Protein AF-A0A8K0WP17-F1 (afdb_monomer)

pLDDT: mean 71.43, std 25.63, range [20.47, 98.44]

Mean predicted aligned error: 21.68 Å

Secondary structure (DSSP, 8-state):
------------------------------------S-------------S-PPPEEEEEEESHHHHTTTSTTS-TTHHHHHHHHHHTT--EEE--SEE-SSSSS-EEEE-TT--HHHHHHHHGGGGGG--SEEEEE--HHHHHTTS-GGGHHHHHHHHHHHHHHSTT-TTPEEEEEPPPP-SSHHHHHIIIIIIHHHHHHHHHHHHHTT--EEEE--SHHHHHHHHHHTT-SPPPP--------TT----TT--EE-SS-SB-S-S----S-EE-EE--TT--EEEEEEES--SS-EEEE-SS-SS-PEEEEEEEPTT-SS-EEEEEEEE---SS---EEE---B-------GGGEEEE-SSSSSSPEEEEE-TTS-EEEEEE---TT-SS--EEEEEEEE---S--GGGEEEE--SSSSSPEEEEE-TTS-EEEEEEESSSSS-SEEEEEEEEE-------GGGEEEE-SSSSSSPEEEEE-TTS-EEEEE--B------TTS-S-B--EE-EETTT-SS-SB---GGG-SSS-GGGEEEE-SS--BSSTT-PBPPEEEEEEEEE-TTS-EEEEEEEEEE--B-SS--GGGGEEEE-SS--GGG-PEEEEE-TTS-EEEEEE---S---TT--SEEEEEEEEE--SS---GGGEEEE-SSSSSSPEEEEEETTTTTEEEEEEE-HHHHSS--EEEESSS-TT----PPP-SSTT--SEEEE-SSSSSS-EEEEE-TTS-EEEEEE-TTS-EEEEEEEE---S--GGGEEEE-SSSSSSPEEEEE-TTT--EEEEEE--S--BBTBSS-EE--SS-SB---S-GGGEEEE-SSSSSS-EEEEES-TTT--EEEEE--TT-TT--S-TTSPPP-----S-TTS---SS-TTTTT-SS---THHHHHTTHHHHHHHHHHHHHHT-S--SSS--SHHHHHHTEETTEE-TT----TTGGG-TT-HHHHTTT---HHHHHHHHHHHHHHHHHHHHHHHHHHHHTTHHHHHHHH--SS-S--BPPTTHHHHHHHHHHHHHHHHSPP-SSHHHHHHHHHHS-TTHHHHH--SPPP-----BHHHHHHHHHHHHHHHHHHHHHHHHHHHH-PPGGG-TTTTHHHHHHHTTSGGGSSS------HHHHHHHHHHHHHHHHHHHS-------TT-------SS---SSSHHHHHHHHHH---HHHHTTTT-SS-----------------------PPPP---------------------------------------

Sequence (1271 aa):
MMLLNSLISLLAVALPAGAVPLIAEDGLDIFDSYHDFFNTSIGALEKRQGTEGPELRILPLGASIVEGYGSSHGNGFRSYLREQLRFEGFKVNMVGSRRGGNMADNNHEATGGFTVDQVKQASRQSLIYKPNVVVLNAGSNDCARNVDPSSAGARMASLLSDLWAAPGWDRTTIILPTLIMNQDSNMNDCSQRVINSQYRQLVNDLRGQGRRIVLAEMNPRKAIETALREGKLQQPYPTDIKEAQPGCEKVAGDGVYAGAWTQRGSGWDDGVYAHESWREGNRPIIMTATSEYDRDQWRFVRLFSRDKDDLLEWFILPGTERTVGYGVWKNVGNHDRAEFRKINDMSVQDNCIPAGVRFIDINGDGLGDFVCIDPRGNAFASINRFRPGRDAPLWEYMGLWKENFGYAQDRVVLGDVDGDGRADYCILDDGGNIWYWRNGWINDMPDYWQPLGMRFKAQGMGDHRGLRFEDINGDSRDDWLWVSDVGASHVHTNSRSCASGKLGDGLNIAWRASKNKGTGTNSTHIGMASYGSSGLRNRIHFARVYGQPQEFGLLGRQDYVFMEHVRLANGRHQFNMRVWKSIGRGGTKVKADGVKYCNMRKNPGGAEDYVWTWSGGKMILFLSLGKSRISGTKSWWGPVVHPIWTPPFNIDRRDLHLSNWDGDGLCGIIWVDSNNQNKVQVWRNKYEETKRWEWDHYVNPAGQLYCPEQRGLGIHDLPVRFADTTGNGRGDYLCIEKDGRSWGWVHEDDGSWSFVDQFNFTEGKDRANIRFADVNGDKKDDMIWVDNFDGQGWVWYNEGRILAGGSQFTWKKPNEPAYSGYKAGTCTYYVDMDGDGRADQHSILGTLDNTAETSLNLCDGGDAVGNDDQPAQDQNLPVMPGTGPEDQDPICGKAPGTWDQSVWHGSGMSYWTLTRAKHYLDSGWPRAQGVEGVPRIIAQYNVDTKDDAWDWNSGCMRHLPDIQVCWQQGTSPASLVARNLAAFMQNFARTLKDEVSSAYLSLPSLVTAFAPPQGNSTELNSAAWLALTAGFLTSIGAYVPAYGGAVSNFAAGILTTGSGIASASSGEVKDPRFDTLESLATKLTAFNDEVRKANEAYFKCLLATTPPNGNADRSMELANVVAQGLFFQRDIDVPPEGDAFRMLIQAPMTSEMWNAQRIFVRIPEHKLKLHYSGREWCHLATMFQEARSWLNLNDKEFVTNLLQFNLPVCDLGKIPDGPNILWDLHECTIGTSGFWTSVGCGRRVTASSVGATTEKRKETTRNKPRACTFF

Radius of gyration: 43.93 Å; Cα contacts (8 Å, |Δi|>4): 2331; chains: 1; bounding box: 126×96×122 Å

Nearest PDB structures (foldseek):
  7pzh-assembly4_GGG  TM=7.357E-01  e=6.219E-04  Phocaeicola vulgatus
  7pzg-assembly1_AAA  TM=7.303E-01  e=1.376E-03  Phocaeicola vulgatus
  4hf7-assembly1_A-2  TM=7.014E-01  e=9.719E-04  Bacteroides thetaiotaomicron VPI-5482
  4iyj-assembly1_B  TM=6.483E-01  e=2.259E-03  Bacteroides uniformis ATCC 8492
  7mqa-assembly1_LH  TM=2.113E-01  e=2.546E-04  Homo sapiens

Foldseek 3Di:
DDDDDDDDDDDDDDDDDDDDDDDDDDDDDDDDDDDDDDPDDDDDDDDDPDPDDPAFAEAEFEECQSQQPPPPFRQHCPQVVVVVCVVVPHHYAYAAPDATGDHDNRHYQYYYLDALVRSLVSCVRRLVSLGQEYEYDHHLNCQVVVVPLQCSLVSNLVSVVVQCPRPNRVNRAYEYEQDAADPPPSSRCSRVPRNSVSNVVSQVVCVVVVGRYHYDYNPPVVVVVVCVVVVVDDDPDPDPPPPQPPFFFFAAWLFAFLADFQFFQDFDFFAFWAWDWAADPPCQFQDKDWFLDDDLFWDWWQQAALQFTWIWGWDDPPPDPQFIKIFTWDFPDALVHFHTHTADIGGQRPSADPLQWDWAQAQQPSGTWIWGQDQQGWIWTWDFPDDPPDRGTDTHGDGTQGDDPRDGSLQWAWWQQQLQRHIWIWGQDPQRWIWTWDQDDNDSGRPDIFTAATAGGHPPPPDPVQWHWDQQQQLRGTWTWGADQQGFIAIWFWDFKFAFADGNHDPYTDTHQYAHNVPRHRGSGPGRVVLHPGRQSSQWDWICSNQCHQDPPGHRGTWIWGFRWDQDPVRMIMTGIGTTHINITGSNTWGLLQWDWAAAQLDPLGAIWIWGADQQGWIKTFAAPLDSHDHFPDHRTDDIGPTLDDDPGGAGSLQWDWAAAQLPSHTWIWGQDLPPQRAIKIWDACCNVPVGSHTDIGPHLDVPWGANDHATSQSQSDQWDFWQQALSRHTFIWGADQQGWIWTWHQDNVRDTDGWRGQDDRPSAGSSQWDWAAARLSSGTWIWGAAQRFRFIFTFQWPHQDDDPNGRTDTRGDPDTSYQGHTGNSQWDFGNNNSNSHTWTWGQNTGRSRTIIIGHSDSVSPPSPDTSNDDDPPPPGDDTDNCDPAPDQLLANDDPDDAPCSLVVVLCPSVVLVVVVVVCVVVPNDPPPDDFFQVVLLLLDPQLDRNPPSDDDCVPVPCVVCSVVCVVPDDRLSSLLVNLVRVQLGVLLVLVLVLLVVLLVCLVVLCVFFPDDDDQFQWFPQCLLVLLLLLLLVLSLVQPDDDDPVSCCSSCVVNVDVVNLVVQDVDDDDDLTDTGSVSPSVSSVVVSVSVNVSSSSVSCLVRNDPPPPPPNVSSVPVRVVVNVSQSSHNDRDDDDDSVVSSCSSNVSVSVSSPQRDFGDGDDDPPPPPDDDDDDDDDPPVVVVVVVCVVPVDDPVVVVVVVPPDDDDDDDDDDDDDDDDDDDGDHDDDDDDDDDDDDDDDDDDDDDDDDDDDDDDDDDDDDDDDDDDDDD

InterPro domains:
  IPR013517 FG-GAP repeat [PF13517] (724-785)
  IPR013830 SGNH hydrolase-type esterase domain [PF13472] (61-209)
  IPR028994 Integrin alpha, N-terminal [SSF69318] (268-499)
  IPR028994 Integrin alpha, N-terminal [SSF69318] (635-840)
  IPR036514 SGNH hydrolase superfamily [G3DSA:3.40.50.1110] (53-233)
  IPR051532 Diverse Ester Hydrolysis Enzymes [PTHR30383] (46-219)

Structure (mmCIF, N/CA/C/O backbone):
data_AF-A0A8K0WP17-F1
#
_entry.id   AF-A0A8K0WP17-F1
#
loop_
_atom_site.group_PDB
_atom_site.id
_atom_site.type_symbol
_atom_site.label_atom_id
_atom_site.label_alt_id
_atom_site.label_comp_id
_atom_site.label_asym_id
_atom_site.label_entity_id
_atom_site.label_seq_id
_atom_site.pdbx_PDB_ins_code
_atom_site.Cartn_x
_atom_site.Cartn_y
_atom_site.Cartn_z
_atom_site.occupancy
_atom_site.B_iso_or_equiv
_atom_site.auth_seq_id
_atom_site.auth_comp_id
_atom_site.auth_asym_id
_atom_site.auth_atom_id
_atom_site.pdbx_PDB_model_num
ATOM 1 N N . MET A 1 1 ? 38.489 -39.686 -1.369 1.00 22.70 1 MET A N 1
ATOM 2 C CA . MET A 1 1 ? 39.098 -41.004 -1.630 1.00 22.70 1 MET A CA 1
ATOM 3 C C . MET A 1 1 ? 39.336 -41.083 -3.128 1.00 22.70 1 MET A C 1
ATOM 5 O O . MET A 1 1 ? 38.369 -41.066 -3.866 1.00 22.70 1 MET A O 1
ATOM 9 N N . MET A 1 2 ? 40.619 -41.033 -3.500 1.00 23.42 2 MET A N 1
ATOM 10 C CA . MET A 1 2 ? 41.240 -41.273 -4.815 1.00 23.42 2 MET A CA 1
ATOM 11 C C . MET A 1 2 ? 40.713 -40.493 -6.038 1.00 23.42 2 MET A C 1
ATOM 13 O O . MET A 1 2 ? 39.622 -40.749 -6.519 1.00 23.42 2 MET A O 1
ATOM 17 N N . LEU A 1 3 ? 41.404 -39.426 -6.467 1.00 20.47 3 LEU A N 1
ATOM 18 C CA . LEU A 1 3 ? 42.705 -39.377 -7.190 1.00 20.47 3 LEU A CA 1
ATOM 19 C C . LEU A 1 3 ? 42.489 -39.493 -8.715 1.00 20.47 3 LEU A C 1
ATOM 21 O O . LEU A 1 3 ? 42.141 -40.561 -9.196 1.00 20.47 3 LEU A O 1
ATOM 25 N N . LEU A 1 4 ? 42.591 -38.354 -9.426 1.00 21.09 4 LEU A N 1
ATOM 26 C CA . LEU A 1 4 ? 43.725 -37.945 -10.304 1.00 21.09 4 LEU A CA 1
ATOM 27 C C . LEU A 1 4 ? 43.556 -38.484 -11.746 1.00 21.09 4 LEU A C 1
ATOM 29 O O . LEU A 1 4 ? 43.192 -39.636 -11.911 1.00 21.09 4 LEU A O 1
ATOM 33 N N . ASN A 1 5 ? 43.800 -37.772 -12.855 1.00 22.94 5 ASN A N 1
ATOM 34 C CA . ASN A 1 5 ? 44.812 -36.757 -13.205 1.00 22.94 5 ASN A CA 1
ATOM 35 C C . ASN A 1 5 ? 44.427 -36.162 -14.599 1.00 22.94 5 ASN A C 1
ATOM 37 O O . ASN A 1 5 ? 44.081 -36.940 -15.480 1.00 22.94 5 ASN A O 1
ATOM 41 N N . SER A 1 6 ? 44.347 -34.837 -14.805 1.00 23.81 6 SER A N 1
ATOM 42 C CA . SER A 1 6 ? 45.399 -33.925 -15.351 1.00 23.81 6 SER A CA 1
ATOM 43 C C . SER A 1 6 ? 45.382 -33.751 -16.892 1.00 23.81 6 SER A C 1
ATOM 45 O O . SER A 1 6 ? 45.516 -34.726 -17.616 1.00 23.81 6 SER A O 1
ATOM 47 N N . LEU A 1 7 ? 45.041 -32.573 -17.446 1.00 20.88 7 LEU A N 1
ATOM 48 C CA . LEU A 1 7 ? 45.884 -31.376 -17.713 1.00 20.88 7 LEU A CA 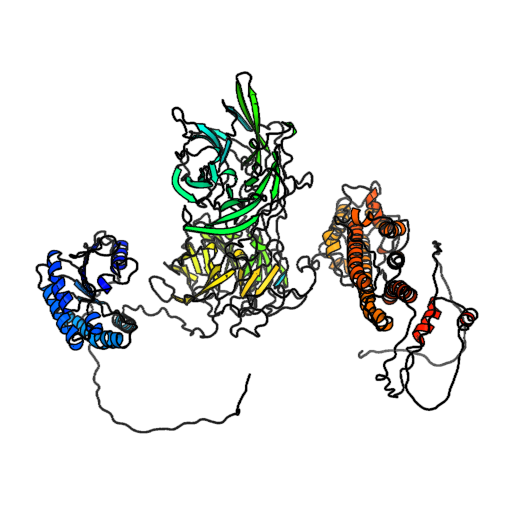1
ATOM 49 C C . LEU A 1 7 ? 47.014 -31.592 -18.745 1.00 20.88 7 LEU A C 1
ATOM 51 O O . LEU A 1 7 ? 48.067 -32.106 -18.384 1.00 20.88 7 LEU A O 1
ATOM 55 N N . ILE A 1 8 ? 46.833 -31.077 -19.976 1.00 22.27 8 ILE A N 1
ATOM 56 C CA . ILE A 1 8 ? 47.897 -30.454 -20.795 1.00 22.27 8 ILE A CA 1
ATOM 57 C C . ILE A 1 8 ? 47.321 -29.211 -21.494 1.00 22.27 8 ILE A C 1
ATOM 59 O O . ILE A 1 8 ? 46.352 -29.287 -22.245 1.00 22.27 8 ILE A O 1
ATOM 63 N N . SER A 1 9 ? 47.966 -28.078 -21.230 1.00 21.31 9 SER A N 1
ATOM 64 C CA . SER A 1 9 ? 47.788 -26.754 -21.832 1.00 21.31 9 SER A CA 1
ATOM 65 C C . SER A 1 9 ? 48.804 -26.532 -22.972 1.00 21.31 9 SER A C 1
ATOM 67 O O . SER A 1 9 ? 49.901 -27.073 -22.871 1.00 21.31 9 SER A O 1
ATOM 69 N N . LEU A 1 10 ? 48.474 -25.707 -23.988 1.00 21.14 10 LEU A N 1
ATOM 70 C CA . LEU A 1 10 ? 49.264 -24.581 -24.573 1.00 21.14 10 LEU A CA 1
ATOM 71 C C . LEU A 1 10 ? 48.982 -24.292 -26.080 1.00 21.14 10 LEU A C 1
ATOM 73 O O . LEU A 1 10 ? 49.318 -25.082 -26.950 1.00 21.14 10 LEU A O 1
ATOM 77 N N . LEU A 1 11 ? 48.435 -23.089 -26.330 1.00 20.72 11 LEU A N 1
ATOM 78 C CA . LEU A 1 11 ? 48.804 -22.032 -27.308 1.00 20.72 11 LEU A CA 1
ATOM 79 C C . LEU A 1 11 ? 49.119 -22.312 -28.809 1.00 20.72 11 LEU A C 1
ATOM 81 O O . LEU A 1 11 ? 50.171 -22.831 -29.153 1.00 20.72 11 LEU A O 1
ATOM 85 N N . ALA A 1 12 ? 48.261 -21.699 -29.651 1.00 21.59 12 ALA A N 1
ATOM 86 C CA . ALA A 1 12 ? 48.493 -20.888 -30.871 1.00 21.59 12 ALA A CA 1
ATOM 87 C C . ALA A 1 12 ? 49.195 -21.467 -32.129 1.00 21.59 12 ALA A C 1
ATOM 89 O O . ALA A 1 12 ? 50.357 -21.850 -32.077 1.00 21.59 12 ALA A O 1
ATOM 90 N N . VAL A 1 13 ? 48.527 -21.350 -33.300 1.00 21.58 13 VAL A N 1
ATOM 91 C CA . VAL A 1 13 ? 48.920 -20.535 -34.491 1.00 21.58 13 VAL A CA 1
ATOM 92 C C . VAL A 1 13 ? 48.076 -20.894 -35.750 1.00 21.58 13 VAL A C 1
ATOM 94 O O . VAL A 1 13 ? 48.017 -22.045 -36.158 1.00 21.58 13 VAL A O 1
ATOM 97 N N . ALA A 1 14 ? 47.488 -19.848 -36.358 1.00 20.81 14 ALA A N 1
ATOM 98 C CA . ALA A 1 14 ? 47.147 -19.593 -37.779 1.00 20.81 14 ALA A CA 1
ATOM 99 C C . ALA A 1 14 ? 46.151 -20.460 -38.608 1.00 20.81 14 ALA A C 1
ATOM 101 O O . ALA A 1 14 ? 46.403 -21.605 -38.964 1.00 20.81 14 ALA A O 1
ATOM 102 N N . LEU A 1 15 ? 45.090 -19.781 -39.080 1.00 21.39 15 LEU A N 1
ATOM 103 C CA . LEU A 1 15 ? 44.422 -19.939 -40.397 1.00 21.39 15 LEU A CA 1
ATOM 104 C C . LEU A 1 15 ? 45.394 -19.521 -41.536 1.00 21.39 15 LEU A C 1
ATOM 106 O O . LEU A 1 15 ? 46.242 -18.671 -41.248 1.00 21.39 15 LEU A O 1
ATOM 110 N N . PRO A 1 16 ? 45.296 -20.001 -42.810 1.00 27.55 16 PRO A N 1
ATOM 111 C CA . PRO A 1 16 ? 44.105 -19.783 -43.655 1.00 27.55 16 PRO A CA 1
ATOM 112 C C . PRO A 1 16 ? 43.788 -20.804 -44.787 1.00 27.55 16 PRO A C 1
ATOM 114 O O . PRO A 1 16 ? 44.599 -21.630 -45.181 1.00 27.55 16 PRO A O 1
ATOM 117 N N . ALA A 1 17 ? 42.569 -20.639 -45.322 1.00 22.16 17 ALA A N 1
ATOM 118 C CA . ALA A 1 17 ? 42.112 -20.767 -46.718 1.00 22.16 17 ALA A CA 1
ATOM 119 C C . ALA A 1 17 ? 42.552 -21.960 -47.602 1.00 22.16 17 ALA A C 1
ATOM 121 O O . ALA A 1 17 ? 43.705 -22.084 -48.003 1.00 22.16 17 ALA A O 1
ATOM 122 N N . GLY A 1 18 ? 41.554 -22.720 -48.073 1.00 22.73 18 GLY A N 1
ATOM 123 C CA . GLY A 1 18 ? 41.633 -23.600 -49.242 1.00 22.73 18 GLY A CA 1
ATOM 124 C C . GLY A 1 18 ? 40.504 -23.292 -50.233 1.00 22.73 18 GLY A C 1
ATOM 125 O O . GLY A 1 18 ? 39.337 -23.230 -49.858 1.00 22.73 18 GLY A O 1
ATOM 126 N N . ALA A 1 19 ? 40.886 -23.070 -51.487 1.00 22.98 19 ALA A N 1
ATOM 127 C CA . ALA A 1 19 ? 40.076 -22.672 -52.634 1.00 22.98 19 ALA A CA 1
ATOM 128 C C . ALA A 1 19 ? 39.767 -23.873 -53.569 1.00 22.98 19 ALA A C 1
ATOM 130 O O . ALA A 1 19 ? 40.693 -24.639 -53.804 1.00 22.98 19 ALA A O 1
ATOM 131 N N . VAL A 1 20 ? 38.506 -23.963 -54.069 1.00 24.42 20 VAL A N 1
ATOM 132 C CA . VAL A 1 20 ? 37.973 -24.185 -55.470 1.00 24.42 20 VAL A CA 1
ATOM 133 C C . VAL A 1 20 ? 38.528 -25.424 -56.260 1.00 24.42 20 VAL A C 1
ATOM 135 O O . VAL A 1 20 ? 39.704 -25.700 -56.066 1.00 24.42 20 VAL A O 1
ATOM 138 N N . PRO A 1 21 ? 37.826 -26.171 -57.185 1.00 31.91 21 PRO A N 1
ATOM 139 C CA . PRO A 1 21 ? 36.791 -25.705 -58.142 1.00 31.91 21 PRO A CA 1
ATOM 140 C C . PRO A 1 21 ? 35.708 -26.686 -58.746 1.00 31.91 21 PRO A C 1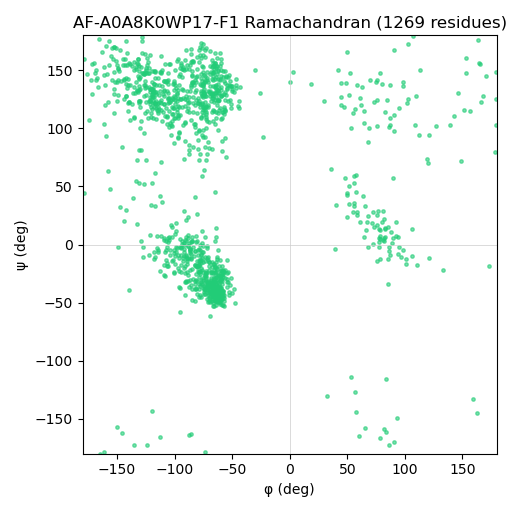
ATOM 142 O O . PRO A 1 21 ? 35.799 -27.902 -58.635 1.00 31.91 21 PRO A O 1
ATOM 145 N N . LEU A 1 22 ? 34.773 -26.083 -59.523 1.00 22.06 22 LEU A N 1
ATOM 146 C CA . LEU A 1 22 ? 34.176 -26.484 -60.842 1.00 22.06 22 LEU A CA 1
ATOM 147 C C . LEU A 1 22 ? 32.883 -27.360 -61.015 1.00 22.06 22 LEU A C 1
ATOM 149 O O . LEU A 1 22 ? 32.942 -28.581 -61.043 1.00 22.06 22 LEU A O 1
ATOM 153 N N . ILE A 1 23 ? 31.751 -26.651 -61.243 1.00 25.38 23 ILE A N 1
ATOM 154 C CA . ILE A 1 23 ? 30.713 -26.630 -62.337 1.00 25.38 23 ILE A CA 1
ATOM 155 C C . ILE A 1 23 ? 30.089 -27.912 -62.965 1.00 25.38 23 ILE A C 1
ATOM 157 O O . ILE A 1 23 ? 30.794 -28.700 -63.589 1.00 25.38 23 ILE A O 1
ATOM 161 N N . ALA A 1 24 ? 28.735 -27.956 -62.964 1.00 22.94 24 ALA A N 1
ATOM 162 C CA . ALA A 1 24 ? 27.768 -28.137 -64.095 1.00 22.94 24 ALA A CA 1
ATOM 163 C C . ALA A 1 24 ? 26.323 -27.956 -63.530 1.00 22.94 24 ALA A C 1
ATOM 165 O O . ALA A 1 24 ? 25.984 -28.649 -62.575 1.00 22.94 24 ALA A O 1
ATOM 166 N N . GLU A 1 25 ? 25.555 -26.880 -63.763 1.00 26.94 25 GLU A N 1
ATOM 167 C CA . GLU A 1 25 ? 24.714 -26.447 -64.916 1.00 26.94 25 GLU A CA 1
ATOM 168 C C . GLU A 1 25 ? 23.592 -27.397 -65.402 1.00 26.94 25 GLU A C 1
ATOM 170 O O . GLU A 1 25 ? 23.874 -28.498 -65.855 1.00 26.94 25 GLU A O 1
ATOM 175 N N . ASP A 1 26 ? 22.339 -26.912 -65.285 1.00 25.81 26 ASP A N 1
ATOM 176 C CA . ASP A 1 26 ? 21.195 -26.947 -66.236 1.00 25.81 26 ASP A CA 1
ATOM 177 C C . ASP A 1 26 ? 20.002 -26.244 -65.523 1.00 25.81 26 ASP A C 1
ATOM 179 O O . ASP A 1 26 ? 19.540 -26.733 -64.493 1.00 25.81 26 ASP A O 1
ATOM 183 N N . GLY A 1 27 ? 19.622 -24.985 -65.816 1.00 22.97 27 GLY A N 1
ATOM 184 C CA . GLY A 1 27 ? 18.798 -24.494 -66.950 1.00 22.97 27 GLY A CA 1
ATOM 185 C C . GLY A 1 27 ? 17.333 -24.311 -66.475 1.00 22.97 27 GLY A C 1
ATOM 186 O O . GLY A 1 27 ? 16.862 -25.139 -65.706 1.00 22.97 27 GLY A O 1
ATOM 187 N N . LEU A 1 28 ? 16.484 -23.323 -66.785 1.00 23.73 28 LEU A N 1
ATOM 188 C CA . LEU A 1 28 ? 16.369 -22.102 -67.606 1.00 23.73 28 LEU A CA 1
ATOM 189 C C . LEU A 1 28 ? 15.193 -21.312 -66.947 1.00 23.73 28 LEU A C 1
ATOM 191 O O . LEU A 1 28 ? 14.277 -21.948 -66.431 1.00 23.73 28 LEU A O 1
ATOM 195 N N . ASP A 1 29 ? 15.193 -19.995 -66.730 1.00 24.95 29 ASP A N 1
ATOM 196 C CA . ASP A 1 29 ? 15.187 -18.846 -67.655 1.00 24.95 29 ASP A CA 1
ATOM 197 C C . ASP A 1 29 ? 13.803 -18.519 -68.278 1.00 24.95 29 ASP A C 1
ATOM 199 O O . ASP A 1 29 ? 13.032 -19.429 -68.574 1.00 24.95 29 ASP A O 1
ATOM 203 N N . ILE A 1 30 ? 13.572 -17.213 -68.528 1.00 21.36 30 ILE A N 1
ATOM 204 C CA . ILE A 1 30 ? 12.635 -16.583 -69.500 1.00 21.36 30 ILE A CA 1
ATOM 205 C C . ILE A 1 30 ? 11.352 -15.855 -68.976 1.00 21.36 30 ILE A C 1
ATOM 207 O O . ILE A 1 30 ? 10.302 -16.449 -68.756 1.00 21.36 30 ILE A O 1
ATOM 211 N N . PHE A 1 31 ? 11.470 -14.510 -68.979 1.00 23.25 31 PHE A N 1
ATOM 212 C CA . PHE A 1 31 ? 10.520 -13.436 -69.378 1.00 23.25 31 PHE A CA 1
ATOM 213 C C . PHE A 1 31 ? 9.476 -12.829 -68.414 1.00 23.25 31 PHE A C 1
ATOM 215 O O . PHE A 1 31 ? 8.424 -13.386 -68.124 1.00 23.25 31 PHE A O 1
ATOM 222 N N . ASP A 1 32 ? 9.763 -11.575 -68.045 1.00 27.67 32 ASP A N 1
ATOM 223 C CA . ASP A 1 32 ? 9.048 -10.346 -68.437 1.00 27.67 32 ASP A CA 1
ATOM 224 C C . ASP A 1 32 ? 7.613 -10.421 -69.003 1.00 27.67 32 ASP A C 1
ATOM 226 O O . ASP A 1 32 ? 7.310 -11.110 -69.976 1.00 27.67 32 ASP A O 1
ATOM 230 N N . SER A 1 33 ? 6.816 -9.464 -68.516 1.00 24.16 33 SER A N 1
ATOM 231 C CA . SER A 1 33 ? 5.570 -8.921 -69.077 1.00 24.16 33 SER A CA 1
ATOM 232 C C . SER A 1 33 ? 4.301 -9.779 -68.962 1.00 24.16 33 SER A C 1
ATOM 234 O O . SER A 1 33 ? 4.043 -10.665 -69.761 1.00 24.16 33 SER A O 1
ATOM 236 N N . TYR A 1 34 ? 3.437 -9.425 -68.008 1.00 24.61 34 TYR A N 1
ATOM 237 C CA . TYR A 1 34 ? 2.063 -9.001 -68.309 1.00 24.61 34 TYR A CA 1
ATOM 238 C C . TYR A 1 34 ? 1.529 -8.201 -67.113 1.00 24.61 34 TYR A C 1
ATOM 240 O O . TYR A 1 34 ? 1.033 -8.737 -66.123 1.00 24.61 34 TYR A O 1
ATOM 248 N N . HIS A 1 35 ? 1.696 -6.882 -67.217 1.00 27.38 35 HIS A N 1
ATOM 249 C CA . HIS A 1 35 ? 0.826 -5.914 -66.566 1.00 27.38 35 HIS A CA 1
ATOM 250 C C . HIS A 1 35 ? -0.632 -6.170 -66.993 1.00 27.38 35 HIS A C 1
ATOM 252 O O . HIS A 1 35 ? -0.889 -6.561 -68.130 1.00 27.38 35 HIS A O 1
ATOM 258 N N . ASP A 1 36 ? -1.556 -5.865 -66.086 1.00 27.44 36 ASP A N 1
ATOM 259 C CA . ASP A 1 36 ? -2.979 -5.623 -66.333 1.00 27.44 36 ASP A CA 1
ATOM 260 C C . ASP A 1 36 ? -3.841 -6.804 -66.789 1.00 27.44 36 ASP A C 1
ATOM 262 O O . ASP A 1 36 ? -4.176 -6.942 -67.960 1.00 27.44 36 ASP A O 1
ATOM 266 N N . PHE A 1 37 ? -4.385 -7.551 -65.825 1.00 25.27 37 PHE A N 1
ATOM 267 C CA . PHE A 1 37 ? -5.775 -7.997 -65.939 1.00 25.27 37 PHE A CA 1
ATOM 268 C C . PHE A 1 37 ? -6.375 -8.221 -64.538 1.00 25.27 37 PHE A C 1
ATOM 270 O O . PHE A 1 37 ? -5.966 -9.116 -63.806 1.00 25.27 37 PHE A O 1
ATOM 277 N N . PHE A 1 38 ? -7.358 -7.384 -64.188 1.00 27.08 38 PHE A N 1
ATOM 278 C CA . PHE A 1 38 ? -8.160 -7.359 -62.948 1.00 27.08 38 PHE A CA 1
ATOM 279 C C . PHE A 1 38 ? -7.643 -6.526 -61.771 1.00 27.08 38 PHE A C 1
ATOM 281 O O . PHE A 1 38 ? -7.577 -6.953 -60.620 1.00 27.08 38 PHE A O 1
ATOM 288 N N . ASN A 1 39 ? -7.461 -5.242 -62.065 1.00 27.95 39 ASN A N 1
ATOM 289 C CA . ASN A 1 39 ? -7.777 -4.181 -61.122 1.00 27.95 39 ASN A CA 1
ATOM 290 C C . ASN A 1 39 ? -9.295 -4.230 -60.814 1.00 27.95 39 ASN A C 1
ATOM 292 O O . ASN A 1 39 ? -10.112 -3.751 -61.599 1.00 27.95 39 ASN A O 1
ATOM 296 N N . THR A 1 40 ? -9.686 -4.835 -59.693 1.00 28.66 40 THR A N 1
ATOM 297 C CA . THR A 1 40 ? -10.986 -4.565 -59.059 1.00 28.66 40 THR A CA 1
ATOM 298 C C . THR A 1 40 ? -10.753 -4.399 -57.569 1.00 28.66 40 THR A C 1
ATOM 300 O O . THR A 1 40 ? -10.412 -5.344 -56.865 1.00 28.66 40 THR A O 1
ATOM 303 N N . SER A 1 41 ? -10.916 -3.160 -57.119 1.00 36.19 41 SER A N 1
ATOM 304 C CA . SER A 1 41 ? -10.894 -2.726 -55.729 1.00 36.19 41 SER A CA 1
ATOM 305 C C . SER A 1 41 ? -11.692 -3.662 -54.815 1.00 36.19 41 SER A C 1
ATOM 307 O O . SER A 1 41 ? -12.917 -3.747 -54.936 1.00 36.19 41 SER A O 1
ATOM 309 N N . ILE A 1 42 ? -11.026 -4.294 -53.850 1.00 37.19 42 ILE A N 1
ATOM 310 C CA . ILE A 1 42 ? -11.676 -4.751 -52.620 1.00 37.19 42 ILE A CA 1
ATOM 311 C C . ILE A 1 42 ? -11.199 -3.789 -51.537 1.00 37.19 42 ILE A C 1
ATOM 313 O O . ILE A 1 42 ? -10.013 -3.730 -51.228 1.00 37.19 42 ILE A O 1
ATOM 317 N N . GLY A 1 43 ? -12.127 -2.947 -51.080 1.00 31.22 43 GLY A N 1
ATOM 318 C CA . GLY A 1 43 ? -11.870 -1.860 -50.144 1.00 31.22 43 GLY A CA 1
ATOM 319 C C . GLY A 1 43 ? -11.326 -2.330 -48.797 1.00 31.22 43 GLY A C 1
ATOM 320 O O . GLY A 1 43 ? -11.408 -3.508 -48.445 1.00 31.22 43 GLY A O 1
ATOM 321 N N . ALA A 1 44 ? -10.786 -1.365 -48.051 1.00 33.25 44 ALA A N 1
ATOM 322 C CA . ALA A 1 44 ? -10.392 -1.514 -46.659 1.00 33.25 44 ALA A CA 1
ATOM 323 C C . ALA A 1 44 ? -11.464 -2.275 -45.860 1.00 33.25 44 ALA A C 1
ATOM 325 O O . ALA A 1 44 ? -12.663 -2.018 -46.003 1.00 33.25 44 ALA A O 1
ATOM 326 N N . LEU A 1 45 ? -11.034 -3.223 -45.025 1.00 36.66 45 LEU A N 1
ATOM 327 C CA . LEU A 1 45 ? -11.922 -3.907 -44.092 1.00 36.66 45 LEU A CA 1
ATOM 328 C C . LEU A 1 45 ? -12.325 -2.925 -42.990 1.00 36.66 45 LEU A C 1
ATOM 330 O O . LEU A 1 45 ? -11.689 -2.836 -41.945 1.00 36.66 45 LEU A O 1
ATOM 334 N N . GLU A 1 46 ? -13.394 -2.181 -43.239 1.00 34.81 46 GLU A N 1
ATOM 335 C CA . GLU A 1 46 ? -14.136 -1.500 -42.190 1.00 34.81 46 GLU A CA 1
ATOM 336 C C . GLU A 1 46 ? -14.992 -2.503 -41.409 1.00 34.81 46 GLU A C 1
ATOM 338 O O . GLU A 1 46 ? -15.505 -3.499 -41.931 1.00 34.81 46 GLU A O 1
ATOM 343 N N . LYS A 1 47 ? -15.178 -2.203 -40.124 1.00 33.81 47 LYS A N 1
ATOM 344 C CA . LYS A 1 47 ? -16.095 -2.906 -39.229 1.00 33.81 47 LYS A CA 1
ATOM 345 C C . LYS A 1 47 ? -17.508 -2.844 -39.828 1.00 33.81 47 LYS A C 1
ATOM 347 O O . LYS A 1 47 ? -18.070 -1.760 -39.970 1.00 33.81 47 LYS A O 1
ATOM 352 N N . ARG A 1 48 ? -18.121 -3.990 -40.156 1.00 33.34 48 ARG A N 1
ATOM 353 C CA . ARG A 1 48 ? -19.542 -4.018 -40.553 1.00 33.34 48 ARG A CA 1
ATOM 354 C C . ARG A 1 48 ? -20.403 -3.579 -39.366 1.00 33.34 48 ARG A C 1
ATOM 356 O O . ARG A 1 48 ? -20.553 -4.318 -38.399 1.00 33.34 48 ARG A O 1
ATOM 363 N N . GLN A 1 49 ? -20.984 -2.385 -39.454 1.00 39.34 49 GLN A N 1
ATOM 364 C CA . GLN A 1 49 ? -22.115 -1.988 -38.620 1.00 39.34 49 GLN A CA 1
ATOM 365 C C . GLN A 1 49 ? -23.339 -2.835 -38.999 1.00 39.34 49 GLN A C 1
ATOM 367 O O . GLN A 1 49 ? -23.720 -2.882 -40.167 1.00 39.34 49 GLN A O 1
ATOM 372 N N . GLY A 1 50 ? -23.961 -3.492 -38.017 1.00 42.34 50 GLY A N 1
ATOM 373 C CA . GLY A 1 50 ? -25.252 -4.161 -38.187 1.00 42.34 50 GLY A CA 1
ATOM 374 C C . GLY A 1 50 ? -25.361 -5.479 -37.426 1.00 42.34 50 GLY A C 1
ATOM 375 O O . GLY A 1 50 ? -24.742 -6.479 -37.775 1.00 42.34 50 GLY A O 1
ATOM 376 N N . THR A 1 51 ? -26.192 -5.478 -36.391 1.00 46.91 51 THR A N 1
ATOM 377 C CA . THR A 1 51 ? -26.700 -6.660 -35.693 1.00 46.91 51 THR A CA 1
ATOM 378 C C . THR A 1 51 ? -27.467 -7.572 -36.657 1.00 46.91 51 THR A C 1
ATOM 380 O O . THR A 1 51 ? -28.557 -7.201 -37.075 1.00 46.91 51 THR A O 1
ATOM 383 N N . GLU A 1 52 ? -26.870 -8.722 -36.998 1.00 54.53 52 GLU A N 1
ATOM 384 C CA . GLU A 1 52 ? -27.452 -10.030 -37.390 1.00 54.53 52 GLU A CA 1
ATOM 385 C C . GLU A 1 52 ? -26.532 -10.759 -38.393 1.00 54.53 52 GLU A C 1
ATOM 387 O O . GLU A 1 52 ? -26.820 -10.891 -39.582 1.00 54.53 52 GLU A O 1
ATOM 392 N N . GLY A 1 53 ? -25.387 -11.259 -37.914 1.00 58.66 53 GLY A N 1
ATOM 393 C CA . GLY A 1 53 ? -24.644 -12.293 -38.644 1.00 58.66 53 GLY A CA 1
ATOM 394 C C . GLY A 1 53 ? -25.455 -13.600 -38.731 1.00 58.66 53 GLY A C 1
ATOM 395 O O . GLY A 1 53 ? -26.333 -13.826 -37.891 1.00 58.66 53 GLY A O 1
ATOM 396 N N . PRO A 1 54 ? -25.195 -14.479 -39.721 1.00 70.19 54 PRO A N 1
ATOM 397 C CA . PRO A 1 54 ? -25.895 -15.758 -39.815 1.00 70.19 54 PRO A CA 1
ATOM 398 C C . PRO A 1 54 ? -25.646 -16.601 -38.559 1.00 70.19 54 PRO A C 1
ATOM 400 O O . PRO A 1 54 ? -24.534 -16.626 -38.033 1.00 70.19 54 PRO A O 1
ATOM 403 N N . GLU A 1 55 ? -26.668 -17.321 -38.093 1.00 85.12 55 GLU A N 1
ATOM 404 C CA . GLU A 1 55 ? -26.496 -18.293 -37.011 1.00 85.12 55 GLU A CA 1
ATOM 405 C C . GLU A 1 55 ? -25.517 -19.385 -37.457 1.00 85.12 55 GLU A C 1
ATOM 407 O O . GLU A 1 55 ? -25.701 -20.031 -38.493 1.00 85.12 55 GLU A O 1
ATOM 412 N N . LEU A 1 56 ? -24.461 -19.585 -36.676 1.00 93.50 56 LEU A N 1
ATOM 413 C CA . LEU A 1 56 ? -23.441 -20.585 -36.932 1.00 93.50 56 LEU A CA 1
ATOM 414 C C . LEU A 1 56 ? -23.898 -21.912 -36.341 1.00 93.50 56 LEU A C 1
ATOM 416 O O . LEU A 1 56 ? -23.879 -22.112 -35.127 1.00 93.50 56 LEU A O 1
ATOM 420 N N . ARG A 1 57 ? -24.290 -22.834 -37.220 1.00 95.06 57 ARG A N 1
ATOM 421 C CA . ARG A 1 57 ? -24.561 -24.223 -36.866 1.00 95.06 57 ARG A CA 1
ATOM 422 C C . ARG A 1 57 ? -23.317 -25.043 -37.166 1.00 95.06 57 ARG A C 1
ATOM 424 O O . ARG A 1 57 ? -23.090 -25.433 -38.315 1.00 95.06 57 ARG A O 1
ATOM 431 N N . ILE A 1 58 ? -22.518 -25.264 -36.132 1.00 97.31 58 ILE A N 1
ATOM 432 C CA . ILE A 1 58 ? -21.181 -25.838 -36.245 1.00 97.31 58 ILE A CA 1
ATOM 433 C C . ILE A 1 58 ? -21.243 -27.316 -35.878 1.00 97.31 58 ILE A C 1
ATOM 435 O O . ILE A 1 58 ? -21.738 -27.663 -34.814 1.00 97.31 58 ILE A O 1
ATOM 439 N N . LEU A 1 59 ? -20.722 -28.192 -36.734 1.00 97.69 59 LEU A N 1
ATOM 440 C CA . LEU A 1 59 ? -20.496 -29.601 -36.413 1.00 97.69 59 LEU A CA 1
ATOM 441 C C . LEU A 1 59 ? -19.005 -29.832 -36.120 1.00 97.69 59 LEU A C 1
ATOM 443 O O . LEU A 1 59 ? -18.205 -29.859 -37.063 1.00 97.69 59 LEU A O 1
ATOM 447 N N . PRO A 1 60 ? -18.611 -30.029 -34.849 1.00 97.88 60 PRO A N 1
ATOM 448 C CA . PRO A 1 60 ? -17.300 -30.570 -34.514 1.00 97.88 60 PRO A CA 1
ATOM 449 C C . PRO A 1 60 ? -17.272 -32.065 -34.864 1.00 97.88 60 PRO A C 1
ATOM 451 O O . PRO A 1 60 ? -17.936 -32.867 -34.207 1.00 97.88 60 PRO A O 1
ATOM 454 N N . LEU A 1 61 ? -16.514 -32.445 -35.894 1.00 97.56 61 LEU A N 1
ATOM 455 C CA . LEU A 1 61 ? -16.411 -33.820 -36.395 1.00 97.56 61 LEU A CA 1
ATOM 456 C C . LEU A 1 61 ? -14.977 -34.336 -36.226 1.00 97.56 61 LEU A C 1
ATOM 458 O O . LEU A 1 61 ? -14.029 -33.668 -36.629 1.00 97.56 61 LEU A O 1
ATOM 462 N N . GLY A 1 62 ? -14.774 -35.529 -35.666 1.00 96.06 62 GLY A N 1
ATOM 463 C CA . GLY A 1 62 ? -13.419 -36.087 -35.604 1.00 96.06 62 GLY A CA 1
ATOM 464 C C . GLY A 1 62 ? -13.204 -37.216 -34.609 1.00 96.06 62 GLY A C 1
ATOM 465 O O . GLY A 1 62 ? -14.068 -38.060 -34.397 1.00 96.06 62 GLY A O 1
ATOM 466 N N . ALA A 1 63 ? -12.012 -37.246 -34.019 1.00 94.75 63 ALA A N 1
ATOM 467 C CA . ALA A 1 63 ? -11.619 -38.247 -33.027 1.00 94.75 63 ALA A CA 1
ATOM 468 C C . ALA A 1 63 ? -11.272 -37.595 -31.673 1.00 94.75 63 ALA A C 1
ATOM 470 O O . ALA A 1 63 ? -11.888 -36.605 -31.284 1.00 94.75 63 ALA A O 1
ATOM 471 N N . SER A 1 64 ? -10.275 -38.122 -30.958 1.00 92.50 64 SER A N 1
ATOM 472 C CA . SER A 1 64 ? -9.938 -37.759 -29.572 1.00 92.50 64 SER A CA 1
ATOM 473 C C . SER A 1 64 ? -9.750 -36.250 -29.332 1.00 92.50 64 SER A C 1
ATOM 475 O O . SER A 1 64 ? -10.229 -35.727 -28.331 1.00 92.50 64 SER A O 1
ATOM 477 N N . ILE A 1 65 ? -9.097 -35.538 -30.260 1.00 91.31 65 ILE A N 1
ATOM 478 C CA . ILE A 1 65 ? -8.819 -34.091 -30.141 1.00 91.31 65 ILE A CA 1
ATOM 479 C C . ILE A 1 65 ? -10.114 -33.269 -30.203 1.00 91.31 65 ILE A C 1
ATOM 481 O O . ILE A 1 65 ? -10.283 -32.312 -29.452 1.00 91.31 65 ILE A O 1
ATOM 485 N N . VAL A 1 66 ? -11.043 -33.660 -31.079 1.00 94.12 66 VAL A N 1
ATOM 486 C CA . VAL A 1 66 ? -12.349 -33.000 -31.218 1.00 94.12 66 VAL A CA 1
ATOM 487 C C . VAL A 1 66 ? -13.271 -33.380 -30.062 1.00 94.12 66 VAL A C 1
ATOM 489 O O . VAL A 1 66 ? -13.995 -32.530 -29.559 1.00 94.12 66 VAL A O 1
ATOM 492 N N . GLU A 1 67 ? -13.213 -34.632 -29.598 1.00 94.06 67 GLU A N 1
ATOM 493 C CA . GLU A 1 67 ? -13.954 -35.095 -28.418 1.00 94.06 67 GLU A CA 1
ATOM 494 C C . GLU A 1 67 ? -13.514 -34.359 -27.142 1.00 94.06 67 GLU A C 1
ATOM 496 O O . GLU A 1 67 ? -14.342 -34.105 -26.275 1.00 94.06 67 GLU A O 1
ATOM 501 N N . GLY A 1 68 ? -12.250 -33.934 -27.056 1.00 91.19 68 GLY A N 1
ATOM 502 C CA . GLY A 1 68 ? -11.684 -33.286 -25.869 1.00 91.19 68 GLY A CA 1
ATOM 503 C C . GLY A 1 68 ? -11.006 -34.262 -24.906 1.00 91.19 68 GLY A C 1
ATOM 504 O O . GLY A 1 68 ? -10.795 -33.933 -23.736 1.00 91.19 68 GLY A O 1
ATOM 505 N N . TYR A 1 69 ? -10.654 -35.454 -25.390 1.00 86.44 69 TYR A N 1
ATOM 506 C CA . TYR A 1 69 ? -9.964 -36.483 -24.619 1.00 86.44 69 TYR A CA 1
ATOM 507 C C . TYR A 1 69 ? -8.610 -35.971 -24.106 1.00 86.44 69 TYR A C 1
ATOM 509 O O . TYR A 1 69 ? -7.798 -35.470 -24.882 1.00 86.44 69 TYR A O 1
ATOM 517 N N . GLY A 1 70 ? -8.373 -36.104 -22.798 1.00 80.94 70 GLY A N 1
ATOM 518 C CA . GLY A 1 70 ? -7.160 -35.624 -22.127 1.00 80.94 70 GLY A CA 1
ATOM 519 C C . GLY A 1 70 ? -7.203 -34.159 -21.670 1.00 80.94 70 GLY A C 1
ATOM 520 O O . GLY A 1 70 ? -6.291 -33.734 -20.970 1.00 80.94 70 GLY A O 1
ATOM 521 N N . SER A 1 71 ? -8.251 -33.394 -22.004 1.00 84.38 71 SER A N 1
ATOM 522 C CA . SER A 1 71 ? -8.467 -32.060 -21.416 1.00 84.38 71 SER A CA 1
ATOM 523 C C . SER A 1 71 ? -9.143 -32.165 -20.044 1.00 84.38 71 SER A C 1
ATOM 525 O O . SER A 1 71 ? -10.043 -32.986 -19.867 1.00 84.38 71 SER A O 1
ATOM 527 N N . SER A 1 72 ? -8.751 -31.317 -19.085 1.00 81.38 72 SER A N 1
ATOM 528 C CA . SER A 1 72 ? -9.253 -31.328 -17.694 1.00 81.38 72 SER A CA 1
ATOM 529 C C . SER A 1 72 ? -10.772 -31.143 -17.580 1.00 81.38 72 SER A C 1
ATOM 531 O O . SER A 1 72 ? -11.395 -31.624 -16.640 1.00 81.38 72 SER A O 1
ATOM 533 N N . HIS A 1 73 ? -11.376 -30.485 -18.567 1.00 83.94 73 HIS A N 1
ATOM 534 C CA . HIS A 1 73 ? -12.809 -30.196 -18.656 1.00 83.94 73 HIS A CA 1
ATOM 535 C C . HIS A 1 73 ? -13.546 -31.050 -19.707 1.00 83.94 73 HIS A C 1
ATOM 537 O O . HIS A 1 73 ? -14.759 -30.918 -19.880 1.00 83.94 73 HIS A O 1
ATOM 543 N N . GLY A 1 74 ? -12.836 -31.911 -20.446 1.00 88.69 74 GLY A N 1
ATOM 544 C CA . GLY A 1 74 ? -13.413 -32.770 -21.488 1.00 88.69 74 GLY A CA 1
ATOM 545 C C . GLY A 1 74 ? -13.974 -32.035 -22.717 1.00 88.69 74 GLY A C 1
ATOM 546 O O . GLY A 1 74 ? -14.688 -32.642 -23.508 1.00 88.69 74 GLY A O 1
ATOM 547 N N . ASN A 1 75 ? -13.686 -30.737 -22.890 1.00 88.44 75 ASN A N 1
ATOM 548 C CA . ASN A 1 75 ? -14.227 -29.927 -24.000 1.00 88.44 75 ASN A CA 1
ATOM 549 C C . ASN A 1 75 ? -13.293 -29.863 -25.222 1.00 88.44 75 ASN A C 1
ATOM 551 O O . ASN A 1 75 ? -13.752 -29.600 -26.334 1.00 88.44 75 ASN A O 1
ATOM 555 N N . GLY A 1 76 ? -11.983 -30.070 -25.037 1.00 87.12 76 GLY A N 1
ATOM 556 C CA . GLY A 1 76 ? -10.989 -29.776 -26.077 1.00 87.12 76 GLY A CA 1
ATOM 557 C C . GLY A 1 76 ? -11.046 -28.310 -26.532 1.00 87.12 76 GLY A C 1
ATOM 558 O O . GLY A 1 76 ? -11.352 -27.425 -25.739 1.00 87.12 76 GLY A O 1
ATOM 559 N N . PHE A 1 77 ? -10.808 -28.052 -27.823 1.00 90.31 77 PHE A N 1
ATOM 560 C CA . PHE A 1 77 ? -10.858 -26.695 -28.400 1.00 90.31 77 PHE A CA 1
ATOM 561 C C . PHE A 1 77 ? -12.284 -26.131 -28.560 1.00 90.31 77 PHE A C 1
ATOM 563 O O . PHE A 1 77 ? -12.452 -24.955 -28.889 1.00 90.31 77 PHE A O 1
ATOM 570 N N . ARG A 1 78 ? -13.324 -26.963 -28.383 1.00 94.62 78 ARG A N 1
ATOM 571 C CA . ARG A 1 78 ? -14.715 -26.606 -28.706 1.00 94.62 78 ARG A CA 1
ATOM 572 C C . ARG A 1 78 ? -15.237 -25.452 -27.848 1.00 94.62 78 ARG A C 1
ATOM 574 O O . ARG A 1 78 ? -15.952 -24.604 -28.381 1.00 94.62 78 ARG A O 1
ATOM 581 N N . SER A 1 79 ? -14.871 -25.402 -26.561 1.00 89.19 79 SER A N 1
ATOM 582 C CA . SER A 1 79 ? -15.295 -24.326 -25.651 1.00 89.19 79 SER A CA 1
ATOM 583 C C . SER A 1 79 ? -14.743 -22.979 -26.098 1.00 89.19 79 SER A C 1
ATOM 585 O O . SER A 1 79 ? -15.524 -22.071 -26.360 1.00 89.19 79 SER A O 1
ATOM 587 N N . TYR A 1 80 ? -13.429 -22.904 -26.319 1.00 85.69 80 TYR A N 1
ATOM 588 C CA . TYR A 1 80 ? -12.750 -21.681 -26.742 1.00 85.69 80 TYR A CA 1
ATOM 589 C C . TYR A 1 80 ? -13.285 -21.156 -28.081 1.00 85.69 80 TYR A C 1
ATOM 591 O O . TYR A 1 80 ? -13.652 -19.989 -28.190 1.00 85.69 80 TYR A O 1
ATOM 599 N N . LEU A 1 81 ? -13.428 -22.032 -29.087 1.00 89.31 81 LEU A N 1
ATOM 600 C CA . LEU A 1 81 ? -14.000 -21.648 -30.383 1.00 89.31 81 LEU A CA 1
ATOM 601 C C . LEU A 1 81 ? -15.412 -21.068 -30.228 1.00 89.31 81 LEU A C 1
ATOM 603 O O . LEU A 1 81 ? -15.749 -20.058 -30.844 1.00 89.31 81 LEU A O 1
ATOM 607 N N . ARG A 1 82 ? -16.256 -21.714 -29.416 1.00 89.19 82 ARG A N 1
ATOM 608 C CA . ARG A 1 82 ? -17.629 -21.262 -29.194 1.00 89.19 82 ARG A CA 1
ATOM 609 C C . ARG A 1 82 ? -17.672 -19.926 -28.460 1.00 89.19 82 ARG A C 1
ATOM 611 O O . ARG A 1 82 ? -18.452 -19.058 -28.840 1.00 89.19 82 ARG A O 1
ATOM 618 N N . GLU A 1 83 ? -16.901 -19.789 -27.391 1.00 78.50 83 GLU A N 1
ATOM 619 C CA . GLU A 1 83 ? -16.862 -18.591 -26.553 1.00 78.50 83 GLU A CA 1
ATOM 620 C C . GLU A 1 83 ? -16.370 -17.387 -27.347 1.00 78.50 83 GLU A C 1
ATOM 622 O O . GLU A 1 83 ? -17.044 -16.361 -27.330 1.00 78.50 83 GLU A O 1
ATOM 627 N N . GLN A 1 84 ? -15.312 -17.550 -28.146 1.00 77.69 84 GLN A N 1
ATOM 628 C CA . GLN A 1 84 ? -14.788 -16.480 -28.992 1.00 77.69 84 GLN A CA 1
ATOM 629 C C . GLN A 1 84 ? -15.806 -16.022 -30.047 1.00 77.69 84 GLN A C 1
ATOM 631 O O . GLN A 1 84 ? -16.062 -14.831 -30.196 1.00 77.69 84 GLN A O 1
ATOM 636 N N . LEU A 1 85 ? -16.473 -16.959 -30.731 1.00 82.94 85 LEU A N 1
ATOM 637 C CA . LEU A 1 85 ? -17.513 -16.614 -31.708 1.00 82.94 85 LEU A CA 1
ATOM 638 C C . LEU A 1 85 ? -18.718 -15.916 -31.056 1.00 82.94 85 LEU A C 1
ATOM 640 O O . LEU A 1 85 ? -19.313 -15.018 -31.652 1.00 82.94 85 LEU A O 1
ATOM 644 N N . ARG A 1 86 ? -19.092 -16.306 -29.831 1.00 80.31 86 ARG A N 1
ATOM 645 C CA . ARG A 1 86 ? -20.167 -15.629 -29.089 1.00 80.31 86 ARG A CA 1
ATOM 646 C C . ARG A 1 86 ? -19.744 -14.259 -28.575 1.00 80.31 86 ARG A C 1
ATOM 648 O O . ARG A 1 86 ? -20.573 -13.354 -28.592 1.00 80.31 86 ARG A O 1
ATOM 655 N N . PHE A 1 87 ? -18.492 -14.109 -28.152 1.00 60.28 87 PHE A N 1
ATOM 656 C CA . PHE A 1 87 ? -17.896 -12.828 -27.783 1.00 60.28 87 PHE A CA 1
ATOM 657 C C . PHE A 1 87 ? -17.929 -11.846 -28.963 1.00 60.28 87 PHE A C 1
ATOM 659 O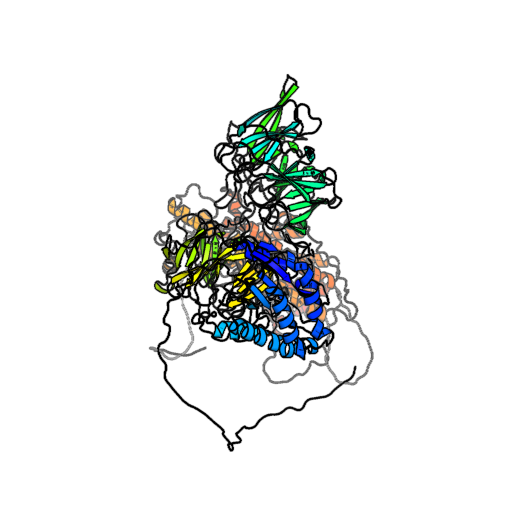 O . PHE A 1 87 ? -18.331 -10.700 -28.796 1.00 60.28 87 PHE A O 1
ATOM 666 N N . GLU A 1 88 ? -17.655 -12.322 -30.182 1.00 68.81 88 GLU A N 1
ATOM 667 C CA . GLU A 1 88 ? -17.787 -11.538 -31.421 1.00 68.81 88 GLU A CA 1
ATOM 668 C C . GLU A 1 88 ? -19.245 -11.260 -31.850 1.00 68.81 88 GLU A C 1
ATOM 670 O O . GLU A 1 88 ? -19.490 -10.575 -32.844 1.00 68.81 88 GLU A O 1
ATOM 675 N N . GLY A 1 89 ? -20.235 -11.760 -31.104 1.00 71.56 89 GLY A N 1
ATOM 676 C CA . GLY A 1 89 ? -21.656 -11.486 -31.327 1.00 71.56 89 GLY A CA 1
ATOM 677 C C . GLY A 1 89 ? -22.384 -12.487 -32.231 1.00 71.56 89 GLY A C 1
ATOM 678 O O . GLY A 1 89 ? -23.558 -12.272 -32.546 1.00 71.56 89 GLY A O 1
ATOM 679 N N . PHE A 1 90 ? -21.754 -13.598 -32.634 1.00 81.19 90 PHE A N 1
ATOM 680 C CA . PHE A 1 90 ? -22.437 -14.642 -33.401 1.00 81.19 90 PHE A CA 1
ATOM 681 C C . PHE A 1 90 ? -23.352 -15.496 -32.514 1.00 81.19 90 PHE A C 1
ATOM 683 O O . PHE A 1 90 ? -23.012 -15.899 -31.398 1.00 81.19 90 PHE A O 1
ATOM 690 N N . LYS A 1 91 ? -24.526 -15.855 -33.047 1.00 87.06 91 LYS A N 1
ATOM 691 C CA . LYS A 1 91 ? -25.343 -16.939 -32.489 1.00 87.06 91 LYS A CA 1
ATOM 692 C C . LYS A 1 91 ? -24.707 -18.262 -32.907 1.00 87.06 91 LYS A C 1
ATOM 694 O O . LYS A 1 91 ? -24.565 -18.508 -34.100 1.00 87.06 91 LYS A O 1
ATOM 699 N N . VAL A 1 92 ? -24.322 -19.091 -31.939 1.00 93.12 92 VAL A N 1
ATOM 700 C CA . VAL A 1 92 ? -23.623 -20.362 -32.183 1.00 93.12 92 VAL A CA 1
ATOM 701 C C . VAL A 1 92 ? -24.425 -21.520 -31.604 1.00 93.12 92 VAL A C 1
ATOM 703 O O . VAL A 1 92 ? -24.827 -21.465 -30.441 1.00 93.12 92 VAL A O 1
ATOM 706 N N . ASN A 1 93 ? -24.612 -22.553 -32.423 1.00 94.56 93 ASN A N 1
ATOM 707 C CA . ASN A 1 93 ? -25.240 -23.823 -32.087 1.00 94.56 93 ASN A CA 1
ATOM 708 C C . ASN A 1 93 ? -24.323 -24.970 -32.544 1.00 94.56 93 ASN A C 1
ATOM 710 O O . ASN A 1 93 ? -24.189 -25.232 -33.744 1.00 94.56 93 ASN A O 1
ATOM 714 N N . MET A 1 94 ? -23.665 -25.626 -31.596 1.00 96.88 94 MET A N 1
ATOM 715 C CA . MET A 1 94 ? -22.878 -26.829 -31.828 1.00 96.88 94 MET A CA 1
ATOM 716 C C . MET A 1 94 ? -23.828 -28.016 -31.992 1.00 96.88 94 MET A C 1
ATOM 718 O O . MET A 1 94 ? -24.705 -28.258 -31.166 1.00 96.88 94 MET A O 1
ATOM 722 N N . VAL A 1 95 ? -23.658 -28.789 -33.060 1.00 96.06 95 VAL A N 1
ATOM 723 C CA . VAL A 1 95 ? -24.524 -29.927 -33.388 1.00 96.06 95 VAL A CA 1
ATOM 724 C C . VAL A 1 95 ? -23.729 -31.220 -33.516 1.00 96.06 95 VAL A C 1
ATOM 726 O O . VAL A 1 95 ? -22.526 -31.202 -33.756 1.00 96.06 95 VAL A O 1
ATOM 729 N N . GLY A 1 96 ? -24.411 -32.348 -33.344 1.00 95.19 96 GLY A N 1
ATOM 730 C CA . GLY A 1 96 ? -23.837 -33.691 -33.380 1.00 95.19 96 GLY A CA 1
ATOM 731 C C . GLY A 1 96 ? -24.666 -34.650 -32.531 1.00 95.19 96 GLY A C 1
ATOM 732 O O . GLY A 1 96 ? -25.459 -34.208 -31.696 1.00 95.19 96 GLY A O 1
ATOM 733 N N . SER A 1 97 ? -24.524 -35.957 -32.758 1.00 94.19 97 SER A N 1
ATOM 734 C CA . SER A 1 97 ? -25.311 -36.960 -32.026 1.00 94.19 97 SER A CA 1
ATOM 735 C C . SER A 1 97 ? -24.781 -37.247 -30.619 1.00 94.19 97 SER A C 1
ATOM 737 O O . SER A 1 97 ? -25.507 -37.784 -29.780 1.00 94.19 97 SER A O 1
ATOM 739 N N . ARG A 1 98 ? -23.534 -36.852 -30.334 1.00 93.62 98 ARG A N 1
ATOM 740 C CA . ARG A 1 98 ? -22.862 -37.062 -29.049 1.00 93.62 98 ARG A CA 1
ATOM 741 C C . ARG A 1 98 ? -22.810 -35.771 -28.242 1.00 93.62 98 ARG A C 1
ATOM 743 O O . ARG A 1 98 ? -22.834 -34.673 -28.793 1.00 93.62 98 ARG A O 1
ATOM 750 N N . ARG A 1 99 ? -22.700 -35.918 -26.922 1.00 92.88 99 ARG A N 1
ATOM 751 C CA . ARG A 1 99 ? -22.469 -34.833 -25.960 1.00 92.88 99 ARG A CA 1
ATOM 752 C C . ARG A 1 99 ? -21.324 -35.216 -25.034 1.00 92.88 99 ARG A C 1
ATOM 754 O O . ARG A 1 99 ? -21.297 -36.344 -24.548 1.00 92.88 99 ARG A O 1
ATOM 761 N N . GLY A 1 100 ? -20.420 -34.281 -24.764 1.00 90.44 100 GLY A N 1
ATOM 762 C CA . GLY A 1 100 ? -19.260 -34.528 -23.907 1.00 90.44 100 GLY A CA 1
ATOM 763 C C . GLY A 1 100 ? -18.547 -33.243 -23.499 1.00 90.44 100 GLY A C 1
ATOM 764 O O . GLY A 1 100 ? -18.448 -32.318 -24.308 1.00 90.44 100 GLY A O 1
ATOM 765 N N . GLY A 1 101 ? -18.058 -33.211 -22.255 1.00 90.62 101 GLY A N 1
ATOM 766 C CA . GLY A 1 101 ? -17.452 -32.039 -21.616 1.00 90.62 101 GLY A CA 1
ATOM 767 C C . GLY A 1 101 ? -18.460 -31.162 -20.854 1.00 90.62 101 GLY A C 1
ATOM 768 O O . GLY A 1 101 ? -19.673 -31.349 -20.979 1.00 90.62 101 GLY A O 1
ATOM 769 N N . ASN A 1 102 ? -17.966 -30.231 -20.034 1.00 90.88 102 ASN A N 1
ATOM 770 C CA . ASN A 1 102 ? -18.783 -29.354 -19.181 1.00 90.88 102 ASN A CA 1
ATOM 771 C C . ASN A 1 102 ? -19.195 -28.010 -19.830 1.00 90.88 102 ASN A C 1
ATOM 773 O O . ASN A 1 102 ? -19.823 -27.190 -19.163 1.00 90.88 102 ASN A O 1
ATOM 777 N N . MET A 1 103 ? -18.867 -27.767 -21.107 1.00 90.69 103 MET A N 1
ATOM 778 C CA . MET A 1 103 ? -19.252 -26.530 -21.799 1.00 90.69 103 MET A CA 1
ATOM 779 C C . MET A 1 103 ? -20.761 -26.434 -22.065 1.00 90.69 103 MET A C 1
ATOM 781 O O . MET A 1 103 ? -21.456 -27.435 -22.251 1.00 90.69 103 MET A O 1
ATOM 785 N N . ALA A 1 104 ? -21.270 -25.206 -22.174 1.00 81.75 104 ALA A N 1
ATOM 786 C CA . ALA A 1 104 ? -22.600 -24.980 -22.727 1.00 81.75 104 ALA A CA 1
ATOM 787 C C . ALA A 1 104 ? -22.637 -25.413 -24.200 1.00 81.75 104 ALA A C 1
ATOM 789 O O . ALA A 1 104 ? -21.728 -25.068 -24.956 1.00 81.75 104 ALA A O 1
ATOM 790 N N . ASP A 1 105 ? -23.714 -26.101 -24.603 1.00 91.31 105 ASP A N 1
ATOM 791 C CA . ASP A 1 105 ? -23.912 -26.570 -25.981 1.00 91.31 105 ASP A CA 1
ATOM 792 C C . ASP A 1 105 ? -22.761 -27.486 -26.447 1.00 91.31 105 ASP A C 1
ATOM 794 O O . ASP A 1 105 ? -22.003 -27.211 -27.372 1.00 91.31 105 ASP A O 1
ATOM 798 N N . ASN A 1 106 ? -22.597 -28.586 -25.715 1.00 95.56 106 ASN A N 1
ATOM 799 C CA . ASN A 1 106 ? -21.482 -29.521 -25.831 1.00 95.56 106 ASN A CA 1
ATOM 800 C C . ASN A 1 106 ? -21.700 -30.637 -26.867 1.00 95.56 106 ASN A C 1
ATOM 802 O O . ASN A 1 106 ? -21.092 -31.705 -26.735 1.00 95.56 106 ASN A O 1
ATOM 806 N N . ASN A 1 107 ? -22.562 -30.429 -27.870 1.00 97.00 107 ASN A N 1
ATOM 807 C CA . ASN A 1 107 ? -22.803 -31.441 -28.899 1.00 97.00 107 ASN A CA 1
ATOM 808 C C . ASN A 1 107 ? -21.598 -31.558 -29.848 1.00 97.00 107 ASN A C 1
ATOM 810 O O . ASN A 1 107 ? -20.938 -30.568 -30.169 1.00 97.00 107 ASN A O 1
ATOM 814 N N . HIS A 1 108 ? -21.302 -32.774 -30.296 1.00 97.00 108 HIS A N 1
ATOM 815 C CA . HIS A 1 108 ? -20.256 -33.058 -31.276 1.00 97.00 108 HIS A CA 1
ATOM 816 C C . HIS A 1 108 ? -20.487 -34.418 -31.944 1.00 97.00 108 HIS A C 1
ATOM 818 O O . HIS A 1 108 ? -21.327 -35.209 -31.518 1.00 97.00 108 HIS A O 1
ATOM 824 N N . GLU A 1 109 ? -19.715 -34.712 -32.984 1.00 96.75 109 GLU A N 1
ATOM 825 C CA . GLU A 1 109 ? -19.637 -36.034 -33.598 1.00 96.75 109 GLU A CA 1
ATOM 826 C C . GLU A 1 109 ? -18.179 -36.483 -33.603 1.00 96.75 109 GLU A C 1
ATOM 828 O O . GLU A 1 109 ? -17.477 -36.441 -34.610 1.00 96.75 109 GLU A O 1
ATOM 833 N N . ALA A 1 110 ? -17.672 -36.839 -32.425 1.00 96.06 110 ALA A N 1
ATOM 834 C CA . ALA A 1 110 ? -16.295 -37.286 -32.299 1.00 96.06 110 ALA A CA 1
ATOM 835 C C . ALA A 1 110 ? -16.170 -38.470 -31.354 1.00 96.06 110 ALA A C 1
ATOM 837 O O . ALA A 1 110 ? -16.804 -38.484 -30.303 1.00 96.06 110 ALA A O 1
ATOM 838 N N . THR A 1 111 ? -15.356 -39.449 -31.749 1.00 94.44 111 THR A N 1
ATOM 839 C CA . THR A 1 111 ? -15.086 -40.647 -30.947 1.00 94.44 111 THR A CA 1
ATOM 840 C C . THR A 1 111 ? -13.590 -40.885 -30.853 1.00 94.44 111 THR A C 1
ATOM 842 O O . THR A 1 111 ? -12.904 -41.051 -31.867 1.00 94.44 111 THR A O 1
ATOM 845 N N . GLY A 1 112 ? -13.079 -40.914 -29.627 1.00 91.69 112 GLY A N 1
ATOM 846 C CA . GLY A 1 112 ? -11.687 -41.188 -29.333 1.00 91.69 112 GLY A CA 1
ATOM 847 C C . GLY A 1 112 ? -11.194 -42.468 -30.001 1.00 91.69 112 GLY A C 1
ATOM 848 O O . GLY A 1 112 ? -11.874 -43.492 -30.034 1.00 91.69 112 GLY A O 1
ATOM 849 N N . GLY A 1 113 ? -9.994 -42.403 -30.575 1.00 89.94 113 GLY A N 1
ATOM 850 C CA . GLY A 1 113 ? -9.366 -43.554 -31.220 1.00 89.94 113 GLY A CA 1
ATOM 851 C C . GLY A 1 113 ? -9.871 -43.898 -32.629 1.00 89.94 113 GLY A C 1
ATOM 852 O O . GLY A 1 113 ? -9.437 -44.914 -33.169 1.00 89.94 113 GLY A O 1
ATOM 853 N N . PHE A 1 114 ? -10.755 -43.111 -33.246 1.00 96.69 114 PHE A N 1
ATOM 854 C CA . PHE A 1 114 ? -11.212 -43.386 -34.614 1.00 96.69 114 PHE A CA 1
ATOM 855 C C . PHE A 1 114 ? -10.181 -42.968 -35.674 1.00 96.69 114 PHE A C 1
ATOM 857 O O . PHE A 1 114 ? -9.565 -41.903 -35.579 1.00 96.69 114 PHE A O 1
ATOM 864 N N . THR A 1 115 ? -10.007 -43.823 -36.682 1.00 96.56 115 THR A N 1
ATOM 865 C CA . THR A 1 115 ? -9.297 -43.538 -37.945 1.00 96.56 115 THR A CA 1
ATOM 866 C C . THR A 1 115 ? -10.177 -42.727 -38.902 1.00 96.56 115 THR A C 1
ATOM 868 O O . THR A 1 115 ? -11.380 -42.597 -38.665 1.00 96.56 115 THR A O 1
ATOM 871 N N . VAL A 1 116 ? -9.621 -42.203 -40.001 1.00 97.25 116 VAL A N 1
ATOM 872 C CA . VAL A 1 116 ? -10.390 -41.415 -40.994 1.00 97.25 116 VAL A CA 1
ATOM 873 C C . VAL A 1 116 ? -11.641 -42.156 -41.499 1.00 97.25 116 VAL A C 1
ATOM 875 O O . VAL A 1 116 ? -12.721 -41.565 -41.538 1.00 97.25 116 VAL A O 1
ATOM 878 N N . ASP A 1 117 ? -11.550 -43.456 -41.800 1.00 97.12 117 ASP A N 1
ATOM 879 C CA . ASP A 1 117 ? -12.703 -44.252 -42.267 1.00 97.12 117 ASP A CA 1
ATOM 880 C C . ASP A 1 117 ? -13.775 -44.436 -41.191 1.00 97.12 117 ASP A C 1
ATOM 882 O O . ASP A 1 117 ? -14.975 -44.425 -41.471 1.00 97.12 117 ASP A O 1
ATOM 886 N N . GLN A 1 118 ? -13.355 -44.575 -39.935 1.00 97.50 118 GLN A N 1
ATOM 887 C CA . GLN A 1 118 ? -14.281 -44.701 -38.815 1.00 97.50 118 GLN A CA 1
ATOM 888 C C . GLN A 1 118 ? -14.979 -43.367 -38.527 1.00 97.50 118 GLN A C 1
ATOM 890 O O . GLN A 1 118 ? -16.177 -43.354 -38.248 1.00 97.50 118 GLN A O 1
ATOM 895 N N . VAL A 1 119 ? -14.277 -42.235 -38.669 1.00 97.50 119 VAL A N 1
ATOM 896 C CA . VAL A 1 119 ? -14.900 -40.900 -38.617 1.00 97.50 119 VAL A CA 1
ATOM 897 C C . VAL A 1 119 ? -15.881 -40.718 -39.779 1.00 97.50 119 VAL A C 1
ATOM 899 O O . VAL A 1 119 ? -16.982 -40.212 -39.567 1.00 97.50 119 VAL A O 1
ATOM 902 N N . LYS A 1 120 ? -15.550 -41.197 -40.986 1.00 96.69 120 LYS A N 1
ATOM 903 C CA . LYS A 1 120 ? -16.472 -41.216 -42.135 1.00 96.69 120 LYS A CA 1
ATOM 904 C C . LYS A 1 120 ? -17.738 -42.027 -41.845 1.00 96.69 120 LYS A C 1
ATOM 906 O O . LYS A 1 120 ? -18.835 -41.623 -42.218 1.00 96.69 120 LYS A O 1
ATOM 911 N N . GLN A 1 121 ? -17.612 -43.176 -41.187 1.00 95.94 121 GLN A N 1
ATOM 912 C CA . GLN A 1 121 ? -18.773 -43.976 -40.803 1.00 95.94 121 GLN A CA 1
ATOM 913 C C . GLN A 1 121 ? -19.622 -43.266 -39.737 1.00 95.94 121 GLN A C 1
ATOM 915 O O . GLN A 1 121 ? -20.849 -43.252 -39.854 1.00 95.94 121 GLN A O 1
ATOM 920 N N . ALA A 1 122 ? -18.982 -42.656 -38.735 1.00 93.56 122 ALA A N 1
ATOM 921 C CA . ALA A 1 122 ? -19.653 -41.928 -37.658 1.00 93.56 122 ALA A CA 1
ATOM 922 C C . ALA A 1 122 ? -20.395 -40.680 -38.160 1.00 93.56 122 ALA A C 1
ATOM 924 O O . ALA A 1 122 ? -21.509 -40.409 -37.715 1.00 93.56 122 ALA A O 1
ATOM 925 N N . SER A 1 123 ? -19.838 -39.966 -39.145 1.00 94.19 123 SER A N 1
ATOM 926 C CA . SER A 1 123 ? -20.439 -38.737 -39.683 1.00 94.19 123 SER A CA 1
ATOM 927 C C . SER A 1 123 ? -21.848 -38.942 -40.254 1.00 94.19 123 SER A C 1
ATOM 929 O O . SER A 1 123 ? -22.649 -38.007 -40.270 1.00 94.19 123 SER A O 1
ATOM 931 N N . ARG A 1 124 ? -22.203 -40.177 -40.645 1.00 91.69 124 ARG A N 1
ATOM 932 C CA . ARG A 1 124 ? -23.548 -40.539 -41.124 1.00 91.69 124 ARG A CA 1
ATOM 933 C C . ARG A 1 124 ? -24.645 -40.286 -40.088 1.00 91.69 124 ARG A C 1
ATOM 935 O O . ARG A 1 124 ? -25.771 -39.975 -40.469 1.00 91.69 124 ARG A O 1
ATOM 942 N N . GLN A 1 125 ? -24.326 -40.382 -38.796 1.00 89.81 125 GLN A N 1
ATOM 943 C CA . GLN A 1 125 ? -25.271 -40.078 -37.714 1.00 89.81 125 GLN A CA 1
ATOM 944 C C . GLN A 1 125 ? -25.575 -38.578 -37.620 1.00 89.81 125 GLN A C 1
ATOM 946 O O . GLN A 1 125 ? -26.639 -38.185 -37.148 1.00 89.81 125 GLN A O 1
ATOM 951 N N . SER A 1 126 ? -24.680 -37.742 -38.146 1.00 90.12 126 SER A N 1
ATOM 952 C CA . SER A 1 126 ? -24.795 -36.291 -38.088 1.00 90.12 126 SER A CA 1
ATOM 953 C C . SER A 1 126 ? -25.505 -35.651 -39.283 1.00 90.12 126 SER A C 1
ATOM 955 O O . SER A 1 126 ? -25.811 -34.459 -39.231 1.00 90.12 126 SER A O 1
ATOM 957 N N . LEU A 1 127 ? -25.840 -36.414 -40.334 1.00 83.50 127 LEU A N 1
ATOM 958 C CA . LEU A 1 127 ? -26.432 -35.882 -41.576 1.00 83.50 127 LEU A CA 1
ATOM 959 C C . LEU A 1 127 ? -27.744 -35.110 -41.351 1.00 83.50 127 LEU A C 1
ATOM 961 O O . LEU A 1 127 ? -28.051 -34.172 -42.091 1.00 83.50 127 LEU A O 1
ATOM 965 N N . ILE A 1 128 ? -28.487 -35.460 -40.296 1.00 87.25 128 ILE A N 1
ATOM 966 C CA . ILE A 1 128 ? -29.756 -34.820 -39.927 1.00 87.25 128 ILE A CA 1
ATOM 967 C C . ILE A 1 128 ? -29.598 -33.373 -39.436 1.00 87.25 128 ILE A C 1
ATOM 969 O O . ILE A 1 128 ? -30.550 -32.599 -39.537 1.00 87.25 128 ILE A O 1
ATOM 973 N N . TYR A 1 129 ? -28.422 -32.981 -38.931 1.00 89.31 129 TYR A N 1
ATOM 974 C CA . TYR A 1 129 ? -28.241 -31.686 -38.266 1.00 89.31 129 TYR A CA 1
ATOM 975 C C . TYR A 1 129 ? -28.057 -30.510 -39.232 1.00 89.31 129 TYR A C 1
ATOM 977 O O . TYR A 1 129 ? -28.303 -29.366 -38.845 1.00 89.31 129 TYR A O 1
ATOM 985 N N . LYS A 1 130 ? -27.687 -30.772 -40.495 1.00 90.75 130 LYS A N 1
ATOM 986 C CA . LYS A 1 130 ? -27.523 -29.754 -41.554 1.00 90.75 130 LYS A CA 1
ATOM 987 C C . LYS A 1 130 ? -26.679 -28.540 -41.100 1.00 90.75 130 LYS A C 1
ATOM 989 O O . LYS A 1 130 ? -27.194 -27.419 -41.090 1.00 90.75 130 LYS A O 1
ATOM 994 N N . PRO A 1 131 ? -25.426 -28.744 -40.648 1.00 94.62 131 PRO A N 1
ATOM 995 C CA . PRO A 1 131 ? -24.535 -27.668 -40.243 1.00 94.62 131 PRO A CA 1
ATOM 996 C C . PRO A 1 131 ? -24.144 -26.805 -41.445 1.00 94.62 131 PRO A C 1
ATOM 998 O O . PRO A 1 131 ? -23.981 -27.299 -42.562 1.00 94.62 131 PRO A O 1
ATOM 1001 N N . ASN A 1 132 ? -23.940 -25.512 -41.208 1.00 93.50 132 ASN A N 1
ATOM 1002 C CA . ASN A 1 132 ? -23.378 -24.606 -42.211 1.00 93.50 132 ASN A CA 1
ATOM 1003 C C . ASN A 1 132 ? -21.850 -24.481 -42.093 1.00 93.50 132 ASN A C 1
ATOM 1005 O O . ASN A 1 132 ? -21.208 -24.057 -43.057 1.00 93.50 132 ASN A O 1
ATOM 1009 N N . VAL A 1 133 ? -21.268 -24.938 -40.976 1.00 95.94 133 VAL A N 1
ATOM 1010 C CA . VAL A 1 133 ? -19.820 -25.063 -40.770 1.00 95.94 133 VAL A CA 1
ATOM 1011 C C . VAL A 1 133 ? -19.487 -26.438 -40.187 1.00 95.94 133 VAL A C 1
ATOM 1013 O O . VAL A 1 133 ? -20.099 -26.870 -39.215 1.00 95.94 133 VAL A O 1
ATOM 1016 N N . VAL A 1 134 ? -18.491 -27.123 -40.744 1.00 97.44 134 VAL A N 1
ATOM 1017 C CA . VAL A 1 134 ? -17.924 -28.358 -40.174 1.00 97.44 134 VAL A CA 1
ATOM 1018 C C . VAL A 1 134 ? -16.476 -28.090 -39.803 1.00 97.44 134 VAL A C 1
ATOM 1020 O O . VAL A 1 134 ? -15.722 -27.614 -40.644 1.00 97.44 134 VAL A O 1
ATOM 1023 N N . VAL A 1 135 ? -16.071 -28.422 -38.579 1.00 96.44 135 VAL A N 1
ATOM 1024 C CA . VAL A 1 135 ? -14.661 -28.383 -38.162 1.00 96.44 135 VAL A CA 1
ATOM 1025 C C . VAL A 1 135 ? -14.185 -29.817 -37.978 1.00 96.44 135 VAL A C 1
ATOM 1027 O O . VAL A 1 135 ? -14.696 -30.519 -37.106 1.00 96.44 135 VAL A O 1
ATOM 1030 N N . LEU A 1 136 ? -13.245 -30.259 -38.820 1.00 95.69 136 LEU A N 1
ATOM 1031 C CA . LEU A 1 136 ? -12.892 -31.672 -38.972 1.00 95.69 136 LEU A CA 1
ATOM 1032 C C . LEU A 1 136 ? -11.426 -31.969 -38.646 1.00 95.69 136 LEU A C 1
ATOM 1034 O O . LEU A 1 136 ? -10.546 -31.610 -39.417 1.00 95.69 136 LEU A O 1
ATOM 1038 N N . ASN A 1 137 ? -11.150 -32.717 -37.575 1.00 94.81 137 ASN A N 1
ATOM 1039 C CA . ASN A 1 137 ? -9.795 -33.211 -37.293 1.00 94.81 137 ASN A CA 1
ATOM 1040 C C . ASN A 1 137 ? -9.775 -34.738 -37.099 1.00 94.81 137 ASN A C 1
ATOM 1042 O O . ASN A 1 137 ? -10.332 -35.269 -36.135 1.00 94.81 137 ASN A O 1
ATOM 1046 N N . ALA A 1 138 ? -9.131 -35.446 -38.032 1.00 94.69 138 ALA A N 1
ATOM 1047 C CA . ALA A 1 138 ? -8.953 -36.898 -38.017 1.00 94.69 138 ALA A CA 1
ATOM 1048 C C . ALA A 1 138 ? -7.681 -37.294 -38.785 1.00 94.69 138 ALA A C 1
ATOM 1050 O O . ALA A 1 138 ? -7.314 -36.624 -39.749 1.00 94.69 138 ALA A O 1
ATOM 1051 N N . GLY A 1 139 ? -7.019 -38.378 -38.371 1.00 93.81 139 GLY A N 1
ATOM 1052 C CA . GLY A 1 139 ? -5.784 -38.883 -38.995 1.00 93.81 139 GLY A CA 1
ATOM 1053 C C . GLY A 1 139 ? -4.674 -39.236 -37.999 1.00 93.81 139 GLY A C 1
ATOM 1054 O O . GLY A 1 139 ? -3.824 -40.071 -38.291 1.00 93.81 139 GLY A O 1
ATOM 1055 N N . SER A 1 140 ? -4.692 -38.677 -36.783 1.00 90.56 140 SER A N 1
ATOM 1056 C CA . SER A 1 140 ? -3.665 -38.990 -35.773 1.00 90.56 140 SER A CA 1
ATOM 1057 C C . SER A 1 140 ? -3.662 -40.470 -35.369 1.00 90.56 140 SER A C 1
ATOM 1059 O O . SER A 1 140 ? -2.602 -41.024 -35.097 1.00 90.56 140 SER A O 1
ATOM 1061 N N . ASN A 1 141 ? -4.826 -41.132 -35.370 1.00 92.56 141 ASN A N 1
ATOM 1062 C CA . ASN A 1 141 ? -4.932 -42.566 -35.069 1.00 92.56 141 ASN A CA 1
ATOM 1063 C C . ASN A 1 141 ? -4.453 -43.452 -36.224 1.00 92.56 141 ASN A C 1
ATOM 1065 O O . ASN A 1 141 ? -3.954 -44.546 -35.977 1.00 92.56 141 ASN A O 1
ATOM 1069 N N . ASP A 1 142 ? -4.574 -42.977 -37.463 1.00 94.31 142 ASP A N 1
ATOM 1070 C CA . ASP A 1 142 ? -4.017 -43.630 -38.646 1.00 94.31 142 ASP A CA 1
ATOM 1071 C C . ASP A 1 142 ? -2.486 -43.663 -38.553 1.00 94.31 142 ASP A C 1
ATOM 1073 O O . ASP A 1 142 ? -1.884 -44.699 -38.814 1.00 94.31 142 ASP A O 1
ATOM 1077 N N . CYS A 1 143 ? -1.863 -42.593 -38.044 1.00 90.62 143 CYS A N 1
ATOM 1078 C CA . CYS A 1 143 ? -0.441 -42.601 -37.691 1.00 90.62 143 CYS A CA 1
ATOM 1079 C C . CYS A 1 143 ? -0.127 -43.476 -36.470 1.00 90.62 143 CYS A C 1
ATOM 1081 O O . CYS A 1 143 ? 0.759 -44.322 -36.545 1.00 90.62 143 CYS A O 1
ATOM 1083 N N . ALA A 1 144 ? -0.860 -43.320 -35.362 1.00 87.50 144 ALA A N 1
ATOM 1084 C CA . ALA A 1 144 ? -0.594 -44.053 -34.118 1.00 87.50 144 ALA A CA 1
ATOM 1085 C C . ALA A 1 144 ? -0.665 -45.581 -34.287 1.00 87.50 144 ALA A C 1
ATOM 1087 O O . ALA A 1 144 ? 0.018 -46.321 -33.587 1.00 87.50 144 ALA A O 1
ATOM 1088 N N . ARG A 1 145 ? -1.517 -46.057 -35.201 1.00 89.94 145 ARG A N 1
ATOM 1089 C CA . ARG A 1 145 ? -1.747 -47.486 -35.462 1.00 89.94 145 ARG A CA 1
ATOM 1090 C C . ARG A 1 145 ? -1.175 -47.952 -36.799 1.00 89.94 145 ARG A C 1
ATOM 1092 O O . ARG A 1 145 ? -1.401 -49.099 -37.172 1.00 89.94 145 ARG A O 1
ATOM 1099 N N . ASN A 1 146 ? -0.481 -47.069 -37.519 1.00 88.94 146 ASN A N 1
ATOM 1100 C CA . ASN A 1 146 ? 0.031 -47.304 -38.868 1.00 88.94 146 ASN A CA 1
ATOM 1101 C C . ASN A 1 146 ? -1.034 -47.866 -39.842 1.00 88.94 146 ASN A C 1
ATOM 1103 O O . ASN A 1 146 ? -0.782 -48.797 -40.606 1.00 88.94 146 ASN A O 1
ATOM 1107 N N . VAL A 1 147 ? -2.253 -47.320 -39.790 1.00 91.12 147 VAL A N 1
ATOM 1108 C CA . VAL A 1 147 ? -3.383 -47.720 -40.645 1.00 91.12 147 VAL A CA 1
ATOM 1109 C C . VAL A 1 147 ? -3.379 -46.856 -41.897 1.00 91.12 147 VAL A C 1
ATOM 1111 O O . VAL A 1 147 ? -3.965 -45.776 -41.919 1.00 91.12 147 VAL A O 1
ATOM 1114 N N . ASP A 1 148 ? -2.663 -47.336 -42.912 1.00 92.69 148 ASP A N 1
ATOM 1115 C CA . ASP A 1 148 ? -2.494 -46.713 -44.231 1.00 92.69 148 ASP A CA 1
ATOM 1116 C C . ASP A 1 148 ? -2.417 -45.164 -44.210 1.00 92.69 148 ASP A C 1
ATOM 1118 O O . ASP A 1 148 ? -3.301 -44.469 -44.737 1.00 92.69 148 ASP A O 1
ATOM 1122 N N . PRO A 1 149 ? -1.370 -44.583 -43.585 1.00 92.06 149 PRO A N 1
ATOM 1123 C CA . PRO A 1 149 ? -1.154 -43.136 -43.607 1.00 92.06 149 PRO A CA 1
ATOM 1124 C C . PRO A 1 149 ? -0.919 -42.589 -45.021 1.00 92.06 149 PRO A C 1
ATOM 1126 O O . PRO A 1 149 ? -1.235 -41.432 -45.298 1.00 92.06 149 PRO A O 1
ATOM 1129 N N . SER A 1 150 ? -0.387 -43.414 -45.930 1.00 92.12 150 SER A N 1
ATOM 1130 C CA . SER A 1 150 ? -0.114 -43.060 -47.328 1.00 92.12 150 SER A CA 1
ATOM 1131 C C . SER A 1 150 ? -1.363 -42.729 -48.141 1.00 92.12 150 SER A C 1
ATOM 1133 O O . SER A 1 150 ? -1.262 -41.947 -49.082 1.00 92.12 150 SER A O 1
ATOM 1135 N N . SER A 1 151 ? -2.526 -43.289 -47.790 1.00 94.50 151 SER A N 1
ATOM 1136 C CA . SER A 1 151 ? -3.801 -43.015 -48.472 1.00 94.50 151 SER A CA 1
ATOM 1137 C C . SER A 1 151 ? -4.749 -42.104 -47.683 1.00 94.50 151 SER A C 1
ATOM 1139 O O . SER A 1 151 ? -5.880 -41.862 -48.117 1.00 94.50 151 SER A O 1
ATOM 1141 N N . ALA A 1 152 ? -4.323 -41.580 -46.527 1.00 95.00 152 ALA A N 1
ATOM 1142 C CA . ALA A 1 152 ? -5.175 -40.801 -45.627 1.00 95.00 152 ALA A CA 1
ATOM 1143 C C . ALA A 1 152 ? -5.863 -39.610 -46.321 1.00 95.00 152 ALA A C 1
ATOM 1145 O O . ALA A 1 152 ? -7.029 -39.328 -46.046 1.00 95.00 152 ALA A O 1
ATOM 1146 N N . GLY A 1 153 ? -5.190 -38.945 -47.264 1.00 94.56 153 GLY A N 1
ATOM 1147 C CA . GLY A 1 153 ? -5.763 -37.871 -48.077 1.00 94.56 153 GLY A CA 1
ATOM 1148 C C . GLY A 1 153 ? -6.898 -38.337 -48.985 1.00 94.56 153 GLY A C 1
ATOM 1149 O O . GLY A 1 153 ? -7.937 -37.687 -49.033 1.00 94.56 153 GLY A O 1
ATOM 1150 N N . ALA A 1 154 ? -6.760 -39.485 -49.654 1.00 95.06 154 ALA A N 1
ATOM 1151 C CA . ALA A 1 154 ? -7.820 -40.044 -50.498 1.00 95.06 154 ALA A CA 1
ATOM 1152 C C . ALA A 1 154 ? -9.048 -40.454 -49.665 1.00 95.06 154 ALA A C 1
ATOM 1154 O O . ALA A 1 154 ? -10.194 -40.204 -50.051 1.00 95.06 154 ALA A O 1
ATOM 1155 N N . ARG A 1 155 ? -8.818 -41.022 -48.477 1.00 97.69 155 ARG A N 1
ATOM 1156 C CA . ARG A 1 155 ? -9.885 -41.375 -47.529 1.00 97.69 155 ARG A CA 1
ATOM 1157 C C . ARG A 1 155 ? -10.581 -40.137 -46.967 1.00 97.69 155 ARG A C 1
ATOM 1159 O O . ARG A 1 155 ? -11.811 -40.095 -46.917 1.00 97.69 155 ARG A O 1
ATOM 1166 N N . MET A 1 156 ? -9.817 -39.090 -46.649 1.00 98.00 156 MET A N 1
ATOM 1167 C CA . MET A 1 156 ? -10.353 -37.786 -46.258 1.00 98.00 156 MET A CA 1
ATOM 1168 C C . MET A 1 156 ? -11.167 -37.157 -47.396 1.00 98.00 156 MET A C 1
ATOM 1170 O O . MET A 1 156 ? -12.284 -36.711 -47.165 1.00 98.00 156 MET A O 1
ATOM 1174 N N . ALA A 1 157 ? -10.684 -37.199 -48.641 1.00 96.81 157 ALA A N 1
ATOM 1175 C CA . ALA A 1 157 ? -11.423 -36.724 -49.814 1.00 96.81 157 ALA A CA 1
ATOM 1176 C C . ALA A 1 157 ? -12.779 -37.430 -49.957 1.00 96.81 157 ALA A C 1
ATOM 1178 O O . ALA A 1 157 ? -13.804 -36.791 -50.192 1.00 96.81 157 ALA A O 1
ATOM 1179 N N . SER A 1 158 ? -12.791 -38.750 -49.754 1.00 97.31 158 SER A N 1
ATOM 1180 C CA . SER A 1 158 ? -14.007 -39.560 -49.778 1.00 97.31 158 SER A CA 1
ATOM 1181 C C . SER A 1 158 ? -14.982 -39.185 -48.655 1.00 97.31 158 SER A C 1
ATOM 1183 O O . SER A 1 158 ? -16.183 -39.103 -48.894 1.00 97.31 158 SER A O 1
ATOM 1185 N N . LEU A 1 159 ? -14.486 -38.916 -47.442 1.00 97.00 159 LEU A N 1
ATOM 1186 C CA . LEU A 1 159 ? -15.297 -38.405 -46.331 1.00 97.00 159 LEU A CA 1
ATOM 1187 C C . LEU A 1 159 ? -15.917 -37.048 -46.681 1.00 97.00 159 LEU A C 1
ATOM 1189 O O . LEU A 1 159 ? -17.126 -36.879 -46.552 1.00 97.00 159 LEU A O 1
ATOM 1193 N N . LEU A 1 160 ? -15.111 -36.092 -47.147 1.00 96.56 160 LEU A N 1
ATOM 1194 C CA . LEU A 1 160 ? -15.571 -34.746 -47.498 1.00 96.56 160 LEU A CA 1
ATOM 1195 C C . LEU A 1 160 ? -16.617 -34.774 -48.625 1.00 96.56 160 LEU A C 1
ATOM 1197 O O . LEU A 1 160 ? -17.612 -34.053 -48.567 1.00 96.56 160 LEU A O 1
ATOM 1201 N N . SER A 1 161 ? -16.421 -35.642 -49.623 1.00 94.75 161 SER A N 1
ATOM 1202 C CA . SER A 1 161 ? -17.378 -35.863 -50.711 1.00 94.75 161 SER A CA 1
ATOM 1203 C C . SER A 1 161 ? -18.733 -36.353 -50.193 1.00 94.75 161 SER A C 1
ATOM 1205 O O . SER A 1 161 ? -19.761 -35.812 -50.598 1.00 94.75 161 SER A O 1
ATOM 1207 N N . ASP A 1 162 ? -18.748 -37.318 -49.266 1.00 94.50 162 ASP A N 1
ATOM 1208 C CA . ASP A 1 162 ? -19.984 -37.798 -48.629 1.00 94.50 162 ASP A CA 1
ATOM 1209 C C . ASP A 1 162 ? -20.693 -36.671 -47.853 1.00 94.50 162 ASP A C 1
ATOM 1211 O O . ASP A 1 162 ? -21.921 -36.580 -47.900 1.00 94.50 162 ASP A O 1
ATOM 1215 N N . LEU A 1 163 ? -19.940 -35.785 -47.180 1.00 95.06 163 LEU A N 1
ATOM 1216 C CA . LEU A 1 163 ? -20.518 -34.643 -46.460 1.00 95.06 163 LEU A CA 1
ATOM 1217 C C . LEU A 1 163 ? -21.205 -33.657 -47.410 1.00 95.06 163 LEU A C 1
ATOM 1219 O O . LEU A 1 163 ? -22.348 -33.292 -47.163 1.00 95.06 163 LEU A O 1
ATOM 1223 N N . TRP A 1 164 ? -20.565 -33.249 -48.510 1.00 94.88 164 TRP A N 1
ATOM 1224 C CA . TRP A 1 164 ? -21.194 -32.328 -49.472 1.00 94.88 164 TRP A CA 1
ATOM 1225 C C . TRP A 1 164 ? -22.301 -32.974 -50.312 1.00 94.88 164 TRP A C 1
ATOM 1227 O O . TRP A 1 164 ? -23.168 -32.262 -50.815 1.00 94.88 164 TRP A O 1
ATOM 1237 N N . ALA A 1 165 ? -22.280 -34.298 -50.489 1.00 94.00 165 ALA A N 1
ATOM 1238 C CA . ALA A 1 165 ? -23.348 -35.035 -51.166 1.00 94.00 165 ALA A CA 1
ATOM 1239 C C . ALA A 1 165 ? -24.601 -35.207 -50.289 1.00 94.00 165 ALA A C 1
ATOM 1241 O O . ALA A 1 165 ? -25.669 -35.555 -50.800 1.00 94.00 165 ALA A O 1
ATOM 1242 N N . ALA A 1 166 ? -24.496 -34.973 -48.977 1.00 92.81 166 ALA A N 1
ATOM 1243 C CA . ALA A 1 166 ? -25.622 -35.094 -48.070 1.00 92.81 166 ALA A CA 1
ATOM 1244 C C . ALA A 1 166 ? -26.704 -34.028 -48.351 1.00 92.81 166 ALA A C 1
ATOM 1246 O O . ALA A 1 166 ? -26.385 -32.863 -48.615 1.00 92.81 166 ALA A O 1
ATOM 1247 N N . PRO A 1 167 ? -28.003 -34.378 -48.253 1.00 91.12 167 PRO A N 1
ATOM 1248 C CA . PRO A 1 167 ? -29.087 -33.438 -48.525 1.00 91.12 167 PRO A CA 1
ATOM 1249 C C . PRO A 1 167 ? -29.012 -32.158 -47.674 1.00 91.12 167 PRO A C 1
ATOM 1251 O O . PRO A 1 167 ? -29.200 -32.188 -46.456 1.00 91.12 167 PRO A O 1
ATOM 1254 N N . GLY A 1 168 ? -28.794 -31.015 -48.332 1.00 86.38 168 GLY A N 1
ATOM 1255 C CA . GLY A 1 168 ? -28.729 -29.688 -47.706 1.00 86.38 168 GLY A CA 1
ATOM 1256 C C . GLY A 1 168 ? -27.349 -29.267 -47.189 1.00 86.38 168 GLY A C 1
ATOM 1257 O O . GLY A 1 168 ? -27.271 -28.275 -46.468 1.00 86.38 168 GLY A O 1
ATOM 1258 N N . TRP A 1 169 ? -26.288 -30.005 -47.528 1.00 92.44 169 TRP A N 1
ATOM 1259 C CA . TRP A 1 169 ? -24.904 -29.706 -47.135 1.00 92.44 169 TRP A CA 1
ATOM 1260 C C . TRP A 1 169 ? -24.042 -29.188 -48.299 1.00 92.44 169 TRP A C 1
ATOM 1262 O O . TRP A 1 169 ? -22.857 -28.912 -48.128 1.00 92.44 169 TRP A O 1
ATOM 1272 N N . ASP A 1 170 ? -24.620 -29.002 -49.487 1.00 88.62 170 ASP A N 1
ATOM 1273 C CA . ASP A 1 170 ? -23.931 -28.562 -50.709 1.00 88.62 170 ASP A CA 1
ATOM 1274 C C . ASP A 1 170 ? -23.213 -27.207 -50.547 1.00 88.62 170 ASP A C 1
ATOM 1276 O O . ASP A 1 170 ? -22.220 -26.935 -51.223 1.00 88.62 170 ASP A O 1
ATOM 1280 N N . ARG A 1 171 ? -23.685 -26.372 -49.611 1.00 87.94 171 ARG A N 1
ATOM 1281 C CA . ARG A 1 171 ? -23.124 -25.048 -49.285 1.00 87.94 171 ARG A CA 1
ATOM 1282 C C . ARG A 1 171 ? -22.342 -24.991 -47.973 1.00 87.94 171 ARG A C 1
ATOM 1284 O O . ARG A 1 171 ? -21.896 -23.898 -47.607 1.00 87.94 171 ARG A O 1
ATOM 1291 N N . THR A 1 172 ? -22.194 -26.113 -47.273 1.00 93.44 172 THR A N 1
ATOM 1292 C CA . THR A 1 172 ? -21.503 -26.187 -45.983 1.00 93.44 172 THR A CA 1
ATOM 1293 C C . THR A 1 172 ? -20.020 -25.879 -46.155 1.00 93.44 172 THR A C 1
ATOM 1295 O O . THR A 1 172 ? -19.348 -26.452 -47.018 1.00 93.44 172 THR A O 1
ATOM 1298 N N . THR A 1 173 ? -19.508 -24.975 -45.320 1.00 96.06 173 THR A N 1
ATOM 1299 C CA . THR A 1 173 ? -18.081 -24.658 -45.270 1.00 96.06 173 THR A CA 1
ATOM 1300 C C . THR A 1 173 ? -17.375 -25.669 -44.380 1.00 96.06 173 THR A C 1
ATOM 1302 O O . THR A 1 173 ? -17.701 -25.791 -43.200 1.00 96.06 173 THR A O 1
ATOM 1305 N N . ILE A 1 174 ? -16.394 -26.384 -44.925 1.00 96.88 174 ILE A N 1
ATOM 1306 C CA . ILE A 1 174 ? -15.583 -27.322 -44.145 1.00 96.88 174 ILE A CA 1
ATOM 1307 C C . ILE A 1 174 ? -14.259 -26.659 -43.774 1.00 96.88 174 ILE A C 1
ATOM 1309 O O . ILE A 1 174 ? -13.541 -26.169 -44.637 1.00 96.88 174 ILE A O 1
ATOM 1313 N N . ILE A 1 175 ? -13.921 -26.657 -42.493 1.00 96.81 175 ILE A N 1
ATOM 1314 C CA . ILE A 1 175 ? -12.617 -26.263 -41.973 1.00 96.81 175 ILE A CA 1
ATOM 1315 C C . ILE A 1 175 ? -11.851 -27.552 -41.688 1.00 96.81 175 ILE A C 1
ATOM 1317 O O . ILE A 1 175 ? -12.194 -28.292 -40.763 1.00 96.81 175 ILE A O 1
ATOM 1321 N N . LEU A 1 176 ? -10.836 -27.827 -42.506 1.00 95.75 176 LEU A N 1
ATOM 1322 C CA . LEU A 1 176 ? -9.957 -28.983 -42.367 1.00 95.75 176 LEU A CA 1
ATOM 1323 C C . LEU A 1 176 ? -8.606 -28.526 -41.803 1.00 95.75 176 LEU A C 1
ATOM 1325 O O . LEU A 1 176 ? -7.785 -27.979 -42.543 1.00 95.75 176 LEU A O 1
ATOM 1329 N N . PRO A 1 177 ? -8.353 -28.711 -40.502 1.00 92.75 177 PRO A N 1
ATOM 1330 C CA . PRO A 1 177 ? -7.027 -28.554 -39.937 1.00 92.75 177 PRO A CA 1
ATOM 1331 C C . PRO A 1 177 ? -6.018 -29.603 -40.409 1.00 92.75 177 PRO A C 1
ATOM 1333 O O . PRO A 1 177 ? -6.359 -30.772 -40.602 1.00 92.75 177 PRO A O 1
ATOM 1336 N N . THR A 1 178 ? -4.745 -29.209 -40.501 1.00 92.94 178 THR A N 1
ATOM 1337 C CA . THR A 1 178 ? -3.644 -30.182 -40.464 1.00 92.94 178 THR A CA 1
ATOM 1338 C C . THR A 1 178 ? -3.568 -30.835 -39.074 1.00 92.94 178 THR A C 1
ATOM 1340 O O . THR A 1 178 ? -4.058 -30.302 -38.077 1.00 92.94 178 THR A O 1
ATOM 1343 N N . LEU A 1 179 ? -3.000 -32.037 -38.988 1.00 91.44 179 LEU A N 1
ATOM 1344 C CA . LEU A 1 179 ? -2.743 -32.715 -37.720 1.00 91.44 179 LEU A CA 1
ATOM 1345 C C . LEU A 1 179 ? -1.713 -31.932 -36.900 1.00 91.44 179 LEU A C 1
ATOM 1347 O O . LEU A 1 179 ? -0.691 -31.485 -37.430 1.00 91.44 179 LEU A O 1
ATOM 1351 N N . ILE A 1 180 ? -1.984 -31.807 -35.603 1.00 86.94 180 ILE A N 1
ATOM 1352 C CA . ILE A 1 180 ? -1.097 -31.154 -34.637 1.00 86.94 180 ILE A CA 1
ATOM 1353 C C . ILE A 1 180 ? 0.229 -31.914 -34.494 1.00 86.94 180 ILE A C 1
ATOM 1355 O O . ILE A 1 180 ? 0.295 -33.121 -34.740 1.00 86.94 180 ILE A O 1
ATOM 1359 N N . MET A 1 181 ? 1.288 -31.200 -34.111 1.00 80.56 181 MET A N 1
ATOM 1360 C CA . MET A 1 181 ? 2.593 -31.810 -33.841 1.00 80.56 181 MET A CA 1
ATOM 1361 C C . MET A 1 181 ? 2.514 -32.742 -32.630 1.00 80.56 181 MET A C 1
ATOM 1363 O O . MET A 1 181 ? 1.804 -32.461 -31.664 1.00 80.56 181 MET A O 1
ATOM 1367 N N . ASN A 1 182 ? 3.239 -33.856 -32.697 1.00 76.44 182 ASN A N 1
ATOM 1368 C CA . ASN A 1 182 ? 3.326 -34.838 -31.619 1.00 76.44 182 ASN A CA 1
ATOM 1369 C C . ASN A 1 182 ? 4.743 -34.828 -31.022 1.00 76.44 182 ASN A C 1
ATOM 1371 O O . ASN A 1 182 ? 5.707 -34.568 -31.738 1.00 76.44 182 ASN A O 1
ATOM 1375 N N . GLN A 1 183 ? 4.868 -35.099 -29.723 1.00 74.56 183 GLN A N 1
ATOM 1376 C CA . GLN A 1 183 ? 6.169 -35.225 -29.056 1.00 74.56 183 GLN A CA 1
ATOM 1377 C C . GLN A 1 183 ? 6.886 -36.536 -29.417 1.00 74.56 183 GLN A C 1
ATOM 1379 O O . GLN A 1 183 ? 8.113 -36.583 -29.404 1.00 74.56 183 GLN A O 1
ATOM 1384 N N . ASP A 1 184 ? 6.143 -37.585 -29.777 1.00 77.19 184 ASP A N 1
ATOM 1385 C CA . ASP A 1 184 ? 6.709 -38.812 -30.332 1.00 77.19 184 ASP A CA 1
ATOM 1386 C C . ASP A 1 184 ? 7.183 -38.554 -31.769 1.00 77.19 184 ASP A C 1
ATOM 1388 O O . ASP A 1 184 ? 6.387 -38.208 -32.647 1.00 77.19 184 ASP A O 1
ATOM 1392 N N . SER A 1 185 ? 8.484 -38.726 -32.011 1.00 75.31 185 SER A N 1
ATOM 1393 C CA . SER A 1 185 ? 9.131 -38.420 -33.290 1.00 75.31 185 SER A CA 1
ATOM 1394 C C . SER A 1 185 ? 8.581 -39.235 -34.462 1.00 75.31 185 SER A C 1
ATOM 1396 O O . SER A 1 185 ? 8.427 -38.690 -35.555 1.00 75.31 185 SER A O 1
ATOM 1398 N N . ASN A 1 186 ? 8.208 -40.498 -34.245 1.00 74.06 186 ASN A N 1
ATOM 1399 C CA . ASN A 1 186 ? 7.667 -41.363 -35.293 1.00 74.06 186 ASN A CA 1
ATOM 1400 C C . ASN A 1 186 ? 6.235 -40.953 -35.653 1.00 74.06 186 ASN A C 1
ATOM 1402 O O . ASN A 1 186 ? 5.873 -40.863 -36.831 1.00 74.06 186 ASN A O 1
ATOM 1406 N N . MET A 1 187 ? 5.416 -40.645 -34.643 1.00 77.88 187 MET A N 1
ATOM 1407 C CA . MET A 1 187 ? 4.072 -40.108 -34.868 1.00 77.88 187 MET A CA 1
ATOM 1408 C C . MET A 1 187 ? 4.120 -38.715 -35.507 1.00 77.88 187 MET A C 1
ATOM 1410 O O . MET A 1 187 ? 3.294 -38.390 -36.368 1.00 77.88 187 MET A O 1
ATOM 1414 N N . ASN A 1 188 ? 5.085 -37.888 -35.107 1.00 81.75 188 ASN A N 1
ATOM 1415 C CA . ASN A 1 188 ? 5.282 -36.553 -35.650 1.00 81.75 188 ASN A CA 1
ATOM 1416 C C . ASN A 1 188 ? 5.711 -36.604 -37.119 1.00 81.75 188 ASN A C 1
ATOM 1418 O O . ASN A 1 188 ? 5.132 -35.901 -37.941 1.00 81.75 188 ASN A O 1
ATOM 1422 N N . ASP A 1 189 ? 6.644 -37.481 -37.491 1.00 83.31 189 ASP A N 1
ATOM 1423 C CA . ASP A 1 189 ? 7.050 -37.629 -38.889 1.00 83.31 189 ASP A CA 1
ATOM 1424 C C . ASP A 1 189 ? 5.899 -38.132 -39.771 1.00 83.31 189 ASP A C 1
ATOM 1426 O O . ASP A 1 189 ? 5.648 -37.556 -40.834 1.00 83.31 189 ASP A O 1
ATOM 1430 N N . CYS A 1 190 ? 5.127 -39.126 -39.315 1.00 89.31 190 CYS A N 1
ATOM 1431 C CA . CYS A 1 190 ? 3.930 -39.576 -40.029 1.00 89.31 190 CYS A CA 1
ATOM 1432 C C . CYS A 1 190 ? 2.908 -38.439 -40.215 1.00 89.31 190 CYS A C 1
ATOM 1434 O O . CYS A 1 190 ? 2.473 -38.147 -41.333 1.00 89.31 190 CYS A O 1
ATOM 1436 N N . SER A 1 191 ? 2.539 -37.754 -39.130 1.00 88.19 191 SER A N 1
ATOM 1437 C CA . SER A 1 191 ? 1.533 -36.688 -39.175 1.00 88.19 191 SER A CA 1
ATOM 1438 C C . SER A 1 191 ? 1.997 -35.492 -40.010 1.00 88.19 191 SER A C 1
ATOM 1440 O O . SER A 1 191 ? 1.274 -35.052 -40.901 1.00 88.19 191 SER A O 1
ATOM 1442 N N . GLN A 1 192 ? 3.216 -34.996 -39.787 1.00 85.81 192 GLN A N 1
ATOM 1443 C CA . GLN A 1 192 ? 3.716 -33.764 -40.395 1.00 85.81 192 GLN A CA 1
ATOM 1444 C C . GLN A 1 192 ? 4.187 -33.939 -41.841 1.00 85.81 192 GLN A C 1
ATOM 1446 O O . GLN A 1 192 ? 3.949 -33.043 -42.661 1.00 85.81 192 GLN A O 1
ATOM 1451 N N . ARG A 1 193 ? 4.838 -35.065 -42.171 1.00 80.44 193 ARG A N 1
ATOM 1452 C CA . ARG A 1 193 ? 5.415 -35.297 -43.507 1.00 80.44 193 ARG A CA 1
ATOM 1453 C C . ARG A 1 193 ? 4.480 -36.074 -44.430 1.00 80.44 193 ARG A C 1
ATOM 1455 O O . ARG A 1 193 ? 4.417 -35.748 -45.614 1.00 80.44 193 ARG A O 1
ATOM 1462 N N . VAL A 1 194 ? 3.741 -37.058 -43.910 1.00 89.19 194 VAL A N 1
ATOM 1463 C CA . VAL A 1 194 ? 2.924 -37.967 -44.736 1.00 89.19 194 VAL A CA 1
ATOM 1464 C C . VAL A 1 194 ? 1.473 -37.503 -44.834 1.00 89.19 194 VAL A C 1
ATOM 1466 O O . VAL A 1 194 ? 0.994 -37.256 -45.936 1.00 89.19 194 VAL A O 1
ATOM 1469 N N . ILE A 1 195 ? 0.753 -37.354 -43.718 1.00 94.56 195 ILE A N 1
ATOM 1470 C CA . ILE A 1 195 ? -0.683 -37.015 -43.772 1.00 94.56 195 ILE A CA 1
ATOM 1471 C C . ILE A 1 195 ? -0.899 -35.519 -44.046 1.00 94.56 195 ILE A C 1
ATOM 1473 O O . ILE A 1 195 ? -1.691 -35.148 -44.912 1.00 94.56 195 ILE A O 1
ATOM 1477 N N . ASN A 1 196 ? -0.163 -34.631 -43.371 1.00 94.12 196 ASN A N 1
ATOM 1478 C CA . ASN A 1 196 ? -0.338 -33.186 -43.545 1.00 94.12 196 ASN A CA 1
ATOM 1479 C C . ASN A 1 196 ? 0.083 -32.679 -44.931 1.00 94.12 196 ASN A C 1
ATOM 1481 O O . ASN A 1 196 ? -0.362 -31.609 -45.342 1.00 94.12 196 ASN A O 1
ATOM 1485 N N . SER A 1 197 ? 0.959 -33.379 -45.657 1.00 87.31 197 SER A N 1
ATOM 1486 C CA . SER A 1 197 ? 1.253 -33.044 -47.059 1.00 87.31 197 SER A CA 1
ATOM 1487 C C . SER A 1 197 ? 0.046 -33.349 -47.948 1.00 87.31 197 SER A C 1
ATOM 1489 O O . SER A 1 197 ? -0.395 -32.474 -48.694 1.00 87.31 197 SER A O 1
ATOM 1491 N N . GLN A 1 198 ? -0.568 -34.520 -47.765 1.00 95.81 198 GLN A N 1
ATOM 1492 C CA . GLN A 1 198 ? -1.787 -34.916 -48.465 1.00 95.81 198 GLN A CA 1
ATOM 1493 C C . GLN A 1 198 ? -2.975 -33.993 -48.155 1.00 95.81 198 GLN A C 1
ATOM 1495 O O . GLN A 1 198 ? -3.693 -33.615 -49.072 1.00 95.81 198 GLN A O 1
ATOM 1500 N N . TYR A 1 199 ? -3.192 -33.583 -46.897 1.00 96.31 199 TYR A N 1
ATOM 1501 C CA . TYR A 1 199 ? -4.314 -32.691 -46.549 1.00 96.31 199 TYR A CA 1
ATOM 1502 C C . TYR A 1 199 ? -4.174 -31.296 -47.161 1.00 96.31 199 TYR A C 1
ATOM 1504 O O . TYR A 1 199 ? -5.161 -30.732 -47.628 1.00 96.31 199 TYR A O 1
ATOM 1512 N N . ARG A 1 200 ? -2.954 -30.749 -47.217 1.00 91.75 200 ARG A N 1
ATOM 1513 C CA . ARG A 1 200 ? -2.695 -29.473 -47.902 1.00 91.75 200 ARG A CA 1
ATOM 1514 C C . ARG A 1 200 ? -3.017 -29.567 -49.388 1.00 91.75 200 ARG A C 1
ATOM 1516 O O . ARG A 1 200 ? -3.731 -28.713 -49.906 1.00 91.75 200 ARG A O 1
ATOM 1523 N N . GLN A 1 201 ? -2.515 -30.612 -50.047 1.00 89.31 201 GLN A N 1
ATOM 1524 C CA . GLN A 1 201 ? -2.790 -30.858 -51.460 1.00 89.31 201 GLN A CA 1
ATOM 1525 C C . GLN A 1 201 ? -4.294 -31.030 -51.702 1.00 89.31 201 GLN A C 1
ATOM 1527 O O . GLN A 1 201 ? -4.860 -30.347 -52.546 1.00 89.31 201 GLN A O 1
ATOM 1532 N N . LEU A 1 202 ? -4.961 -31.836 -50.874 1.00 94.44 202 LEU A N 1
ATOM 1533 C CA . LEU A 1 202 ? -6.398 -32.068 -50.952 1.00 94.44 202 LEU A CA 1
ATOM 1534 C C . LEU A 1 202 ? -7.215 -30.775 -50.848 1.00 94.44 202 LEU A C 1
ATOM 1536 O O . LEU A 1 202 ? -8.140 -30.570 -51.633 1.00 94.44 202 LEU A O 1
ATOM 1540 N N . VAL A 1 203 ? -6.904 -29.895 -49.888 1.00 92.50 203 VAL A N 1
ATOM 1541 C CA . VAL A 1 203 ? -7.622 -28.618 -49.761 1.00 92.50 203 VAL A CA 1
ATOM 1542 C C . VAL A 1 203 ? -7.391 -27.736 -50.986 1.00 92.50 203 VAL A C 1
ATOM 1544 O O . VAL A 1 203 ? -8.346 -27.124 -51.461 1.00 92.50 203 VAL A O 1
ATOM 1547 N N . ASN A 1 204 ? -6.169 -27.688 -51.519 1.00 87.31 204 ASN A N 1
ATOM 1548 C CA . ASN A 1 204 ? -5.871 -26.925 -52.732 1.00 87.31 204 ASN A CA 1
ATOM 1549 C C . ASN A 1 204 ? -6.661 -27.450 -53.938 1.00 87.31 204 ASN A C 1
ATOM 1551 O O . ASN A 1 204 ? -7.322 -26.662 -54.615 1.00 87.31 204 ASN A O 1
ATOM 1555 N N . ASP A 1 205 ? -6.670 -28.765 -54.151 1.00 89.62 205 ASP A N 1
ATOM 1556 C CA . ASP A 1 205 ? -7.390 -29.401 -55.256 1.00 89.62 205 ASP A CA 1
ATOM 1557 C C . ASP A 1 205 ? -8.903 -29.148 -55.152 1.00 89.62 205 ASP A C 1
ATOM 1559 O O . ASP A 1 205 ? -9.549 -28.748 -56.122 1.00 89.62 205 ASP A O 1
ATOM 1563 N N . LEU A 1 206 ? -9.480 -29.312 -53.957 1.00 91.75 206 LEU A N 1
ATOM 1564 C CA . LEU A 1 206 ? -10.910 -29.094 -53.722 1.00 91.75 206 LEU A CA 1
ATOM 1565 C C . LEU A 1 206 ? -11.307 -27.613 -53.827 1.00 91.75 206 LEU A C 1
ATOM 1567 O O . LEU A 1 206 ? -12.381 -27.311 -54.353 1.00 91.75 206 LEU A O 1
ATOM 1571 N N . ARG A 1 207 ? -10.452 -26.681 -53.379 1.00 88.62 207 ARG A N 1
ATOM 1572 C CA . ARG A 1 207 ? -10.649 -25.237 -53.604 1.00 88.62 207 ARG A CA 1
ATOM 1573 C C . ARG A 1 207 ? -10.618 -24.903 -55.092 1.00 88.62 207 ARG A C 1
ATOM 1575 O O . ARG A 1 207 ? -11.492 -24.174 -55.550 1.00 88.62 207 ARG A O 1
ATOM 1582 N N . GLY A 1 208 ? -9.673 -25.472 -55.846 1.00 81.38 208 GLY A N 1
ATOM 1583 C CA . GLY A 1 208 ? -9.589 -25.323 -57.304 1.00 81.38 208 GLY A CA 1
ATOM 1584 C C . GLY A 1 208 ? -10.832 -25.842 -58.037 1.00 81.38 208 GLY A C 1
ATOM 1585 O O . GLY A 1 208 ? -11.214 -25.307 -59.072 1.00 81.38 208 GLY A O 1
ATOM 1586 N N . GLN A 1 209 ? -11.526 -26.823 -57.455 1.00 90.00 209 GLN A N 1
ATOM 1587 C CA . GLN A 1 209 ? -12.817 -27.338 -57.931 1.00 90.00 209 GLN A CA 1
ATOM 1588 C C . GLN A 1 209 ? -14.032 -26.523 -57.438 1.00 90.00 209 GLN A C 1
ATOM 1590 O O . GLN A 1 209 ? -15.176 -26.933 -57.638 1.00 90.00 209 GLN A O 1
ATOM 1595 N N . GLY A 1 210 ? -13.818 -25.391 -56.759 1.00 87.75 210 GLY A N 1
ATOM 1596 C CA . GLY A 1 210 ? -14.879 -24.510 -56.262 1.00 87.75 210 GLY A CA 1
ATOM 1597 C C . GLY A 1 210 ? -15.590 -24.995 -54.992 1.00 87.75 210 GLY A C 1
ATOM 1598 O O . GLY A 1 210 ? -16.649 -24.466 -54.644 1.00 87.75 210 GLY A O 1
ATOM 1599 N N . ARG A 1 211 ? -15.053 -25.993 -54.273 1.00 90.25 211 ARG A N 1
ATOM 1600 C CA . ARG A 1 211 ? -15.632 -26.455 -52.998 1.00 90.25 211 ARG A CA 1
ATOM 1601 C C . ARG A 1 211 ? -15.377 -25.444 -51.876 1.00 90.25 211 ARG A C 1
ATOM 1603 O O . ARG A 1 211 ? -14.313 -24.835 -51.789 1.00 90.25 211 ARG A O 1
ATOM 1610 N N . ARG A 1 212 ? -16.342 -25.309 -50.959 1.00 91.12 212 ARG A N 1
ATOM 1611 C CA . ARG A 1 212 ? -16.240 -24.443 -49.770 1.00 91.12 212 ARG A CA 1
ATOM 1612 C C . ARG A 1 212 ? -15.425 -25.120 -48.673 1.00 91.12 212 ARG A C 1
ATOM 1614 O O . ARG A 1 212 ? -15.981 -25.718 -47.754 1.00 91.12 212 ARG A O 1
ATOM 1621 N N . ILE A 1 213 ? -14.104 -25.035 -48.779 1.00 94.44 213 ILE A N 1
ATOM 1622 C CA . ILE A 1 213 ? -13.182 -25.621 -47.806 1.00 94.44 213 ILE A CA 1
ATOM 1623 C C . ILE A 1 213 ? -12.071 -24.647 -47.411 1.00 94.44 213 ILE A C 1
ATOM 1625 O O . ILE A 1 213 ? -11.517 -23.914 -48.236 1.00 94.44 213 ILE A O 1
ATOM 1629 N N . VAL A 1 214 ? -11.742 -24.643 -46.122 1.00 90.88 214 VAL A N 1
ATOM 1630 C CA . VAL A 1 214 ? -10.689 -23.828 -45.527 1.00 90.88 214 VAL A CA 1
ATOM 1631 C C . VAL A 1 214 ? -9.667 -24.736 -44.860 1.00 90.88 214 VAL A C 1
ATOM 1633 O O . VAL A 1 214 ? -10.026 -25.550 -44.014 1.00 90.88 214 VAL A O 1
ATOM 1636 N N . LEU A 1 215 ? -8.395 -24.599 -45.241 1.00 88.94 215 LEU A N 1
ATOM 1637 C CA . LEU A 1 215 ? -7.298 -25.234 -44.514 1.00 88.94 215 LEU A CA 1
ATOM 1638 C C . LEU A 1 215 ? -7.039 -24.429 -43.238 1.00 88.94 215 LEU A C 1
ATOM 1640 O O . LEU A 1 215 ? -6.817 -23.222 -43.325 1.00 88.94 215 LEU A O 1
ATOM 1644 N N . ALA A 1 216 ? -7.023 -25.090 -42.084 1.00 87.25 216 ALA A N 1
ATOM 1645 C CA . ALA A 1 216 ? -6.498 -24.506 -40.853 1.00 87.25 216 ALA A CA 1
ATOM 1646 C C . ALA A 1 216 ? -5.093 -25.075 -40.595 1.00 87.25 216 ALA A C 1
ATOM 1648 O O . ALA A 1 216 ? -4.928 -26.229 -40.203 1.00 87.25 216 ALA A O 1
ATOM 1649 N N . GLU A 1 217 ? -4.054 -24.300 -40.893 1.00 86.94 217 GLU A N 1
ATOM 1650 C CA . GLU A 1 217 ? -2.680 -24.776 -40.739 1.00 86.94 217 GLU A CA 1
ATOM 1651 C C . GLU A 1 217 ? -2.276 -24.802 -39.258 1.00 86.94 217 GLU A C 1
ATOM 1653 O O . GLU A 1 217 ? -2.119 -23.763 -38.629 1.00 86.94 217 GLU A O 1
ATOM 1658 N N . MET A 1 218 ? -2.091 -26.007 -38.720 1.00 82.12 218 MET A N 1
ATOM 1659 C CA . MET A 1 218 ? -1.653 -26.274 -37.347 1.00 82.12 218 MET A CA 1
ATOM 1660 C C . MET A 1 218 ? -0.133 -26.473 -37.235 1.00 82.12 218 MET A C 1
ATOM 1662 O O . MET A 1 218 ? 0.381 -26.672 -36.135 1.00 82.12 218 MET A O 1
ATOM 1666 N N . ASN A 1 219 ? 0.609 -26.438 -38.352 1.00 77.38 219 ASN A N 1
ATOM 1667 C CA . ASN A 1 219 ? 2.068 -26.372 -38.330 1.00 77.38 219 ASN A CA 1
ATOM 1668 C C . ASN A 1 219 ? 2.522 -24.900 -38.250 1.00 77.38 219 ASN A C 1
ATOM 1670 O O . ASN A 1 219 ? 2.338 -24.166 -39.225 1.00 77.38 219 ASN A O 1
ATOM 1674 N N . PRO A 1 220 ? 3.155 -24.465 -37.147 1.00 58.09 220 PRO A N 1
ATOM 1675 C CA . PRO A 1 220 ? 3.421 -23.050 -36.893 1.00 58.09 220 PRO A CA 1
ATOM 1676 C C . PRO A 1 220 ? 4.302 -22.403 -37.968 1.00 58.09 220 PRO A C 1
ATOM 1678 O O . PRO A 1 220 ? 3.999 -21.307 -38.431 1.00 58.09 220 PRO A O 1
ATOM 1681 N N . ARG A 1 221 ? 5.329 -23.104 -38.468 1.00 63.47 221 ARG A N 1
ATOM 1682 C CA . ARG A 1 221 ? 6.209 -22.583 -39.526 1.00 63.47 221 ARG A CA 1
ATOM 1683 C C . ARG A 1 221 ? 5.457 -22.350 -40.838 1.00 63.47 221 ARG A C 1
ATOM 1685 O O . ARG A 1 221 ? 5.578 -21.294 -41.450 1.00 63.47 221 ARG A O 1
ATOM 1692 N N . LYS A 1 222 ? 4.646 -23.321 -41.265 1.00 64.75 222 LYS A N 1
ATOM 1693 C CA . LYS A 1 222 ? 3.877 -23.204 -42.514 1.00 64.75 222 LYS A CA 1
ATOM 1694 C C . LYS A 1 222 ? 2.705 -22.233 -42.399 1.00 64.75 222 LYS A C 1
ATOM 1696 O O . LYS A 1 222 ? 2.332 -21.629 -43.405 1.00 64.75 222 LYS A O 1
ATOM 1701 N N . ALA A 1 223 ? 2.137 -22.064 -41.205 1.00 55.47 223 ALA A N 1
ATOM 1702 C CA . ALA A 1 223 ? 1.109 -21.061 -40.947 1.00 55.47 223 ALA A CA 1
ATOM 1703 C C . ALA A 1 223 ? 1.675 -19.651 -41.167 1.00 55.47 223 ALA A C 1
ATOM 1705 O O . ALA A 1 223 ? 1.061 -18.857 -41.876 1.00 55.47 223 ALA A O 1
ATOM 1706 N N . ILE A 1 224 ? 2.891 -19.395 -40.672 1.00 47.78 224 ILE A N 1
ATOM 1707 C CA . ILE A 1 224 ? 3.630 -18.141 -40.880 1.00 47.78 224 ILE A CA 1
ATOM 1708 C C . ILE A 1 224 ? 3.954 -17.929 -42.367 1.00 47.78 224 ILE A C 1
ATOM 1710 O O . ILE A 1 224 ? 3.631 -16.882 -42.921 1.00 47.78 224 ILE A O 1
ATOM 1714 N N . GLU A 1 225 ? 4.503 -18.936 -43.057 1.00 58.97 225 GLU A N 1
ATOM 1715 C CA . GLU A 1 225 ? 4.792 -18.863 -44.505 1.00 58.97 225 GLU A CA 1
ATOM 1716 C C . GLU A 1 225 ? 3.528 -18.619 -45.355 1.00 58.97 225 GLU A C 1
ATOM 1718 O O . GLU A 1 225 ? 3.579 -18.014 -46.429 1.00 58.97 225 GLU A O 1
ATOM 1723 N N . THR A 1 226 ? 2.375 -19.118 -44.907 1.00 54.38 226 THR A N 1
ATOM 1724 C CA . THR A 1 226 ? 1.089 -18.923 -45.590 1.00 54.38 226 THR A CA 1
ATOM 1725 C C . THR A 1 226 ? 0.525 -17.535 -45.311 1.00 54.38 226 THR A C 1
ATOM 1727 O O . THR A 1 226 ? 0.126 -16.862 -46.253 1.00 54.38 226 THR A O 1
ATOM 1730 N N . ALA A 1 227 ? 0.573 -17.060 -44.065 1.00 48.56 227 ALA A N 1
ATOM 1731 C CA . ALA A 1 227 ? 0.181 -15.696 -43.716 1.00 48.56 227 ALA A CA 1
ATOM 1732 C C . ALA A 1 227 ? 1.033 -14.648 -44.457 1.00 48.56 227 ALA A C 1
ATOM 1734 O O . ALA A 1 227 ? 0.495 -13.639 -44.916 1.00 48.56 227 ALA A O 1
ATOM 1735 N N . LEU A 1 228 ? 2.334 -14.922 -44.630 1.00 47.12 228 LEU A N 1
ATOM 1736 C CA . LEU A 1 228 ? 3.262 -14.099 -45.409 1.00 47.12 228 LEU A CA 1
ATOM 1737 C C . LEU A 1 228 ? 2.859 -14.040 -46.888 1.00 47.12 228 LEU A C 1
ATOM 1739 O O . LEU A 1 228 ? 2.762 -12.958 -47.458 1.00 47.12 228 LEU A O 1
ATOM 1743 N N . ARG A 1 229 ? 2.571 -15.194 -47.507 1.00 49.22 229 ARG A N 1
ATOM 1744 C CA . ARG A 1 229 ? 2.127 -15.272 -48.914 1.00 49.22 229 ARG A CA 1
ATOM 1745 C C . ARG A 1 229 ? 0.749 -14.668 -49.158 1.00 49.22 229 ARG A C 1
ATOM 1747 O O . ARG A 1 229 ? 0.513 -14.123 -50.227 1.00 49.22 229 ARG A O 1
ATOM 1754 N N . GLU A 1 230 ? -0.160 -14.782 -48.194 1.00 50.91 230 GLU A N 1
ATOM 1755 C CA . GLU A 1 230 ? -1.518 -14.238 -48.291 1.00 50.91 230 GLU A CA 1
ATOM 1756 C C . GLU A 1 230 ? -1.582 -12.732 -47.975 1.00 50.91 230 GLU A C 1
ATOM 1758 O O . GLU A 1 230 ? -2.676 -12.173 -47.947 1.00 50.91 230 GLU A O 1
ATOM 1763 N N . GLY A 1 231 ? -0.444 -12.072 -47.708 1.00 39.94 231 GLY A N 1
ATOM 1764 C CA . GLY A 1 231 ? -0.405 -10.652 -47.334 1.00 39.94 231 GLY A CA 1
ATOM 1765 C C . GLY A 1 231 ? -1.162 -10.347 -46.036 1.00 39.94 231 GLY A C 1
ATOM 1766 O O . GLY A 1 231 ? -1.551 -9.209 -45.793 1.00 39.94 231 GLY A O 1
ATOM 1767 N N . LYS A 1 232 ? -1.411 -11.377 -45.217 1.00 42.50 232 LYS A N 1
ATOM 1768 C CA . LYS A 1 232 ? -2.077 -11.278 -43.910 1.00 42.50 232 LYS A CA 1
ATOM 1769 C C . LYS A 1 232 ? -1.104 -10.940 -42.791 1.00 42.50 232 LYS A C 1
ATOM 1771 O O . LYS A 1 232 ? -1.536 -10.619 -41.689 1.00 42.50 232 LYS A O 1
ATOM 1776 N N . LEU A 1 233 ? 0.194 -11.021 -43.068 1.00 39.53 233 LEU A N 1
ATOM 1777 C CA . LEU A 1 233 ? 1.198 -10.354 -42.261 1.00 39.53 233 LEU A CA 1
ATOM 1778 C C . LEU A 1 233 ? 1.218 -8.893 -42.702 1.00 39.53 233 LEU A C 1
ATOM 1780 O O . LEU A 1 233 ? 1.577 -8.589 -43.840 1.00 39.53 233 LEU A O 1
ATOM 1784 N N . GLN A 1 234 ? 0.809 -7.996 -41.806 1.00 38.03 234 GLN A N 1
ATOM 1785 C CA . GLN A 1 234 ? 1.194 -6.597 -41.941 1.00 38.03 234 GLN A CA 1
ATOM 1786 C C . GLN A 1 234 ? 2.717 -6.540 -42.055 1.00 38.03 234 GLN A C 1
ATOM 1788 O O . GLN A 1 234 ? 3.414 -7.345 -41.427 1.00 38.03 234 GLN A O 1
ATOM 1793 N N . GLN A 1 235 ? 3.232 -5.612 -42.868 1.00 31.64 235 GLN A N 1
ATOM 1794 C CA . GLN A 1 235 ? 4.656 -5.318 -42.791 1.00 31.64 235 GLN A CA 1
ATOM 1795 C C . GLN A 1 235 ? 4.992 -5.047 -41.323 1.00 31.64 235 GLN A C 1
ATOM 1797 O O . GLN A 1 235 ? 4.200 -4.369 -40.657 1.00 31.64 235 GLN A O 1
ATOM 1802 N N . PRO A 1 236 ? 6.113 -5.586 -40.813 1.00 34.38 236 PRO A N 1
ATOM 1803 C CA . PRO A 1 236 ? 6.603 -5.159 -39.521 1.00 34.38 236 PRO A CA 1
ATOM 1804 C C . PRO A 1 236 ? 6.612 -3.633 -39.538 1.00 34.38 236 PRO A C 1
ATOM 1806 O O . PRO A 1 236 ? 7.106 -3.032 -40.499 1.00 34.38 236 PRO A O 1
ATOM 1809 N N . TYR A 1 237 ? 6.061 -3.009 -38.495 1.00 28.22 237 TYR A N 1
ATOM 1810 C CA . TYR A 1 237 ? 6.484 -1.650 -38.173 1.00 28.22 237 TYR A CA 1
ATOM 1811 C C . TYR A 1 237 ? 8.012 -1.639 -38.223 1.00 28.22 237 TYR A C 1
ATOM 1813 O O . TYR A 1 237 ? 8.590 -2.668 -37.864 1.00 28.22 237 TYR A O 1
ATOM 1821 N N . PRO A 1 238 ? 8.657 -0.570 -38.720 1.00 28.72 238 PRO A N 1
ATOM 1822 C CA . PRO A 1 238 ? 10.108 -0.487 -38.752 1.00 28.72 238 PRO A CA 1
ATOM 1823 C C . PRO A 1 238 ? 10.620 -0.668 -37.325 1.00 28.72 238 PRO A C 1
ATOM 1825 O O . PRO A 1 238 ? 10.669 0.261 -36.531 1.00 28.72 238 PRO A O 1
ATOM 1828 N N . THR A 1 239 ? 10.909 -1.912 -36.979 1.00 32.75 239 THR A N 1
ATOM 1829 C CA . THR A 1 239 ? 11.549 -2.289 -35.751 1.00 32.75 239 THR A CA 1
ATOM 1830 C C . THR A 1 239 ? 13.009 -2.098 -36.061 1.00 32.75 239 THR A C 1
ATOM 1832 O O . THR A 1 239 ? 13.586 -2.795 -36.902 1.00 32.75 239 THR A O 1
ATOM 1835 N N . ASP A 1 240 ? 13.614 -1.138 -35.378 1.00 31.75 240 ASP A N 1
ATOM 1836 C CA . ASP A 1 240 ? 15.025 -1.230 -35.064 1.00 31.75 240 ASP A CA 1
ATOM 1837 C C . ASP A 1 240 ? 15.209 -2.515 -34.243 1.00 31.75 240 ASP A C 1
ATOM 1839 O O . ASP A 1 240 ? 15.269 -2.507 -33.017 1.00 31.75 240 ASP A O 1
ATOM 1843 N N . ILE A 1 241 ? 15.263 -3.663 -34.927 1.00 32.50 241 ILE A N 1
ATOM 1844 C CA . ILE A 1 241 ? 15.793 -4.898 -34.366 1.00 32.50 241 ILE A CA 1
ATOM 1845 C C . ILE A 1 241 ? 17.300 -4.674 -34.296 1.00 32.50 241 ILE A C 1
ATOM 1847 O O . ILE A 1 241 ? 18.074 -5.145 -35.128 1.00 32.50 241 ILE A O 1
ATOM 1851 N N . LYS A 1 242 ? 17.729 -3.918 -33.288 1.00 29.83 242 LYS A N 1
ATOM 1852 C CA . LYS A 1 242 ? 18.969 -4.291 -32.632 1.00 29.83 242 LYS A CA 1
ATOM 1853 C C . LYS A 1 242 ? 18.640 -5.603 -31.944 1.00 29.83 242 LYS A C 1
ATOM 1855 O O . LYS A 1 242 ? 17.752 -5.647 -31.100 1.00 29.83 242 LYS A O 1
ATOM 1860 N N . GLU A 1 243 ? 19.276 -6.676 -32.399 1.00 29.89 243 GLU A N 1
ATOM 1861 C CA . GLU A 1 243 ? 19.283 -7.936 -31.667 1.00 29.89 243 GLU A CA 1
ATOM 1862 C C . GLU A 1 243 ? 19.565 -7.607 -30.196 1.00 29.89 243 GLU A C 1
ATOM 1864 O O . GLU A 1 243 ? 20.594 -6.995 -29.888 1.00 29.89 243 GLU A O 1
ATOM 1869 N N . ALA A 1 244 ? 18.627 -7.952 -29.307 1.00 35.78 244 ALA A N 1
ATOM 1870 C CA . ALA A 1 244 ? 18.917 -8.026 -27.887 1.00 35.78 244 ALA A CA 1
ATOM 1871 C C . ALA A 1 244 ? 20.161 -8.907 -27.758 1.00 35.78 244 ALA A C 1
ATOM 1873 O O . ALA A 1 244 ? 20.191 -10.012 -28.306 1.00 35.78 244 ALA A O 1
ATOM 1874 N N . GLN A 1 245 ? 21.212 -8.390 -27.124 1.00 37.53 245 GLN A N 1
ATOM 1875 C CA . GLN A 1 245 ? 22.395 -9.186 -26.815 1.00 37.53 245 GLN A CA 1
ATOM 1876 C C . GLN A 1 245 ? 21.917 -10.387 -25.981 1.00 37.53 245 GLN A C 1
ATOM 1878 O O . GLN A 1 245 ? 21.457 -10.185 -24.857 1.00 37.53 245 GLN A O 1
ATOM 1883 N N . PRO A 1 246 ? 21.974 -11.631 -26.489 1.00 39.44 246 PRO A N 1
ATOM 1884 C CA . PRO A 1 246 ? 21.597 -12.787 -25.695 1.00 39.44 246 PRO A CA 1
ATOM 1885 C C . PRO A 1 246 ? 22.708 -12.987 -24.660 1.00 39.44 246 PRO A C 1
ATOM 1887 O O . PRO A 1 246 ? 23.806 -13.408 -25.026 1.00 39.44 246 PRO A O 1
ATOM 1890 N N . GLY A 1 247 ? 22.463 -12.656 -23.388 1.00 59.16 247 GLY A N 1
ATOM 1891 C CA . GLY A 1 247 ? 23.477 -12.891 -22.353 1.00 59.16 247 GLY A CA 1
ATOM 1892 C C . GLY A 1 247 ? 23.238 -12.354 -20.941 1.00 59.16 247 GLY A C 1
ATOM 1893 O O . GLY A 1 247 ? 23.886 -12.867 -20.039 1.00 59.16 247 GLY A O 1
ATOM 1894 N N . CYS A 1 248 ? 22.333 -11.391 -20.721 1.00 73.75 248 CYS A N 1
ATOM 1895 C CA . CYS A 1 248 ? 22.234 -10.667 -19.439 1.00 73.75 248 CYS A CA 1
ATOM 1896 C C . CYS A 1 248 ? 20.894 -10.856 -18.694 1.00 73.75 248 CYS A C 1
ATOM 1898 O O . CYS A 1 248 ? 20.406 -9.927 -18.051 1.00 73.75 248 CYS A O 1
ATOM 1900 N N . GLU A 1 249 ? 20.247 -12.020 -18.784 1.00 83.12 249 GLU A N 1
ATOM 1901 C CA . GLU A 1 249 ? 19.058 -12.282 -17.956 1.00 83.12 249 GLU A CA 1
ATOM 1902 C C . GLU A 1 249 ? 19.459 -12.389 -16.482 1.00 83.12 249 GLU A C 1
ATOM 1904 O O . GLU A 1 249 ? 20.394 -13.110 -16.140 1.00 83.12 249 GLU A O 1
ATOM 1909 N N . LYS A 1 250 ? 18.746 -11.668 -15.613 1.00 84.94 250 LYS A N 1
ATOM 1910 C CA . LYS A 1 250 ? 18.955 -11.709 -14.163 1.00 84.94 250 LYS A CA 1
ATOM 1911 C C . LYS A 1 250 ? 18.615 -13.101 -13.616 1.00 84.94 250 LYS A C 1
ATOM 1913 O O . LYS A 1 250 ? 17.517 -13.607 -13.852 1.00 84.94 250 LYS A O 1
ATOM 1918 N N . VAL A 1 251 ? 19.515 -13.684 -12.825 1.00 82.94 251 VAL A N 1
ATOM 1919 C CA . VAL A 1 251 ? 19.306 -14.977 -12.159 1.00 82.94 251 VAL A CA 1
ATOM 1920 C C . VAL A 1 251 ? 19.183 -14.773 -10.652 1.00 82.94 251 VAL A C 1
ATOM 1922 O O . VAL A 1 251 ? 19.959 -14.040 -10.050 1.00 82.94 251 VAL A O 1
ATOM 1925 N N . ALA A 1 252 ? 18.233 -15.432 -9.987 1.00 83.56 252 ALA A N 1
ATOM 1926 C CA . ALA A 1 252 ? 18.159 -15.368 -8.526 1.00 83.56 252 ALA A CA 1
ATOM 1927 C C . ALA A 1 252 ? 19.497 -15.792 -7.884 1.00 83.56 252 ALA A C 1
ATOM 1929 O O . ALA A 1 252 ? 20.041 -16.850 -8.203 1.00 83.56 252 ALA A O 1
ATOM 1930 N N . GLY A 1 253 ? 20.028 -14.963 -6.985 1.00 77.12 253 GLY A N 1
ATOM 1931 C CA . GLY A 1 253 ? 21.264 -15.222 -6.244 1.00 77.12 253 GLY A CA 1
ATOM 1932 C C . GLY A 1 253 ? 22.498 -14.501 -6.785 1.00 77.12 253 GLY A C 1
ATOM 1933 O O . GLY A 1 253 ? 23.477 -14.392 -6.055 1.00 77.12 253 GLY A O 1
ATOM 1934 N N . ASP A 1 254 ? 22.472 -13.993 -8.022 1.00 77.69 254 ASP A N 1
ATOM 1935 C CA . ASP A 1 254 ? 23.641 -13.390 -8.694 1.00 77.69 254 ASP A CA 1
ATOM 1936 C C . ASP A 1 254 ? 23.843 -11.887 -8.423 1.00 77.69 254 ASP A C 1
ATOM 1938 O O . ASP A 1 254 ? 24.762 -11.273 -8.967 1.00 77.69 254 ASP A O 1
ATOM 1942 N N . GLY A 1 255 ? 22.976 -11.287 -7.602 1.00 81.62 255 GLY A N 1
ATOM 1943 C CA . GLY A 1 255 ? 23.076 -9.875 -7.253 1.00 81.62 255 GLY A CA 1
ATOM 1944 C C . GLY A 1 255 ? 24.379 -9.574 -6.512 1.00 81.62 255 GLY A C 1
ATOM 1945 O O . GLY A 1 255 ? 24.905 -10.430 -5.805 1.00 81.62 255 GLY A O 1
ATOM 1946 N N . VAL A 1 256 ? 24.901 -8.358 -6.679 1.00 83.06 256 VAL A N 1
ATOM 1947 C CA . VAL A 1 256 ? 26.194 -7.939 -6.126 1.00 83.06 256 VAL A CA 1
ATOM 1948 C C . VAL A 1 256 ? 26.000 -6.821 -5.113 1.00 83.06 256 VAL A C 1
ATOM 1950 O O . VAL A 1 256 ? 25.574 -5.718 -5.448 1.00 83.06 256 VAL A O 1
ATOM 1953 N N . TYR A 1 257 ? 26.369 -7.061 -3.857 1.00 83.69 257 TYR A N 1
ATOM 1954 C CA . TYR A 1 257 ? 26.228 -6.049 -2.812 1.00 83.69 257 TYR A CA 1
ATOM 1955 C C . TYR A 1 257 ? 27.001 -4.752 -3.124 1.00 83.69 257 TYR A C 1
ATOM 1957 O O . TYR A 1 257 ? 28.218 -4.756 -3.338 1.00 83.69 257 TYR A O 1
ATOM 1965 N N . ALA A 1 258 ? 26.308 -3.611 -3.038 1.00 83.12 258 ALA A N 1
ATOM 1966 C CA . ALA A 1 258 ? 26.878 -2.281 -3.269 1.00 83.12 258 ALA A CA 1
ATOM 1967 C C . ALA A 1 258 ? 27.986 -1.879 -2.266 1.00 83.12 258 ALA A C 1
ATOM 1969 O O . ALA A 1 258 ? 28.682 -0.881 -2.474 1.00 83.12 258 ALA A O 1
ATOM 1970 N N . GLY A 1 259 ? 28.177 -2.648 -1.185 1.00 74.81 259 GLY A N 1
ATOM 1971 C CA . GLY A 1 259 ? 29.329 -2.576 -0.277 1.00 74.81 259 GLY A CA 1
ATOM 1972 C C . GLY A 1 259 ? 29.102 -1.830 1.048 1.00 74.81 259 GLY A C 1
ATOM 1973 O O . GLY A 1 259 ? 29.926 -1.945 1.956 1.00 74.81 259 GLY A O 1
ATOM 1974 N N . ALA A 1 260 ? 27.993 -1.098 1.194 1.00 76.81 260 ALA A N 1
ATOM 1975 C CA . ALA A 1 260 ? 27.485 -0.519 2.447 1.00 76.81 260 ALA A CA 1
ATOM 1976 C C . ALA A 1 260 ? 26.013 -0.075 2.264 1.00 76.81 260 ALA A C 1
ATOM 1978 O O . ALA A 1 260 ? 25.477 -0.153 1.158 1.00 76.81 260 ALA A O 1
ATOM 1979 N N . TRP A 1 261 ? 25.385 0.481 3.311 1.00 82.75 261 TRP A N 1
ATOM 1980 C CA . TRP A 1 261 ? 24.064 1.121 3.210 1.00 82.75 261 TRP A CA 1
ATOM 1981 C C . TRP A 1 261 ? 24.072 2.264 2.196 1.00 82.75 261 TRP A C 1
ATOM 1983 O O . TRP A 1 261 ? 24.733 3.294 2.411 1.00 82.75 261 TRP A O 1
ATOM 1993 N N . THR A 1 262 ? 23.321 2.079 1.111 1.00 84.62 262 THR A N 1
ATOM 1994 C CA . THR A 1 262 ? 23.161 3.053 0.031 1.00 84.62 262 THR A CA 1
ATOM 1995 C C . THR A 1 262 ? 22.225 4.177 0.449 1.00 84.62 262 THR A C 1
ATOM 1997 O O . THR A 1 262 ? 22.508 5.333 0.146 1.00 84.62 262 THR A O 1
ATOM 2000 N N . GLN A 1 263 ? 21.202 3.898 1.264 1.00 85.00 263 GLN A N 1
ATOM 2001 C CA . GLN A 1 263 ? 20.379 4.914 1.926 1.00 85.00 263 GLN A CA 1
ATOM 2002 C C . GLN A 1 263 ? 20.519 4.839 3.442 1.00 85.00 263 GLN A C 1
ATOM 2004 O O . GLN A 1 263 ? 20.525 3.770 4.048 1.00 85.00 263 GLN A O 1
ATOM 2009 N N . ARG A 1 264 ? 20.626 6.005 4.074 1.00 80.25 264 ARG A N 1
ATOM 2010 C CA . ARG A 1 264 ? 21.011 6.126 5.476 1.00 80.25 264 ARG A CA 1
ATOM 2011 C C . ARG A 1 264 ? 20.047 7.075 6.177 1.00 80.25 264 ARG A C 1
ATOM 2013 O O . ARG A 1 264 ? 20.365 8.231 6.410 1.00 80.25 264 ARG A O 1
ATOM 2020 N N . GLY A 1 265 ? 18.818 6.631 6.407 1.00 71.81 265 GLY A N 1
ATOM 2021 C CA . GLY A 1 265 ? 17.914 7.315 7.331 1.00 71.81 265 GLY A CA 1
ATOM 2022 C C . GLY A 1 265 ? 17.139 8.538 6.806 1.00 71.81 265 GLY A C 1
ATOM 2023 O O . GLY A 1 265 ? 16.492 9.242 7.586 1.00 71.81 265 GLY A O 1
ATOM 2024 N N . SER A 1 266 ? 17.252 8.836 5.511 1.00 72.88 266 SER A N 1
ATOM 2025 C CA . SER A 1 266 ? 16.719 10.042 4.865 1.00 72.88 266 SER A CA 1
ATOM 2026 C C . SER A 1 266 ? 15.184 10.104 4.865 1.00 72.88 266 SER A C 1
ATOM 2028 O O . SER A 1 266 ? 14.524 9.076 4.782 1.00 72.88 266 SER A O 1
ATOM 2030 N N . GLY A 1 267 ? 14.596 11.304 4.872 1.00 79.69 267 GLY A N 1
ATOM 2031 C CA . GLY A 1 267 ? 13.138 11.493 4.803 1.00 79.69 267 GLY A CA 1
ATOM 2032 C C . GLY A 1 267 ? 12.491 11.931 6.124 1.00 79.69 267 GLY A C 1
ATOM 2033 O O . GLY A 1 267 ? 13.171 12.098 7.137 1.00 79.69 267 GLY A O 1
ATOM 2034 N N . TRP A 1 268 ? 11.167 12.127 6.109 1.00 84.50 268 TRP A N 1
ATOM 2035 C CA . TRP A 1 268 ? 10.382 12.624 7.252 1.00 84.50 268 TRP A CA 1
ATOM 2036 C C . TRP A 1 268 ? 9.226 11.688 7.605 1.00 84.50 268 TRP A C 1
ATOM 2038 O O . TRP A 1 268 ? 8.632 11.048 6.743 1.00 84.50 268 TRP A O 1
ATOM 2048 N N . ASP A 1 269 ? 8.883 11.644 8.886 1.00 87.75 269 ASP A N 1
ATOM 2049 C CA . ASP A 1 269 ? 7.674 11.014 9.411 1.00 87.75 269 ASP A CA 1
ATOM 2050 C C . ASP A 1 269 ? 6.917 12.007 10.305 1.00 87.75 269 ASP A C 1
ATOM 2052 O O . ASP A 1 269 ? 7.345 13.151 10.490 1.00 87.75 269 ASP A O 1
ATOM 2056 N N . ASP A 1 270 ? 5.770 11.583 10.831 1.00 89.31 270 ASP A N 1
ATOM 2057 C CA . ASP A 1 270 ? 4.998 12.342 11.816 1.00 89.31 270 ASP A CA 1
ATOM 2058 C C . ASP A 1 270 ? 5.156 11.789 13.247 1.00 89.31 270 ASP A C 1
ATOM 2060 O O . ASP A 1 270 ? 4.373 12.120 14.140 1.00 89.31 270 ASP A O 1
ATOM 2064 N N . GLY A 1 271 ? 6.187 10.971 13.486 1.00 90.38 271 GLY A N 1
ATOM 2065 C CA . GLY A 1 271 ? 6.475 10.366 14.782 1.00 90.38 271 GLY A CA 1
ATOM 2066 C C . GLY A 1 271 ? 5.410 9.378 15.272 1.00 90.38 271 GLY A C 1
ATOM 2067 O O . GLY A 1 271 ? 4.668 8.773 14.503 1.00 90.38 271 GLY A O 1
ATOM 2068 N N . VAL A 1 272 ? 5.373 9.165 16.589 1.00 91.81 272 VAL A N 1
ATOM 2069 C CA . VAL A 1 272 ? 4.404 8.289 17.272 1.00 91.81 272 VAL A CA 1
ATOM 2070 C C . VAL A 1 272 ? 3.109 9.053 17.548 1.00 91.81 272 VAL A C 1
ATOM 2072 O O . VAL A 1 272 ? 3.161 10.232 17.896 1.00 91.81 272 VAL A O 1
ATOM 2075 N N . TYR A 1 273 ? 1.958 8.378 17.469 1.00 95.56 273 TYR A N 1
ATOM 2076 C CA . TYR A 1 273 ? 0.673 8.994 17.794 1.00 95.56 273 TYR A CA 1
ATOM 2077 C C . TYR A 1 273 ? 0.620 9.488 19.250 1.00 95.56 273 TYR A C 1
ATOM 2079 O O . TYR A 1 273 ? 0.707 8.727 20.222 1.00 95.56 273 TYR A O 1
ATOM 2087 N N . ALA A 1 274 ? 0.463 10.800 19.387 1.00 94.94 274 ALA A N 1
ATOM 2088 C CA . ALA A 1 274 ? 0.208 11.498 20.631 1.00 94.94 274 ALA A CA 1
ATOM 2089 C C . ALA A 1 274 ? -1.270 11.898 20.671 1.00 94.94 274 ALA A C 1
ATOM 2091 O O . ALA A 1 274 ? -1.703 12.847 20.009 1.00 94.94 274 ALA A O 1
ATOM 2092 N N . HIS A 1 275 ? -2.047 11.164 21.464 1.00 95.06 275 HIS A N 1
ATOM 2093 C CA . HIS A 1 275 ? -3.470 11.389 21.622 1.00 95.06 275 HIS A CA 1
ATOM 2094 C C . HIS A 1 275 ? -3.744 12.691 22.379 1.00 95.06 275 HIS A C 1
ATOM 2096 O O . HIS A 1 275 ? -3.200 12.945 23.459 1.00 95.06 275 HIS A O 1
ATOM 2102 N N . GLU A 1 276 ? -4.653 13.482 21.827 1.00 93.75 276 GLU A N 1
ATOM 2103 C CA . GLU A 1 276 ? -5.224 14.666 22.444 1.00 93.75 276 GLU A CA 1
ATOM 2104 C C . GLU A 1 276 ? -6.690 14.753 22.025 1.00 93.75 276 GLU A C 1
ATOM 2106 O O . GLU A 1 276 ? -7.047 14.443 20.887 1.00 93.75 276 GLU A O 1
ATOM 2111 N N . SER A 1 277 ? -7.533 15.182 22.954 1.00 89.62 277 SER A N 1
ATOM 2112 C CA . SER A 1 277 ? -8.964 15.315 22.736 1.00 89.62 277 SER A CA 1
ATOM 2113 C C . SER A 1 277 ? -9.414 16.724 23.077 1.00 89.62 277 SER A C 1
ATOM 2115 O O . SER A 1 277 ? -9.039 17.276 24.112 1.00 89.62 277 SER A O 1
ATOM 2117 N N . TRP A 1 278 ? -10.270 17.284 22.233 1.00 85.75 278 TRP A N 1
ATOM 2118 C CA . TRP A 1 278 ? -10.964 18.530 22.496 1.00 85.75 278 TRP A CA 1
ATOM 2119 C C . TRP A 1 278 ? -12.393 18.253 22.953 1.00 85.75 278 TRP A C 1
ATOM 2121 O O . TRP A 1 278 ? -13.090 17.387 22.420 1.00 85.75 278 TRP A O 1
ATOM 2131 N N . ARG A 1 279 ? -12.840 19.015 23.952 1.00 68.31 279 ARG A N 1
ATOM 2132 C CA . ARG A 1 279 ? -14.208 18.959 24.459 1.00 68.31 279 ARG A CA 1
ATOM 2133 C C . ARG A 1 279 ? -14.862 20.319 24.275 1.00 68.31 279 ARG A C 1
ATOM 2135 O O . ARG A 1 279 ? -14.370 21.324 24.785 1.00 68.31 279 ARG A O 1
ATOM 2142 N N . GLU A 1 280 ? -15.988 20.341 23.579 1.00 57.53 280 GLU A N 1
ATOM 2143 C CA . GLU A 1 280 ? -16.761 21.555 23.334 1.00 57.53 280 GLU A CA 1
ATOM 2144 C C . GLU A 1 280 ? -17.511 22.002 24.605 1.00 57.53 280 GLU A C 1
ATOM 2146 O O . GLU A 1 280 ? -18.677 21.666 24.800 1.00 57.53 280 GLU A O 1
ATOM 2151 N N . GLY A 1 281 ? -16.844 22.746 25.498 1.00 56.25 281 GLY A N 1
ATOM 2152 C CA . GLY A 1 281 ? -17.454 23.492 26.616 1.00 56.25 281 GLY A CA 1
ATOM 2153 C C . GLY A 1 281 ? -18.719 22.877 27.260 1.00 56.25 281 GLY A C 1
ATOM 2154 O O . GLY A 1 281 ? -18.751 21.702 27.623 1.00 56.25 281 GLY A O 1
ATOM 2155 N N . ASN A 1 282 ? -19.777 23.685 27.422 1.00 49.19 282 ASN A N 1
ATOM 2156 C CA . ASN A 1 282 ? -21.054 23.313 28.063 1.00 49.19 282 ASN A CA 1
ATOM 2157 C C . ASN A 1 282 ? -21.992 22.432 27.201 1.00 49.19 282 ASN A C 1
ATOM 2159 O O . ASN A 1 282 ? -23.148 22.246 27.583 1.00 49.19 282 ASN A O 1
ATOM 2163 N N . ARG A 1 283 ? -21.546 21.867 26.067 1.00 56.69 283 ARG A N 1
ATOM 2164 C CA . ARG A 1 283 ? -22.363 20.962 25.226 1.00 56.69 283 ARG A CA 1
ATOM 2165 C C . ARG A 1 283 ? -21.779 19.548 25.144 1.00 56.69 283 ARG A C 1
ATOM 2167 O O . ARG A 1 283 ? -21.463 19.064 24.066 1.00 56.69 283 ARG A O 1
ATOM 2174 N N . PRO A 1 284 ? -21.653 18.829 26.269 1.00 70.19 284 PRO A N 1
ATOM 2175 C CA . PRO A 1 284 ? -21.015 17.524 26.255 1.00 70.19 284 PRO A CA 1
ATOM 2176 C C . PRO A 1 284 ? -21.900 16.404 25.698 1.00 70.19 284 PRO A C 1
ATOM 2178 O O . PRO A 1 284 ? -21.391 15.301 25.576 1.00 70.19 284 PRO A O 1
ATOM 2181 N N . ILE A 1 285 ? -23.194 16.640 25.446 1.00 88.69 285 ILE A N 1
ATOM 2182 C CA . ILE A 1 285 ? -24.152 15.629 24.977 1.00 88.69 285 ILE A CA 1
ATOM 2183 C C . ILE A 1 285 ? -24.616 16.018 23.574 1.00 88.69 285 ILE A C 1
ATOM 2185 O O . ILE A 1 285 ? -25.254 17.056 23.410 1.00 88.69 285 ILE A O 1
ATOM 2189 N N . ILE A 1 286 ? -24.303 15.186 22.582 1.00 89.00 286 ILE A N 1
ATOM 2190 C CA . ILE A 1 286 ? -24.671 15.411 21.171 1.00 89.00 286 ILE A CA 1
ATOM 2191 C C . ILE A 1 286 ? -26.045 14.823 20.860 1.00 89.00 286 ILE A C 1
ATOM 2193 O O . ILE A 1 286 ? -26.785 15.343 20.028 1.00 89.00 286 ILE A O 1
ATOM 2197 N N . MET A 1 287 ? -26.400 13.740 21.545 1.00 91.31 287 MET A N 1
ATOM 2198 C CA . MET A 1 287 ? -27.644 13.024 21.329 1.00 91.31 287 MET A CA 1
ATOM 2199 C C . MET A 1 287 ? -28.120 12.397 22.635 1.00 91.31 287 MET A C 1
ATOM 2201 O O . MET A 1 287 ? -27.319 11.866 23.402 1.00 91.31 287 MET A O 1
ATOM 2205 N N . THR A 1 288 ? -29.431 12.417 22.857 1.00 93.69 288 THR A N 1
ATOM 2206 C CA . THR A 1 288 ? -30.078 11.651 23.923 1.00 93.69 288 THR A CA 1
ATOM 2207 C C . THR A 1 288 ? -31.084 10.692 23.305 1.00 93.69 288 THR A C 1
ATOM 2209 O O . THR A 1 288 ? -31.940 11.105 22.524 1.00 93.69 288 THR A O 1
ATOM 2212 N N . ALA A 1 289 ? -31.002 9.420 23.682 1.00 92.44 289 ALA A N 1
ATOM 2213 C CA . ALA A 1 289 ? -31.957 8.389 23.299 1.00 92.44 289 ALA A CA 1
ATOM 2214 C C . ALA A 1 289 ? -32.570 7.742 24.546 1.00 92.44 289 ALA A C 1
ATOM 2216 O O . ALA A 1 289 ? -31.947 7.694 25.606 1.00 92.44 289 ALA A O 1
ATOM 2217 N N . THR A 1 290 ? -33.802 7.246 24.435 1.00 93.12 290 THR A N 1
ATOM 2218 C CA . THR A 1 290 ? -34.453 6.451 25.487 1.00 93.12 290 THR A CA 1
ATOM 2219 C C . THR A 1 290 ? -34.833 5.083 24.945 1.00 93.12 290 THR A C 1
ATOM 2221 O O . THR A 1 290 ? -35.432 4.993 23.878 1.00 93.12 290 THR A O 1
ATOM 2224 N N . SER A 1 291 ? -34.523 4.037 25.705 1.00 91.56 291 SER A N 1
ATOM 2225 C CA . SER A 1 291 ? -34.768 2.637 25.359 1.00 91.56 291 SER A CA 1
ATOM 2226 C C . SER A 1 291 ? -35.438 1.910 26.527 1.00 91.56 291 SER A C 1
ATOM 2228 O O . SER A 1 291 ? -35.302 2.308 27.686 1.00 91.56 291 SER A O 1
ATOM 2230 N N . GLU A 1 292 ? -36.163 0.834 26.232 1.00 92.06 292 GLU A N 1
ATOM 2231 C CA . GLU A 1 292 ? -36.709 -0.067 27.259 1.00 92.06 292 GLU A CA 1
ATOM 2232 C C . GLU A 1 292 ? -35.619 -0.950 27.887 1.00 92.06 292 GLU A C 1
ATOM 2234 O O . GLU A 1 292 ? -35.837 -1.552 28.935 1.00 92.06 292 GLU A O 1
ATOM 2239 N N . TYR A 1 293 ? -34.440 -1.023 27.259 1.00 91.50 293 TYR A N 1
ATOM 2240 C CA . TYR A 1 293 ? -33.378 -1.954 27.625 1.00 91.50 293 TYR A CA 1
ATOM 2241 C C . TYR A 1 293 ? -32.012 -1.264 27.771 1.00 91.50 293 TYR A C 1
ATOM 2243 O O . TYR A 1 293 ? -31.717 -0.260 27.123 1.00 91.50 293 TYR A O 1
ATOM 2251 N N . ASP A 1 294 ? -31.148 -1.861 28.591 1.00 92.69 294 ASP A N 1
ATOM 2252 C CA . ASP A 1 294 ? -29.710 -1.579 28.675 1.00 92.69 294 ASP A CA 1
ATOM 2253 C C . ASP A 1 294 ? -28.960 -2.902 28.515 1.00 92.69 294 ASP A C 1
ATOM 2255 O O . ASP A 1 294 ? -28.884 -3.704 29.445 1.00 92.69 294 ASP A O 1
ATOM 2259 N N . ARG A 1 295 ? -28.534 -3.184 27.280 1.00 90.88 295 ARG A N 1
ATOM 2260 C CA . ARG A 1 295 ? -28.064 -4.508 26.843 1.00 90.88 295 ARG A CA 1
ATOM 2261 C C . ARG A 1 295 ? -26.960 -4.437 25.785 1.00 90.88 295 ARG A C 1
ATOM 2263 O O . ARG A 1 295 ? -26.894 -5.305 24.920 1.00 90.88 295 ARG A O 1
ATOM 2270 N N . ASP A 1 296 ? -26.126 -3.396 25.848 1.00 89.56 296 ASP A N 1
ATOM 2271 C CA . ASP A 1 296 ? -25.064 -3.131 24.865 1.00 89.56 296 ASP A CA 1
ATOM 2272 C C . ASP A 1 296 ? -25.614 -3.046 23.425 1.00 89.56 296 ASP A C 1
ATOM 2274 O O . ASP A 1 296 ? -25.281 -3.835 22.537 1.00 89.56 296 ASP A O 1
ATOM 2278 N N . GLN A 1 297 ? -26.547 -2.110 23.214 1.00 91.19 297 GLN A N 1
ATOM 2279 C CA . GLN A 1 297 ? -27.290 -2.011 21.956 1.00 91.19 297 GLN A CA 1
ATOM 2280 C C . GLN A 1 297 ? -26.698 -1.118 20.864 1.00 91.19 297 GLN A C 1
ATOM 2282 O O . GLN A 1 297 ? -27.189 -1.154 19.738 1.00 91.19 297 GLN A O 1
ATOM 2287 N N . TRP A 1 298 ? -25.658 -0.344 21.167 1.00 94.19 298 TRP A N 1
ATOM 2288 C CA . TRP A 1 298 ? -25.169 0.722 20.291 1.00 94.19 298 TRP A CA 1
ATOM 2289 C C . TRP A 1 298 ? -23.958 0.282 19.466 1.00 94.19 298 TRP A C 1
ATOM 2291 O O . TRP A 1 298 ? -23.034 -0.335 19.999 1.00 94.19 298 TRP A O 1
ATOM 2301 N N . ARG A 1 299 ? -23.942 0.593 18.168 1.00 94.44 299 ARG A N 1
ATOM 2302 C CA . ARG A 1 299 ? -22.818 0.327 17.250 1.00 94.44 299 ARG A CA 1
ATOM 2303 C C . ARG A 1 299 ? -22.578 1.536 16.346 1.00 94.44 299 ARG A C 1
ATOM 2305 O O . ARG A 1 299 ? -23.513 2.287 16.082 1.00 94.44 299 ARG A O 1
ATOM 2312 N N . PHE A 1 300 ? -21.347 1.692 15.867 1.00 96.25 300 PHE A N 1
ATOM 2313 C CA . PHE A 1 300 ? -20.960 2.719 14.900 1.00 96.25 300 PHE A CA 1
ATOM 2314 C C . PHE A 1 300 ? -20.429 2.057 13.633 1.00 96.25 300 PHE A C 1
ATOM 2316 O O . PHE A 1 300 ? -19.686 1.084 13.737 1.00 96.25 300 PHE A O 1
ATOM 2323 N N . VAL A 1 301 ? -20.871 2.524 12.461 1.00 95.50 301 VAL A N 1
ATOM 2324 C CA . VAL A 1 301 ? -20.600 1.859 11.176 1.00 95.50 301 VAL A CA 1
ATOM 2325 C C . VAL A 1 301 ? -20.532 2.864 10.026 1.00 95.50 301 VAL A C 1
ATOM 2327 O O . VAL A 1 301 ? -21.387 3.739 9.931 1.00 95.50 301 VAL A O 1
ATOM 2330 N N . ARG A 1 302 ? -19.595 2.676 9.091 1.00 94.69 302 ARG A N 1
ATOM 2331 C CA . ARG A 1 302 ? -19.524 3.385 7.799 1.00 94.69 302 ARG A CA 1
ATOM 2332 C C . ARG A 1 302 ? -20.618 2.906 6.830 1.00 94.69 302 ARG A C 1
ATOM 2334 O O . ARG A 1 302 ? -20.331 2.154 5.905 1.00 94.69 302 ARG A O 1
ATOM 2341 N N . LEU A 1 303 ? -21.889 3.264 7.039 1.00 94.75 303 LEU A N 1
ATOM 2342 C CA . LEU A 1 303 ? -22.979 2.742 6.193 1.00 94.75 303 LEU A CA 1
ATOM 2343 C C . LEU A 1 303 ? -23.117 3.487 4.870 1.00 94.75 303 LEU A C 1
ATOM 2345 O O . LEU A 1 303 ? -23.441 2.874 3.852 1.00 94.75 303 LEU A O 1
ATOM 2349 N N . PHE A 1 304 ? -22.933 4.808 4.899 1.00 93.75 304 PHE A N 1
ATOM 2350 C CA . PHE A 1 304 ? -23.230 5.677 3.754 1.00 93.75 304 PHE A CA 1
ATOM 2351 C C . PHE A 1 304 ? -22.004 6.326 3.123 1.00 93.75 304 PHE A C 1
ATOM 2353 O O . PHE A 1 304 ? -22.072 6.768 1.975 1.00 93.75 304 PHE A O 1
ATOM 2360 N N . SER A 1 305 ? -20.917 6.452 3.875 1.00 91.06 305 SER A N 1
ATOM 2361 C CA . SER A 1 305 ? -19.656 6.984 3.383 1.00 91.06 305 SER A CA 1
ATOM 2362 C C . SER A 1 305 ? -18.500 6.457 4.214 1.00 91.06 305 SER A C 1
ATOM 2364 O O . SER A 1 305 ? -18.670 6.014 5.347 1.00 91.06 305 SER A O 1
ATOM 2366 N N . ARG A 1 306 ? -17.300 6.561 3.649 1.00 89.06 306 ARG A N 1
ATOM 2367 C CA . ARG A 1 306 ? -16.068 6.193 4.337 1.00 89.06 306 ARG A CA 1
ATOM 2368 C C . ARG A 1 306 ? -15.632 7.217 5.395 1.00 89.06 306 ARG A C 1
ATOM 2370 O O . ARG A 1 306 ? -14.922 6.877 6.335 1.00 89.06 306 ARG A O 1
ATOM 2377 N N . ASP A 1 307 ? -16.063 8.469 5.250 1.00 89.69 307 ASP A N 1
ATOM 2378 C CA . ASP A 1 307 ? -15.565 9.598 6.048 1.00 89.69 307 ASP A CA 1
ATOM 2379 C C . ASP A 1 307 ? -16.224 9.737 7.426 1.00 89.69 307 ASP A C 1
ATOM 2381 O O . ASP A 1 307 ? -15.719 10.479 8.279 1.00 89.69 307 ASP A O 1
ATOM 2385 N N . LYS A 1 308 ? -17.384 9.100 7.627 1.00 93.06 308 LYS A N 1
ATOM 2386 C CA . LYS A 1 308 ? -18.224 9.252 8.820 1.00 93.06 308 LYS A CA 1
ATOM 2387 C C . LYS A 1 308 ? -18.805 7.919 9.246 1.00 93.06 308 LYS A C 1
ATOM 2389 O O . LYS A 1 308 ? -19.235 7.133 8.411 1.00 93.06 308 LYS A O 1
ATOM 2394 N N . ASP A 1 309 ? -18.887 7.740 10.559 1.00 96.75 309 ASP A N 1
ATOM 2395 C CA . ASP A 1 309 ? -19.583 6.605 11.147 1.00 96.75 309 ASP A CA 1
ATOM 2396 C C . ASP A 1 309 ? -21.004 7.006 11.554 1.00 96.75 309 ASP A C 1
ATOM 2398 O O . ASP A 1 309 ? -21.227 8.041 12.194 1.00 96.75 309 ASP A O 1
ATOM 2402 N N . ASP A 1 310 ? -21.956 6.162 11.175 1.00 96.56 310 ASP A N 1
ATOM 2403 C CA . ASP A 1 310 ? -23.379 6.236 11.476 1.00 96.56 310 ASP A CA 1
ATOM 2404 C C . ASP A 1 310 ? -23.701 5.438 12.744 1.00 96.56 310 ASP A C 1
ATOM 2406 O O . ASP A 1 310 ? -23.035 4.451 13.055 1.00 96.56 310 ASP A O 1
ATOM 2410 N N . LEU A 1 311 ? -24.736 5.844 13.481 1.00 96.50 311 LEU A N 1
ATOM 2411 C CA . LEU A 1 311 ? -25.137 5.177 14.720 1.00 96.50 311 LEU A CA 1
ATOM 2412 C C . LEU A 1 311 ? -26.226 4.136 14.450 1.00 96.50 311 LEU A C 1
ATOM 2414 O O . LEU A 1 311 ? -27.240 4.429 13.809 1.00 96.50 311 LEU A O 1
ATOM 2418 N N . LEU A 1 312 ? -26.050 2.955 15.036 1.00 95.00 312 LEU A N 1
ATOM 2419 C CA . LEU A 1 312 ? -27.010 1.858 15.027 1.00 95.00 312 LEU A CA 1
ATOM 2420 C C . LEU A 1 312 ? -27.460 1.472 16.439 1.00 95.00 312 LEU A C 1
ATOM 2422 O O . LEU A 1 312 ? -26.642 1.381 17.354 1.00 95.00 312 LEU A O 1
ATOM 2426 N N . GLU A 1 313 ? -28.753 1.173 16.587 1.00 93.62 313 GLU A N 1
ATOM 2427 C CA . GLU A 1 313 ? -29.340 0.507 17.760 1.00 93.62 313 GLU A CA 1
ATOM 2428 C C . GLU A 1 313 ? -29.927 -0.845 17.345 1.00 93.62 313 GLU A C 1
ATOM 2430 O O . GLU A 1 313 ? -30.831 -0.878 16.510 1.00 93.62 313 GLU A O 1
ATOM 2435 N N . TRP A 1 314 ? -29.481 -1.959 17.932 1.00 92.25 314 TRP A N 1
ATOM 2436 C CA . TRP A 1 314 ? -30.087 -3.261 17.633 1.00 92.25 314 TRP A CA 1
ATOM 2437 C C . TRP A 1 314 ? -31.346 -3.541 18.473 1.00 92.25 314 TRP A C 1
ATOM 2439 O O . TRP A 1 314 ? -31.407 -3.303 19.686 1.00 92.25 314 TRP A O 1
ATOM 2449 N N . PHE A 1 315 ? -32.360 -4.122 17.834 1.00 89.62 315 PHE A N 1
ATOM 2450 C CA . PHE A 1 315 ? -33.592 -4.580 18.473 1.00 89.62 315 PHE A CA 1
ATOM 2451 C C . PHE A 1 315 ? -34.090 -5.899 17.874 1.00 89.62 315 PHE A C 1
ATOM 2453 O O . PHE A 1 315 ? -33.633 -6.323 16.820 1.00 89.62 315 PHE A O 1
ATOM 2460 N N . ILE A 1 316 ? -35.009 -6.580 18.560 1.00 86.44 316 ILE A N 1
ATOM 2461 C CA . ILE A 1 316 ? -35.649 -7.790 18.023 1.00 86.44 316 ILE A CA 1
ATOM 2462 C C . ILE A 1 316 ? -36.902 -7.358 17.271 1.00 86.44 316 ILE A C 1
ATOM 2464 O O . ILE A 1 316 ? -37.717 -6.617 17.829 1.00 86.44 316 ILE A O 1
ATOM 2468 N N . LEU A 1 317 ? -37.050 -7.795 16.018 1.00 82.75 317 LEU A N 1
ATOM 2469 C CA . LEU A 1 317 ? -38.206 -7.443 15.200 1.00 82.75 317 LEU A CA 1
ATOM 2470 C C . LEU A 1 317 ? -39.503 -7.925 15.874 1.00 82.75 317 LEU A C 1
ATOM 2472 O O . LEU A 1 317 ? -39.570 -9.087 16.299 1.00 82.75 317 LEU A O 1
ATOM 2476 N N . PRO A 1 318 ? -40.546 -7.075 15.955 1.00 81.00 318 PRO A N 1
ATOM 2477 C CA . PRO A 1 318 ? -41.823 -7.454 16.550 1.00 81.00 318 PRO A CA 1
ATOM 2478 C C . PRO A 1 318 ? -42.404 -8.721 15.911 1.00 81.00 318 PRO A C 1
ATOM 2480 O O . PRO A 1 318 ? -42.444 -8.845 14.690 1.00 81.00 318 PRO A O 1
ATOM 2483 N N . GLY A 1 319 ? -42.871 -9.660 16.738 1.00 79.62 319 GLY A N 1
ATOM 2484 C CA . GLY A 1 319 ? -43.464 -10.918 16.267 1.00 79.62 319 GLY A CA 1
ATOM 2485 C C . GLY A 1 319 ? -42.460 -11.979 15.802 1.00 79.62 319 GLY A C 1
ATOM 2486 O O . GLY A 1 319 ? -42.885 -13.027 15.323 1.00 79.62 319 GLY A O 1
ATOM 2487 N N . THR A 1 320 ? -41.153 -11.744 15.960 1.00 76.12 320 THR A N 1
ATOM 2488 C CA . THR A 1 320 ? -40.100 -12.739 15.701 1.00 76.12 320 THR A CA 1
ATOM 2489 C C . THR A 1 320 ? -39.440 -13.180 17.006 1.00 76.12 320 THR A C 1
ATOM 2491 O O . THR A 1 320 ? -39.363 -12.408 17.961 1.00 76.12 320 THR A O 1
ATOM 2494 N N . GLU A 1 321 ? -38.944 -14.418 17.061 1.00 69.69 321 GLU A N 1
ATOM 2495 C CA . GLU A 1 321 ? -38.243 -14.912 18.256 1.00 69.69 321 GLU A CA 1
ATOM 2496 C C . GLU A 1 321 ? -36.745 -14.565 18.261 1.00 69.69 321 GLU A C 1
ATOM 2498 O O . GLU A 1 321 ? -36.126 -14.574 19.326 1.00 69.69 321 GLU A O 1
ATOM 2503 N N . ARG A 1 322 ? -36.135 -14.292 17.093 1.00 73.19 322 ARG A N 1
ATOM 2504 C CA . ARG A 1 322 ? -34.669 -14.145 16.954 1.00 73.19 322 ARG A CA 1
ATOM 2505 C C . ARG A 1 322 ? -34.186 -13.177 15.870 1.00 73.19 322 ARG A C 1
ATOM 2507 O O . ARG A 1 322 ? -32.979 -13.001 15.742 1.00 73.19 322 ARG A O 1
ATOM 2514 N N . THR A 1 323 ? -35.068 -12.559 15.085 1.00 80.44 323 THR A N 1
ATOM 2515 C CA . THR A 1 323 ? -34.620 -11.711 13.971 1.00 80.44 323 THR A CA 1
ATOM 2516 C C . THR A 1 323 ? -34.237 -10.326 14.482 1.00 80.44 323 THR A C 1
ATOM 2518 O O . THR A 1 323 ? -35.039 -9.652 15.131 1.00 80.44 323 THR A O 1
ATOM 2521 N N . VAL A 1 324 ? -33.009 -9.898 14.190 1.00 87.06 324 VAL A N 1
ATOM 2522 C CA . VAL A 1 324 ? -32.483 -8.595 14.608 1.00 87.06 324 VAL A CA 1
ATOM 2523 C C . VAL A 1 324 ? -32.813 -7.527 13.556 1.00 87.06 324 VAL A C 1
ATOM 2525 O O . VAL A 1 324 ? -32.633 -7.720 12.350 1.00 87.06 324 VAL A O 1
ATOM 2528 N N . GLY A 1 325 ? -33.336 -6.398 14.025 1.00 90.00 325 GLY A N 1
ATOM 2529 C CA . GLY A 1 325 ? -33.465 -5.147 13.283 1.00 90.00 325 GLY A CA 1
ATOM 2530 C C . GLY A 1 325 ? -32.530 -4.083 13.856 1.00 90.00 325 GLY A C 1
ATOM 2531 O O . GLY A 1 325 ? -32.063 -4.199 14.991 1.00 90.00 325 GLY A O 1
ATOM 2532 N N . TYR A 1 326 ? -32.268 -3.042 13.072 1.00 92.00 326 TYR A N 1
ATOM 2533 C CA . TYR A 1 326 ? -31.359 -1.957 13.417 1.00 92.00 326 TYR A CA 1
ATOM 2534 C C . TYR A 1 326 ? -32.029 -0.607 13.200 1.00 92.00 326 TYR A C 1
ATOM 2536 O O . TYR A 1 326 ? -32.393 -0.256 12.079 1.00 92.00 326 TYR A O 1
ATOM 2544 N N . GLY A 1 327 ? -32.170 0.164 14.274 1.00 92.56 327 GLY A N 1
ATOM 2545 C CA . GLY A 1 327 ? -32.522 1.572 14.185 1.00 92.56 327 GLY A CA 1
ATOM 2546 C C . GLY A 1 327 ? -31.308 2.343 13.700 1.00 92.56 327 GLY A C 1
ATOM 2547 O O . GLY A 1 327 ? -30.220 2.147 14.239 1.00 92.56 327 GLY A O 1
ATOM 2548 N N . VAL A 1 328 ? -31.480 3.186 12.682 1.00 94.31 328 VAL A N 1
ATOM 2549 C CA . VAL A 1 328 ? -30.358 3.866 12.024 1.00 94.31 328 VAL A CA 1
ATOM 2550 C C . VAL A 1 328 ? -30.450 5.372 12.215 1.00 94.31 328 VAL A C 1
ATOM 2552 O O . VAL A 1 328 ? -31.478 6.001 11.943 1.00 94.31 328 VAL A O 1
ATOM 2555 N N . TRP A 1 329 ? -29.338 5.969 12.631 1.00 94.81 329 TRP A N 1
ATOM 2556 C CA . TRP A 1 329 ? -29.146 7.408 12.623 1.00 94.81 329 TRP A CA 1
ATOM 2557 C C . TRP A 1 329 ? -27.948 7.754 11.757 1.00 94.81 329 TRP A C 1
ATOM 2559 O O . TRP A 1 329 ? -26.799 7.508 12.122 1.00 94.81 329 TRP A O 1
ATOM 2569 N N . LYS A 1 330 ? -28.242 8.371 10.615 1.00 94.56 330 LYS A N 1
ATOM 2570 C CA . LYS A 1 330 ? -27.231 8.835 9.678 1.00 94.56 330 LYS A CA 1
ATOM 2571 C C . LYS A 1 330 ? -26.465 10.010 10.274 1.00 94.56 330 LYS A C 1
ATOM 2573 O O . LYS A 1 330 ? -27.092 10.975 10.726 1.00 94.56 330 LYS A O 1
ATOM 2578 N N . ASN A 1 331 ? -25.142 9.957 10.234 1.00 95.12 331 ASN A N 1
ATOM 2579 C CA . ASN A 1 331 ? -24.298 11.089 10.575 1.00 95.12 331 ASN A CA 1
ATOM 2580 C C . ASN A 1 331 ? -24.379 12.130 9.449 1.00 95.12 331 ASN A C 1
ATOM 2582 O O . ASN A 1 331 ? -23.964 11.897 8.315 1.00 95.12 331 ASN A O 1
ATOM 2586 N N . VAL A 1 332 ? -24.985 13.274 9.759 1.00 93.38 332 VAL A N 1
ATOM 2587 C CA . VAL A 1 332 ? -25.133 14.423 8.847 1.00 93.38 332 VAL A CA 1
ATOM 2588 C C . VAL A 1 332 ? -24.296 15.617 9.310 1.00 93.38 332 VAL A C 1
ATOM 2590 O O . VAL A 1 332 ? -24.419 16.714 8.765 1.00 93.38 332 VAL A O 1
ATOM 2593 N N . GLY A 1 333 ? -23.469 15.405 10.335 1.00 91.88 333 GLY A N 1
ATOM 2594 C CA . GLY A 1 333 ? -22.557 16.394 10.875 1.00 91.88 333 GLY A CA 1
ATOM 2595 C C . GLY A 1 333 ? -21.345 16.652 9.981 1.00 91.88 333 GLY A C 1
ATOM 2596 O O . GLY A 1 333 ? -21.168 16.087 8.902 1.00 91.88 333 GLY A O 1
ATOM 2597 N N . ASN A 1 334 ? -20.473 17.528 10.465 1.00 91.50 334 ASN A N 1
ATOM 2598 C CA . ASN A 1 334 ? -19.190 17.854 9.857 1.00 91.50 334 ASN A CA 1
ATOM 2599 C C . ASN A 1 334 ? -18.093 17.906 10.936 1.00 91.50 334 ASN A C 1
ATOM 2601 O O . ASN A 1 334 ? -18.319 17.552 12.093 1.00 91.50 334 ASN A O 1
ATOM 2605 N N . HIS A 1 335 ? -16.888 18.345 10.569 1.00 90.56 335 HIS A N 1
ATOM 2606 C CA . HIS A 1 335 ? -15.755 18.378 11.498 1.00 90.56 335 HIS A CA 1
ATOM 2607 C C . HIS A 1 335 ? -15.952 19.313 12.696 1.00 90.56 335 HIS A C 1
ATOM 2609 O O . HIS A 1 335 ? -15.292 19.119 13.714 1.00 90.56 335 HIS A O 1
ATOM 2615 N N . ASP A 1 336 ? -16.855 20.286 12.607 1.00 87.81 336 ASP A N 1
ATOM 2616 C CA . ASP A 1 336 ? -17.099 21.283 13.651 1.00 87.81 336 ASP A CA 1
ATOM 2617 C C . ASP A 1 336 ? -18.404 21.035 14.414 1.00 87.81 336 ASP A C 1
ATOM 2619 O O . ASP A 1 336 ? -18.578 21.538 15.520 1.00 87.81 336 ASP A O 1
ATOM 2623 N N . ARG A 1 337 ? -19.319 20.237 13.853 1.00 88.75 337 ARG A N 1
ATOM 2624 C CA . ARG A 1 337 ? -20.633 19.961 14.433 1.00 88.75 337 ARG A CA 1
ATOM 2625 C C . ARG A 1 337 ? -21.011 18.499 14.247 1.00 88.75 337 ARG A C 1
ATOM 2627 O O . ARG A 1 337 ? -21.282 18.067 13.131 1.00 88.75 337 ARG A O 1
ATOM 2634 N N . ALA A 1 338 ? -21.129 17.776 15.352 1.00 89.62 338 ALA A N 1
ATOM 2635 C CA . ALA A 1 338 ? -21.701 16.439 15.365 1.00 89.62 338 ALA A CA 1
ATOM 2636 C C . ALA A 1 338 ? -23.235 16.500 15.266 1.00 89.62 338 ALA A C 1
ATOM 2638 O O . ALA A 1 338 ? -23.882 17.243 16.009 1.00 89.62 338 ALA A O 1
ATOM 2639 N N . GLU A 1 339 ? -23.825 15.724 14.356 1.00 92.12 339 GLU A N 1
ATOM 2640 C CA . GLU A 1 339 ? -25.275 15.668 14.172 1.00 92.12 339 GLU A CA 1
ATOM 2641 C C . GLU A 1 339 ? -25.703 14.313 13.603 1.00 92.12 339 GLU A C 1
ATOM 2643 O O . GLU A 1 339 ? -25.188 13.858 12.585 1.00 92.12 339 GLU A O 1
ATOM 2648 N N . PHE A 1 340 ? -26.693 13.695 14.245 1.00 94.19 340 PHE A N 1
ATOM 2649 C CA . PHE A 1 340 ? -27.259 12.412 13.847 1.00 94.19 340 PHE A CA 1
ATOM 2650 C C . PHE A 1 340 ? -28.741 12.573 13.525 1.00 94.19 340 PHE A C 1
ATOM 2652 O O . PHE A 1 340 ? -29.518 13.075 14.340 1.00 94.19 340 PHE A O 1
ATOM 2659 N N . ARG A 1 341 ? -29.153 12.119 12.341 1.00 93.44 341 ARG A N 1
ATOM 2660 C CA . ARG A 1 341 ? -30.545 12.171 11.889 1.00 93.44 341 ARG A CA 1
ATOM 2661 C C . ARG A 1 341 ? -31.114 10.765 11.805 1.00 93.44 341 ARG A C 1
ATOM 2663 O O . ARG A 1 341 ? -30.605 9.948 11.041 1.00 93.44 341 ARG A O 1
ATOM 2670 N N . LYS A 1 342 ? -32.198 10.502 12.542 1.00 93.06 342 LYS A N 1
ATOM 2671 C CA . LYS A 1 342 ? -32.902 9.219 12.438 1.00 93.06 342 LYS A CA 1
ATOM 2672 C C . LYS A 1 342 ? -33.442 9.039 11.021 1.00 93.06 342 LYS A C 1
ATOM 2674 O O . LYS A 1 342 ? -34.031 9.968 10.468 1.00 93.06 342 LYS A O 1
ATOM 2679 N N . ILE A 1 343 ? -33.243 7.857 10.461 1.00 92.50 343 ILE A N 1
ATOM 2680 C CA . ILE A 1 343 ? -33.818 7.431 9.184 1.00 92.50 343 ILE A CA 1
ATOM 2681 C C . ILE A 1 343 ? -34.603 6.130 9.399 1.00 92.50 343 ILE A C 1
ATOM 2683 O O . ILE A 1 343 ? -34.825 5.722 10.540 1.00 92.50 343 ILE A O 1
ATOM 2687 N N . ASN A 1 344 ? -35.065 5.508 8.315 1.00 90.19 344 ASN A N 1
ATOM 2688 C CA . ASN A 1 344 ? -35.777 4.238 8.398 1.00 90.19 344 ASN A CA 1
ATOM 2689 C C . ASN A 1 344 ? -34.891 3.149 9.015 1.00 90.19 344 ASN A C 1
ATOM 2691 O O . ASN A 1 344 ? -33.696 3.071 8.724 1.00 90.19 344 ASN A O 1
ATOM 2695 N N . ASP A 1 345 ? -35.505 2.302 9.837 1.00 89.81 345 ASP A N 1
ATOM 2696 C CA . ASP A 1 345 ? -34.850 1.123 10.393 1.00 89.81 345 ASP A CA 1
ATOM 2697 C C . ASP A 1 345 ? -34.477 0.143 9.262 1.00 89.81 345 ASP A C 1
ATOM 2699 O O . ASP A 1 345 ? -35.139 0.085 8.220 1.00 89.81 345 ASP A O 1
ATOM 2703 N N . MET A 1 346 ? -33.427 -0.649 9.473 1.00 90.19 346 MET A N 1
ATOM 2704 C CA . MET A 1 346 ? -32.941 -1.649 8.521 1.00 90.19 346 MET A CA 1
ATOM 2705 C C . MET A 1 346 ? -32.887 -3.049 9.143 1.00 90.19 346 MET A C 1
ATOM 2707 O O . MET A 1 346 ? -32.851 -3.211 10.360 1.00 90.19 346 MET A O 1
ATOM 2711 N N . SER A 1 347 ? -32.850 -4.084 8.307 1.00 87.56 347 SER A N 1
ATOM 2712 C CA . SER A 1 347 ? -32.545 -5.455 8.722 1.00 87.56 347 SER A CA 1
ATOM 2713 C C . SER A 1 347 ? -31.698 -6.122 7.647 1.00 87.56 347 SER A C 1
ATOM 2715 O O . SER A 1 347 ? -31.917 -5.891 6.459 1.00 87.56 347 SER A O 1
ATOM 2717 N N . VAL A 1 348 ? -30.749 -6.943 8.085 1.00 87.75 348 VAL A N 1
ATOM 2718 C CA . VAL A 1 348 ? -29.839 -7.711 7.224 1.00 87.75 348 VAL A CA 1
ATOM 2719 C C . VAL A 1 348 ? -30.353 -9.155 7.020 1.00 87.75 348 VAL A C 1
ATOM 2721 O O . VAL A 1 348 ? -29.893 -9.866 6.138 1.00 87.75 348 VAL A O 1
ATOM 2724 N N . GLN A 1 349 ? -31.399 -9.564 7.760 1.00 78.31 349 GLN A N 1
ATOM 2725 C CA . GLN A 1 349 ? -32.091 -10.865 7.652 1.00 78.31 349 GLN A CA 1
ATOM 2726 C C . GLN A 1 349 ? -31.214 -12.124 7.870 1.00 78.31 349 GLN A C 1
ATOM 2728 O O . GLN A 1 349 ? -31.574 -13.215 7.437 1.00 78.31 349 GLN A O 1
ATOM 2733 N N . ASP A 1 350 ? -30.107 -12.013 8.602 1.00 72.50 350 ASP A N 1
ATOM 2734 C CA . ASP A 1 350 ? -29.099 -13.077 8.789 1.00 72.50 350 ASP A CA 1
ATOM 2735 C C . ASP A 1 350 ? -29.270 -13.971 10.039 1.00 72.50 350 ASP A C 1
ATOM 2737 O O . ASP A 1 350 ? -28.443 -14.849 10.286 1.00 72.50 350 ASP A O 1
ATOM 2741 N N . ASN A 1 351 ? -30.332 -13.795 10.838 1.00 75.50 351 ASN A N 1
ATOM 2742 C CA . ASN A 1 351 ? -30.562 -14.510 12.111 1.00 75.50 351 ASN A CA 1
ATOM 2743 C C . ASN A 1 351 ? -29.353 -14.512 13.076 1.00 75.50 351 ASN A C 1
ATOM 2745 O O . ASN A 1 351 ? -29.253 -15.388 13.945 1.00 75.50 351 ASN A O 1
ATOM 2749 N N . CYS A 1 352 ? -28.442 -13.542 12.955 1.00 89.56 352 CYS A N 1
ATOM 2750 C CA . CYS A 1 352 ? -27.271 -13.467 13.808 1.00 89.56 352 CYS A CA 1
ATOM 2751 C C . CYS A 1 352 ? -27.648 -13.071 15.236 1.00 89.56 352 CYS A C 1
ATOM 2753 O O . CYS A 1 352 ? -28.463 -12.175 15.466 1.00 89.56 352 CYS A O 1
ATOM 2755 N N . ILE A 1 353 ? -27.008 -13.695 16.225 1.00 88.38 353 ILE A N 1
ATOM 2756 C CA . ILE A 1 353 ? -27.128 -13.221 17.605 1.00 88.38 353 ILE A CA 1
ATOM 2757 C C . ILE A 1 353 ? -26.316 -11.925 17.781 1.00 88.38 353 ILE A C 1
ATOM 2759 O O . ILE A 1 353 ? -25.194 -11.852 17.278 1.00 88.38 353 ILE A O 1
ATOM 2763 N N . PRO A 1 354 ? -26.795 -10.928 18.550 1.00 88.38 354 PRO A N 1
ATOM 2764 C CA . PRO A 1 354 ? -26.116 -9.632 18.678 1.00 88.38 354 PRO A CA 1
ATOM 2765 C C . PRO A 1 354 ? -24.642 -9.693 19.115 1.00 88.38 354 PRO A C 1
ATOM 2767 O O . PRO A 1 354 ? -23.849 -8.844 18.718 1.00 88.38 354 PRO A O 1
ATOM 2770 N N . ALA A 1 355 ? -24.251 -10.706 19.898 1.00 88.88 355 ALA A N 1
ATOM 2771 C CA . ALA A 1 355 ? -22.864 -10.905 20.332 1.00 88.88 355 ALA A CA 1
ATOM 2772 C C . ALA A 1 355 ? -21.892 -11.216 19.169 1.00 88.88 355 ALA A C 1
ATOM 2774 O O . ALA A 1 355 ? -20.712 -10.858 19.232 1.00 88.88 355 ALA A O 1
ATOM 2775 N N . GLY A 1 356 ? -22.395 -11.843 18.101 1.00 91.62 356 GLY A N 1
ATOM 2776 C CA . GLY A 1 356 ? -21.625 -12.247 16.921 1.00 91.62 356 GLY A CA 1
ATOM 2777 C C . GLY A 1 356 ? -21.547 -11.206 15.816 1.00 91.62 356 GLY A C 1
ATOM 2778 O O . GLY A 1 356 ? -20.778 -11.383 14.878 1.00 91.62 356 GLY A O 1
ATOM 2779 N N . VAL A 1 357 ? -22.325 -10.129 15.921 1.00 92.81 357 VAL A N 1
ATOM 2780 C CA . VAL A 1 357 ? -22.404 -9.093 14.889 1.00 92.81 357 VAL A CA 1
ATOM 2781 C C . VAL A 1 357 ? -21.139 -8.242 14.899 1.00 92.81 357 VAL A C 1
ATOM 2783 O O . VAL A 1 357 ? -20.756 -7.687 15.936 1.00 92.81 357 VAL A O 1
ATOM 2786 N N . ARG A 1 358 ? -20.513 -8.105 13.734 1.00 93.88 358 ARG A N 1
ATOM 2787 C CA . ARG A 1 358 ? -19.457 -7.136 13.438 1.00 93.88 358 ARG A CA 1
ATOM 2788 C C . ARG A 1 358 ? -19.837 -6.373 12.178 1.00 93.88 358 ARG A C 1
ATOM 2790 O O . ARG A 1 358 ? -20.478 -6.930 11.293 1.00 93.88 358 ARG A O 1
ATOM 2797 N N . PHE A 1 359 ? -19.439 -5.110 12.124 1.00 94.50 359 PHE A N 1
ATOM 2798 C CA . PHE A 1 359 ? -19.519 -4.324 10.906 1.00 94.50 359 PHE A CA 1
ATOM 2799 C C . PHE A 1 359 ? -18.117 -3.887 10.519 1.00 94.50 359 PHE A C 1
ATOM 2801 O O . PHE A 1 359 ? -17.472 -3.188 11.297 1.00 94.50 359 PHE A O 1
ATOM 2808 N N . ILE A 1 360 ? -17.642 -4.338 9.367 1.00 95.19 360 ILE A N 1
ATOM 2809 C CA . ILE A 1 360 ? -16.287 -4.077 8.887 1.00 95.19 360 ILE A CA 1
ATOM 2810 C C . ILE A 1 360 ? -16.252 -4.260 7.370 1.00 95.19 360 ILE A C 1
ATOM 2812 O O . ILE A 1 360 ? -17.004 -5.068 6.843 1.00 95.19 360 ILE A O 1
ATOM 2816 N N . ASP A 1 361 ? -15.432 -3.479 6.682 1.00 95.06 361 ASP A N 1
ATOM 2817 C CA . ASP A 1 361 ? -15.277 -3.506 5.223 1.00 95.06 361 ASP A CA 1
ATOM 2818 C C . ASP A 1 361 ? -14.513 -4.770 4.804 1.00 95.06 361 ASP A C 1
ATOM 2820 O O . ASP A 1 361 ? -13.362 -4.940 5.205 1.00 95.06 361 ASP A O 1
ATOM 2824 N N . ILE A 1 362 ? -15.145 -5.696 4.077 1.00 95.62 362 ILE A N 1
ATOM 2825 C CA . ILE A 1 362 ? -14.510 -6.969 3.685 1.00 95.62 362 ILE A CA 1
ATOM 2826 C C . ILE A 1 362 ? -14.140 -7.025 2.200 1.00 95.62 362 ILE A C 1
ATOM 2828 O O . ILE A 1 362 ? -13.348 -7.887 1.810 1.00 95.62 362 ILE A O 1
ATOM 2832 N N . ASN A 1 363 ? -14.691 -6.132 1.374 1.00 92.56 363 ASN A N 1
ATOM 2833 C CA . ASN A 1 363 ? -14.435 -6.077 -0.068 1.00 92.56 363 ASN A CA 1
ATOM 2834 C C . ASN A 1 363 ? -13.569 -4.873 -0.493 1.00 92.56 363 ASN A C 1
ATOM 2836 O O . ASN A 1 363 ? -13.141 -4.800 -1.654 1.00 92.56 363 ASN A O 1
ATOM 2840 N N . GLY A 1 364 ? -13.262 -3.963 0.431 1.00 91.19 364 GLY A N 1
ATOM 2841 C CA . GLY A 1 364 ? -12.428 -2.788 0.211 1.00 91.19 364 GLY A CA 1
ATOM 2842 C C . GLY A 1 364 ? -13.135 -1.669 -0.554 1.00 91.19 364 GLY A C 1
ATOM 2843 O O . GLY A 1 364 ? -12.466 -0.896 -1.245 1.00 91.19 364 GLY A O 1
ATOM 2844 N N . ASP A 1 365 ? -14.468 -1.585 -0.498 1.00 89.94 365 ASP A N 1
ATOM 2845 C CA . ASP A 1 365 ? -15.235 -0.521 -1.166 1.00 89.94 365 ASP A CA 1
ATOM 2846 C C . ASP A 1 365 ? -15.396 0.759 -0.319 1.00 89.94 365 ASP A C 1
ATOM 2848 O O . ASP A 1 365 ? -15.874 1.793 -0.802 1.00 89.94 365 ASP A O 1
ATOM 2852 N N . GLY A 1 366 ? -14.912 0.731 0.924 1.00 90.62 366 GLY A N 1
ATOM 2853 C CA . GLY A 1 366 ? -14.925 1.839 1.867 1.00 90.62 366 GLY A CA 1
ATOM 2854 C C . GLY A 1 366 ? -16.129 1.847 2.808 1.00 90.62 366 GLY A C 1
ATOM 2855 O O . GLY A 1 366 ? -16.140 2.671 3.736 1.00 90.62 366 GLY A O 1
ATOM 2856 N N . LEU A 1 367 ? -17.117 0.974 2.599 1.00 94.06 367 LEU A N 1
ATOM 2857 C CA . LEU A 1 367 ? -18.313 0.845 3.423 1.00 94.06 367 LEU A CA 1
ATOM 2858 C C . LEU A 1 367 ? -18.182 -0.328 4.401 1.00 94.06 367 LEU A C 1
ATOM 2860 O O . LEU A 1 367 ? -17.493 -1.307 4.164 1.00 94.06 367 LEU A O 1
ATOM 2864 N N . GLY A 1 368 ? -18.838 -0.219 5.554 1.00 95.38 368 GLY A N 1
ATOM 2865 C CA . GLY A 1 368 ? -18.894 -1.316 6.514 1.00 95.38 368 GLY A CA 1
ATOM 2866 C C . GLY A 1 368 ? -19.858 -2.401 6.044 1.00 95.38 368 GLY A C 1
ATOM 2867 O O . GLY A 1 368 ? -21.063 -2.141 5.947 1.00 95.38 368 GLY A O 1
ATOM 2868 N N . ASP A 1 369 ? -19.341 -3.607 5.830 1.00 96.81 369 ASP A N 1
ATOM 2869 C CA . ASP A 1 369 ? -20.128 -4.807 5.561 1.00 96.81 369 ASP A CA 1
ATOM 2870 C C . ASP A 1 369 ? -20.566 -5.481 6.854 1.00 96.81 369 ASP A C 1
ATOM 2872 O O . ASP A 1 369 ? -20.049 -5.207 7.936 1.00 96.81 369 ASP A O 1
ATOM 2876 N N . PHE A 1 370 ? -21.547 -6.370 6.757 1.00 96.31 370 PHE A N 1
ATOM 2877 C CA . PHE A 1 370 ? -22.063 -7.096 7.901 1.00 96.31 370 PHE A CA 1
ATOM 2878 C C . PHE A 1 370 ? -21.402 -8.469 7.988 1.00 96.31 370 PHE A C 1
ATOM 2880 O O . PHE A 1 370 ? -21.485 -9.264 7.051 1.00 96.31 370 PHE A O 1
ATOM 2887 N N . VAL A 1 371 ? -20.825 -8.786 9.147 1.00 96.56 371 VAL A N 1
ATOM 2888 C CA . VAL A 1 371 ? -20.257 -10.102 9.443 1.00 96.56 371 VAL A CA 1
ATOM 2889 C C . VAL A 1 371 ? -20.943 -10.699 10.671 1.00 96.56 371 VAL A C 1
ATOM 2891 O O . VAL A 1 371 ? -20.901 -10.135 11.766 1.00 96.56 371 VAL A O 1
ATOM 2894 N N . CYS A 1 372 ? -21.552 -11.873 10.503 1.00 95.19 372 CYS A N 1
ATOM 2895 C CA . CYS A 1 372 ? -22.056 -12.690 11.600 1.00 95.19 372 CYS A CA 1
ATOM 2896 C C . CYS A 1 372 ? -21.059 -13.781 11.964 1.00 95.19 372 CYS A C 1
ATOM 2898 O O . CYS A 1 372 ? -20.862 -14.722 11.198 1.00 95.19 372 CYS A O 1
ATOM 2900 N N . ILE A 1 373 ? -20.494 -13.702 13.164 1.00 95.56 373 ILE A N 1
ATOM 2901 C CA . ILE A 1 373 ? -19.700 -14.781 13.745 1.00 95.56 373 ILE A CA 1
ATOM 2902 C C . ILE A 1 373 ? -20.648 -15.670 14.549 1.00 95.56 373 ILE A C 1
ATOM 2904 O O . ILE A 1 373 ? -21.283 -15.197 15.487 1.00 95.56 373 ILE A O 1
ATOM 2908 N N . ASP A 1 374 ? -20.779 -16.947 14.210 1.00 93.38 374 ASP A N 1
ATOM 2909 C CA . ASP A 1 374 ? -21.615 -17.887 14.961 1.00 93.38 374 ASP A CA 1
ATOM 2910 C C . ASP A 1 374 ? -20.957 -18.287 16.307 1.00 93.38 374 ASP A C 1
ATOM 2912 O O . ASP A 1 374 ? -19.772 -18.026 16.520 1.00 93.38 374 ASP A O 1
ATOM 2916 N N . PRO A 1 375 ? -21.673 -18.943 17.244 1.00 94.44 375 PRO A N 1
ATOM 2917 C CA . PRO A 1 375 ? -21.091 -19.366 18.525 1.00 94.44 375 PRO A CA 1
ATOM 2918 C C . PRO A 1 375 ? -19.874 -20.299 18.414 1.00 94.44 375 PRO A C 1
ATOM 2920 O O . PRO A 1 375 ? -19.090 -20.393 19.357 1.00 94.44 375 PRO A O 1
ATOM 2923 N N . ARG A 1 376 ? -19.714 -21.000 17.285 1.00 92.38 376 ARG A N 1
ATOM 2924 C CA . ARG A 1 376 ? -18.563 -21.865 17.003 1.00 92.38 376 ARG A CA 1
ATOM 2925 C C . ARG A 1 376 ? -17.394 -21.086 16.397 1.00 92.38 376 ARG A C 1
ATOM 2927 O O . ARG A 1 376 ? -16.341 -21.685 16.249 1.00 92.38 376 ARG A O 1
ATOM 2934 N N . GLY A 1 377 ? -17.564 -19.813 16.041 1.00 91.06 377 GLY A N 1
ATOM 2935 C CA . GLY A 1 377 ? -16.543 -18.962 15.433 1.00 91.06 377 GLY A CA 1
ATOM 2936 C C . GLY A 1 377 ? -16.565 -18.906 13.902 1.00 91.06 377 GLY A C 1
ATOM 2937 O O . GLY A 1 377 ? -15.648 -18.329 13.331 1.00 91.06 377 GLY A O 1
ATOM 2938 N N . ASN A 1 378 ? -17.551 -19.493 13.210 1.00 94.12 378 ASN A N 1
ATOM 2939 C CA . ASN A 1 378 ? -17.643 -19.341 11.748 1.00 94.12 378 ASN A CA 1
ATOM 2940 C C . ASN A 1 378 ? -18.175 -17.953 11.404 1.00 94.12 378 ASN A C 1
ATOM 2942 O O . ASN A 1 378 ? -19.152 -17.517 12.009 1.00 94.12 378 ASN A O 1
ATOM 2946 N N . ALA A 1 379 ? -17.585 -17.291 10.416 1.00 95.62 379 ALA A N 1
ATOM 2947 C CA . ALA A 1 379 ? -17.984 -15.962 9.982 1.00 95.62 379 ALA A CA 1
ATOM 2948 C C . ALA A 1 379 ? -18.749 -16.016 8.650 1.00 95.62 379 ALA A C 1
ATOM 2950 O O . ALA A 1 379 ? -18.258 -16.559 7.660 1.00 95.62 379 ALA A O 1
ATOM 2951 N N . PHE A 1 380 ? -19.944 -15.430 8.623 1.00 95.62 380 PHE A N 1
ATOM 2952 C CA . PHE A 1 380 ? -20.811 -15.284 7.451 1.00 95.62 380 PHE A CA 1
ATOM 2953 C C . PHE A 1 380 ? -20.946 -13.808 7.092 1.00 95.62 380 PHE A C 1
ATOM 2955 O O . PHE A 1 380 ? -21.041 -12.986 8.000 1.00 95.62 380 PHE A O 1
ATOM 2962 N N . ALA A 1 381 ? -20.996 -13.472 5.806 1.00 96.19 381 ALA A N 1
ATOM 2963 C CA . ALA A 1 381 ? -20.971 -12.083 5.358 1.00 96.19 381 ALA A CA 1
ATOM 2964 C C . ALA A 1 381 ? -22.211 -11.669 4.559 1.00 96.19 381 ALA A C 1
ATOM 2966 O O . ALA A 1 381 ? -22.803 -12.470 3.829 1.00 96.19 381 ALA A O 1
ATOM 2967 N N . SER A 1 382 ? -22.564 -10.388 4.675 1.00 96.56 382 SER A N 1
ATOM 2968 C CA . SER A 1 382 ? -23.452 -9.684 3.749 1.00 96.56 382 SER A CA 1
ATOM 2969 C C . SER A 1 382 ? -22.842 -8.344 3.349 1.00 96.56 382 SER A C 1
ATOM 2971 O O . SER A 1 382 ? -22.446 -7.574 4.222 1.00 96.56 382 SER A O 1
ATOM 2973 N N . ILE A 1 383 ? -22.812 -8.055 2.048 1.00 96.75 383 ILE A N 1
ATOM 2974 C CA . ILE A 1 383 ? -22.177 -6.851 1.499 1.00 96.75 383 ILE A CA 1
ATOM 2975 C C . ILE A 1 383 ? -23.139 -5.668 1.521 1.00 96.75 383 ILE A C 1
ATOM 2977 O O . ILE A 1 383 ? -24.316 -5.801 1.156 1.00 96.75 383 ILE A O 1
ATOM 2981 N N . ASN A 1 384 ? -22.626 -4.503 1.908 1.00 95.81 384 ASN A N 1
ATOM 2982 C CA . ASN A 1 384 ? -23.331 -3.235 1.833 1.00 95.81 384 ASN A CA 1
ATOM 2983 C C . ASN A 1 384 ? -23.242 -2.643 0.416 1.00 95.81 384 ASN A C 1
ATOM 2985 O O . ASN A 1 384 ? -22.263 -2.028 0.018 1.00 95.81 384 ASN A O 1
ATOM 2989 N N . ARG A 1 385 ? -24.328 -2.741 -0.351 1.00 94.31 385 ARG A N 1
ATOM 2990 C CA . ARG A 1 385 ? -24.434 -2.213 -1.724 1.00 94.31 385 ARG A CA 1
ATOM 2991 C C . ARG A 1 385 ? -24.982 -0.788 -1.789 1.00 94.31 385 ARG A C 1
ATOM 2993 O O . ARG A 1 385 ? -25.673 -0.430 -2.754 1.00 94.31 385 ARG A O 1
ATOM 3000 N N . PHE A 1 386 ? -24.762 0.021 -0.755 1.00 93.25 386 PHE A N 1
ATOM 3001 C CA . PHE A 1 386 ? -25.230 1.401 -0.759 1.00 93.25 386 PHE A CA 1
ATOM 3002 C C . PHE A 1 386 ? -24.666 2.172 -1.962 1.00 93.25 386 PHE A C 1
ATOM 3004 O O . PHE A 1 386 ? -23.511 2.038 -2.353 1.00 93.25 386 PHE A O 1
ATOM 3011 N N . ARG A 1 387 ? -25.512 3.017 -2.559 1.00 86.75 387 ARG A N 1
ATOM 3012 C CA . ARG A 1 387 ? -25.099 3.985 -3.576 1.00 86.75 387 ARG A CA 1
ATOM 3013 C C . ARG A 1 387 ? -25.675 5.358 -3.239 1.00 86.75 387 ARG A C 1
ATOM 3015 O O . ARG A 1 387 ? -26.814 5.421 -2.756 1.00 86.75 387 ARG A O 1
ATOM 3022 N N . PRO A 1 388 ? -24.943 6.452 -3.528 1.00 82.75 388 PRO A N 1
ATOM 3023 C CA . PRO A 1 388 ? -25.446 7.807 -3.334 1.00 82.75 388 PRO A CA 1
ATOM 3024 C C . PRO A 1 388 ? -26.834 8.003 -3.964 1.00 82.75 388 PRO A C 1
ATOM 3026 O O . PRO A 1 388 ? -27.089 7.545 -5.076 1.00 82.75 388 PRO A O 1
ATOM 3029 N N . GLY A 1 389 ? -27.736 8.676 -3.244 1.00 77.75 389 GLY A N 1
ATOM 3030 C CA . GLY A 1 389 ? -29.120 8.922 -3.677 1.00 77.75 389 GLY A CA 1
ATOM 3031 C C . GLY A 1 389 ? -30.169 7.957 -3.110 1.00 77.75 389 GLY A C 1
ATOM 3032 O O . GLY A 1 389 ? -31.357 8.169 -3.335 1.00 77.75 389 GLY A O 1
ATOM 3033 N N . ARG A 1 390 ? -29.765 6.929 -2.352 1.00 79.56 390 ARG A N 1
ATOM 3034 C CA . ARG A 1 390 ? -30.684 6.098 -1.556 1.00 79.56 390 ARG A CA 1
ATOM 3035 C C . ARG A 1 390 ? -30.784 6.587 -0.109 1.00 79.56 390 ARG A C 1
ATOM 3037 O O . ARG A 1 390 ? -29.841 7.171 0.424 1.00 79.56 390 ARG A O 1
ATOM 3044 N N . ASP A 1 391 ? -31.911 6.284 0.532 1.00 77.00 391 ASP A N 1
ATOM 3045 C CA . ASP A 1 391 ? -32.150 6.611 1.944 1.00 77.00 391 ASP A CA 1
ATOM 3046 C C . ASP A 1 391 ? -31.678 5.518 2.918 1.00 77.00 391 ASP A C 1
ATOM 3048 O O . ASP A 1 391 ? -31.519 5.803 4.101 1.00 77.00 391 ASP A O 1
ATOM 3052 N N . ALA A 1 392 ? -31.437 4.288 2.443 1.00 80.44 392 ALA A N 1
ATOM 3053 C CA . ALA A 1 392 ? -30.999 3.155 3.262 1.00 80.44 392 ALA A CA 1
ATOM 3054 C C . ALA A 1 392 ? -30.018 2.228 2.505 1.00 80.44 392 ALA A C 1
ATOM 3056 O O . ALA A 1 392 ? -30.075 2.178 1.267 1.00 80.44 392 ALA A O 1
ATOM 3057 N N . PRO A 1 393 ? -29.144 1.490 3.222 1.00 86.12 393 PRO A N 1
ATOM 3058 C CA . PRO A 1 393 ? -28.268 0.471 2.645 1.00 86.12 393 PRO A CA 1
ATOM 3059 C C . PRO A 1 393 ? -29.052 -0.694 2.029 1.00 86.12 393 PRO A C 1
ATOM 3061 O O . PRO A 1 393 ? -30.170 -1.001 2.448 1.00 86.12 393 PRO A O 1
ATOM 3064 N N . LEU A 1 394 ? -28.446 -1.355 1.044 1.00 89.38 394 LEU A N 1
ATOM 3065 C CA . LEU A 1 394 ? -28.918 -2.630 0.507 1.00 89.38 394 LEU A CA 1
ATOM 3066 C C . LEU A 1 394 ? -27.951 -3.723 0.944 1.00 89.38 394 LEU A C 1
ATOM 3068 O O . LEU A 1 394 ? -26.749 -3.550 0.785 1.00 89.38 394 LEU A O 1
ATOM 3072 N N . TRP A 1 395 ? -28.481 -4.836 1.441 1.00 93.25 395 TRP A N 1
ATOM 3073 C CA . TRP A 1 395 ? -27.681 -5.954 1.930 1.00 93.25 395 TRP A CA 1
ATOM 3074 C C . TRP A 1 395 ? -27.783 -7.142 0.979 1.00 93.25 395 TRP A C 1
ATOM 3076 O O . TRP A 1 395 ? -28.885 -7.571 0.633 1.00 93.25 395 TRP A O 1
ATOM 3086 N N . GLU A 1 396 ? -26.636 -7.666 0.564 1.00 94.94 396 GLU A N 1
ATOM 3087 C CA . GLU A 1 396 ? -26.527 -8.868 -0.262 1.00 94.94 396 GLU A CA 1
ATOM 3088 C C . GLU A 1 396 ? -25.849 -9.979 0.543 1.00 94.94 396 GLU A C 1
ATOM 3090 O O . GLU A 1 396 ? -24.679 -9.856 0.890 1.00 94.94 396 GLU A O 1
ATOM 3095 N N . TYR A 1 397 ? -26.578 -11.050 0.867 1.00 94.44 397 TYR A N 1
ATOM 3096 C CA . TYR A 1 397 ? -26.025 -12.178 1.621 1.00 94.44 397 TYR A CA 1
ATOM 3097 C C . TYR A 1 397 ? -25.086 -13.015 0.750 1.00 94.44 397 TYR A C 1
ATOM 3099 O O . TYR A 1 397 ? -25.512 -13.562 -0.268 1.00 94.44 397 TYR A O 1
ATOM 3107 N N . MET A 1 398 ? -23.837 -13.169 1.192 1.00 94.88 398 MET A N 1
ATOM 3108 C CA . MET A 1 398 ? -22.792 -13.879 0.445 1.00 94.88 398 MET A CA 1
ATOM 3109 C C . MET A 1 398 ? -22.538 -15.303 0.947 1.00 94.88 398 MET A C 1
ATOM 3111 O O . MET A 1 398 ? -21.891 -16.092 0.263 1.00 94.88 398 MET A O 1
ATOM 3115 N N . GLY A 1 399 ? -23.047 -15.664 2.128 1.00 94.38 399 GLY A N 1
ATOM 3116 C CA . GLY A 1 399 ? -22.800 -16.976 2.723 1.00 94.38 399 GLY A CA 1
ATOM 3117 C C . GLY A 1 399 ? -21.606 -16.995 3.672 1.00 94.38 399 GLY A C 1
ATOM 3118 O O . GLY A 1 399 ? -21.334 -16.030 4.386 1.00 94.38 399 GLY A O 1
ATOM 3119 N N . LEU A 1 400 ? -20.940 -18.148 3.736 1.00 94.38 400 LEU A N 1
ATOM 3120 C CA . LEU A 1 400 ? -19.776 -18.381 4.586 1.00 94.38 400 LEU A CA 1
ATOM 3121 C C . LEU A 1 400 ? -18.573 -17.601 4.045 1.00 94.38 400 LEU A C 1
ATOM 3123 O O . LEU A 1 400 ? -18.121 -17.855 2.933 1.00 94.38 400 LEU A O 1
ATOM 3127 N N . TRP A 1 401 ? -18.052 -16.677 4.847 1.00 95.00 401 TRP A N 1
ATOM 3128 C CA . TRP A 1 401 ? -16.855 -15.897 4.532 1.00 95.00 401 TRP A CA 1
ATOM 3129 C C . TRP A 1 401 ? -15.589 -16.577 5.041 1.00 95.00 401 TRP A C 1
ATOM 3131 O O . TRP A 1 401 ? -14.601 -16.688 4.315 1.00 95.00 401 TRP A O 1
ATOM 3141 N N . LYS A 1 402 ? -15.637 -17.100 6.272 1.00 94.00 402 LYS A N 1
ATOM 3142 C CA . LYS A 1 402 ? -14.513 -17.823 6.862 1.00 94.00 402 LYS A CA 1
ATOM 3143 C C . LYS A 1 402 ? -14.967 -18.909 7.834 1.00 94.00 402 LYS A C 1
ATOM 3145 O O . LYS A 1 402 ? -15.721 -18.653 8.770 1.00 94.00 402 LYS A O 1
ATOM 3150 N N . GLU A 1 403 ? -14.455 -20.122 7.642 1.00 92.12 403 GLU A N 1
ATOM 3151 C CA . GLU A 1 403 ? -14.589 -21.220 8.610 1.00 92.12 403 GLU A CA 1
ATOM 3152 C C . GLU A 1 403 ? -13.778 -20.954 9.883 1.00 92.12 403 GLU A C 1
ATOM 3154 O O . GLU A 1 403 ? -12.691 -20.372 9.824 1.00 92.12 403 GLU A O 1
ATOM 3159 N N . ASN A 1 404 ? -14.267 -21.422 11.031 1.00 88.62 404 ASN A N 1
ATOM 3160 C CA . ASN A 1 404 ? -13.521 -21.322 12.283 1.00 88.62 404 ASN A CA 1
ATOM 3161 C C . ASN A 1 404 ? -12.200 -22.123 12.231 1.00 88.62 404 ASN A C 1
ATOM 3163 O O . ASN A 1 404 ? -12.035 -23.051 11.442 1.00 88.62 404 ASN A O 1
ATOM 3167 N N . PHE A 1 405 ? -11.264 -21.794 13.122 1.00 84.38 405 PHE A N 1
ATOM 3168 C CA . PHE A 1 405 ? -10.047 -22.586 13.357 1.00 84.38 405 PHE A CA 1
ATOM 3169 C C . PHE A 1 405 ? -10.059 -23.223 14.755 1.00 84.38 405 PHE A C 1
ATOM 3171 O O . PHE A 1 405 ? -9.067 -23.192 15.475 1.00 84.38 405 PHE A O 1
ATOM 3178 N N . GLY A 1 406 ? -11.208 -23.756 15.181 1.00 83.25 406 GLY A N 1
ATOM 3179 C CA . GLY A 1 406 ? -11.350 -24.392 16.499 1.00 83.25 406 GLY A CA 1
ATOM 3180 C C . GLY A 1 406 ? -11.503 -23.429 17.685 1.00 83.25 406 GLY A C 1
ATOM 3181 O O . GLY A 1 406 ? -11.546 -23.880 18.827 1.00 83.25 406 GLY A O 1
ATOM 3182 N N . TYR A 1 407 ? -11.637 -22.128 17.425 1.00 89.31 407 TYR A N 1
ATOM 3183 C CA . TYR A 1 407 ? -11.889 -21.103 18.439 1.00 89.31 407 TYR A CA 1
ATOM 3184 C C . TYR A 1 407 ? -13.332 -20.608 18.374 1.00 89.31 407 TYR A C 1
ATOM 3186 O O . TYR A 1 407 ? -13.881 -20.426 17.290 1.00 89.31 407 TYR A O 1
ATOM 3194 N N . ALA A 1 408 ? -13.932 -20.382 19.543 1.00 91.88 408 ALA A N 1
ATOM 3195 C CA . ALA A 1 408 ? -15.294 -19.881 19.668 1.00 91.88 408 ALA A CA 1
ATOM 3196 C C . ALA A 1 408 ? -15.392 -18.370 19.384 1.00 91.88 408 ALA A C 1
ATOM 3198 O O . ALA A 1 408 ? -14.392 -17.656 19.301 1.00 91.88 408 ALA A O 1
ATOM 3199 N N . GLN A 1 409 ? -16.629 -17.884 19.263 1.00 93.44 409 GLN A N 1
ATOM 3200 C CA . GLN A 1 409 ? -16.977 -16.500 18.915 1.00 93.44 409 GLN A CA 1
ATOM 3201 C C . GLN A 1 409 ? -16.231 -15.418 19.716 1.00 93.44 409 GLN A C 1
ATOM 3203 O O . GLN A 1 409 ? -15.874 -14.382 19.165 1.00 93.44 409 GLN A O 1
ATOM 3208 N N . ASP A 1 410 ? -16.004 -15.630 21.012 1.00 90.19 410 ASP A N 1
ATOM 3209 C CA . ASP A 1 410 ? -15.376 -14.665 21.926 1.00 90.19 410 ASP A CA 1
ATOM 3210 C C . ASP A 1 410 ? -13.872 -14.472 21.681 1.00 90.19 410 ASP A C 1
ATOM 3212 O O . ASP A 1 410 ? -13.264 -13.547 22.228 1.00 90.19 410 ASP A O 1
ATOM 3216 N N . ARG A 1 411 ? -13.273 -15.347 20.869 1.00 92.19 411 ARG A N 1
ATOM 3217 C CA . ARG A 1 411 ? -11.857 -15.314 20.489 1.00 92.19 411 ARG A CA 1
ATOM 3218 C C . ARG A 1 411 ? -11.624 -14.795 19.078 1.00 92.19 411 ARG A C 1
ATOM 3220 O O . ARG A 1 411 ? -10.475 -14.546 18.725 1.00 92.19 411 ARG A O 1
ATOM 3227 N N . VAL A 1 412 ? -12.684 -14.609 18.295 1.00 93.38 412 VAL A N 1
ATOM 3228 C CA . VAL A 1 412 ? -12.598 -14.068 16.937 1.00 93.38 412 VAL A CA 1
ATOM 3229 C C . VAL A 1 412 ? -12.657 -12.546 16.984 1.00 93.38 412 VAL A C 1
ATOM 3231 O O . VAL A 1 412 ? -13.581 -11.951 17.548 1.00 93.38 412 VAL A O 1
ATOM 3234 N N . VAL A 1 413 ? -11.668 -11.916 16.364 1.00 92.06 413 VAL A N 1
ATOM 3235 C CA . VAL A 1 413 ? -11.579 -10.464 16.196 1.00 92.06 413 VAL A CA 1
ATOM 3236 C C . VAL A 1 413 ? -11.314 -10.177 14.721 1.00 92.06 413 VAL A C 1
ATOM 3238 O O . VAL A 1 413 ? -10.761 -11.027 14.034 1.00 92.06 413 VAL A O 1
ATOM 3241 N N . LEU A 1 414 ? -11.734 -9.017 14.226 1.00 94.44 414 LEU A N 1
ATOM 3242 C CA . LEU A 1 414 ? -11.553 -8.608 12.832 1.00 94.44 414 LEU A CA 1
ATOM 3243 C C . LEU A 1 414 ? -10.879 -7.236 12.811 1.00 94.44 414 LEU A C 1
ATOM 3245 O O . LEU A 1 414 ? -11.136 -6.438 13.715 1.00 94.44 414 LEU A O 1
ATOM 3249 N N . GLY A 1 415 ? -10.050 -6.983 11.806 1.00 94.06 415 GLY A N 1
ATOM 3250 C CA . GLY A 1 415 ? -9.411 -5.688 11.570 1.00 94.06 415 GLY A CA 1
ATOM 3251 C C . GLY A 1 415 ? -8.594 -5.717 10.282 1.00 94.06 415 GLY A C 1
ATOM 3252 O O . GLY A 1 415 ? -8.050 -6.765 9.956 1.00 94.06 415 GLY A O 1
ATOM 3253 N N . ASP A 1 416 ? -8.513 -4.606 9.559 1.00 94.50 416 ASP A N 1
ATOM 3254 C CA . ASP A 1 416 ? -7.592 -4.446 8.422 1.00 94.50 416 ASP A CA 1
ATOM 3255 C C . ASP A 1 416 ? -6.185 -4.155 8.961 1.00 94.50 416 ASP A C 1
ATOM 3257 O O . ASP A 1 416 ? -5.886 -3.029 9.385 1.00 94.50 416 ASP A O 1
ATOM 3261 N N . VAL A 1 417 ? -5.330 -5.182 9.027 1.00 90.69 417 VAL A N 1
ATOM 3262 C CA . VAL A 1 417 ? -4.002 -5.028 9.630 1.00 90.69 417 VAL A CA 1
ATOM 3263 C C . VAL A 1 417 ? -2.876 -4.857 8.625 1.00 90.69 417 VAL A C 1
ATOM 3265 O O . VAL A 1 417 ? -1.847 -4.262 8.966 1.00 90.69 417 VAL A O 1
ATOM 3268 N N . ASP A 1 418 ? -3.035 -5.336 7.398 1.00 89.62 418 ASP A N 1
ATOM 3269 C CA . ASP A 1 418 ? -2.042 -5.136 6.346 1.00 89.62 418 ASP A CA 1
ATOM 3270 C C . ASP A 1 418 ? -2.242 -3.817 5.572 1.00 89.62 418 ASP A C 1
ATOM 3272 O O . ASP A 1 418 ? -1.292 -3.327 4.939 1.00 89.62 418 ASP A O 1
ATOM 3276 N N . GLY A 1 419 ? -3.389 -3.159 5.763 1.00 90.12 419 GLY A N 1
ATOM 3277 C CA . GLY A 1 419 ? -3.756 -1.852 5.233 1.00 90.12 419 GLY A CA 1
ATOM 3278 C C . GLY A 1 419 ? -4.153 -1.873 3.765 1.00 90.12 419 GLY A C 1
ATOM 3279 O O . GLY A 1 419 ? -3.890 -0.883 3.069 1.00 90.12 419 GLY A O 1
ATOM 3280 N N . ASP A 1 420 ? -4.686 -2.990 3.270 1.00 89.44 420 ASP A N 1
ATOM 3281 C CA . ASP A 1 420 ? -5.198 -3.105 1.904 1.00 89.44 420 ASP A CA 1
ATOM 3282 C C . ASP A 1 420 ? -6.667 -2.657 1.756 1.00 89.44 420 ASP A C 1
ATOM 3284 O O . ASP A 1 420 ? -7.156 -2.482 0.635 1.00 89.44 420 ASP A O 1
ATOM 3288 N N . GLY A 1 421 ? -7.329 -2.332 2.870 1.00 90.69 421 GLY A N 1
ATOM 3289 C CA . GLY A 1 421 ? -8.716 -1.880 2.939 1.00 90.69 421 GLY A CA 1
ATOM 3290 C C . GLY A 1 421 ? -9.719 -2.985 3.227 1.00 90.69 421 GLY A C 1
ATOM 3291 O O . GLY A 1 421 ? -10.906 -2.680 3.341 1.00 90.69 421 GLY A O 1
ATOM 3292 N N . ARG A 1 422 ? -9.275 -4.239 3.339 1.00 93.12 422 ARG A N 1
ATOM 3293 C CA . ARG A 1 422 ? -10.130 -5.397 3.589 1.00 93.12 422 ARG A CA 1
ATOM 3294 C C . ARG A 1 422 ? -9.896 -5.916 4.999 1.00 93.12 422 ARG A C 1
ATOM 3296 O O . ARG A 1 422 ? -8.779 -5.990 5.491 1.00 93.12 422 ARG A O 1
ATOM 3303 N N . ALA A 1 423 ? -10.973 -6.318 5.660 1.00 95.25 423 ALA A N 1
ATOM 3304 C CA . ALA A 1 423 ? -10.877 -6.924 6.975 1.00 95.25 423 ALA A CA 1
ATOM 3305 C C . ALA A 1 423 ? -10.108 -8.245 6.929 1.00 95.25 423 ALA A C 1
ATOM 3307 O O . ALA A 1 423 ? -10.471 -9.153 6.171 1.00 95.25 423 ALA A O 1
ATOM 3308 N N . ASP A 1 424 ? -9.167 -8.399 7.853 1.00 95.31 424 ASP A N 1
ATOM 3309 C CA . ASP A 1 424 ? -8.502 -9.663 8.120 1.00 95.31 424 ASP A CA 1
ATOM 3310 C C . ASP A 1 424 ? -9.211 -10.435 9.232 1.00 95.31 424 ASP A C 1
ATOM 3312 O O . ASP A 1 424 ? -9.866 -9.879 10.124 1.00 95.31 424 ASP A O 1
ATOM 3316 N N . TYR A 1 425 ? -9.071 -11.759 9.182 1.00 94.06 425 TYR A N 1
ATOM 3317 C CA . TYR A 1 425 ? -9.602 -12.645 10.206 1.00 94.06 425 TYR A CA 1
ATOM 3318 C C . TYR A 1 425 ? -8.543 -12.882 11.280 1.00 94.06 425 TYR A C 1
ATOM 3320 O O . TYR A 1 425 ? -7.442 -13.351 10.977 1.00 94.06 425 TYR A O 1
ATOM 3328 N N . CYS A 1 426 ? -8.883 -12.621 12.542 1.00 93.25 426 CYS A N 1
ATOM 3329 C CA . CYS A 1 426 ? -7.937 -12.673 13.653 1.00 93.25 426 CYS A CA 1
ATOM 3330 C C . CYS A 1 426 ? -8.438 -13.583 14.780 1.00 93.25 426 CYS A C 1
ATOM 3332 O O . CYS A 1 426 ? -9.632 -13.646 15.085 1.00 93.25 426 CYS A O 1
ATOM 3334 N N . ILE A 1 427 ? -7.509 -14.256 15.458 1.00 92.44 427 ILE A N 1
ATOM 3335 C CA . ILE A 1 427 ? -7.797 -15.100 16.621 1.00 92.44 427 ILE A CA 1
ATOM 3336 C C . ILE A 1 427 ? -6.948 -14.656 17.798 1.00 92.44 427 ILE A C 1
ATOM 3338 O O . ILE A 1 427 ? -5.726 -14.579 17.691 1.00 92.44 427 ILE A O 1
ATOM 3342 N N . LEU A 1 428 ? -7.605 -14.437 18.934 1.00 92.69 428 LEU A N 1
ATOM 3343 C CA . LEU A 1 428 ? -6.967 -14.248 20.225 1.00 92.69 428 LEU A CA 1
ATOM 3344 C C . LEU A 1 428 ? -6.772 -15.597 20.929 1.00 92.69 428 LEU A C 1
ATOM 3346 O O . LEU A 1 428 ? -7.746 -16.241 21.331 1.00 92.69 428 LEU A O 1
ATOM 3350 N N . ASP A 1 429 ? -5.519 -15.992 21.131 1.00 89.88 429 ASP A N 1
ATOM 3351 C CA . ASP A 1 429 ? -5.190 -17.200 21.887 1.00 89.88 429 ASP A CA 1
ATOM 3352 C C . ASP A 1 429 ? -5.316 -17.002 23.413 1.00 89.88 429 ASP A C 1
ATOM 3354 O O . ASP A 1 429 ? -5.561 -15.904 23.919 1.00 89.88 429 ASP A O 1
ATOM 3358 N N . ASP A 1 430 ? -5.166 -18.085 24.179 1.00 86.12 430 ASP A N 1
ATOM 3359 C CA . ASP A 1 430 ? -5.254 -18.046 25.646 1.00 86.12 430 ASP A CA 1
ATOM 3360 C C . ASP A 1 430 ? -4.083 -17.322 26.323 1.00 86.12 430 ASP A C 1
ATOM 3362 O O . ASP A 1 430 ? -4.203 -16.900 27.473 1.00 86.12 430 ASP A O 1
ATOM 3366 N N . GLY A 1 431 ? -2.965 -17.139 25.616 1.00 84.19 431 GLY A N 1
ATOM 3367 C CA . GLY A 1 431 ? -1.845 -16.313 26.064 1.00 84.19 431 GLY A CA 1
ATOM 3368 C C . GLY A 1 431 ? -2.077 -14.817 25.844 1.00 84.19 431 GLY A C 1
ATOM 3369 O O . GLY A 1 431 ? -1.297 -14.004 26.340 1.00 84.19 431 GLY A O 1
ATOM 3370 N N . GLY A 1 432 ? -3.139 -14.443 25.125 1.00 84.94 432 GLY A N 1
ATOM 3371 C CA . GLY A 1 432 ? -3.440 -13.070 24.742 1.00 84.94 432 GLY A CA 1
ATOM 3372 C C . GLY A 1 432 ? -2.690 -12.592 23.494 1.00 84.94 432 GLY A C 1
ATOM 3373 O O . GLY A 1 432 ? -2.653 -11.383 23.252 1.00 84.94 432 GLY A O 1
ATOM 3374 N N . ASN A 1 433 ? -2.065 -13.496 22.728 1.00 92.00 433 ASN A N 1
ATOM 3375 C CA . ASN A 1 433 ? -1.473 -13.163 21.431 1.00 92.00 433 ASN A CA 1
ATOM 3376 C C . ASN A 1 433 ? -2.525 -13.251 20.330 1.00 92.00 433 ASN A C 1
ATOM 3378 O O . ASN A 1 433 ? -3.527 -13.956 20.462 1.00 92.00 433 ASN A O 1
ATOM 3382 N N . ILE A 1 434 ? -2.276 -12.546 19.229 1.00 93.50 434 ILE A N 1
ATOM 3383 C CA . ILE A 1 434 ? -3.211 -12.467 18.111 1.00 93.50 434 ILE A CA 1
ATOM 3384 C C . ILE A 1 434 ? -2.557 -13.013 16.846 1.00 93.50 434 ILE A C 1
ATOM 3386 O O . ILE A 1 434 ? -1.459 -12.596 16.456 1.00 93.50 434 ILE A O 1
ATOM 3390 N N . TRP A 1 435 ? -3.264 -13.952 16.229 1.00 91.50 435 TRP A N 1
ATOM 3391 C CA . TRP A 1 435 ? -2.918 -14.630 14.985 1.00 91.50 435 TRP A CA 1
ATOM 3392 C C . TRP A 1 435 ? -3.829 -14.139 13.870 1.00 91.50 435 TRP A C 1
ATOM 3394 O O . TRP A 1 435 ? -5.019 -13.950 14.111 1.00 91.50 435 TRP A O 1
ATOM 3404 N N . TYR A 1 436 ? -3.281 -13.946 12.673 1.00 92.12 436 TYR A N 1
ATOM 3405 C CA . TYR A 1 436 ? -3.970 -13.262 11.579 1.00 92.12 436 TYR A CA 1
ATOM 3406 C C . TYR A 1 436 ? -3.973 -14.092 10.298 1.00 92.12 436 TYR A C 1
ATOM 3408 O O . TYR A 1 436 ? -3.012 -14.811 10.001 1.00 92.12 436 TYR A O 1
ATOM 3416 N N . TRP A 1 437 ? -5.044 -13.944 9.523 1.00 92.81 437 TRP A N 1
ATOM 3417 C CA . TRP A 1 437 ? -5.189 -14.459 8.169 1.00 92.81 437 TRP A CA 1
ATOM 3418 C C . TRP A 1 437 ? -5.691 -13.339 7.275 1.00 92.81 437 TRP A C 1
ATOM 3420 O O . TRP A 1 437 ? -6.758 -12.785 7.532 1.00 92.81 437 TRP A O 1
ATOM 3430 N N . ARG A 1 438 ? -4.928 -13.059 6.222 1.00 92.56 438 ARG A N 1
ATOM 3431 C CA . ARG A 1 438 ? -5.236 -12.018 5.255 1.00 92.56 438 ARG A CA 1
ATOM 3432 C C . ARG A 1 438 ? -6.348 -12.437 4.307 1.00 92.56 438 ARG A C 1
ATOM 3434 O O . ARG A 1 438 ? -6.269 -13.533 3.734 1.00 92.56 438 ARG A O 1
ATOM 3441 N N . ASN A 1 439 ? -7.327 -11.555 4.130 1.00 93.44 439 ASN A N 1
ATOM 3442 C CA . ASN A 1 439 ? -8.395 -11.672 3.137 1.00 93.44 439 ASN A CA 1
ATOM 3443 C C . ASN A 1 439 ? -7.848 -11.316 1.745 1.00 93.44 439 ASN A C 1
ATOM 3445 O O . ASN A 1 439 ? -7.747 -10.152 1.375 1.00 93.44 439 ASN A O 1
ATOM 3449 N N . GLY A 1 440 ? -7.427 -12.333 0.992 1.00 87.94 440 GLY A N 1
ATOM 3450 C CA . GLY A 1 440 ? -6.740 -12.138 -0.280 1.00 87.94 440 GLY A CA 1
ATOM 3451 C C . GLY A 1 440 ? -7.671 -12.097 -1.490 1.00 87.94 440 GLY A C 1
ATOM 3452 O O . GLY A 1 440 ? -8.745 -12.698 -1.484 1.00 87.94 440 GLY A O 1
ATOM 3453 N N . TRP A 1 441 ? -7.161 -11.488 -2.567 1.00 84.12 441 TRP A N 1
ATOM 3454 C CA . TRP A 1 441 ? -7.806 -11.271 -3.870 1.00 84.12 441 TRP A CA 1
ATOM 3455 C C . TRP A 1 441 ? -8.668 -10.000 -3.960 1.00 84.12 441 TRP A C 1
ATOM 3457 O O . TRP A 1 441 ? -8.603 -9.138 -3.092 1.00 84.12 441 TRP A O 1
ATOM 3467 N N . ILE A 1 442 ? -9.399 -9.836 -5.069 1.00 82.19 442 ILE A N 1
ATOM 3468 C CA . ILE A 1 442 ? -10.003 -8.563 -5.505 1.00 82.19 442 ILE A CA 1
ATOM 3469 C C . ILE A 1 442 ? -11.540 -8.586 -5.556 1.00 82.19 442 ILE A C 1
ATOM 3471 O O . ILE A 1 442 ? -12.167 -7.532 -5.679 1.00 82.19 442 ILE A O 1
ATOM 3475 N N . ASN A 1 443 ? -12.151 -9.766 -5.434 1.00 88.50 443 ASN A N 1
ATOM 3476 C CA . ASN A 1 443 ? -13.604 -9.960 -5.450 1.00 88.50 443 ASN A CA 1
ATOM 3477 C C . ASN A 1 443 ? -14.252 -9.515 -4.123 1.00 88.50 443 ASN A C 1
ATOM 3479 O O . ASN A 1 443 ? -13.550 -9.203 -3.162 1.00 88.50 443 ASN A O 1
ATOM 3483 N N . ASP A 1 444 ? -15.590 -9.502 -4.054 1.00 92.81 444 ASP A N 1
ATOM 3484 C CA . ASP A 1 444 ? -16.318 -9.211 -2.803 1.00 92.81 444 ASP A CA 1
ATOM 3485 C C . ASP A 1 444 ? -16.049 -10.241 -1.696 1.00 92.81 444 ASP A C 1
ATOM 3487 O O . ASP A 1 444 ? -16.158 -9.939 -0.512 1.00 92.81 444 ASP A O 1
ATOM 3491 N N . MET A 1 445 ? -15.707 -11.465 -2.095 1.00 93.25 445 MET A N 1
ATOM 3492 C CA . MET A 1 445 ? -15.316 -12.555 -1.209 1.00 93.25 445 MET A CA 1
ATOM 3493 C C . MET A 1 445 ? -13.873 -12.964 -1.529 1.00 93.25 445 MET A C 1
ATOM 3495 O O . MET A 1 445 ? -13.470 -12.860 -2.690 1.00 93.25 445 MET A O 1
ATOM 3499 N N . PRO A 1 446 ? -13.107 -13.451 -0.540 1.00 91.50 446 PRO A N 1
ATOM 3500 C CA . PRO A 1 446 ? -11.751 -13.927 -0.774 1.00 91.50 446 PRO A CA 1
ATOM 3501 C C . PRO A 1 446 ? -11.736 -15.140 -1.701 1.00 91.50 446 PRO A C 1
ATOM 3503 O O . PRO A 1 446 ? -12.446 -16.117 -1.454 1.00 91.50 446 PRO A O 1
ATOM 3506 N N . ASP A 1 447 ? -10.844 -15.130 -2.692 1.00 88.19 447 ASP A N 1
ATOM 3507 C CA . ASP A 1 447 ? -10.505 -16.347 -3.445 1.00 88.19 447 ASP A CA 1
ATOM 3508 C C . ASP A 1 447 ? -9.543 -17.233 -2.630 1.00 88.19 447 ASP A C 1
ATOM 3510 O O . ASP A 1 447 ? -9.495 -18.452 -2.810 1.00 88.19 447 ASP A O 1
ATOM 3514 N N . TYR A 1 448 ? -8.778 -16.636 -1.707 1.00 87.31 448 TYR A N 1
ATOM 3515 C CA . TYR A 1 448 ? -7.866 -17.347 -0.815 1.00 87.31 448 TYR A CA 1
ATOM 3516 C C . TYR A 1 448 ? -7.617 -16.592 0.498 1.00 87.31 448 TYR A C 1
ATOM 3518 O O . TYR A 1 448 ? -7.766 -15.377 0.594 1.00 87.31 448 TYR A O 1
ATOM 3526 N N . TRP A 1 449 ? -7.162 -17.334 1.510 1.00 89.44 449 TRP A N 1
ATOM 3527 C CA . TRP A 1 449 ? -6.752 -16.810 2.813 1.00 89.44 449 TRP A CA 1
ATOM 3528 C C . TRP A 1 449 ? -5.266 -17.066 3.039 1.00 89.44 449 TRP A C 1
ATOM 3530 O O . TRP A 1 449 ? -4.829 -18.218 2.997 1.00 89.44 449 TRP A O 1
ATOM 3540 N N . GLN A 1 450 ? -4.486 -16.018 3.307 1.00 89.69 450 GLN A N 1
ATOM 3541 C CA . GLN A 1 450 ? -3.047 -16.159 3.556 1.00 89.69 450 GLN A CA 1
ATOM 3542 C C . GLN A 1 450 ? -2.778 -16.096 5.062 1.00 89.69 450 GLN A C 1
ATOM 3544 O O . GLN A 1 450 ? -3.057 -15.068 5.675 1.00 89.69 450 GLN A O 1
ATOM 3549 N N . PRO A 1 451 ? -2.253 -17.157 5.702 1.00 90.00 451 PRO A N 1
ATOM 3550 C CA . PRO A 1 451 ? -1.869 -17.065 7.102 1.00 90.00 451 PRO A CA 1
ATOM 3551 C C . PRO A 1 451 ? -0.741 -16.048 7.240 1.00 90.00 451 PRO A C 1
ATOM 3553 O O . PRO A 1 451 ? 0.283 -16.167 6.567 1.00 90.00 451 PRO A O 1
ATOM 3556 N N . LEU A 1 452 ? -0.923 -15.075 8.131 1.00 89.62 452 LEU A N 1
ATOM 3557 C CA . LEU A 1 452 ? 0.135 -14.135 8.468 1.00 89.62 452 LEU A CA 1
ATOM 3558 C C . LEU A 1 452 ? 0.962 -14.603 9.665 1.00 89.62 452 LEU A C 1
ATOM 3560 O O . LEU A 1 452 ? 2.088 -14.156 9.855 1.00 89.62 452 LEU A O 1
ATOM 3564 N N . GLY A 1 453 ? 0.417 -15.505 10.483 1.00 90.00 453 GLY A N 1
ATOM 3565 C CA . GLY A 1 453 ? 1.014 -15.925 11.750 1.00 90.00 453 GLY A CA 1
ATOM 3566 C C . GLY A 1 453 ? 0.678 -14.967 12.894 1.00 90.00 453 GLY A C 1
ATOM 3567 O O . GLY A 1 453 ? -0.287 -14.202 12.827 1.00 90.00 453 GLY A O 1
ATOM 3568 N N . MET A 1 454 ? 1.459 -15.023 13.973 1.00 91.69 454 MET A N 1
ATOM 3569 C CA . MET A 1 454 ? 1.289 -14.137 15.126 1.00 91.69 454 MET A CA 1
ATOM 3570 C C . MET A 1 454 ? 1.801 -12.739 14.783 1.00 91.69 454 MET A C 1
ATOM 3572 O O . MET A 1 454 ? 2.997 -12.567 14.560 1.00 91.69 454 MET A O 1
ATOM 3576 N N . ARG A 1 455 ? 0.924 -11.728 14.794 1.00 91.56 455 ARG A N 1
ATOM 3577 C CA . ARG A 1 455 ? 1.332 -10.334 14.523 1.00 91.56 455 ARG A CA 1
ATOM 3578 C C . ARG A 1 455 ? 1.176 -9.395 15.693 1.00 91.56 455 ARG A C 1
ATOM 3580 O O . ARG A 1 455 ? 1.684 -8.282 15.628 1.00 91.56 455 ARG A O 1
ATOM 3587 N N . PHE A 1 456 ? 0.577 -9.845 16.787 1.00 91.56 456 PHE A N 1
ATOM 3588 C CA . PHE A 1 456 ? 0.525 -9.058 18.006 1.00 91.56 456 PHE A CA 1
ATOM 3589 C C . PHE A 1 456 ? 0.805 -9.929 19.225 1.00 91.56 456 PHE A C 1
ATOM 3591 O O . PHE A 1 456 ? 0.094 -10.898 19.492 1.00 91.56 456 PHE A O 1
ATOM 3598 N N . LYS A 1 457 ? 1.849 -9.569 19.973 1.00 91.81 457 LYS A N 1
ATOM 3599 C CA . LYS A 1 457 ? 2.202 -10.227 21.232 1.00 91.81 457 LYS A CA 1
ATOM 3600 C C . LYS A 1 457 ? 1.401 -9.622 22.379 1.00 91.81 457 LYS A C 1
ATOM 3602 O O . LYS A 1 457 ? 1.270 -8.399 22.464 1.00 91.81 457 LYS A O 1
ATOM 3607 N N . ALA A 1 458 ? 0.928 -10.476 23.283 1.00 89.38 458 ALA A N 1
ATOM 3608 C CA . ALA A 1 458 ? 0.167 -10.068 24.457 1.00 89.38 458 ALA A CA 1
ATOM 3609 C C . ALA A 1 458 ? 0.858 -8.941 25.248 1.00 89.38 458 ALA A C 1
ATOM 3611 O O . ALA A 1 458 ? 2.046 -9.020 25.560 1.00 89.38 458 ALA A O 1
ATOM 3612 N N . GLN A 1 459 ? 0.086 -7.915 25.621 1.00 89.94 459 GLN A N 1
ATOM 3613 C CA . GLN A 1 459 ? 0.569 -6.748 26.380 1.00 89.94 459 GLN A CA 1
ATOM 3614 C C . GLN A 1 459 ? 0.265 -6.829 27.887 1.00 89.94 459 GLN A C 1
ATOM 3616 O O . GLN A 1 459 ? 0.432 -5.851 28.606 1.00 89.94 459 GLN A O 1
ATOM 3621 N N . GLY A 1 460 ? -0.221 -7.974 28.383 1.00 88.69 460 GLY A N 1
ATOM 3622 C CA . GLY A 1 460 ? -0.485 -8.167 29.816 1.00 88.69 460 GLY A CA 1
ATOM 3623 C C . GLY A 1 460 ? -1.637 -7.325 30.381 1.00 88.69 460 GLY A C 1
ATOM 3624 O O . GLY A 1 460 ? -1.677 -7.068 31.579 1.00 88.69 460 GLY A O 1
ATOM 3625 N N . MET A 1 461 ? -2.590 -6.906 29.543 1.00 89.12 461 MET A N 1
ATOM 3626 C CA . MET A 1 461 ? -3.687 -6.016 29.956 1.00 89.12 461 MET A CA 1
ATOM 3627 C C . MET A 1 461 ? -4.820 -6.715 30.735 1.00 89.12 461 MET A C 1
ATOM 3629 O O . MET A 1 461 ? -5.750 -6.062 31.204 1.00 89.12 461 MET A O 1
ATOM 3633 N N . GLY A 1 462 ? -4.771 -8.041 30.885 1.00 87.75 462 GLY A N 1
ATOM 3634 C CA . GLY A 1 462 ? -5.784 -8.817 31.601 1.00 87.75 462 GLY A CA 1
ATOM 3635 C C . GLY A 1 462 ? -6.990 -9.170 30.728 1.00 87.75 462 GLY A C 1
ATOM 3636 O O . GLY A 1 462 ? -6.868 -9.935 29.780 1.00 87.75 462 GLY A O 1
ATOM 3637 N N . ASP A 1 463 ? -8.172 -8.660 31.075 1.00 90.38 463 ASP A N 1
ATOM 3638 C CA . ASP A 1 463 ? -9.447 -9.078 30.479 1.00 90.38 463 ASP A CA 1
ATOM 3639 C C . ASP A 1 463 ? -9.536 -8.785 28.969 1.00 90.38 463 ASP A C 1
ATOM 3641 O O . ASP A 1 463 ? -9.622 -7.625 28.546 1.00 90.38 463 ASP A O 1
ATOM 3645 N N . HIS A 1 464 ? -9.574 -9.855 28.169 1.00 89.12 464 HIS A N 1
ATOM 3646 C CA . HIS A 1 464 ? -9.623 -9.809 26.709 1.00 89.12 464 HIS A CA 1
ATOM 3647 C C . HIS A 1 464 ? -10.845 -9.100 26.127 1.00 89.12 464 HIS A C 1
ATOM 3649 O O . HIS A 1 464 ? -10.776 -8.577 25.017 1.00 89.12 464 HIS A O 1
ATOM 3655 N N . ARG A 1 465 ? -11.948 -8.991 26.878 1.00 89.69 465 ARG A N 1
ATOM 3656 C CA . ARG A 1 465 ? -13.151 -8.278 26.420 1.00 89.69 465 ARG A CA 1
ATOM 3657 C C . ARG A 1 465 ? -12.899 -6.786 26.176 1.00 89.69 465 ARG A C 1
ATOM 3659 O O . ARG A 1 465 ? -13.751 -6.122 25.589 1.00 89.69 465 ARG A O 1
ATOM 3666 N N . GLY A 1 466 ? -11.759 -6.252 26.627 1.00 92.19 466 GLY A N 1
ATOM 3667 C CA . GLY A 1 466 ? -11.290 -4.896 26.332 1.00 92.19 466 GLY A CA 1
ATOM 3668 C C . GLY A 1 466 ? -10.672 -4.702 24.946 1.00 92.19 466 GLY A C 1
ATOM 3669 O O . GLY A 1 466 ? -10.515 -3.554 24.544 1.00 92.19 466 GLY A O 1
ATOM 3670 N N . LEU A 1 467 ? -10.332 -5.772 24.223 1.00 93.38 467 LEU A N 1
ATOM 3671 C CA . LEU A 1 467 ? -9.651 -5.706 22.927 1.00 93.38 467 LEU A CA 1
ATOM 3672 C C . LEU A 1 467 ? -10.559 -5.159 21.815 1.00 93.38 467 LEU A C 1
ATOM 3674 O O . LEU A 1 467 ? -11.684 -5.636 21.653 1.00 93.38 467 LEU A O 1
ATOM 3678 N N . ARG A 1 468 ? -10.070 -4.191 21.039 1.00 92.19 468 ARG A N 1
ATOM 3679 C CA . ARG A 1 468 ? -10.706 -3.640 19.832 1.00 92.19 468 ARG A CA 1
ATOM 3680 C C . ARG A 1 468 ? -9.651 -3.405 18.746 1.00 92.19 468 ARG A C 1
ATOM 3682 O O . ARG A 1 468 ? -8.480 -3.223 19.078 1.00 92.19 468 ARG A O 1
ATOM 3689 N N . PHE A 1 469 ? -10.094 -3.392 17.494 1.00 94.44 469 PHE A N 1
ATOM 3690 C CA . PHE A 1 469 ? -9.320 -2.927 16.347 1.00 94.44 469 PHE A CA 1
ATOM 3691 C C . PHE A 1 469 ? -10.053 -1.746 15.735 1.00 94.44 469 PHE A C 1
ATOM 3693 O O . PHE A 1 469 ? -11.237 -1.871 15.439 1.00 94.44 469 PHE A O 1
ATOM 3700 N N . GLU A 1 470 ? -9.383 -0.602 15.665 1.00 94.75 470 GLU A N 1
ATOM 3701 C CA . GLU A 1 470 ? -9.972 0.657 15.210 1.00 94.75 470 GLU A CA 1
ATOM 3702 C C . GLU A 1 470 ? -8.883 1.548 14.610 1.00 94.75 470 GLU A C 1
ATOM 3704 O O . GLU A 1 470 ? -7.848 1.741 15.240 1.00 94.75 470 GLU A O 1
ATOM 3709 N N . ASP A 1 471 ? -9.120 2.152 13.450 1.00 95.19 471 ASP A N 1
ATOM 3710 C CA . ASP A 1 471 ? -8.279 3.221 12.887 1.00 95.19 471 ASP A CA 1
ATOM 3711 C C . ASP A 1 471 ? -8.425 4.535 13.699 1.00 95.19 471 ASP A C 1
ATOM 3713 O O . ASP A 1 471 ? -9.230 5.421 13.373 1.00 95.19 471 ASP A O 1
ATOM 3717 N N . ILE A 1 472 ? -7.679 4.667 14.809 1.00 95.88 472 ILE A N 1
ATOM 3718 C CA . ILE A 1 472 ? -7.789 5.820 15.724 1.00 95.88 472 ILE A CA 1
ATOM 3719 C C . ILE A 1 472 ? -7.159 7.075 15.119 1.00 95.88 472 ILE A C 1
ATOM 3721 O O . ILE A 1 472 ? -7.580 8.202 15.419 1.00 95.88 472 ILE A O 1
ATOM 3725 N N . ASN A 1 473 ? -6.111 6.893 14.311 1.00 94.75 473 ASN A N 1
ATOM 3726 C CA . ASN A 1 473 ? -5.256 7.964 13.807 1.00 94.75 473 ASN A CA 1
ATOM 3727 C C . ASN A 1 473 ? -5.672 8.452 12.397 1.00 94.75 473 ASN A C 1
ATOM 3729 O O . ASN A 1 473 ? -5.268 9.548 11.992 1.00 94.75 473 ASN A O 1
ATOM 3733 N N . GLY A 1 474 ? -6.557 7.723 11.711 1.00 93.62 474 GLY A N 1
ATOM 3734 C CA . GLY A 1 474 ? -7.114 8.053 10.401 1.00 93.62 474 GLY A CA 1
ATOM 3735 C C . GLY A 1 474 ? -6.249 7.607 9.217 1.00 93.62 474 GLY A C 1
ATOM 3736 O O . GLY A 1 474 ? -6.455 8.110 8.109 1.00 93.62 474 GLY A O 1
ATOM 3737 N N . ASP A 1 475 ? -5.262 6.731 9.412 1.00 92.31 475 ASP A N 1
ATOM 3738 C CA . ASP A 1 475 ? -4.361 6.258 8.354 1.00 92.31 475 ASP A CA 1
ATOM 3739 C C . ASP A 1 475 ? -4.903 5.081 7.532 1.00 92.31 475 ASP A C 1
ATOM 3741 O O . ASP A 1 475 ? -4.264 4.661 6.566 1.00 92.31 475 ASP A O 1
ATOM 3745 N N . SER A 1 476 ? -6.144 4.671 7.819 1.00 90.88 476 SER A N 1
ATOM 3746 C CA . SER A 1 476 ? -6.842 3.543 7.194 1.00 90.88 476 SER A CA 1
ATOM 3747 C C . SER A 1 476 ? -6.252 2.171 7.505 1.00 90.88 476 SER A C 1
ATOM 3749 O O . SER A 1 476 ? -6.528 1.238 6.761 1.00 90.88 476 SER A O 1
ATOM 3751 N N . ARG A 1 477 ? -5.460 2.040 8.570 1.00 93.19 477 ARG A N 1
ATOM 3752 C CA . ARG A 1 477 ? -5.057 0.753 9.140 1.00 93.19 477 ARG A CA 1
ATOM 3753 C C . ARG A 1 477 ? -5.682 0.630 10.515 1.00 93.19 477 ARG A C 1
ATOM 3755 O O . ARG A 1 477 ? -5.664 1.583 11.289 1.00 93.19 477 ARG A O 1
ATOM 3762 N N . ASP A 1 478 ? -6.218 -0.538 10.841 1.00 95.19 478 ASP A N 1
ATOM 3763 C CA . ASP A 1 478 ? -6.804 -0.713 12.161 1.00 95.19 478 ASP A CA 1
ATOM 3764 C C . ASP A 1 478 ? -5.706 -0.863 13.219 1.00 95.19 478 ASP A C 1
ATOM 3766 O O . ASP A 1 478 ? -4.804 -1.709 13.132 1.00 95.19 478 ASP A O 1
ATOM 3770 N N . ASP A 1 479 ? -5.805 -0.030 14.252 1.00 96.75 479 ASP A N 1
ATOM 3771 C CA . ASP A 1 479 ? -4.892 -0.007 15.380 1.00 96.75 479 ASP A CA 1
ATOM 3772 C C . ASP A 1 479 ? -5.330 -1.011 16.440 1.00 96.75 479 ASP A C 1
ATOM 3774 O O . ASP A 1 479 ? -6.510 -1.323 16.591 1.00 96.75 479 ASP A O 1
ATOM 3778 N N . TRP A 1 480 ? -4.386 -1.488 17.247 1.00 96.06 480 TRP A N 1
ATOM 3779 C CA . TRP A 1 480 ? -4.715 -2.326 18.393 1.00 96.06 480 TRP A CA 1
ATOM 3780 C C . TRP A 1 480 ? -5.095 -1.448 19.582 1.00 96.06 480 TRP A C 1
ATOM 3782 O O . TRP A 1 480 ? -4.322 -0.575 19.994 1.00 96.06 480 TRP A O 1
ATOM 3792 N N . LEU A 1 481 ? -6.261 -1.702 20.177 1.00 95.75 481 LEU A N 1
ATOM 3793 C CA . LEU A 1 481 ? -6.742 -0.995 21.357 1.00 95.75 481 LEU A CA 1
ATOM 3794 C C . LEU A 1 481 ? -7.106 -1.973 22.473 1.00 95.75 481 LEU A C 1
ATOM 3796 O O . LEU A 1 481 ? -7.762 -2.989 22.251 1.00 95.75 481 LEU A O 1
ATOM 3800 N N . TRP A 1 482 ? -6.779 -1.609 23.711 1.00 96.31 482 TRP A N 1
ATOM 3801 C CA . TRP A 1 482 ? -7.370 -2.231 24.893 1.00 96.31 482 TRP A CA 1
ATOM 3802 C C . TRP A 1 482 ? -8.071 -1.195 25.761 1.00 96.31 482 TRP A C 1
ATOM 3804 O O . TRP A 1 482 ? -7.466 -0.197 26.156 1.00 96.31 482 TRP A O 1
ATOM 3814 N N . VAL A 1 483 ? -9.338 -1.456 26.083 1.00 97.00 483 VAL A N 1
ATOM 3815 C CA . VAL A 1 483 ? -10.199 -0.610 26.916 1.00 97.00 483 VAL A CA 1
ATOM 3816 C C . VAL A 1 483 ? -10.368 -1.240 28.300 1.00 97.00 483 VAL A C 1
ATOM 3818 O O . VAL A 1 483 ? -10.786 -2.392 28.441 1.00 97.00 483 VAL A O 1
ATOM 3821 N N . SER A 1 484 ? -10.080 -0.485 29.352 1.00 95.81 484 SER A N 1
ATOM 3822 C CA . SER A 1 484 ? -10.250 -0.903 30.742 1.00 95.81 484 SER A CA 1
ATOM 3823 C C . SER A 1 484 ? -11.722 -0.943 31.148 1.00 95.81 484 SER A C 1
ATOM 3825 O O . SER A 1 484 ? -12.595 -0.439 30.444 1.00 95.81 484 SER A O 1
ATOM 3827 N N . ASP A 1 485 ? -12.017 -1.526 32.308 1.00 95.44 485 ASP A N 1
ATOM 3828 C CA . ASP A 1 485 ? -13.393 -1.619 32.806 1.00 95.44 485 ASP A CA 1
ATOM 3829 C C . ASP A 1 485 ? -14.033 -0.245 33.106 1.00 95.44 485 ASP A C 1
ATOM 3831 O O . ASP A 1 485 ? -15.250 -0.084 33.029 1.00 95.44 485 ASP A O 1
ATOM 3835 N N . VAL A 1 486 ? -13.208 0.779 33.359 1.00 95.44 486 VAL A N 1
ATOM 3836 C CA . VAL A 1 486 ? -13.636 2.182 33.525 1.00 95.44 486 VAL A CA 1
ATOM 3837 C C . VAL A 1 486 ? -13.529 3.003 32.233 1.00 95.44 486 VAL A C 1
ATOM 3839 O O . VAL A 1 486 ? -13.753 4.212 32.252 1.00 95.44 486 VAL A O 1
ATOM 3842 N N . GLY A 1 487 ? -13.175 2.380 31.106 1.00 95.50 487 GLY A N 1
ATOM 3843 C CA . GLY A 1 487 ? -13.093 3.030 29.796 1.00 95.50 487 GLY A CA 1
ATOM 3844 C C . GLY A 1 487 ? -11.746 3.669 29.445 1.00 95.50 487 GLY A C 1
ATOM 3845 O O . GLY A 1 487 ? -11.618 4.253 28.376 1.00 95.50 487 GLY A O 1
ATOM 3846 N N . ALA A 1 488 ? -10.728 3.584 30.305 1.00 95.25 488 ALA A N 1
ATOM 3847 C CA . ALA A 1 488 ? -9.394 4.076 29.946 1.00 95.25 488 ALA A CA 1
ATOM 3848 C C . ALA A 1 488 ? -8.797 3.204 28.835 1.00 95.25 488 ALA A C 1
ATOM 3850 O O . ALA A 1 488 ? -9.006 1.994 28.866 1.00 95.25 488 ALA A O 1
ATOM 3851 N N . SER A 1 489 ? -8.065 3.768 27.873 1.00 96.12 489 SER A N 1
ATOM 3852 C CA . SER A 1 489 ? -7.606 2.994 26.713 1.00 96.12 489 SER A CA 1
ATOM 3853 C C . SER A 1 489 ? -6.122 3.131 26.393 1.00 96.12 489 SER A C 1
ATOM 3855 O O . SER A 1 489 ? -5.523 4.206 26.474 1.00 96.12 489 SER A O 1
ATOM 3857 N N . HIS A 1 490 ? -5.539 2.012 25.976 1.00 96.06 490 HIS A N 1
ATOM 3858 C CA . HIS A 1 490 ? -4.162 1.889 25.510 1.00 96.06 490 HIS A CA 1
ATOM 3859 C C . HIS A 1 490 ? -4.173 1.551 24.027 1.00 96.06 490 HIS A C 1
ATOM 3861 O O . HIS A 1 490 ? -4.903 0.645 23.631 1.00 96.06 490 HIS A O 1
ATOM 3867 N N . VAL A 1 491 ? -3.374 2.263 23.230 1.00 96.50 491 VAL A N 1
ATOM 3868 C CA . VAL A 1 491 ? -3.351 2.096 21.770 1.00 96.50 491 VAL A CA 1
ATOM 3869 C C . VAL A 1 491 ? -1.944 1.802 21.278 1.00 96.50 491 VAL A C 1
ATOM 3871 O O . VAL A 1 491 ? -0.994 2.488 21.664 1.00 96.50 491 VAL A O 1
ATOM 3874 N N . HIS A 1 492 ? -1.828 0.828 20.382 1.00 96.50 492 HIS A N 1
ATOM 3875 C CA . HIS A 1 492 ? -0.663 0.636 19.528 1.00 96.50 492 HIS A CA 1
ATOM 3876 C C . HIS A 1 492 ? -1.079 0.901 18.088 1.00 96.50 492 HIS A C 1
ATOM 3878 O O . HIS A 1 492 ? -1.915 0.177 17.557 1.00 96.50 492 HIS A O 1
ATOM 3884 N N . THR A 1 493 ? -0.491 1.932 17.484 1.00 96.56 493 THR A N 1
ATOM 3885 C CA . THR A 1 493 ? -0.783 2.270 16.089 1.00 96.56 493 THR A CA 1
ATOM 3886 C C . THR A 1 493 ? -0.132 1.280 15.137 1.00 96.56 493 THR A C 1
ATOM 3888 O O . THR A 1 493 ? 0.998 0.838 15.385 1.00 96.56 493 THR A O 1
ATOM 3891 N N . ASN A 1 494 ? -0.859 0.921 14.086 1.00 94.94 494 ASN A N 1
ATOM 3892 C CA . ASN A 1 494 ? -0.426 0.017 13.035 1.00 94.94 494 ASN A CA 1
ATOM 3893 C C . ASN A 1 494 ? 0.362 0.789 11.969 1.00 94.94 494 ASN A C 1
ATOM 3895 O O . ASN A 1 494 ? 0.043 1.912 11.600 1.00 94.94 494 ASN A O 1
ATOM 3899 N N . SER A 1 495 ? 1.442 0.210 11.462 1.00 93.06 495 SER A N 1
ATOM 3900 C CA . SER A 1 495 ? 2.142 0.729 10.290 1.00 93.06 495 SER A CA 1
ATOM 3901 C C . SER A 1 495 ? 2.745 -0.432 9.515 1.00 93.06 495 SER A C 1
ATOM 3903 O O . SER A 1 495 ? 3.134 -1.444 10.104 1.00 93.06 495 SER A O 1
ATOM 3905 N N . ARG A 1 496 ? 2.859 -0.287 8.192 1.00 90.88 496 ARG A N 1
ATOM 3906 C CA . ARG A 1 496 ? 3.487 -1.316 7.351 1.00 90.88 496 ARG A CA 1
ATOM 3907 C C . ARG A 1 496 ? 4.927 -1.574 7.817 1.00 90.88 496 ARG A C 1
ATOM 3909 O O . ARG A 1 496 ? 5.596 -0.656 8.288 1.00 90.88 496 ARG A O 1
ATOM 3916 N N . SER A 1 497 ? 5.413 -2.801 7.654 1.00 91.56 497 SER A N 1
ATOM 3917 C CA . SER A 1 497 ? 6.790 -3.180 7.988 1.00 91.56 497 SER A CA 1
ATOM 3918 C C . SER A 1 497 ? 7.608 -3.538 6.745 1.00 91.56 497 SER A C 1
ATOM 3920 O O . SER A 1 497 ? 7.076 -4.087 5.785 1.00 91.56 497 SER A O 1
ATOM 3922 N N . CYS A 1 498 ? 8.915 -3.268 6.788 1.00 92.00 498 CYS A N 1
ATOM 3923 C CA . CYS A 1 498 ? 9.907 -3.783 5.838 1.00 92.00 498 CYS A CA 1
ATOM 3924 C C . CYS A 1 498 ? 10.461 -5.150 6.239 1.00 92.00 498 CYS A C 1
ATOM 3926 O O . CYS A 1 498 ? 11.265 -5.725 5.504 1.00 92.00 498 CYS A O 1
ATOM 3928 N N . ALA A 1 499 ? 10.086 -5.667 7.412 1.00 89.88 499 ALA A N 1
ATOM 3929 C CA . ALA A 1 499 ? 10.570 -6.960 7.859 1.00 89.88 499 ALA A CA 1
ATOM 3930 C C . ALA A 1 499 ? 10.097 -8.056 6.899 1.00 89.88 499 ALA A C 1
ATOM 3932 O O . ALA A 1 499 ? 8.893 -8.255 6.718 1.00 89.88 499 ALA A O 1
ATOM 3933 N N . SER A 1 500 ? 11.075 -8.748 6.317 1.00 89.75 500 SER A N 1
ATOM 3934 C CA . SER A 1 500 ? 10.866 -9.918 5.474 1.00 89.75 500 SER A CA 1
ATOM 3935 C C . SER A 1 500 ? 10.163 -11.030 6.247 1.00 89.75 500 SER A C 1
ATOM 3937 O O . SER A 1 500 ? 10.261 -11.109 7.476 1.00 89.75 500 SER A O 1
ATOM 3939 N N . GLY A 1 501 ? 9.454 -11.878 5.522 1.00 87.50 501 GLY A N 1
ATOM 3940 C CA . GLY A 1 501 ? 8.724 -13.009 6.061 1.00 87.50 501 GLY A CA 1
ATOM 3941 C C . GLY A 1 501 ? 8.413 -14.021 4.973 1.00 87.50 501 GLY A C 1
ATOM 3942 O O . GLY A 1 501 ? 8.762 -13.839 3.815 1.00 87.50 501 GLY A O 1
ATOM 3943 N N . LYS A 1 502 ? 7.719 -15.091 5.342 1.00 87.31 502 LYS A N 1
ATOM 3944 C CA . LYS A 1 502 ? 7.159 -16.064 4.393 1.00 87.31 502 LYS A CA 1
ATOM 3945 C C . LYS A 1 502 ? 5.685 -16.267 4.704 1.00 87.31 502 LYS A C 1
ATOM 3947 O O . LYS A 1 502 ? 5.188 -15.752 5.704 1.00 87.31 502 LYS A O 1
ATOM 3952 N N . LEU A 1 503 ? 4.983 -17.045 3.887 1.00 84.50 503 LEU A N 1
ATOM 3953 C CA . LEU A 1 503 ? 3.613 -17.449 4.197 1.00 84.50 503 LEU A CA 1
ATOM 3954 C C . LEU A 1 503 ? 3.554 -18.100 5.595 1.00 84.50 503 LEU A C 1
ATOM 3956 O O . LEU A 1 503 ? 4.265 -19.068 5.863 1.00 84.50 503 LEU A O 1
ATOM 3960 N N . GLY A 1 504 ? 2.720 -17.563 6.487 1.00 85.69 504 GLY A N 1
ATOM 3961 C CA . GLY A 1 504 ? 2.627 -17.971 7.894 1.00 85.69 504 GLY A CA 1
ATOM 3962 C C . GLY A 1 504 ? 3.605 -17.268 8.843 1.00 85.69 504 GLY A C 1
ATOM 3963 O O . GLY A 1 504 ? 3.443 -17.390 10.056 1.00 85.69 504 GLY A O 1
ATOM 3964 N N . ASP A 1 505 ? 4.569 -16.507 8.319 1.00 83.88 505 ASP A N 1
ATOM 3965 C CA . ASP A 1 505 ? 5.547 -15.729 9.085 1.00 83.88 505 ASP A CA 1
ATOM 3966 C C . ASP A 1 505 ? 5.767 -14.300 8.536 1.00 83.88 505 ASP A C 1
ATOM 3968 O O . ASP A 1 505 ? 6.877 -13.786 8.441 1.00 83.88 505 ASP A O 1
ATOM 3972 N N . GLY A 1 506 ? 4.683 -13.656 8.124 1.00 81.38 506 GLY A N 1
ATOM 3973 C CA . GLY A 1 506 ? 4.628 -12.305 7.562 1.00 81.38 506 GLY A CA 1
ATOM 3974 C C . GLY A 1 506 ? 3.278 -12.134 6.870 1.00 81.38 506 GLY A C 1
ATOM 3975 O O . GLY A 1 506 ? 2.537 -13.098 6.797 1.00 81.38 506 GLY A O 1
ATOM 3976 N N . LEU A 1 507 ? 2.875 -10.996 6.313 1.00 87.75 507 LEU A N 1
ATOM 3977 C CA . LEU A 1 507 ? 3.430 -9.650 6.380 1.00 87.75 507 LEU A CA 1
ATOM 3978 C C . LEU A 1 507 ? 3.560 -9.166 7.824 1.00 87.75 507 LEU A C 1
ATOM 3980 O O . LEU A 1 507 ? 2.681 -9.398 8.647 1.00 87.75 507 LEU A O 1
ATOM 3984 N N . ASN A 1 508 ? 4.664 -8.493 8.136 1.00 90.25 508 ASN A N 1
ATOM 3985 C CA . ASN A 1 508 ? 4.928 -7.961 9.470 1.00 90.25 508 ASN A CA 1
ATOM 3986 C C . ASN A 1 508 ? 4.285 -6.583 9.690 1.00 90.25 508 ASN A C 1
ATOM 3988 O O . ASN A 1 508 ? 4.065 -5.827 8.746 1.00 90.25 508 ASN A O 1
ATOM 3992 N N . ILE A 1 509 ? 4.074 -6.226 10.961 1.00 92.38 509 ILE A N 1
ATOM 3993 C CA . ILE A 1 509 ? 3.480 -4.947 11.374 1.00 92.38 509 ILE A CA 1
ATOM 3994 C C . ILE A 1 509 ? 4.447 -4.191 12.288 1.00 92.38 509 ILE A C 1
ATOM 3996 O O . ILE A 1 509 ? 5.007 -4.759 13.228 1.00 92.38 509 ILE A O 1
ATOM 4000 N N . ALA A 1 510 ? 4.632 -2.899 12.030 1.00 92.81 510 ALA A N 1
ATOM 4001 C CA . ALA A 1 510 ? 5.448 -1.999 12.837 1.00 92.81 510 ALA A CA 1
ATOM 4002 C C . ALA A 1 510 ? 4.593 -1.295 13.909 1.00 92.81 510 ALA A C 1
ATOM 4004 O O . ALA A 1 510 ? 4.291 -0.107 13.801 1.00 92.81 510 ALA A O 1
ATOM 4005 N N . TRP A 1 511 ? 4.203 -2.035 14.952 1.00 93.94 511 TRP A N 1
ATOM 4006 C CA . TRP A 1 511 ? 3.391 -1.507 16.055 1.00 93.94 511 TRP A CA 1
ATOM 4007 C C . TRP A 1 511 ? 4.098 -0.393 16.832 1.00 93.94 511 TRP A C 1
ATOM 4009 O O . TRP A 1 511 ? 5.225 -0.565 17.303 1.00 93.94 511 TRP A O 1
ATOM 4019 N N . ARG A 1 512 ? 3.409 0.734 17.046 1.00 93.50 512 ARG A N 1
ATOM 4020 C CA . ARG A 1 512 ? 3.935 1.882 17.805 1.00 93.50 512 ARG A CA 1
ATOM 4021 C C . ARG A 1 512 ? 3.021 2.251 18.969 1.00 93.50 512 ARG A C 1
ATOM 4023 O O . ARG A 1 512 ? 1.891 2.695 18.771 1.00 93.50 512 ARG A O 1
ATOM 4030 N N . ALA A 1 513 ? 3.520 2.092 20.196 1.00 94.56 513 ALA A N 1
ATOM 4031 C CA . ALA A 1 513 ? 2.789 2.442 21.414 1.00 94.56 513 ALA A CA 1
ATOM 4032 C C . ALA A 1 513 ? 2.481 3.943 21.463 1.00 94.56 513 ALA A C 1
ATOM 4034 O O . ALA A 1 513 ? 3.389 4.770 21.421 1.00 94.56 513 ALA A O 1
ATOM 4035 N N . SER A 1 514 ? 1.204 4.287 21.585 1.00 95.50 514 SER A N 1
ATOM 4036 C CA . SER A 1 514 ? 0.735 5.671 21.616 1.00 95.50 514 SER A CA 1
ATOM 4037 C C . SER A 1 514 ? 0.819 6.268 23.016 1.00 95.50 514 SER A C 1
ATOM 4039 O O . SER A 1 514 ? 0.806 5.553 24.022 1.00 95.50 514 SER A O 1
ATOM 4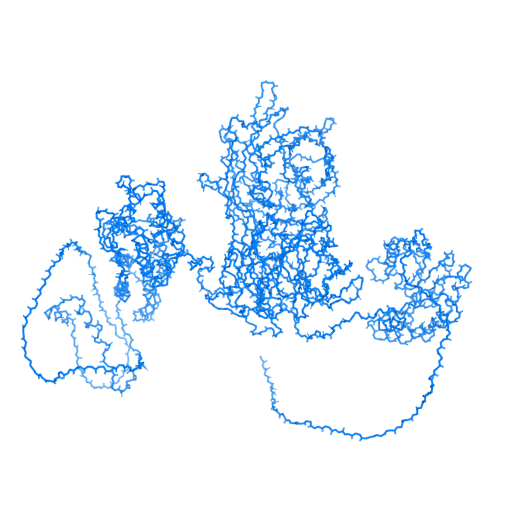041 N N . LYS A 1 515 ? 0.854 7.600 23.097 1.00 92.75 515 LYS A N 1
ATOM 4042 C CA . LYS A 1 515 ? 0.889 8.324 24.377 1.00 92.75 515 LYS A CA 1
ATOM 4043 C C . LYS A 1 515 ? -0.235 9.334 24.476 1.00 92.75 515 LYS A C 1
ATOM 4045 O O . LYS A 1 515 ? -0.660 9.897 23.475 1.00 92.75 515 LYS A O 1
ATOM 4050 N N . ASN A 1 516 ? -0.678 9.628 25.689 1.00 93.75 516 ASN A N 1
ATOM 4051 C CA . ASN A 1 516 ? -1.491 10.810 25.937 1.00 93.75 516 ASN A CA 1
ATOM 4052 C C . ASN A 1 516 ? -0.597 12.049 25.992 1.00 93.75 516 ASN A C 1
ATOM 4054 O O . ASN A 1 516 ? 0.333 12.117 26.794 1.00 93.75 516 ASN A O 1
ATOM 4058 N N . LYS A 1 517 ? -0.889 13.042 25.153 1.00 91.62 517 LYS A N 1
ATOM 4059 C CA . LYS A 1 517 ? -0.063 14.245 25.005 1.00 91.62 517 LYS A CA 1
ATOM 4060 C C . LYS A 1 517 ? 0.008 15.091 26.280 1.00 91.62 517 LYS A C 1
ATOM 4062 O O . LYS A 1 517 ? 1.057 15.654 26.570 1.00 91.62 517 LYS A O 1
ATOM 4067 N N . GLY A 1 518 ? -1.085 15.179 27.041 1.00 84.75 518 GLY A N 1
ATOM 4068 C CA . GLY A 1 518 ? -1.160 16.009 28.247 1.00 84.75 518 GLY A CA 1
ATOM 4069 C C . GLY A 1 518 ? -0.461 15.402 29.466 1.00 84.75 518 GLY A C 1
ATOM 4070 O O . GLY A 1 518 ? 0.079 16.136 30.287 1.00 84.75 518 GLY A O 1
ATOM 4071 N N . THR A 1 519 ? -0.458 14.071 29.587 1.00 86.31 519 THR A N 1
ATOM 4072 C CA . THR A 1 519 ? 0.120 13.359 30.747 1.00 86.31 519 THR A CA 1
ATOM 4073 C C . THR A 1 519 ? 1.444 12.656 30.447 1.00 86.31 519 THR A C 1
ATOM 4075 O O . THR A 1 519 ? 2.160 12.291 31.373 1.00 86.31 519 THR A O 1
ATOM 4078 N N . GLY A 1 520 ? 1.763 12.414 29.172 1.00 86.00 520 GLY A N 1
ATOM 4079 C CA . GLY A 1 520 ? 2.922 11.631 28.733 1.00 86.00 520 GLY A CA 1
ATOM 4080 C C . GLY A 1 520 ? 2.809 10.119 28.977 1.00 86.00 520 GLY A C 1
ATOM 4081 O O . GLY A 1 520 ? 3.739 9.384 28.647 1.00 86.00 520 GLY A O 1
ATOM 4082 N N . THR A 1 521 ? 1.697 9.643 29.545 1.00 89.25 521 THR A N 1
ATOM 4083 C CA . THR A 1 521 ? 1.488 8.226 29.882 1.00 89.25 521 THR A CA 1
ATOM 4084 C C . THR A 1 521 ? 1.062 7.398 28.664 1.00 89.25 521 THR A C 1
ATOM 4086 O O . THR A 1 521 ? 0.551 7.935 27.681 1.00 89.25 521 THR A O 1
ATOM 4089 N N . ASN A 1 522 ? 1.218 6.071 28.742 1.00 86.81 522 ASN A N 1
ATOM 4090 C CA . ASN A 1 522 ? 0.801 5.128 27.689 1.00 86.81 522 ASN A CA 1
ATOM 4091 C C . ASN A 1 522 ? -0.724 4.892 27.638 1.00 86.81 522 ASN A C 1
ATOM 4093 O O . ASN A 1 522 ? -1.201 4.101 26.826 1.00 86.81 522 ASN A O 1
ATOM 4097 N N . SER A 1 523 ? -1.492 5.524 28.530 1.00 92.19 523 SER A N 1
ATOM 4098 C CA . SER A 1 523 ? -2.954 5.508 28.485 1.00 92.19 523 SER A CA 1
ATOM 4099 C C . SER A 1 523 ? -3.414 6.696 27.654 1.00 92.19 523 SER A C 1
ATOM 4101 O O . SER A 1 523 ? -3.330 7.831 28.114 1.00 92.19 523 SER A O 1
ATOM 4103 N N . THR A 1 524 ? -3.850 6.448 26.419 1.00 94.31 524 THR A N 1
ATOM 4104 C CA . THR A 1 524 ? -4.288 7.489 25.474 1.00 94.31 524 THR A CA 1
ATOM 4105 C C . THR A 1 524 ? -5.508 8.247 25.989 1.00 94.31 524 THR A C 1
ATOM 4107 O O . THR A 1 524 ? -5.499 9.478 26.001 1.00 94.31 524 THR A O 1
ATOM 4110 N N . HIS A 1 525 ? -6.509 7.530 26.503 1.00 93.38 525 HIS A N 1
ATOM 4111 C CA . HIS A 1 525 ? -7.723 8.099 27.077 1.00 93.38 525 HIS A CA 1
ATOM 4112 C C . HIS A 1 525 ? -7.826 7.700 28.548 1.00 93.38 525 HIS A C 1
ATOM 4114 O O . HIS A 1 525 ? -7.699 6.529 28.893 1.00 93.38 525 HIS A O 1
ATOM 4120 N N . ILE A 1 526 ? -8.115 8.664 29.423 1.00 90.06 526 ILE A N 1
ATOM 4121 C CA . ILE A 1 526 ? -8.159 8.455 30.882 1.00 90.06 526 ILE A CA 1
ATOM 4122 C C . ILE A 1 526 ? -9.416 7.711 31.375 1.00 90.06 526 ILE A C 1
ATOM 4124 O O . ILE A 1 526 ? -9.509 7.372 32.553 1.00 90.06 526 ILE A O 1
ATOM 4128 N N . GLY A 1 527 ? -10.377 7.447 30.486 1.00 91.88 527 GLY A N 1
ATOM 4129 C CA . GLY A 1 527 ? -11.632 6.770 30.805 1.00 91.88 527 GLY A CA 1
ATOM 4130 C C . GLY A 1 527 ? -12.674 7.658 31.483 1.00 91.88 527 GLY A C 1
ATOM 4131 O O . GLY A 1 527 ? -12.573 8.884 31.496 1.00 91.88 527 GLY A O 1
ATOM 4132 N N . MET A 1 528 ? -13.703 7.014 32.036 1.00 94.12 528 MET A N 1
ATOM 4133 C CA . MET A 1 528 ? -14.905 7.636 32.604 1.00 94.12 528 MET A CA 1
ATOM 4134 C C . MET A 1 528 ? -15.090 7.297 34.087 1.00 94.12 528 MET A C 1
ATOM 4136 O O . MET A 1 528 ? -16.215 7.208 34.570 1.00 94.12 528 MET A O 1
ATOM 4140 N N . ALA A 1 529 ? -13.991 7.148 34.833 1.00 92.44 529 ALA A N 1
ATOM 4141 C CA . ALA A 1 529 ? -14.017 6.774 36.252 1.00 92.44 529 ALA A CA 1
ATOM 4142 C C . ALA A 1 529 ? -14.857 7.720 37.143 1.00 92.44 529 ALA A C 1
ATOM 4144 O O . ALA A 1 529 ? -15.323 7.324 38.207 1.00 92.44 529 ALA A O 1
ATOM 4145 N N . SER A 1 530 ? -15.103 8.962 36.707 1.00 91.00 530 SER A N 1
ATOM 4146 C CA . SER A 1 530 ? -16.006 9.901 37.388 1.00 91.00 530 SER A CA 1
ATOM 4147 C C . SER A 1 530 ? -17.494 9.531 37.293 1.00 91.00 530 SER A C 1
ATOM 4149 O O . SER A 1 530 ? -18.292 10.072 38.053 1.00 91.00 530 SER A O 1
ATOM 4151 N N . TYR A 1 531 ? -17.872 8.622 36.391 1.00 90.81 531 TYR A N 1
ATOM 4152 C CA . TYR A 1 531 ? -19.247 8.150 36.185 1.00 90.81 531 TYR A CA 1
ATOM 4153 C C . TYR A 1 531 ? -19.494 6.752 36.773 1.00 90.81 531 TYR A C 1
ATOM 4155 O O . TYR A 1 531 ? -20.625 6.270 36.760 1.00 90.81 531 TYR A O 1
ATOM 4163 N N . GLY A 1 532 ? -18.458 6.090 37.293 1.00 90.12 532 GLY A N 1
ATOM 4164 C CA . GLY A 1 532 ? -18.559 4.758 37.880 1.00 90.12 532 GLY A CA 1
ATOM 4165 C C . GLY A 1 532 ? -17.196 4.097 38.065 1.00 90.12 532 GLY A C 1
ATOM 4166 O O . GLY A 1 532 ? -16.235 4.414 37.370 1.00 90.12 532 GLY A O 1
ATOM 4167 N N . SER A 1 533 ? -17.116 3.158 39.007 1.00 88.81 533 SER A N 1
ATOM 4168 C CA . SER A 1 533 ? -15.880 2.438 39.337 1.00 88.81 533 SER A CA 1
ATOM 4169 C C . SER A 1 533 ? -15.679 1.129 38.560 1.00 88.81 533 SER A C 1
ATOM 4171 O O . SER A 1 533 ? -14.601 0.551 38.649 1.00 88.81 533 SER A O 1
ATOM 4173 N N . SER A 1 534 ? -16.692 0.645 37.828 1.00 92.81 534 SER A N 1
ATOM 4174 C CA . SER A 1 534 ? -16.650 -0.595 37.030 1.00 92.81 534 SER A CA 1
ATOM 4175 C C . SER A 1 534 ? -17.784 -0.651 35.995 1.00 92.81 534 SER A C 1
ATOM 4177 O O . SER A 1 534 ? -18.741 0.124 36.080 1.00 92.81 534 SER A O 1
ATOM 4179 N N . GLY A 1 535 ? -17.692 -1.563 35.022 1.00 91.06 535 GLY A N 1
ATOM 4180 C CA . GLY A 1 535 ? -18.754 -1.868 34.055 1.00 91.06 535 GLY A CA 1
ATOM 4181 C C . GLY A 1 535 ? -19.022 -0.787 33.001 1.00 91.06 535 GLY A C 1
ATOM 4182 O O . GLY A 1 535 ? -20.087 -0.780 32.382 1.00 91.06 535 GLY A O 1
ATOM 4183 N N . LEU A 1 536 ? -18.084 0.140 32.786 1.00 94.44 536 LEU A N 1
ATOM 4184 C CA . LEU A 1 536 ? -18.227 1.235 31.820 1.00 94.44 536 LEU A CA 1
ATOM 4185 C C . LEU A 1 536 ? -17.687 0.885 30.432 1.00 94.44 536 LEU A C 1
ATOM 4187 O O . LEU A 1 536 ? -18.076 1.529 29.462 1.00 94.44 536 LEU A O 1
ATOM 4191 N N . ARG A 1 537 ? -16.834 -0.139 30.316 1.00 94.75 537 ARG A N 1
ATOM 4192 C CA . ARG A 1 537 ? -16.187 -0.552 29.058 1.00 94.75 537 ARG A CA 1
ATOM 4193 C C . ARG A 1 537 ? -17.144 -0.657 27.872 1.00 94.75 537 ARG A C 1
ATOM 4195 O O . ARG A 1 537 ? -16.871 -0.086 26.826 1.00 94.75 537 ARG A O 1
ATOM 4202 N N . ASN A 1 538 ? -18.263 -1.366 28.030 1.00 93.25 538 ASN A N 1
ATOM 4203 C CA . ASN A 1 538 ? -19.215 -1.609 26.934 1.00 93.25 538 ASN A CA 1
ATOM 4204 C C . ASN A 1 538 ? -20.018 -0.358 26.541 1.00 93.25 538 ASN A C 1
ATOM 4206 O O . ASN A 1 538 ? -20.826 -0.409 25.625 1.00 93.25 538 ASN A O 1
ATOM 4210 N N . ARG A 1 539 ? -19.825 0.761 27.246 1.00 94.50 539 ARG A N 1
ATOM 4211 C CA . ARG A 1 539 ? -20.414 2.062 26.913 1.00 94.50 539 ARG A CA 1
ATOM 4212 C C . ARG A 1 539 ? -19.437 2.955 26.149 1.00 94.50 539 ARG A C 1
ATOM 4214 O O . ARG A 1 539 ? -19.802 4.084 25.821 1.00 94.50 539 ARG A O 1
ATOM 4221 N N . ILE A 1 540 ? -18.202 2.494 25.940 1.00 96.69 540 ILE A N 1
ATOM 4222 C CA . ILE A 1 540 ? -17.162 3.211 25.208 1.00 96.69 540 ILE A CA 1
ATOM 4223 C C . ILE A 1 540 ? -17.113 2.698 23.776 1.00 96.69 540 ILE A C 1
ATOM 4225 O O . ILE A 1 540 ? -17.003 1.494 23.543 1.00 96.69 540 ILE A O 1
ATOM 4229 N N . HIS A 1 541 ? -17.153 3.631 22.835 1.00 96.62 541 HIS A N 1
ATOM 4230 C CA . HIS A 1 541 ? -17.007 3.371 21.411 1.00 96.62 541 HIS A CA 1
ATOM 4231 C C . HIS A 1 541 ? -16.003 4.353 20.812 1.00 96.62 541 HIS A C 1
ATOM 4233 O O . HIS A 1 541 ? -15.761 5.426 21.372 1.00 96.62 541 HIS A O 1
ATOM 4239 N N . PHE A 1 542 ? -15.462 3.990 19.659 1.00 96.88 542 PHE A N 1
ATOM 4240 C CA . PHE A 1 542 ? -14.651 4.869 18.837 1.00 96.88 542 PHE A CA 1
ATOM 4241 C C . PHE A 1 542 ? -15.347 5.024 17.490 1.00 96.88 542 PHE A C 1
ATOM 4243 O O . PHE A 1 542 ? -15.896 4.060 16.960 1.00 96.88 542 PHE A O 1
ATOM 4250 N N . ALA A 1 543 ? -15.473 6.264 17.023 1.00 96.44 543 ALA A N 1
ATOM 4251 C CA . ALA A 1 543 ? -16.236 6.564 15.816 1.00 96.44 543 ALA A CA 1
ATOM 4252 C C . ALA A 1 543 ? -15.863 7.926 15.236 1.00 96.44 543 ALA A C 1
ATOM 4254 O O . ALA A 1 543 ? -15.634 8.886 15.971 1.00 96.44 543 ALA A O 1
ATOM 4255 N N . ARG A 1 544 ? -15.883 8.057 13.912 1.00 96.50 544 ARG A N 1
ATOM 4256 C CA . ARG A 1 544 ? -15.723 9.305 13.154 1.00 96.50 544 ARG A CA 1
ATOM 4257 C C . ARG A 1 544 ? -16.994 10.152 13.247 1.00 96.50 544 ARG A C 1
ATOM 4259 O O . ARG A 1 544 ? -17.668 10.401 12.247 1.00 96.50 544 ARG A O 1
ATOM 4266 N N . VAL A 1 545 ? -17.328 10.596 14.459 1.00 95.31 545 VAL A N 1
ATOM 4267 C CA . VAL A 1 545 ? -18.489 11.456 14.724 1.00 95.31 545 VAL A CA 1
ATOM 4268 C C . VAL A 1 545 ? -18.242 12.843 14.134 1.00 95.31 545 VAL A C 1
ATOM 4270 O O . VAL A 1 545 ? -18.941 13.263 13.214 1.00 95.31 545 VAL A O 1
ATOM 4273 N N . TYR A 1 546 ? -17.202 13.523 14.618 1.00 93.88 546 TYR A N 1
ATOM 4274 C CA . TYR A 1 546 ? -16.627 14.702 13.976 1.00 93.88 546 TYR A CA 1
ATOM 4275 C C . TYR A 1 546 ? -15.675 14.271 12.868 1.00 93.88 546 TYR A C 1
ATOM 4277 O O . TYR A 1 546 ? -15.629 14.913 11.814 1.00 93.88 546 TYR A O 1
ATOM 4285 N N . GLY A 1 547 ? -14.916 13.190 13.092 1.00 92.81 547 GLY A N 1
ATOM 4286 C CA . GLY A 1 547 ? -14.058 12.567 12.085 1.00 92.81 547 GLY A CA 1
ATOM 4287 C C . GLY A 1 547 ? -13.133 13.572 11.410 1.00 92.81 547 GLY A C 1
ATOM 4288 O O . GLY A 1 547 ? -13.179 13.701 10.190 1.00 92.81 547 GLY A O 1
ATOM 4289 N N . GLN A 1 548 ? -12.404 14.387 12.180 1.00 93.00 548 GLN A N 1
ATOM 4290 C CA . GLN A 1 548 ? -11.503 15.402 11.625 1.00 93.00 548 GLN A CA 1
ATOM 4291 C C . GLN A 1 548 ? -10.192 14.738 11.182 1.00 93.00 548 GLN A C 1
ATOM 4293 O O . GLN A 1 548 ? -9.515 14.168 12.043 1.00 93.00 548 GLN A O 1
ATOM 4298 N N . PRO A 1 549 ? -9.788 14.835 9.901 1.00 93.62 549 PRO A N 1
ATOM 4299 C CA . PRO A 1 549 ? -8.499 14.323 9.452 1.00 93.62 549 PRO A CA 1
ATOM 4300 C C . PRO A 1 549 ? -7.340 15.042 10.140 1.00 93.62 549 PRO A C 1
ATOM 4302 O O . PRO A 1 549 ? -7.443 16.216 10.521 1.00 93.62 549 PRO A O 1
ATOM 4305 N N . GLN A 1 550 ? -6.220 14.347 10.324 1.00 92.50 550 GLN A N 1
ATOM 4306 C CA . GLN A 1 550 ? -4.990 14.992 10.788 1.00 92.50 550 GLN A CA 1
ATOM 4307 C C . GLN A 1 550 ? -4.434 15.949 9.747 1.00 92.50 550 GLN A C 1
ATOM 4309 O O . GLN A 1 550 ? -4.095 17.089 10.076 1.00 92.50 550 GLN A O 1
ATOM 4314 N N . GLU A 1 551 ? -4.354 15.453 8.522 1.00 90.75 551 GLU A N 1
ATOM 4315 C CA . GLU A 1 551 ? -3.700 16.056 7.376 1.00 90.75 551 GLU A CA 1
ATOM 4316 C C . GLU A 1 551 ? -4.375 15.560 6.095 1.00 90.75 551 GLU A C 1
ATOM 4318 O O . GLU A 1 551 ? -5.214 14.659 6.117 1.00 90.75 551 GLU A O 1
ATOM 4323 N N . PHE A 1 552 ? -4.016 16.177 4.973 1.00 90.19 552 PHE A N 1
ATOM 4324 C CA . PHE A 1 552 ? -4.488 15.777 3.654 1.00 90.19 552 PHE A CA 1
ATOM 4325 C C . PHE A 1 552 ? -4.131 14.311 3.335 1.00 90.19 552 PHE A C 1
ATOM 4327 O O . PHE A 1 552 ? -3.060 13.830 3.709 1.00 90.19 552 PHE A O 1
ATOM 4334 N N . GLY A 1 553 ? -5.028 13.618 2.625 1.00 87.00 553 GLY A N 1
ATOM 4335 C CA . GLY A 1 553 ? -4.858 12.216 2.221 1.00 87.00 553 GLY A CA 1
ATOM 4336 C C . GLY A 1 553 ? -5.207 11.182 3.298 1.00 87.00 553 GLY A C 1
ATOM 4337 O O . GLY A 1 553 ? -5.038 9.991 3.056 1.00 87.00 553 GLY A O 1
ATOM 4338 N N . LEU A 1 554 ? -5.689 11.617 4.467 1.00 91.69 554 LEU A N 1
ATOM 4339 C CA . LEU A 1 554 ? -6.107 10.750 5.571 1.00 91.69 554 LEU A CA 1
ATOM 4340 C C . LEU A 1 554 ? -7.621 10.730 5.757 1.00 91.69 554 LEU A C 1
ATOM 4342 O O . LEU A 1 554 ? -8.305 11.709 5.451 1.00 91.69 554 LEU A O 1
ATOM 4346 N N . LEU A 1 555 ? -8.117 9.642 6.346 1.00 92.38 555 LEU A N 1
ATOM 4347 C CA . LEU A 1 555 ? -9.465 9.601 6.893 1.00 92.38 555 LEU A CA 1
ATOM 4348 C C . LEU A 1 555 ? -9.569 10.487 8.137 1.00 92.38 555 LEU A C 1
ATOM 4350 O O . LEU A 1 555 ? -8.585 10.932 8.736 1.00 92.38 555 LEU A O 1
ATOM 4354 N N . GLY A 1 556 ? -10.809 10.747 8.545 1.00 93.75 556 GLY A N 1
ATOM 4355 C CA . GLY A 1 556 ? -11.074 11.321 9.853 1.00 93.75 556 GLY A CA 1
ATOM 4356 C C . GLY A 1 556 ? -10.554 10.414 10.965 1.00 93.75 556 GLY A C 1
ATOM 4357 O O . GLY A 1 556 ? -10.813 9.214 10.933 1.00 93.75 556 GLY A O 1
ATOM 4358 N N . ARG A 1 557 ? -9.885 10.985 11.972 1.00 95.12 557 ARG A N 1
ATOM 4359 C CA . ARG A 1 557 ? -9.596 10.263 13.221 1.00 95.12 557 ARG A CA 1
ATOM 4360 C C . ARG A 1 557 ? -10.897 9.832 13.884 1.00 95.12 557 ARG A C 1
ATOM 4362 O O . ARG A 1 557 ? -11.870 10.591 13.858 1.00 95.12 557 ARG A O 1
ATOM 4369 N N . GLN A 1 558 ? -10.899 8.673 14.527 1.00 96.50 558 GLN A N 1
ATOM 4370 C CA . GLN A 1 558 ? -12.019 8.297 15.377 1.00 96.50 558 GLN A CA 1
ATOM 4371 C C . GLN A 1 558 ? -11.998 9.079 16.703 1.00 96.50 558 GLN A C 1
ATOM 4373 O O . GLN A 1 558 ? -10.953 9.333 17.308 1.00 96.50 558 GLN A O 1
ATOM 4378 N N . ASP A 1 559 ? -13.186 9.488 17.136 1.00 95.56 559 ASP A N 1
ATOM 4379 C CA . ASP A 1 559 ? -13.457 10.219 18.368 1.00 95.56 559 ASP A CA 1
ATOM 4380 C C . ASP A 1 559 ? -13.813 9.245 19.498 1.00 95.56 559 ASP A C 1
ATOM 4382 O O . ASP A 1 559 ? -14.395 8.188 19.257 1.00 95.56 559 ASP A O 1
ATOM 4386 N N . TYR A 1 560 ? -13.522 9.618 20.746 1.00 95.44 560 TYR A N 1
ATOM 4387 C CA . TYR A 1 560 ? -13.905 8.813 21.907 1.00 95.44 560 TYR A CA 1
ATOM 4388 C C . TYR A 1 560 ? -15.359 9.103 22.280 1.00 95.44 560 TYR A C 1
ATOM 4390 O O . TYR A 1 560 ? -15.707 10.235 22.638 1.00 95.44 560 TYR A O 1
ATOM 4398 N N . VAL A 1 561 ? -16.205 8.078 22.242 1.00 95.69 561 VAL A N 1
ATOM 4399 C CA . VAL A 1 561 ? -17.644 8.173 22.496 1.00 95.69 561 VAL A CA 1
ATOM 4400 C C . VAL A 1 561 ? -18.003 7.425 23.776 1.00 95.69 561 VAL A C 1
ATOM 4402 O O . VAL A 1 561 ? -17.679 6.253 23.938 1.00 95.69 561 VAL A O 1
ATOM 4405 N N . PHE A 1 562 ? -18.722 8.087 24.680 1.00 95.25 562 PHE A N 1
ATOM 4406 C CA . PHE A 1 562 ? -19.295 7.490 25.883 1.00 95.25 562 PHE A CA 1
ATOM 4407 C C . PHE A 1 562 ? -20.821 7.570 25.846 1.00 95.25 562 PHE A C 1
ATOM 4409 O O . PHE A 1 562 ? -21.396 8.660 25.808 1.00 95.25 562 PHE A O 1
ATOM 4416 N N . MET A 1 563 ? -21.473 6.414 25.924 1.00 95.62 563 MET A N 1
ATOM 4417 C CA . MET A 1 563 ? -22.919 6.291 26.088 1.00 95.62 563 MET A CA 1
ATOM 4418 C C . MET A 1 563 ? -23.276 6.309 27.579 1.00 95.62 563 MET A C 1
ATOM 4420 O O . MET A 1 563 ? -23.463 5.263 28.203 1.00 95.62 563 MET A O 1
ATOM 4424 N N . GLU A 1 564 ? -23.350 7.507 28.166 1.00 94.56 564 GLU A N 1
ATOM 4425 C CA . GLU A 1 564 ? -23.721 7.690 29.575 1.00 94.56 564 GLU A CA 1
ATOM 4426 C C . GLU A 1 564 ? -25.145 7.181 29.809 1.00 94.56 564 GLU A C 1
ATOM 4428 O O . GLU A 1 564 ? -26.088 7.638 29.164 1.00 94.56 564 GLU A O 1
ATOM 4433 N N . HIS A 1 565 ? -25.311 6.266 30.761 1.00 94.00 565 HIS A N 1
ATOM 4434 C CA . HIS A 1 565 ? -26.605 5.686 31.102 1.00 94.00 565 HIS A CA 1
ATOM 4435 C C . HIS A 1 565 ? -27.216 6.336 32.340 1.00 94.00 565 HIS A C 1
ATOM 4437 O O . HIS A 1 565 ? -26.549 6.542 33.352 1.00 94.00 565 HIS A O 1
ATOM 4443 N N . VAL A 1 566 ? -28.518 6.603 32.262 1.00 93.62 566 VAL A N 1
ATOM 4444 C CA . VAL A 1 566 ? -29.349 7.034 33.385 1.00 93.62 566 VAL A CA 1
ATOM 4445 C C . VAL A 1 566 ? -30.612 6.178 33.410 1.00 93.62 566 VAL A C 1
ATOM 4447 O O . VAL A 1 566 ? -31.372 6.137 32.442 1.00 93.62 566 VAL A O 1
ATOM 4450 N N . ARG A 1 567 ? -30.876 5.498 34.531 1.00 94.75 567 ARG A N 1
ATOM 4451 C CA . ARG A 1 567 ? -32.156 4.808 34.739 1.00 94.75 567 ARG A CA 1
ATOM 4452 C C . ARG A 1 567 ? -33.216 5.821 35.168 1.00 94.75 567 ARG A C 1
ATOM 4454 O O . ARG A 1 567 ? -33.053 6.494 36.182 1.00 94.75 567 ARG A O 1
ATOM 4461 N N . LEU A 1 568 ? -34.294 5.925 34.400 1.00 96.25 568 LEU A N 1
ATOM 4462 C CA . LEU A 1 568 ? -35.382 6.860 34.662 1.00 96.25 568 LEU A CA 1
ATOM 4463 C C . LEU A 1 568 ? -36.383 6.286 35.671 1.00 96.25 568 LEU A C 1
ATOM 4465 O O . LEU A 1 568 ? -36.534 5.072 35.814 1.00 96.25 568 LEU A O 1
ATOM 4469 N N . ALA A 1 569 ? -37.123 7.174 36.339 1.00 95.44 569 ALA A N 1
ATOM 4470 C CA . ALA A 1 569 ? -38.125 6.796 37.339 1.00 95.44 569 ALA A CA 1
ATOM 4471 C C . ALA A 1 569 ? -39.263 5.924 36.771 1.00 95.44 569 ALA A C 1
ATOM 4473 O O . ALA A 1 569 ? -39.857 5.137 37.500 1.00 95.44 569 ALA A O 1
ATOM 4474 N N . ASN A 1 570 ? -39.547 6.031 35.469 1.00 93.94 570 ASN A N 1
ATOM 4475 C CA . ASN A 1 570 ? -40.542 5.211 34.768 1.00 93.94 570 ASN A CA 1
ATOM 4476 C C . ASN A 1 570 ? -40.017 3.820 34.359 1.00 93.94 570 ASN A C 1
ATOM 4478 O O . ASN A 1 570 ? -40.693 3.112 33.621 1.00 93.94 570 ASN A O 1
ATOM 4482 N N . GLY A 1 571 ? -38.811 3.442 34.791 1.00 93.81 571 GLY A N 1
ATOM 4483 C CA . GLY A 1 571 ? -38.186 2.161 34.468 1.00 93.81 571 GLY A CA 1
ATOM 4484 C C . GLY A 1 571 ? -37.423 2.133 33.142 1.00 93.81 571 GLY A C 1
ATOM 4485 O O . GLY A 1 571 ? -36.634 1.211 32.955 1.00 93.81 571 GLY A O 1
ATOM 4486 N N . ARG A 1 572 ? -37.583 3.139 32.269 1.00 96.06 572 ARG A N 1
ATOM 4487 C CA . ARG A 1 572 ? -36.860 3.242 30.990 1.00 96.06 572 ARG A CA 1
ATOM 4488 C C . ARG A 1 572 ? -35.397 3.642 31.200 1.00 96.06 572 ARG A C 1
ATOM 4490 O O . ARG A 1 572 ? -35.015 4.195 32.234 1.00 96.06 572 ARG A O 1
ATOM 4497 N N . HIS A 1 573 ? -34.576 3.403 30.187 1.00 95.94 573 HIS A N 1
ATOM 4498 C CA . HIS A 1 573 ? -33.144 3.683 30.187 1.00 95.94 573 HIS A CA 1
ATOM 4499 C C . HIS A 1 573 ? -32.848 4.853 29.245 1.00 95.94 573 HIS A C 1
ATOM 4501 O O . HIS A 1 573 ? -33.155 4.792 28.057 1.00 95.94 573 HIS A O 1
ATOM 4507 N N . GLN A 1 574 ? -32.268 5.932 29.768 1.00 96.25 574 GLN A N 1
ATOM 4508 C CA . GLN A 1 574 ? -31.792 7.062 28.976 1.00 96.25 574 GLN A CA 1
ATOM 4509 C C . GLN A 1 574 ? -30.296 6.909 28.697 1.00 96.25 574 GLN A C 1
ATOM 4511 O O . GLN A 1 574 ? -29.529 6.573 29.597 1.00 96.25 574 GLN A O 1
ATOM 4516 N N . PHE A 1 575 ? -29.895 7.196 27.461 1.00 95.69 575 PHE A N 1
ATOM 4517 C CA . PHE A 1 575 ? -28.512 7.198 27.004 1.00 95.69 575 PHE A CA 1
ATOM 4518 C C . PHE A 1 575 ? -28.154 8.583 26.480 1.00 95.69 575 PHE A C 1
ATOM 4520 O O . PHE A 1 575 ? -28.759 9.055 25.517 1.00 95.69 575 PHE A O 1
ATOM 4527 N N . ASN A 1 576 ? -27.183 9.234 27.114 1.00 95.06 576 ASN A N 1
ATOM 4528 C CA . ASN A 1 576 ? -26.632 10.506 26.668 1.00 95.06 576 ASN A CA 1
ATOM 4529 C C . ASN A 1 576 ? -25.290 10.245 25.979 1.00 95.06 576 ASN A C 1
ATOM 4531 O O . ASN A 1 576 ? -24.315 9.862 26.624 1.00 95.06 576 ASN A O 1
ATOM 4535 N N . MET A 1 577 ? -25.232 10.472 24.670 1.00 95.00 577 MET A N 1
ATOM 4536 C CA . MET A 1 577 ? -24.006 10.334 23.895 1.00 95.00 577 MET A CA 1
ATOM 4537 C C . MET A 1 577 ? -23.092 11.527 24.151 1.00 95.00 577 MET A C 1
ATOM 4539 O O . MET A 1 577 ? -23.405 12.654 23.755 1.00 95.00 577 MET A O 1
ATOM 4543 N N . ARG A 1 578 ? -21.946 11.266 24.778 1.00 93.25 578 ARG A N 1
ATOM 4544 C CA . ARG A 1 578 ? -20.883 12.244 25.006 1.00 93.25 578 ARG A CA 1
ATOM 4545 C C . ARG A 1 578 ? -19.684 11.921 24.138 1.00 93.25 578 ARG A C 1
ATOM 4547 O O . ARG A 1 578 ? -19.245 10.777 24.126 1.00 93.25 578 ARG A O 1
ATOM 4554 N N . VAL A 1 579 ? -19.138 12.919 23.451 1.00 92.75 579 VAL A N 1
ATOM 4555 C CA . VAL A 1 579 ? -18.023 12.716 22.516 1.00 92.75 579 VAL A CA 1
ATOM 4556 C C . VAL A 1 579 ? -16.874 13.652 22.852 1.00 92.75 579 VAL A C 1
ATOM 4558 O O . VAL A 1 579 ? -17.073 14.832 23.147 1.00 92.75 579 VAL A O 1
ATOM 4561 N N . TRP A 1 580 ? -15.667 13.104 22.812 1.00 92.56 580 TRP A N 1
ATOM 4562 C CA . TRP A 1 580 ? -14.411 13.831 22.893 1.00 92.56 580 TRP A CA 1
ATOM 4563 C C . TRP A 1 580 ? -13.774 13.785 21.514 1.00 92.56 580 TRP A C 1
ATOM 4565 O O . TRP A 1 580 ? -13.370 12.723 21.042 1.00 92.56 580 TRP A O 1
ATOM 4575 N N . LYS A 1 581 ? -13.736 14.949 20.866 1.00 92.94 581 LYS A N 1
ATOM 4576 C CA . LYS A 1 581 ? -13.244 15.091 19.502 1.00 92.94 581 LYS A CA 1
ATOM 4577 C C . LYS A 1 581 ? -11.739 14.853 19.470 1.00 92.94 581 LYS A C 1
ATOM 4579 O O . LYS A 1 581 ? -10.998 15.566 20.149 1.00 92.94 581 LYS A O 1
ATOM 4584 N N . SER A 1 582 ? -11.283 13.911 18.658 1.00 93.06 582 SER A N 1
ATOM 4585 C CA . SER A 1 582 ? -9.867 13.578 18.525 1.00 93.06 582 SER A CA 1
ATOM 4586 C C . SER A 1 582 ? -9.129 14.652 17.724 1.00 93.06 582 SER A C 1
ATOM 4588 O O . SER A 1 582 ? -9.423 14.912 16.553 1.00 93.06 582 SER A O 1
ATOM 4590 N N . ILE A 1 583 ? -8.144 15.282 18.366 1.00 93.56 583 ILE A N 1
ATOM 4591 C CA . ILE A 1 583 ? -7.230 16.269 17.766 1.00 93.56 583 ILE A CA 1
ATOM 4592 C C . ILE A 1 583 ? -5.757 15.836 17.872 1.00 93.56 583 ILE A C 1
ATOM 4594 O O . ILE A 1 583 ? -4.857 16.614 17.548 1.00 93.56 583 ILE A O 1
ATOM 4598 N N . GLY A 1 584 ? -5.516 14.596 18.312 1.00 92.62 584 GLY A N 1
ATOM 4599 C CA . GLY A 1 584 ? -4.191 13.982 18.399 1.00 92.62 584 GLY A CA 1
ATOM 4600 C C . GLY A 1 584 ? -3.482 13.900 17.048 1.00 92.62 584 GLY A C 1
ATOM 4601 O O . GLY A 1 584 ? -4.113 13.991 15.990 1.00 92.62 584 GLY A O 1
ATOM 4602 N N . ARG A 1 585 ? -2.156 13.750 17.079 1.00 94.81 585 ARG A N 1
ATOM 4603 C CA . ARG A 1 585 ? -1.309 13.725 15.876 1.00 94.81 585 ARG A CA 1
ATOM 4604 C C . ARG A 1 585 ? -0.221 12.661 15.956 1.00 94.81 585 ARG A C 1
ATOM 4606 O O . ARG A 1 585 ? 0.224 12.343 17.054 1.00 94.81 585 ARG A O 1
ATOM 4613 N N . GLY A 1 586 ? 0.246 12.210 14.798 1.00 94.31 586 GLY A N 1
ATOM 4614 C CA . GLY A 1 586 ? 1.366 11.286 14.639 1.00 94.31 586 GLY A CA 1
ATOM 4615 C C . GLY A 1 586 ? 0.912 9.866 14.327 1.00 94.31 586 GLY A C 1
ATOM 4616 O O . GLY A 1 586 ? -0.271 9.553 14.389 1.00 94.31 586 GLY A O 1
ATOM 4617 N N . GLY A 1 587 ? 1.853 8.984 14.017 1.00 92.00 587 GLY A N 1
ATOM 4618 C CA . GLY A 1 587 ? 1.554 7.579 13.768 1.00 92.00 587 GLY A CA 1
ATOM 4619 C C . GLY A 1 587 ? 0.955 7.282 12.392 1.00 92.00 587 GLY A C 1
ATOM 4620 O O . GLY A 1 587 ? 0.704 6.119 12.130 1.00 92.00 587 GLY A O 1
ATOM 4621 N N . THR A 1 588 ? 0.780 8.275 11.512 1.00 92.56 588 THR A N 1
ATOM 4622 C CA . THR A 1 588 ? 0.075 8.102 10.225 1.00 92.56 588 THR A CA 1
ATOM 4623 C C . THR A 1 588 ? 0.997 8.118 9.008 1.00 92.56 588 THR A C 1
ATOM 4625 O O . THR A 1 588 ? 0.566 7.851 7.881 1.00 92.56 588 THR A O 1
ATOM 4628 N N . LYS A 1 589 ? 2.250 8.555 9.181 1.00 89.62 589 LYS A N 1
ATOM 4629 C CA . LYS A 1 589 ? 3.246 8.664 8.113 1.00 89.62 589 LYS A CA 1
ATOM 4630 C C . LYS A 1 589 ? 4.524 7.984 8.567 1.00 89.62 589 LYS A C 1
ATOM 4632 O O . LYS A 1 589 ? 5.006 8.215 9.671 1.00 89.62 589 LYS A O 1
ATOM 4637 N N . VAL A 1 590 ? 5.091 7.167 7.690 1.00 90.00 590 VAL A N 1
ATOM 4638 C CA . VAL A 1 590 ? 6.413 6.568 7.880 1.00 90.00 590 VAL A CA 1
ATOM 4639 C C . VAL A 1 590 ? 7.357 7.064 6.792 1.00 90.00 590 VAL A C 1
ATOM 4641 O O . VAL A 1 590 ? 6.930 7.358 5.669 1.00 90.00 590 VAL A O 1
ATOM 4644 N N . LYS A 1 591 ? 8.644 7.172 7.133 1.00 88.44 591 LYS A N 1
ATOM 4645 C CA . LYS A 1 591 ? 9.672 7.738 6.249 1.00 88.44 591 LYS A CA 1
ATOM 4646 C C . LYS A 1 591 ? 9.776 6.995 4.918 1.00 88.44 591 LYS A C 1
ATOM 4648 O O . LYS A 1 591 ? 9.906 7.639 3.876 1.00 88.44 591 LYS A O 1
ATOM 4653 N N . ALA A 1 592 ? 9.664 5.666 4.963 1.00 91.25 592 ALA A N 1
ATOM 4654 C CA . ALA A 1 592 ? 9.799 4.785 3.804 1.00 91.25 592 ALA A CA 1
ATOM 4655 C C . ALA A 1 592 ? 8.711 4.968 2.730 1.00 91.25 592 ALA A C 1
ATOM 4657 O O . ALA A 1 592 ? 8.915 4.588 1.584 1.00 91.25 592 ALA A O 1
ATOM 4658 N N . ASP A 1 593 ? 7.566 5.575 3.049 1.00 93.00 593 ASP A N 1
ATOM 4659 C CA . ASP A 1 593 ? 6.466 5.715 2.083 1.00 93.00 593 ASP A CA 1
ATOM 4660 C C . ASP A 1 593 ? 6.628 6.919 1.137 1.00 93.00 593 ASP A C 1
ATOM 4662 O O . ASP A 1 593 ? 5.839 7.097 0.210 1.00 93.00 593 ASP A O 1
ATOM 4666 N N . GLY A 1 594 ? 7.590 7.807 1.405 1.00 92.62 594 GLY A N 1
ATOM 4667 C CA . GLY A 1 594 ? 7.874 8.974 0.560 1.00 92.62 594 GLY A CA 1
ATOM 4668 C C . GLY A 1 594 ? 8.877 8.700 -0.561 1.00 92.62 594 GLY A C 1
ATOM 4669 O O . GLY A 1 594 ? 9.203 9.621 -1.305 1.00 92.62 594 GLY A O 1
ATOM 4670 N N . VAL A 1 595 ? 9.394 7.475 -0.651 1.00 93.94 595 VAL A N 1
ATOM 4671 C CA . VAL A 1 595 ? 10.551 7.122 -1.474 1.00 93.94 595 VAL A CA 1
ATOM 4672 C C . VAL A 1 595 ? 10.177 6.949 -2.949 1.00 93.94 595 VAL A C 1
ATOM 4674 O O . VAL A 1 595 ? 9.275 6.173 -3.275 1.00 93.94 595 VAL A O 1
ATOM 4677 N N . LYS A 1 596 ? 10.886 7.664 -3.832 1.00 96.06 596 LYS A N 1
ATOM 4678 C CA . LYS A 1 596 ? 10.838 7.537 -5.296 1.00 96.06 596 LYS A CA 1
ATOM 4679 C C . LYS A 1 596 ? 12.248 7.700 -5.874 1.00 96.06 596 LYS A C 1
ATOM 4681 O O . LYS A 1 596 ? 13.070 8.394 -5.277 1.00 96.06 596 LYS A O 1
ATOM 4686 N N . TYR A 1 597 ? 12.495 7.127 -7.045 1.00 96.00 597 TYR A N 1
ATOM 4687 C CA . TYR A 1 597 ? 13.764 7.242 -7.764 1.00 96.00 597 TYR A CA 1
ATOM 4688 C C . TYR A 1 597 ? 13.491 7.650 -9.205 1.00 96.00 597 TYR A C 1
ATOM 4690 O O . TYR A 1 597 ? 12.425 7.328 -9.731 1.00 96.00 597 TYR A O 1
ATOM 4698 N N . CYS A 1 598 ? 14.374 8.473 -9.764 1.00 95.62 598 CYS A N 1
ATOM 4699 C CA . CYS A 1 598 ? 14.364 8.828 -11.180 1.00 95.62 598 CYS A CA 1
ATOM 4700 C C . CYS A 1 598 ? 15.614 9.629 -11.539 1.00 95.62 598 CYS A C 1
ATOM 4702 O O . CYS A 1 598 ? 16.164 10.338 -10.694 1.00 95.62 598 CYS A O 1
ATOM 4704 N N . ASN A 1 599 ? 16.031 9.616 -12.802 1.00 94.44 599 ASN A N 1
ATOM 4705 C CA . ASN A 1 599 ? 17.105 10.486 -13.273 1.00 94.44 599 ASN A CA 1
ATOM 4706 C C . ASN A 1 599 ? 16.628 11.952 -13.397 1.00 94.44 599 ASN A C 1
ATOM 4708 O O . ASN A 1 599 ? 16.074 12.375 -14.414 1.00 94.44 599 ASN A O 1
ATOM 4712 N N . MET A 1 600 ? 16.821 12.752 -12.342 1.00 94.81 600 MET A N 1
ATOM 4713 C CA . MET A 1 600 ? 16.296 14.124 -12.249 1.00 94.81 600 MET A CA 1
ATOM 4714 C C . MET A 1 600 ? 17.258 15.176 -12.811 1.00 94.81 600 MET A C 1
ATOM 4716 O O . MET A 1 600 ? 16.857 16.327 -13.004 1.00 94.81 600 MET A O 1
ATOM 4720 N N . ARG A 1 601 ? 18.526 14.811 -13.042 1.00 89.50 601 ARG A N 1
ATOM 4721 C CA . ARG A 1 601 ? 19.585 15.731 -13.501 1.00 89.50 601 ARG A CA 1
ATOM 4722 C C . ARG A 1 601 ? 20.421 15.205 -14.670 1.00 89.50 601 ARG A C 1
ATOM 4724 O O . ARG A 1 601 ? 21.517 15.708 -14.906 1.00 89.50 601 ARG A O 1
ATOM 4731 N N . LYS A 1 602 ? 19.922 14.189 -15.375 1.00 90.44 602 LYS A N 1
ATOM 4732 C CA . LYS A 1 602 ? 20.581 13.550 -16.519 1.00 90.44 602 LYS A CA 1
ATOM 4733 C C . LYS A 1 602 ? 21.979 13.047 -16.154 1.00 90.44 602 LYS A C 1
ATOM 4735 O O . LYS A 1 602 ? 22.979 13.387 -16.787 1.00 90.44 602 LYS A O 1
ATOM 4740 N N . ASN A 1 603 ? 22.044 12.257 -15.085 1.00 88.19 603 ASN A N 1
ATOM 4741 C CA . ASN A 1 603 ? 23.267 11.603 -14.645 1.00 88.19 603 ASN A CA 1
ATOM 4742 C C . ASN A 1 603 ? 23.906 10.809 -15.794 1.00 88.19 603 ASN A C 1
ATOM 4744 O O . ASN A 1 603 ? 23.187 10.119 -16.522 1.00 88.19 603 ASN A O 1
ATOM 4748 N N . PRO A 1 604 ? 25.241 10.873 -15.952 1.00 79.31 604 PRO A N 1
ATOM 4749 C CA . PRO A 1 604 ? 25.956 9.991 -16.865 1.00 79.31 604 PRO A CA 1
ATOM 4750 C C . PRO A 1 604 ? 25.634 8.523 -16.561 1.00 79.31 604 PRO A C 1
ATOM 4752 O O . PRO A 1 604 ? 25.577 8.146 -15.394 1.00 79.31 604 PRO A O 1
ATOM 4755 N N . GLY A 1 605 ? 25.419 7.718 -17.601 1.00 76.69 605 GLY A N 1
ATOM 4756 C CA . GLY A 1 605 ? 25.045 6.304 -17.472 1.00 76.69 605 GLY A CA 1
ATOM 4757 C C . GLY A 1 605 ? 23.544 6.067 -17.300 1.00 76.69 605 GLY A C 1
ATOM 4758 O O . GLY A 1 605 ? 23.019 5.142 -17.894 1.00 76.69 605 GLY A O 1
ATOM 4759 N N . GLY A 1 606 ? 22.831 6.972 -16.627 1.00 87.12 606 GLY A N 1
ATOM 4760 C CA . GLY A 1 606 ? 21.403 6.797 -16.332 1.00 87.12 606 GLY A CA 1
ATOM 4761 C C . GLY A 1 606 ? 21.082 6.822 -14.842 1.00 87.12 606 GLY A C 1
ATOM 4762 O O . GLY A 1 606 ? 19.920 7.017 -14.505 1.00 87.12 606 GLY A O 1
ATOM 4763 N N . ALA A 1 607 ? 22.113 6.759 -13.985 1.00 90.94 607 ALA A N 1
ATOM 4764 C CA . ALA A 1 607 ? 21.983 6.578 -12.541 1.00 90.94 607 ALA A CA 1
ATOM 4765 C C . ALA A 1 607 ? 20.876 7.444 -11.927 1.00 90.94 607 ALA A C 1
ATOM 4767 O O . ALA A 1 607 ? 20.885 8.678 -12.040 1.00 90.94 607 ALA A O 1
ATOM 4768 N N . GLU A 1 608 ? 19.934 6.809 -11.248 1.00 94.88 608 GLU A N 1
ATOM 4769 C CA . GLU A 1 608 ? 18.763 7.494 -10.722 1.00 94.88 608 GLU A CA 1
ATOM 4770 C C . GLU A 1 608 ? 19.088 8.296 -9.454 1.00 94.88 608 GLU A C 1
ATOM 4772 O O . GLU A 1 608 ? 19.902 7.912 -8.609 1.00 94.88 608 GLU A O 1
ATOM 4777 N N . ASP A 1 609 ? 18.448 9.456 -9.313 1.00 94.88 609 ASP A N 1
ATOM 4778 C CA . ASP A 1 609 ? 18.481 10.255 -8.095 1.00 94.88 609 ASP A CA 1
ATOM 4779 C C . ASP A 1 609 ? 17.349 9.829 -7.150 1.00 94.88 609 ASP A C 1
ATOM 4781 O O . ASP A 1 609 ? 16.286 9.373 -7.576 1.00 94.88 609 ASP A O 1
ATOM 4785 N N . TYR A 1 610 ? 17.538 10.049 -5.851 1.00 94.69 610 TYR A N 1
ATOM 4786 C CA . TYR A 1 610 ? 16.529 9.734 -4.847 1.00 94.69 610 TYR A CA 1
ATOM 4787 C C . TYR A 1 610 ? 15.656 10.954 -4.535 1.00 94.69 610 TYR A C 1
ATOM 4789 O O . TYR A 1 610 ? 16.120 11.974 -4.022 1.00 94.69 610 TYR A O 1
ATOM 4797 N N . VAL A 1 611 ? 14.358 10.840 -4.806 1.00 96.38 611 VAL A N 1
ATOM 4798 C CA . VAL A 1 611 ? 13.347 11.863 -4.535 1.00 96.38 611 VAL A CA 1
ATOM 4799 C C . VAL A 1 611 ? 12.517 11.460 -3.321 1.00 96.38 611 VAL A C 1
ATOM 4801 O O . VAL A 1 611 ? 11.850 10.426 -3.319 1.00 96.38 611 VAL A O 1
ATOM 4804 N N . TRP A 1 612 ? 12.486 12.315 -2.296 1.00 94.88 612 TRP A N 1
ATOM 4805 C CA . TRP A 1 612 ? 11.584 12.124 -1.158 1.00 94.88 612 TRP A CA 1
ATOM 4806 C C . TRP A 1 612 ? 10.357 13.034 -1.270 1.00 94.88 612 TRP A C 1
ATOM 4808 O O . TRP A 1 612 ? 10.488 14.257 -1.389 1.00 94.88 612 TRP A O 1
ATOM 4818 N N . THR A 1 613 ? 9.166 12.434 -1.204 1.00 95.44 613 THR A N 1
ATOM 4819 C CA . THR A 1 613 ? 7.870 13.081 -1.461 1.00 95.44 613 THR A CA 1
ATOM 4820 C C . THR A 1 613 ? 6.988 13.120 -0.205 1.00 95.44 613 THR A C 1
ATOM 4822 O O . THR A 1 613 ? 6.613 12.080 0.345 1.00 95.44 613 THR A O 1
ATOM 4825 N N . TRP A 1 614 ? 6.596 14.325 0.227 1.00 93.00 614 TRP A N 1
ATOM 4826 C CA . TRP A 1 614 ? 5.632 14.532 1.322 1.00 93.00 614 TRP A CA 1
ATOM 4827 C C . TRP A 1 614 ? 4.253 13.990 0.933 1.00 93.00 614 TRP A C 1
ATOM 4829 O O . TRP A 1 614 ? 3.915 13.962 -0.243 1.00 93.00 614 TRP A O 1
ATOM 4839 N N . SER A 1 615 ? 3.400 13.651 1.907 1.00 91.69 615 SER A N 1
ATOM 4840 C CA . SER A 1 615 ? 2.010 13.215 1.656 1.00 91.69 615 SER A CA 1
ATOM 4841 C C . SER A 1 615 ? 1.206 14.177 0.773 1.00 91.69 615 SER A C 1
ATOM 4843 O O . SER A 1 615 ? 0.402 13.717 -0.028 1.00 91.69 615 SER A O 1
ATOM 4845 N N . GLY A 1 616 ? 1.447 15.488 0.906 1.00 93.62 616 GLY A N 1
ATOM 4846 C CA . GLY A 1 616 ? 0.849 16.544 0.080 1.00 93.62 616 GLY A CA 1
ATOM 4847 C C . GLY A 1 616 ? 1.610 16.880 -1.210 1.00 93.62 616 GLY A C 1
ATOM 4848 O O . GLY A 1 616 ? 1.281 17.877 -1.845 1.00 93.62 616 GLY A O 1
ATOM 4849 N N . GLY A 1 617 ? 2.634 16.106 -1.579 1.00 95.31 617 GLY A N 1
ATOM 4850 C CA . GLY A 1 617 ? 3.260 16.135 -2.903 1.00 95.31 617 GLY A CA 1
ATOM 4851 C C . GLY A 1 617 ? 4.528 16.975 -3.039 1.00 95.31 617 GLY A C 1
ATOM 4852 O O . GLY A 1 617 ? 5.225 16.846 -4.038 1.00 95.31 617 GLY A O 1
ATOM 4853 N N . LYS A 1 618 ? 4.890 17.803 -2.049 1.00 95.62 618 LYS A N 1
ATOM 4854 C CA . LYS A 1 618 ? 6.194 18.501 -2.041 1.00 95.62 618 LYS A CA 1
ATOM 4855 C C . LYS A 1 618 ? 7.331 17.489 -2.238 1.00 95.62 618 LYS A C 1
ATOM 4857 O O . LYS A 1 618 ? 7.219 16.368 -1.749 1.00 95.62 618 LYS A O 1
ATOM 4862 N N . MET A 1 619 ? 8.410 17.881 -2.915 1.00 97.06 619 MET A N 1
ATOM 4863 C CA . MET A 1 619 ? 9.547 17.003 -3.212 1.00 97.06 619 MET A CA 1
ATOM 4864 C C . MET A 1 619 ? 10.888 17.644 -2.857 1.00 97.06 619 MET A C 1
ATOM 4866 O O . MET A 1 619 ? 11.108 18.846 -3.051 1.00 97.06 619 MET A O 1
ATOM 4870 N N . ILE A 1 620 ? 11.802 16.812 -2.369 1.00 91.38 620 ILE A N 1
ATOM 4871 C CA . ILE A 1 620 ? 13.226 17.126 -2.238 1.00 91.38 620 ILE A CA 1
ATOM 4872 C C . ILE A 1 620 ? 14.056 16.065 -2.945 1.00 91.38 620 ILE A C 1
ATOM 4874 O O . ILE A 1 620 ? 13.561 14.970 -3.208 1.00 91.38 620 ILE A O 1
ATOM 4878 N N . LEU A 1 621 ? 15.320 16.384 -3.194 1.00 90.00 621 LEU A N 1
ATOM 4879 C CA . LEU A 1 621 ? 16.210 15.531 -3.965 1.00 90.00 621 LEU A CA 1
ATOM 4880 C C . LEU A 1 621 ? 17.493 15.218 -3.208 1.00 90.00 621 LEU A C 1
ATOM 4882 O O . LEU A 1 621 ? 18.142 16.117 -2.679 1.00 90.00 621 LEU A O 1
ATOM 4886 N N . PHE A 1 622 ? 17.882 13.954 -3.238 1.00 87.62 622 PHE A N 1
ATOM 4887 C CA . PHE A 1 622 ? 19.190 13.453 -2.861 1.00 87.62 622 PHE A CA 1
ATOM 4888 C C . PHE A 1 622 ? 19.916 13.076 -4.147 1.00 87.62 622 PHE A C 1
ATOM 4890 O O . PHE A 1 622 ? 19.537 12.144 -4.852 1.00 87.62 622 PHE A O 1
ATOM 4897 N N . LEU A 1 623 ? 20.943 13.854 -4.466 1.00 84.62 623 LEU A N 1
ATOM 4898 C CA . LEU A 1 623 ? 21.674 13.723 -5.716 1.00 84.62 623 LEU A CA 1
ATOM 4899 C C . LEU A 1 623 ? 22.451 12.405 -5.747 1.00 84.62 623 LEU A C 1
ATOM 4901 O O . LEU A 1 623 ? 23.217 12.142 -4.821 1.00 84.62 623 LEU A O 1
ATOM 4905 N N . SER A 1 624 ? 22.328 11.614 -6.811 1.00 88.44 624 SER A N 1
ATOM 4906 C CA . SER A 1 624 ? 23.225 10.474 -7.022 1.00 88.44 624 SER A CA 1
ATOM 4907 C C . SER A 1 624 ? 24.673 10.963 -7.123 1.00 88.44 624 SER A C 1
ATOM 4909 O O . SER A 1 624 ? 24.939 12.089 -7.544 1.00 88.44 624 SER A O 1
ATOM 4911 N N . LEU A 1 625 ? 25.651 10.160 -6.716 1.00 82.31 625 LEU A N 1
ATOM 4912 C CA . LEU A 1 625 ? 27.067 10.452 -6.977 1.00 82.31 625 LEU A CA 1
ATOM 4913 C C . LEU A 1 625 ? 27.634 9.609 -8.127 1.00 82.31 625 LEU A C 1
ATOM 4915 O O . LEU A 1 625 ? 28.841 9.679 -8.351 1.00 82.31 625 LEU A O 1
ATOM 4919 N N . GLY A 1 626 ? 26.791 8.840 -8.835 1.00 79.06 626 GLY A N 1
ATOM 4920 C CA . GLY A 1 626 ? 27.206 7.975 -9.947 1.00 79.06 626 GLY A CA 1
ATOM 4921 C C . GLY A 1 626 ? 28.258 6.955 -9.517 1.00 79.06 626 GLY A C 1
ATOM 4922 O O . GLY A 1 626 ? 29.316 6.841 -10.134 1.00 79.06 626 GLY A O 1
ATOM 4923 N N . LYS A 1 627 ? 28.038 6.314 -8.366 1.00 81.19 627 LYS A N 1
ATOM 4924 C CA . LYS A 1 627 ? 28.973 5.341 -7.794 1.00 81.19 627 LYS A CA 1
ATOM 4925 C C . LYS A 1 627 ? 28.538 3.946 -8.201 1.00 81.19 627 LYS A C 1
ATOM 4927 O O . LYS A 1 627 ? 27.355 3.675 -8.201 1.00 81.19 627 LYS A O 1
ATOM 4932 N N . SER A 1 628 ? 29.501 3.063 -8.436 1.00 81.81 628 SER A N 1
ATOM 4933 C CA . SER A 1 628 ? 29.236 1.635 -8.637 1.00 81.81 628 SER A CA 1
ATOM 4934 C C . SER A 1 628 ? 29.404 0.810 -7.364 1.00 81.81 628 SER A C 1
ATOM 4936 O O . SER A 1 628 ? 28.822 -0.253 -7.244 1.00 81.81 628 SER A O 1
ATOM 4938 N N . ARG A 1 629 ? 30.176 1.285 -6.372 1.00 82.00 629 ARG A N 1
ATOM 4939 C CA . ARG A 1 629 ? 30.273 0.688 -5.025 1.00 82.00 629 ARG A CA 1
ATOM 4940 C C . ARG A 1 629 ? 30.604 1.736 -3.960 1.00 82.00 629 ARG A C 1
ATOM 4942 O O . ARG A 1 629 ? 31.197 2.783 -4.244 1.00 82.00 629 ARG A O 1
ATOM 4949 N N . ILE A 1 630 ? 30.281 1.433 -2.704 1.00 74.44 630 ILE A N 1
ATOM 4950 C CA . ILE A 1 630 ? 30.624 2.224 -1.514 1.00 74.44 630 ILE A CA 1
ATOM 4951 C C . ILE A 1 630 ? 31.217 1.345 -0.406 1.00 74.44 630 ILE A C 1
ATOM 4953 O O . ILE A 1 630 ? 31.042 0.136 -0.390 1.00 74.44 630 ILE A O 1
ATOM 4957 N N . SER A 1 631 ? 31.949 1.952 0.531 1.00 73.94 631 SER A N 1
ATOM 4958 C CA . SER A 1 631 ? 32.476 1.263 1.714 1.00 73.94 631 SER A CA 1
ATOM 4959 C C . SER A 1 631 ? 32.580 2.207 2.914 1.00 73.94 631 SER A C 1
ATOM 4961 O O . SER A 1 631 ? 32.762 3.423 2.758 1.00 73.94 631 SER A O 1
ATOM 4963 N N . GLY A 1 632 ? 32.460 1.649 4.123 1.00 66.94 632 GLY A N 1
ATOM 4964 C CA . GLY A 1 632 ? 32.579 2.387 5.382 1.00 66.94 632 GLY A CA 1
ATOM 4965 C C . GLY A 1 632 ? 31.599 3.563 5.484 1.00 66.94 632 GLY A C 1
ATOM 4966 O O . GLY A 1 632 ? 30.395 3.421 5.286 1.00 66.94 632 GLY A O 1
ATOM 4967 N N . THR A 1 633 ? 32.103 4.763 5.780 1.00 62.91 633 THR A N 1
ATOM 4968 C CA . THR A 1 633 ? 31.276 5.964 5.999 1.00 62.91 633 THR A CA 1
ATOM 4969 C C . THR A 1 633 ? 30.870 6.700 4.717 1.00 62.91 633 THR A C 1
ATOM 4971 O O . THR A 1 633 ? 30.109 7.663 4.803 1.00 62.91 633 THR A O 1
ATOM 4974 N N . LYS A 1 634 ? 31.295 6.258 3.525 1.00 68.19 634 LYS A N 1
ATOM 4975 C CA . LYS A 1 634 ? 30.988 6.942 2.254 1.00 68.19 634 LYS A CA 1
ATOM 4976 C C . LYS A 1 634 ? 29.493 6.860 1.906 1.00 68.19 634 LYS A C 1
ATOM 4978 O O . LYS A 1 634 ? 28.932 5.774 1.863 1.00 68.19 634 LYS A O 1
ATOM 4983 N N . SER A 1 635 ? 28.870 8.001 1.605 1.00 78.12 635 SER A N 1
ATOM 4984 C CA . SER A 1 635 ? 27.467 8.083 1.156 1.00 78.12 635 SER A CA 1
ATOM 4985 C C . SER A 1 635 ? 27.321 7.775 -0.339 1.00 78.12 635 SER A C 1
ATOM 4987 O O . SER A 1 635 ? 28.196 8.167 -1.115 1.00 78.12 635 SER A O 1
ATOM 4989 N N . TRP A 1 636 ? 26.230 7.119 -0.755 1.00 82.69 636 TRP A N 1
ATOM 4990 C CA . TRP A 1 636 ? 25.835 7.019 -2.174 1.00 82.69 636 TRP A CA 1
ATOM 4991 C C . TRP A 1 636 ? 25.345 8.367 -2.710 1.00 82.69 636 TRP A C 1
ATOM 4993 O O . TRP A 1 636 ? 25.657 8.754 -3.832 1.00 82.69 636 TRP A O 1
ATOM 5003 N N . TRP A 1 637 ? 24.648 9.106 -1.848 1.00 84.75 637 TRP A N 1
ATOM 5004 C CA . TRP A 1 637 ? 24.018 10.380 -2.158 1.00 84.75 637 TRP A CA 1
ATOM 5005 C C . TRP A 1 637 ? 24.920 11.567 -1.820 1.00 84.75 637 TRP A C 1
ATOM 5007 O O . TRP A 1 637 ? 25.649 11.550 -0.820 1.00 84.75 637 TRP A O 1
ATOM 5017 N N . GLY A 1 638 ? 24.849 12.598 -2.654 1.00 69.69 638 GLY A N 1
ATOM 5018 C CA . GLY A 1 638 ? 25.436 13.915 -2.451 1.00 69.69 638 GLY A CA 1
ATOM 5019 C C . GLY A 1 638 ? 24.526 14.848 -1.643 1.00 69.69 638 GLY A C 1
ATOM 5020 O O . GLY A 1 638 ? 23.597 14.385 -0.977 1.00 69.69 638 GLY A O 1
ATOM 5021 N N . PRO A 1 639 ? 24.785 16.169 -1.693 1.00 67.38 639 PRO A N 1
ATOM 5022 C CA . PRO A 1 639 ? 24.012 17.161 -0.955 1.00 67.38 639 PRO A CA 1
ATOM 5023 C C . PRO A 1 639 ? 22.514 17.088 -1.255 1.00 67.38 639 PRO A C 1
ATOM 5025 O O . PRO A 1 639 ? 22.101 16.852 -2.394 1.00 67.38 639 PRO A O 1
ATOM 5028 N N . VAL A 1 640 ? 21.710 17.335 -0.223 1.00 73.31 640 VAL A N 1
ATOM 5029 C CA . VAL A 1 640 ? 20.253 17.363 -0.335 1.00 73.31 640 VAL A CA 1
ATOM 5030 C C . VAL A 1 640 ? 19.804 18.711 -0.883 1.00 73.31 640 VAL A C 1
ATOM 5032 O O . VAL A 1 640 ? 20.230 19.762 -0.405 1.00 73.31 640 VAL A O 1
ATOM 5035 N N . VAL A 1 641 ? 18.911 18.696 -1.867 1.00 80.38 641 VAL A N 1
ATOM 5036 C CA . VAL A 1 641 ? 18.336 19.909 -2.445 1.00 80.38 641 VAL A CA 1
ATOM 5037 C C . VAL A 1 641 ? 16.928 20.124 -1.904 1.00 80.38 641 VAL A C 1
ATOM 5039 O O . VAL A 1 641 ? 16.023 19.313 -2.123 1.00 80.38 641 VAL A O 1
ATOM 5042 N N . HIS A 1 642 ? 16.741 21.244 -1.204 1.00 79.25 642 HIS A N 1
ATOM 5043 C CA . HIS A 1 642 ? 15.501 21.569 -0.508 1.00 79.25 642 HIS A CA 1
ATOM 5044 C C . HIS A 1 642 ? 14.838 22.863 -0.998 1.00 79.25 642 HIS A C 1
ATOM 5046 O O . HIS A 1 642 ? 15.439 23.927 -0.858 1.00 79.25 642 HIS A O 1
ATOM 5052 N N . PRO A 1 643 ? 13.540 22.825 -1.360 1.00 86.81 643 PRO A N 1
ATOM 5053 C CA . PRO A 1 643 ? 12.846 21.798 -2.149 1.00 86.81 643 PRO A CA 1
ATOM 5054 C C . PRO A 1 643 ? 13.107 21.942 -3.658 1.00 86.81 643 PRO A C 1
ATOM 5056 O O . PRO A 1 643 ? 13.397 23.040 -4.122 1.00 86.81 643 PRO A O 1
ATOM 5059 N N . ILE A 1 644 ? 12.939 20.858 -4.425 1.00 94.44 644 ILE A N 1
ATOM 5060 C CA . ILE A 1 644 ? 13.020 20.907 -5.901 1.00 94.44 644 ILE A CA 1
ATOM 5061 C C . ILE A 1 644 ? 11.670 21.218 -6.557 1.00 94.44 644 ILE A C 1
ATOM 5063 O O . ILE A 1 644 ? 11.611 21.789 -7.643 1.00 94.44 644 ILE A O 1
ATOM 5067 N N . TRP A 1 645 ? 10.570 20.874 -5.884 1.00 97.56 645 TRP A N 1
ATOM 5068 C CA . TRP A 1 645 ? 9.221 21.150 -6.359 1.00 97.56 645 TRP A CA 1
ATOM 5069 C C . TRP A 1 645 ? 8.244 21.241 -5.188 1.00 97.56 645 TRP A C 1
ATOM 5071 O O . TRP A 1 645 ? 8.347 20.517 -4.194 1.00 97.56 645 TRP A O 1
ATOM 5081 N N . THR A 1 646 ? 7.297 22.169 -5.287 1.00 96.62 646 THR A N 1
ATOM 5082 C CA . THR A 1 646 ? 6.152 22.279 -4.380 1.00 96.62 646 THR A CA 1
ATOM 5083 C C . THR A 1 646 ? 4.907 22.386 -5.250 1.00 96.62 646 THR A C 1
ATOM 5085 O O . THR A 1 646 ? 4.862 23.283 -6.095 1.00 96.62 646 THR A O 1
ATOM 5088 N N . PRO A 1 647 ? 3.921 21.492 -5.083 1.00 96.00 647 PRO A N 1
ATOM 5089 C CA . PRO A 1 647 ? 2.746 21.511 -5.932 1.00 96.00 647 PRO A CA 1
ATOM 5090 C C . PRO A 1 647 ? 1.906 22.773 -5.678 1.00 96.00 647 PRO A C 1
ATOM 5092 O O . PRO A 1 647 ? 1.912 23.310 -4.566 1.00 96.00 647 PRO A O 1
ATOM 5095 N N . PRO A 1 648 ? 1.147 23.247 -6.683 1.00 93.50 648 PRO A N 1
ATOM 5096 C CA . PRO A 1 648 ? 0.283 24.424 -6.544 1.00 93.50 648 PRO A CA 1
ATOM 5097 C C . PRO A 1 648 ? -0.880 24.223 -5.552 1.00 93.50 648 PRO A C 1
ATOM 5099 O O . PRO A 1 648 ? -1.487 25.192 -5.100 1.00 93.50 648 PRO A O 1
ATOM 5102 N N . PHE A 1 649 ? -1.193 22.975 -5.210 1.00 94.44 649 PHE A N 1
ATOM 5103 C CA . PHE A 1 649 ? -2.161 22.545 -4.200 1.00 94.44 649 PHE A CA 1
ATOM 5104 C C . PHE A 1 649 ? -1.735 21.170 -3.666 1.00 94.44 649 PHE A C 1
ATOM 5106 O O . PHE A 1 649 ? -0.835 20.551 -4.221 1.00 94.44 649 PHE A O 1
ATOM 5113 N N . ASN A 1 650 ? -2.350 20.670 -2.592 1.00 95.69 650 ASN A N 1
ATOM 5114 C CA . ASN A 1 650 ? -1.991 19.345 -2.076 1.00 95.69 650 ASN A CA 1
ATOM 5115 C C . ASN A 1 650 ? -2.351 18.250 -3.088 1.00 95.69 650 ASN A C 1
ATOM 5117 O O . ASN A 1 650 ? -3.512 18.125 -3.476 1.00 95.69 650 ASN A O 1
ATOM 5121 N N . ILE A 1 651 ? -1.358 17.447 -3.459 1.00 96.38 651 ILE A N 1
ATOM 5122 C CA . ILE A 1 651 ? -1.509 16.272 -4.320 1.00 96.38 651 ILE A CA 1
ATOM 5123 C C . ILE A 1 651 ? -1.049 15.054 -3.523 1.00 96.38 651 ILE A C 1
ATOM 5125 O O . ILE A 1 651 ? -0.013 15.104 -2.863 1.00 96.38 651 ILE A O 1
ATOM 5129 N N . ASP A 1 652 ? -1.819 13.966 -3.550 1.00 95.12 652 ASP A N 1
ATOM 5130 C CA . ASP A 1 652 ? -1.454 12.749 -2.823 1.00 95.12 652 ASP A CA 1
ATOM 5131 C C . ASP A 1 652 ? -0.198 12.145 -3.458 1.00 95.12 652 ASP A C 1
ATOM 5133 O O . ASP A 1 652 ? -0.154 11.916 -4.664 1.00 95.12 652 ASP A O 1
ATOM 5137 N N . ARG A 1 653 ? 0.835 11.870 -2.657 1.00 94.50 653 ARG A N 1
ATOM 5138 C CA . ARG A 1 653 ? 2.107 11.295 -3.142 1.00 94.50 653 ARG A CA 1
ATOM 5139 C C . ARG A 1 653 ? 1.962 10.002 -3.946 1.00 94.50 653 ARG A C 1
ATOM 5141 O O . ARG A 1 653 ? 2.860 9.676 -4.726 1.00 94.50 653 ARG A O 1
ATOM 5148 N N . ARG A 1 654 ? 0.876 9.255 -3.729 1.00 94.69 654 ARG A N 1
ATOM 5149 C CA . ARG A 1 654 ? 0.558 8.030 -4.475 1.00 94.69 654 ARG A CA 1
ATOM 5150 C C . ARG A 1 654 ? 0.193 8.315 -5.931 1.00 94.69 654 ARG A C 1
ATOM 5152 O O . ARG A 1 654 ? 0.488 7.492 -6.780 1.00 94.69 654 ARG A O 1
ATOM 5159 N N . ASP A 1 655 ? -0.365 9.491 -6.206 1.00 96.44 655 ASP A N 1
ATOM 5160 C CA . ASP A 1 655 ? -0.790 9.926 -7.542 1.00 96.44 655 ASP A CA 1
ATOM 5161 C C . ASP A 1 655 ? 0.331 10.624 -8.333 1.00 96.44 655 ASP A C 1
ATOM 5163 O O . ASP A 1 655 ? 0.117 11.082 -9.455 1.00 96.44 655 ASP A O 1
ATOM 5167 N N . LEU A 1 656 ? 1.517 10.775 -7.735 1.00 97.50 656 LEU A N 1
ATOM 5168 C CA . LEU A 1 656 ? 2.667 11.428 -8.353 1.00 97.50 656 LEU A CA 1
ATOM 5169 C C . LEU A 1 656 ? 3.636 10.382 -8.897 1.00 97.50 656 LEU A C 1
ATOM 5171 O O . LEU A 1 656 ? 4.179 9.572 -8.145 1.00 97.50 656 LEU A O 1
ATOM 5175 N N . HIS A 1 657 ? 3.896 10.443 -10.192 1.00 97.75 657 HIS A N 1
ATOM 5176 C CA . HIS A 1 657 ? 4.837 9.590 -10.901 1.00 97.75 657 HIS A CA 1
ATOM 5177 C C . HIS A 1 657 ? 6.028 10.422 -11.369 1.00 97.75 657 HIS A C 1
ATOM 5179 O O . HIS A 1 657 ? 5.893 11.614 -11.651 1.00 97.75 657 HIS A O 1
ATOM 5185 N N . LEU A 1 658 ? 7.192 9.785 -11.433 1.00 97.81 658 LEU A N 1
ATOM 5186 C CA . LEU A 1 658 ? 8.381 10.341 -12.060 1.00 97.81 658 LEU A CA 1
ATOM 5187 C C . LEU A 1 658 ? 8.645 9.501 -13.300 1.00 97.81 658 LEU A C 1
ATOM 5189 O O . LEU A 1 658 ? 8.689 8.279 -13.204 1.00 97.81 658 LEU A O 1
ATOM 5193 N N . SER A 1 659 ? 8.719 10.142 -14.458 1.00 96.19 659 SER A N 1
ATOM 5194 C CA . SER A 1 659 ? 8.996 9.460 -15.720 1.00 96.19 659 SER A CA 1
ATOM 5195 C C . SER A 1 659 ? 9.474 10.469 -16.755 1.00 96.19 659 SER A C 1
ATOM 5197 O O . SER A 1 659 ? 9.138 11.658 -16.678 1.00 96.19 659 SER A O 1
ATOM 5199 N N . ASN A 1 660 ? 10.273 10.006 -17.712 1.00 95.06 660 ASN A N 1
ATOM 5200 C CA . ASN A 1 660 ? 10.716 10.815 -18.835 1.00 95.06 660 ASN A CA 1
ATOM 5201 C C . ASN A 1 660 ? 9.547 11.022 -19.807 1.00 95.06 660 ASN A C 1
ATOM 5203 O O . ASN A 1 660 ? 9.181 10.135 -20.578 1.00 95.06 660 ASN A O 1
ATOM 5207 N N . TRP A 1 661 ? 8.914 12.192 -19.719 1.00 94.75 661 TRP A N 1
ATOM 5208 C CA . TRP A 1 661 ? 7.717 12.497 -20.497 1.00 94.75 661 TRP A CA 1
ATOM 5209 C C . TRP A 1 661 ? 8.051 12.831 -21.951 1.00 94.75 661 TRP A C 1
ATOM 5211 O O . TRP A 1 661 ? 7.373 12.373 -22.859 1.00 94.75 661 TRP A O 1
ATOM 5221 N N . ASP A 1 662 ? 9.063 13.656 -22.200 1.00 91.56 662 ASP A N 1
ATOM 5222 C CA . ASP A 1 662 ? 9.351 14.222 -23.521 1.00 91.56 662 ASP A CA 1
ATOM 5223 C C . ASP A 1 662 ? 10.569 13.598 -24.219 1.00 91.56 662 ASP A C 1
ATOM 5225 O O . ASP A 1 662 ? 10.921 14.027 -25.323 1.00 91.56 662 ASP A O 1
ATOM 5229 N N . GLY A 1 663 ? 11.163 12.559 -23.628 1.00 90.94 663 GLY A N 1
ATOM 5230 C CA . GLY A 1 663 ? 12.273 11.804 -24.203 1.00 90.94 663 GLY A CA 1
ATOM 5231 C C . GLY A 1 663 ? 13.627 12.505 -24.065 1.00 90.94 663 GLY A C 1
ATOM 5232 O O . GLY A 1 663 ? 14.592 12.095 -24.706 1.00 90.94 663 GLY A O 1
ATOM 5233 N N . ASP A 1 664 ? 13.741 13.555 -23.247 1.00 91.19 664 ASP A N 1
ATOM 5234 C CA . ASP A 1 664 ? 14.978 14.338 -23.122 1.00 91.19 664 ASP A CA 1
ATOM 5235 C C . ASP A 1 664 ? 16.022 13.708 -22.172 1.00 91.19 664 ASP A C 1
ATOM 5237 O O . ASP A 1 664 ? 17.176 14.160 -22.105 1.00 91.19 664 ASP A O 1
ATOM 5241 N N . GLY A 1 665 ? 15.642 12.621 -21.495 1.00 90.12 665 GLY A N 1
ATOM 5242 C CA . GLY A 1 665 ? 16.455 11.865 -20.542 1.00 90.12 665 GLY A CA 1
ATOM 5243 C C . GLY A 1 665 ? 16.325 12.366 -19.103 1.00 90.12 665 GLY A C 1
ATOM 5244 O O . GLY A 1 665 ? 17.065 11.897 -18.238 1.00 90.12 665 GLY A O 1
ATOM 5245 N N . LEU A 1 666 ? 15.434 13.327 -18.844 1.00 94.75 666 LEU A N 1
ATOM 5246 C CA . LEU A 1 666 ? 15.075 13.801 -17.517 1.00 94.75 666 LEU A CA 1
ATOM 5247 C C . LEU A 1 666 ? 13.683 13.327 -17.140 1.00 94.75 666 LEU A C 1
ATOM 5249 O O . LEU A 1 666 ? 12.727 13.410 -17.908 1.00 94.75 666 LEU A O 1
ATOM 5253 N N . CYS A 1 667 ? 13.530 12.940 -15.884 1.00 97.12 667 CYS A N 1
ATOM 5254 C CA . CYS A 1 667 ? 12.202 12.705 -15.358 1.00 97.12 667 CYS A CA 1
ATOM 5255 C C . CYS A 1 667 ? 11.460 14.021 -15.106 1.00 97.12 667 CYS A C 1
ATOM 5257 O O . CYS A 1 667 ? 11.949 14.919 -14.409 1.00 97.12 667 CYS A O 1
ATOM 5259 N N . GLY A 1 668 ? 10.247 14.103 -15.649 1.00 97.25 668 GLY A N 1
ATOM 5260 C CA . GLY A 1 668 ? 9.229 15.063 -15.246 1.00 97.25 668 GLY A CA 1
ATOM 5261 C C . GLY A 1 668 ? 8.416 14.544 -14.061 1.00 97.25 668 GLY A C 1
ATOM 5262 O O . GLY A 1 668 ? 8.479 13.367 -13.702 1.00 97.25 668 GLY A O 1
ATOM 5263 N N . ILE A 1 669 ? 7.621 15.429 -13.463 1.00 98.44 669 ILE A N 1
ATOM 5264 C CA . ILE A 1 669 ? 6.632 15.058 -12.446 1.00 98.44 669 ILE A CA 1
ATOM 5265 C C . ILE A 1 669 ? 5.280 14.935 -13.136 1.00 98.44 669 ILE A C 1
ATOM 5267 O O . ILE A 1 669 ? 4.802 15.894 -13.742 1.00 98.44 669 ILE A O 1
ATOM 5271 N N . ILE A 1 670 ? 4.646 13.775 -13.024 1.00 98.31 670 ILE A N 1
ATOM 5272 C CA . ILE A 1 670 ? 3.342 13.497 -13.619 1.00 98.31 670 ILE A CA 1
ATOM 5273 C C . ILE A 1 670 ? 2.343 13.280 -12.488 1.00 98.31 670 ILE A C 1
ATOM 5275 O O . ILE A 1 670 ? 2.522 12.394 -11.656 1.00 98.31 670 ILE A O 1
ATOM 5279 N N . TRP A 1 671 ? 1.287 14.083 -12.448 1.00 98.12 671 TRP A N 1
ATOM 5280 C CA . TRP A 1 671 ? 0.152 13.848 -11.564 1.00 98.12 671 TRP A CA 1
ATOM 5281 C C . TRP A 1 671 ? -0.941 13.102 -12.319 1.00 98.12 671 TRP A C 1
ATOM 5283 O O . TRP A 1 671 ? -1.408 13.573 -13.355 1.00 98.12 671 TRP A O 1
ATOM 5293 N N . VAL A 1 672 ? -1.361 11.967 -11.770 1.00 97.31 672 VAL A N 1
ATOM 5294 C CA . VAL A 1 672 ? -2.519 11.194 -12.213 1.00 97.31 672 VAL A CA 1
ATOM 5295 C C . VAL A 1 672 ? -3.715 11.557 -11.330 1.00 97.31 672 VAL A C 1
ATOM 5297 O O . VAL A 1 672 ? -3.767 11.211 -10.153 1.00 97.31 672 VAL A O 1
ATOM 5300 N N . ASP A 1 673 ? -4.695 12.272 -11.875 1.00 95.38 673 ASP A N 1
ATOM 5301 C CA . ASP A 1 673 ? -5.876 12.695 -11.123 1.00 95.38 673 ASP A CA 1
ATOM 5302 C C . ASP A 1 673 ? -6.837 11.517 -10.900 1.00 95.38 673 ASP A C 1
ATOM 5304 O O . ASP A 1 673 ? -7.718 11.225 -11.718 1.00 95.38 673 ASP A O 1
ATOM 5308 N N . SER A 1 674 ? -6.667 10.850 -9.757 1.00 92.69 674 SER A N 1
ATOM 5309 C CA . SER A 1 674 ? -7.455 9.688 -9.332 1.00 92.69 674 SER A CA 1
ATOM 5310 C C . SER A 1 674 ? -8.963 9.957 -9.226 1.00 92.69 674 SER A C 1
ATOM 5312 O O . SER A 1 674 ? -9.758 9.019 -9.286 1.00 92.69 674 SER A O 1
ATOM 5314 N N . ASN A 1 675 ? -9.391 11.223 -9.146 1.00 91.00 675 ASN A N 1
ATOM 5315 C CA . ASN A 1 675 ? -10.807 11.605 -9.106 1.00 91.00 675 ASN A CA 1
ATOM 5316 C C . ASN A 1 675 ? -11.383 11.957 -10.487 1.00 91.00 675 ASN A C 1
ATOM 5318 O O . ASN A 1 675 ? -12.577 12.242 -10.605 1.00 91.00 675 ASN A O 1
ATOM 5322 N N . ASN A 1 676 ? -10.560 11.938 -11.536 1.00 94.38 676 ASN A N 1
ATOM 5323 C CA . ASN A 1 676 ? -10.931 12.360 -12.883 1.00 94.38 676 ASN A CA 1
ATOM 5324 C C . ASN A 1 676 ? -10.475 11.342 -13.933 1.00 94.38 676 ASN A C 1
ATOM 5326 O O . ASN A 1 676 ? -9.758 11.677 -14.875 1.00 94.38 676 ASN A O 1
ATOM 5330 N N . GLN A 1 677 ? -10.878 10.080 -13.746 1.00 95.19 677 GLN A N 1
ATOM 5331 C CA . GLN A 1 677 ? -10.528 8.959 -14.634 1.00 95.19 677 GLN A CA 1
ATOM 5332 C C . GLN A 1 677 ? -9.017 8.859 -14.895 1.00 95.19 677 GLN A C 1
ATOM 5334 O O . GLN A 1 677 ? -8.595 8.534 -16.005 1.00 95.19 677 GLN A O 1
ATOM 5339 N N . ASN A 1 678 ? -8.206 9.186 -13.882 1.00 97.00 678 ASN A N 1
ATOM 5340 C CA . ASN A 1 678 ? -6.748 9.113 -13.930 1.00 97.00 678 ASN A CA 1
ATOM 5341 C C . ASN A 1 678 ? -6.122 9.909 -15.090 1.00 97.00 678 ASN A C 1
ATOM 5343 O O . ASN A 1 678 ? -5.127 9.491 -15.689 1.00 97.00 678 ASN A O 1
ATOM 5347 N N . LYS A 1 679 ? -6.711 11.062 -15.425 1.00 96.12 679 LYS A N 1
ATOM 5348 C CA . LYS A 1 679 ? -6.129 12.006 -16.387 1.00 96.12 679 LYS A CA 1
ATOM 5349 C C . LYS A 1 679 ? -4.845 12.625 -15.854 1.00 96.12 679 LYS A C 1
ATOM 5351 O O . LYS A 1 679 ? -4.668 12.766 -14.648 1.00 96.12 679 LYS A O 1
ATOM 5356 N N . VAL A 1 680 ? -3.969 13.030 -16.768 1.00 97.00 680 VAL A N 1
ATOM 5357 C CA . VAL A 1 680 ? -2.605 13.439 -16.425 1.00 97.00 680 VAL A CA 1
ATOM 5358 C C . VAL A 1 680 ? -2.399 14.948 -16.495 1.00 97.00 680 VAL A C 1
ATOM 5360 O O . VAL A 1 680 ? -2.877 15.618 -17.412 1.00 97.00 680 VAL A O 1
ATOM 5363 N N . GLN A 1 681 ? -1.616 15.467 -15.554 1.00 97.25 681 GLN A N 1
ATOM 5364 C CA . GLN A 1 681 ? -0.934 16.756 -15.668 1.00 97.25 681 GLN A CA 1
ATOM 5365 C C . GLN A 1 681 ? 0.565 16.546 -15.513 1.00 97.25 681 GLN A C 1
ATOM 5367 O O . GLN A 1 681 ? 0.989 15.665 -14.769 1.00 97.25 681 GLN A O 1
ATOM 5372 N N . VAL A 1 682 ? 1.367 17.361 -16.190 1.00 97.75 682 VAL A N 1
ATOM 5373 C CA . VAL A 1 682 ? 2.816 17.152 -16.265 1.00 97.75 682 VAL A CA 1
ATOM 5374 C C . VAL A 1 682 ? 3.553 18.437 -15.935 1.00 97.75 682 VAL A C 1
ATOM 5376 O O . VAL A 1 682 ? 3.233 19.497 -16.467 1.00 97.75 682 VAL A O 1
ATOM 5379 N N . TRP A 1 683 ? 4.563 18.333 -15.082 1.00 98.06 683 TRP A N 1
ATOM 5380 C CA . TRP A 1 683 ? 5.588 19.344 -14.876 1.00 98.06 683 TRP A CA 1
ATOM 5381 C C . TRP A 1 683 ? 6.873 18.834 -15.517 1.00 98.06 683 TRP A C 1
ATOM 5383 O O . TRP A 1 683 ? 7.539 17.944 -14.984 1.00 98.06 683 TRP A O 1
ATOM 5393 N N . ARG A 1 684 ? 7.203 19.390 -16.681 1.00 96.69 684 ARG A N 1
ATOM 5394 C CA . ARG A 1 684 ? 8.426 19.072 -17.415 1.00 96.69 684 ARG A CA 1
ATOM 5395 C C . ARG A 1 684 ? 9.618 19.718 -16.724 1.00 96.69 684 ARG A C 1
ATOM 5397 O O . ARG A 1 684 ? 9.586 20.909 -16.412 1.00 96.69 684 ARG A O 1
ATOM 5404 N N . ASN A 1 685 ? 10.652 18.923 -16.496 1.00 97.25 685 ASN A N 1
ATOM 5405 C CA . ASN A 1 685 ? 11.861 19.331 -15.803 1.00 97.25 685 ASN A CA 1
ATOM 5406 C C . ASN A 1 685 ? 12.773 20.156 -16.727 1.00 97.25 685 ASN A C 1
ATOM 5408 O O . ASN A 1 685 ? 13.217 19.663 -17.756 1.00 97.25 685 ASN A O 1
ATOM 5412 N N . LYS A 1 686 ? 13.086 21.403 -16.354 1.00 96.25 686 LYS A N 1
ATOM 5413 C CA . LYS A 1 686 ? 13.956 22.302 -17.144 1.00 96.25 686 LYS A CA 1
ATOM 5414 C C . LYS A 1 686 ? 15.374 22.399 -16.598 1.00 96.25 686 LYS A C 1
ATOM 5416 O O . LYS A 1 686 ? 16.105 23.345 -16.919 1.00 96.25 686 LYS A O 1
ATOM 5421 N N . TYR A 1 687 ? 15.764 21.476 -15.722 1.00 93.69 687 TYR A N 1
ATOM 5422 C CA . TYR A 1 687 ? 17.035 21.569 -15.018 1.00 93.69 687 TYR A CA 1
ATOM 5423 C C . TYR A 1 687 ? 18.219 21.605 -15.983 1.00 93.69 687 TYR A C 1
ATOM 5425 O O . TYR A 1 687 ? 19.094 22.452 -15.826 1.00 93.69 687 TYR A O 1
ATOM 5433 N N . GLU A 1 688 ? 18.239 20.774 -17.028 1.00 93.31 688 GLU A N 1
ATOM 5434 C CA . GLU A 1 688 ? 19.364 20.784 -17.970 1.00 93.31 688 GLU A CA 1
ATOM 5435 C C . GLU A 1 688 ? 19.471 22.083 -18.780 1.00 93.31 688 GLU A C 1
ATOM 5437 O O . GLU A 1 688 ? 20.584 22.527 -19.068 1.00 93.31 688 GLU A O 1
ATOM 5442 N N . GLU A 1 689 ? 18.340 22.730 -19.068 1.00 94.06 689 GLU A N 1
ATOM 5443 C CA . GLU A 1 689 ? 18.256 23.983 -19.828 1.00 94.06 689 GLU A CA 1
ATOM 5444 C C . GLU A 1 689 ? 18.703 25.198 -19.006 1.00 94.06 689 GLU A C 1
ATOM 5446 O O . GLU A 1 689 ? 19.391 26.089 -19.502 1.00 94.06 689 GLU A O 1
ATOM 5451 N N . THR A 1 690 ? 18.283 25.245 -17.740 1.00 93.69 690 THR A N 1
ATOM 5452 C CA . THR A 1 690 ? 18.370 26.440 -16.880 1.00 93.69 690 THR A CA 1
ATOM 5453 C C . THR A 1 690 ? 19.415 26.314 -15.774 1.00 93.69 690 THR A C 1
ATOM 5455 O O . THR A 1 690 ? 19.812 27.315 -15.173 1.00 93.69 690 THR A O 1
ATOM 5458 N N . LYS A 1 691 ? 19.841 25.082 -15.473 1.00 89.88 691 LYS A N 1
ATOM 5459 C CA . LYS A 1 691 ? 20.619 24.693 -14.285 1.00 89.88 691 LYS A CA 1
ATOM 5460 C C . LYS A 1 691 ? 19.954 25.115 -12.967 1.00 89.88 691 LYS A C 1
ATOM 5462 O O . LYS A 1 691 ? 20.626 25.342 -11.959 1.00 89.88 691 LYS A O 1
ATOM 5467 N N . ARG A 1 692 ? 18.621 25.225 -12.974 1.00 89.94 692 ARG A N 1
ATOM 5468 C CA . ARG A 1 692 ? 17.753 25.564 -11.839 1.00 89.94 692 ARG A CA 1
ATOM 5469 C C . ARG A 1 692 ? 16.550 24.624 -11.808 1.00 89.94 692 ARG A C 1
ATOM 5471 O O . ARG A 1 692 ? 16.168 24.062 -12.826 1.00 89.94 692 ARG A O 1
ATOM 5478 N N . TRP A 1 693 ? 15.940 24.464 -10.636 1.00 92.56 693 TRP A N 1
ATOM 5479 C CA . TRP A 1 693 ? 14.710 23.681 -10.476 1.00 92.56 693 TRP A CA 1
ATOM 5480 C C . TRP A 1 693 ? 13.496 24.488 -10.944 1.00 92.56 693 TRP A C 1
ATOM 5482 O O . TRP A 1 693 ? 12.772 25.080 -10.144 1.00 92.56 693 TRP A O 1
ATOM 5492 N N . GLU A 1 694 ? 13.328 24.546 -12.262 1.00 94.31 694 GLU A N 1
ATOM 5493 C CA . GLU A 1 694 ? 12.231 25.218 -12.959 1.00 94.31 694 GLU A CA 1
ATOM 5494 C C . GLU A 1 694 ? 11.407 24.196 -13.755 1.00 94.31 694 GLU A C 1
ATOM 5496 O O . GLU A 1 694 ? 11.932 23.180 -14.215 1.00 94.31 694 GLU A O 1
ATOM 5501 N N . TRP A 1 695 ? 10.108 24.470 -13.904 1.00 96.12 695 TRP A N 1
ATOM 5502 C CA . TRP A 1 695 ? 9.135 23.511 -14.424 1.00 96.12 695 TRP A CA 1
ATOM 5503 C C . TRP A 1 695 ? 8.191 24.168 -15.430 1.00 96.12 695 TRP A C 1
ATOM 5505 O O . TRP A 1 695 ? 7.587 25.194 -15.113 1.00 96.12 695 TRP A O 1
ATOM 5515 N N . ASP A 1 696 ? 8.007 23.554 -16.600 1.00 96.62 696 ASP A N 1
ATOM 5516 C CA . ASP A 1 696 ? 6.897 23.901 -17.496 1.00 96.62 696 ASP A CA 1
ATOM 5517 C C . ASP A 1 696 ? 5.683 23.034 -17.134 1.00 96.62 696 ASP A C 1
ATOM 5519 O O . ASP A 1 696 ? 5.782 21.809 -17.092 1.00 96.62 696 ASP A O 1
ATOM 5523 N N . HIS A 1 697 ? 4.539 23.656 -16.834 1.00 97.06 697 HIS A N 1
ATOM 5524 C CA . HIS A 1 697 ? 3.323 22.948 -16.415 1.00 97.06 697 HIS A CA 1
ATOM 5525 C C . HIS A 1 697 ? 2.334 22.788 -17.571 1.00 97.06 697 HIS A C 1
ATOM 5527 O O . HIS A 1 697 ? 1.877 23.768 -18.161 1.00 97.06 697 HIS A O 1
ATOM 5533 N N . TYR A 1 698 ? 1.944 21.546 -17.834 1.00 95.81 698 TYR A N 1
ATOM 5534 C CA . TYR A 1 698 ? 0.929 21.166 -18.802 1.00 95.81 698 TYR A CA 1
ATOM 5535 C C . TYR A 1 698 ? -0.280 20.552 -18.083 1.00 95.81 698 TYR A C 1
ATOM 5537 O O . TYR A 1 698 ? -0.193 19.481 -17.487 1.00 95.81 698 TYR A O 1
ATOM 5545 N N . VAL A 1 699 ? -1.430 21.229 -18.158 1.00 89.88 699 VAL A N 1
ATOM 5546 C CA . VAL A 1 699 ? -2.672 20.849 -17.448 1.00 89.88 699 VAL A CA 1
ATOM 5547 C C . VAL A 1 699 ? -3.429 19.703 -18.133 1.00 89.88 699 VAL A C 1
ATOM 5549 O O . VAL A 1 699 ? -4.225 19.023 -17.497 1.00 89.88 699 VAL A O 1
ATOM 5552 N N . ASN A 1 700 ? -3.224 19.497 -19.432 1.00 88.94 700 ASN A N 1
ATOM 5553 C CA . ASN A 1 700 ? -3.835 18.397 -20.179 1.00 88.94 700 ASN A CA 1
ATOM 5554 C C . ASN A 1 700 ? -3.012 18.093 -21.445 1.00 88.94 700 ASN A C 1
ATOM 5556 O O . ASN A 1 700 ? -3.488 18.334 -22.557 1.00 88.94 700 ASN A O 1
ATOM 5560 N N . PRO A 1 701 ? -1.750 17.655 -21.298 1.00 92.56 701 PRO A N 1
ATOM 5561 C CA . PRO A 1 701 ? -0.864 17.445 -22.441 1.00 92.56 701 PRO A CA 1
ATOM 5562 C C . PRO A 1 701 ? -1.317 16.288 -23.344 1.00 92.56 701 PRO A C 1
ATOM 5564 O O . PRO A 1 701 ? -0.918 16.242 -24.501 1.00 92.56 701 PRO A O 1
ATOM 5567 N N . ALA A 1 702 ? -2.166 15.384 -22.843 1.00 92.38 702 ALA A N 1
ATOM 5568 C CA . ALA A 1 702 ? -2.652 14.219 -23.575 1.00 92.38 702 ALA A CA 1
ATOM 5569 C C . ALA A 1 702 ? -4.109 13.897 -23.185 1.00 92.38 702 ALA A C 1
ATOM 5571 O O . ALA A 1 702 ? -4.384 13.067 -22.320 1.00 92.38 702 ALA A O 1
ATOM 5572 N N . GLY A 1 703 ? -5.067 14.582 -23.820 1.00 91.88 703 GLY A N 1
ATOM 5573 C CA . GLY A 1 703 ? -6.491 14.515 -23.455 1.00 91.88 703 GLY A CA 1
ATOM 5574 C C . GLY A 1 703 ? -7.177 13.166 -23.685 1.00 91.88 703 GLY A C 1
ATOM 5575 O O . GLY A 1 703 ? -8.261 12.946 -23.135 1.00 91.88 703 GLY A O 1
ATOM 5576 N N . GLN A 1 704 ? -6.557 12.298 -24.484 1.00 94.75 704 GLN A N 1
ATOM 5577 C CA . GLN A 1 704 ? -7.000 10.940 -24.791 1.00 94.75 704 GLN A CA 1
ATOM 5578 C C . GLN A 1 704 ? -6.650 9.906 -23.714 1.00 94.75 704 GLN A C 1
ATOM 5580 O O . GLN A 1 704 ? -7.257 8.842 -23.730 1.00 94.75 704 GLN A O 1
ATOM 5585 N N . LEU A 1 705 ? -5.702 10.187 -22.811 1.00 96.94 705 LEU A N 1
ATOM 5586 C CA . LEU A 1 705 ? -5.304 9.239 -21.767 1.00 96.94 705 LEU A CA 1
ATOM 5587 C C . LEU A 1 705 ? -6.374 9.175 -20.679 1.00 96.94 705 LEU A C 1
ATOM 5589 O O . LEU A 1 705 ? -6.820 10.211 -20.174 1.00 96.94 705 LEU A O 1
ATOM 5593 N N . TYR A 1 706 ? -6.784 7.963 -20.321 1.00 96.69 706 TYR A N 1
ATOM 5594 C CA . TYR A 1 706 ? -7.701 7.726 -19.214 1.00 96.69 706 TYR A CA 1
ATOM 5595 C C . TYR A 1 706 ? -7.554 6.303 -18.676 1.00 96.69 706 TYR A C 1
ATOM 5597 O O . TYR A 1 706 ? -7.211 5.378 -19.402 1.00 96.69 706 TYR A O 1
ATOM 5605 N N . CYS A 1 707 ? -7.898 6.114 -17.410 1.00 97.56 707 CYS A N 1
ATOM 5606 C CA . CYS A 1 707 ? -8.034 4.801 -16.800 1.00 97.56 707 CYS A CA 1
ATOM 5607 C C . CYS A 1 707 ? -9.271 4.844 -15.889 1.00 97.56 707 CYS A C 1
ATOM 5609 O O . CYS A 1 707 ? -9.354 5.716 -15.022 1.00 97.56 707 CYS A O 1
ATOM 5611 N N . PRO A 1 708 ? -10.277 3.977 -16.087 1.00 95.88 708 PRO A N 1
ATOM 5612 C CA . PRO A 1 708 ? -11.497 3.975 -15.282 1.00 95.88 708 PRO A CA 1
ATOM 5613 C C . PRO A 1 708 ? -11.300 3.341 -13.896 1.00 95.88 708 PRO A C 1
ATOM 5615 O O . PRO A 1 708 ? -12.160 3.492 -13.029 1.00 95.88 708 PRO A O 1
ATOM 5618 N N . GLU A 1 709 ? -10.188 2.639 -13.691 1.00 94.31 709 GLU A N 1
ATOM 5619 C CA . GLU A 1 709 ? -9.855 1.962 -12.443 1.00 94.31 709 GLU A CA 1
ATOM 5620 C C . GLU A 1 709 ? -9.610 2.950 -11.294 1.00 94.31 709 GLU A C 1
ATOM 5622 O O . GLU A 1 709 ? -9.046 4.028 -11.473 1.00 94.31 709 GLU A O 1
ATOM 5627 N N . GLN A 1 710 ? -9.996 2.571 -10.079 1.00 90.50 710 GLN A N 1
ATOM 5628 C CA . GLN A 1 710 ? -9.738 3.366 -8.875 1.00 90.50 710 GLN A CA 1
ATOM 5629 C C . GLN A 1 710 ? -8.542 2.798 -8.117 1.00 90.50 710 GLN A C 1
ATOM 5631 O O . GLN A 1 710 ? -8.415 1.578 -8.009 1.00 90.50 710 GLN A O 1
ATOM 5636 N N . ARG A 1 711 ? -7.687 3.666 -7.563 1.00 90.88 711 ARG A N 1
ATOM 5637 C CA . ARG A 1 711 ? -6.604 3.234 -6.666 1.00 90.88 711 ARG A CA 1
ATOM 5638 C C . ARG A 1 711 ? -7.159 2.650 -5.371 1.00 90.88 711 ARG A C 1
ATOM 5640 O O . ARG A 1 711 ? -8.187 3.121 -4.880 1.00 90.88 711 ARG A O 1
ATOM 5647 N N . GLY A 1 712 ? -6.446 1.689 -4.798 1.00 88.81 712 GLY A N 1
ATOM 5648 C CA . GLY A 1 712 ? -6.750 1.198 -3.456 1.00 88.81 712 GLY A CA 1
ATOM 5649 C C . GLY A 1 712 ? -6.067 1.996 -2.351 1.00 88.81 712 GLY A C 1
ATOM 5650 O O . GLY A 1 712 ? -5.614 3.132 -2.538 1.00 88.81 712 GLY A O 1
ATOM 5651 N N . LEU A 1 713 ? -6.031 1.410 -1.151 1.00 87.56 713 LEU A N 1
ATOM 5652 C CA . LEU A 1 713 ? -5.496 2.076 0.042 1.00 87.56 713 LEU A CA 1
ATOM 5653 C C . LEU A 1 713 ? -3.987 1.934 0.163 1.00 87.56 713 LEU A C 1
ATOM 5655 O O . LEU A 1 713 ? -3.309 2.899 0.529 1.00 87.56 713 LEU A O 1
ATOM 5659 N N . GLY A 1 714 ? -3.470 0.757 -0.190 1.00 88.00 714 GLY A N 1
ATOM 5660 C CA . GLY A 1 714 ? -2.046 0.467 -0.181 1.00 88.00 714 GLY A CA 1
ATOM 5661 C C . GLY A 1 714 ? -1.253 1.468 -1.022 1.00 88.00 714 GLY A C 1
ATOM 5662 O O . GLY A 1 714 ? -1.701 1.938 -2.066 1.00 88.00 714 GLY A O 1
ATOM 5663 N N . ILE A 1 715 ? -0.033 1.787 -0.583 1.00 88.75 715 ILE A N 1
ATOM 5664 C CA . ILE A 1 715 ? 0.834 2.773 -1.254 1.00 88.75 715 ILE A CA 1
ATOM 5665 C C . ILE A 1 715 ? 1.208 2.392 -2.696 1.00 88.75 715 ILE A C 1
ATOM 5667 O O . ILE A 1 715 ? 1.618 3.260 -3.462 1.00 88.75 715 ILE A O 1
ATOM 5671 N N . HIS A 1 716 ? 1.058 1.114 -3.054 1.00 92.06 716 HIS A N 1
ATOM 5672 C CA . HIS A 1 716 ? 1.416 0.559 -4.358 1.00 92.06 716 HIS A CA 1
ATOM 5673 C C . HIS A 1 716 ? 0.220 0.042 -5.169 1.00 92.06 716 HIS A C 1
ATOM 5675 O O . HIS A 1 716 ? 0.420 -0.369 -6.313 1.00 92.06 716 HIS A O 1
ATOM 5681 N N . ASP A 1 717 ? -0.999 0.080 -4.617 1.00 93.25 717 ASP A N 1
ATOM 5682 C CA . ASP A 1 717 ? -2.234 -0.287 -5.324 1.00 93.25 717 ASP A CA 1
ATOM 5683 C C . ASP A 1 717 ? -2.674 0.869 -6.237 1.00 93.25 717 ASP A C 1
ATOM 5685 O O . ASP A 1 717 ? -3.602 1.630 -5.944 1.00 93.25 717 ASP A O 1
ATOM 5689 N N . LEU A 1 718 ? -1.918 1.036 -7.323 1.00 95.00 718 LEU A N 1
ATOM 5690 C CA . LEU A 1 718 ? -2.067 2.113 -8.292 1.00 95.00 718 LEU A CA 1
ATOM 5691 C C . LEU A 1 718 ? -2.599 1.552 -9.617 1.00 95.00 718 LEU A C 1
ATOM 5693 O O . LEU A 1 718 ? -2.012 0.608 -10.147 1.00 95.00 718 LEU A O 1
ATOM 5697 N N . PRO A 1 719 ? -3.666 2.144 -10.178 1.00 96.19 719 PRO A N 1
ATOM 5698 C CA . PRO A 1 719 ? -4.236 1.712 -11.446 1.00 96.19 719 PRO A CA 1
ATOM 5699 C C . PRO A 1 719 ? -3.439 2.216 -12.648 1.00 96.19 719 PRO A C 1
ATOM 5701 O O . PRO A 1 719 ? -3.609 1.693 -13.737 1.00 96.19 719 PRO A O 1
ATOM 5704 N N . VAL A 1 720 ? -2.598 3.238 -12.476 1.00 97.88 720 VAL A N 1
ATOM 5705 C CA . VAL A 1 720 ? -1.769 3.788 -13.549 1.00 97.88 720 VAL A CA 1
ATOM 5706 C C . VAL A 1 720 ? -0.305 3.639 -13.192 1.00 97.88 720 VAL A C 1
ATOM 5708 O O . VAL A 1 720 ? 0.102 3.949 -12.070 1.00 97.88 720 VAL A O 1
ATOM 5711 N N . ARG A 1 721 ? 0.495 3.188 -14.156 1.00 97.06 721 ARG A N 1
ATOM 5712 C CA . ARG A 1 721 ? 1.958 3.222 -14.096 1.00 97.06 721 ARG A CA 1
ATOM 5713 C C . ARG A 1 721 ? 2.513 3.760 -15.408 1.00 97.06 721 ARG A C 1
ATOM 5715 O O . ARG A 1 721 ? 1.871 3.633 -16.447 1.00 97.06 721 ARG A O 1
ATOM 5722 N N . PHE A 1 722 ? 3.694 4.362 -15.314 1.00 97.75 722 PHE A N 1
ATOM 5723 C CA . PHE A 1 722 ? 4.483 4.759 -16.471 1.00 97.75 722 PHE A CA 1
ATOM 5724 C C . PHE A 1 722 ? 5.669 3.817 -16.609 1.00 97.75 722 PHE A C 1
ATOM 5726 O O . PHE A 1 722 ? 6.325 3.555 -15.601 1.00 97.75 722 PHE A O 1
ATOM 5733 N N . ALA A 1 723 ? 5.894 3.314 -17.817 1.00 96.25 723 ALA A N 1
ATOM 5734 C CA . ALA A 1 723 ? 6.975 2.391 -18.151 1.00 96.25 723 ALA A CA 1
ATOM 5735 C C . ALA A 1 723 ? 7.362 2.586 -19.621 1.00 96.25 723 ALA A C 1
ATOM 5737 O O . ALA A 1 723 ? 6.470 2.779 -20.439 1.00 96.25 723 ALA A O 1
ATOM 5738 N N . ASP A 1 724 ? 8.641 2.547 -19.969 1.00 95.88 724 ASP A N 1
ATOM 5739 C CA . ASP A 1 724 ? 9.084 2.578 -21.366 1.00 95.88 724 ASP A CA 1
ATOM 5740 C C . ASP A 1 724 ? 9.036 1.166 -21.960 1.00 95.88 724 ASP A C 1
ATOM 5742 O O . ASP A 1 724 ? 10.017 0.428 -21.978 1.00 95.88 724 ASP A O 1
ATOM 5746 N N . THR A 1 725 ? 7.867 0.749 -22.440 1.00 94.88 725 THR A N 1
ATOM 5747 C CA . THR A 1 725 ? 7.683 -0.606 -22.979 1.00 94.88 725 THR A CA 1
ATOM 5748 C C . THR A 1 725 ? 8.247 -0.764 -24.391 1.00 94.88 725 THR A C 1
ATOM 5750 O O . THR A 1 725 ? 8.356 -1.888 -24.892 1.00 94.88 725 THR A O 1
ATOM 5753 N N . THR A 1 726 ? 8.589 0.340 -25.059 1.00 92.62 726 THR A N 1
ATOM 5754 C CA . THR A 1 726 ? 9.086 0.336 -26.442 1.00 92.62 726 THR A CA 1
ATOM 5755 C C . THR A 1 726 ? 10.601 0.460 -26.548 1.00 92.62 726 THR A C 1
ATOM 5757 O O . THR A 1 726 ? 11.172 0.004 -27.543 1.00 92.62 726 THR A O 1
ATOM 5760 N N . GLY A 1 727 ? 11.245 1.016 -25.523 1.00 91.94 727 GLY A N 1
ATOM 5761 C CA . GLY A 1 727 ? 12.670 1.319 -25.468 1.00 91.94 727 GLY A CA 1
ATOM 5762 C C . GLY A 1 727 ? 13.058 2.630 -26.151 1.00 91.94 727 GLY A C 1
ATOM 5763 O O . GLY A 1 727 ? 14.214 2.793 -26.561 1.00 91.94 727 GLY A O 1
ATOM 5764 N N . ASN A 1 728 ? 12.109 3.556 -26.323 1.00 90.56 728 ASN A N 1
ATOM 5765 C CA . ASN A 1 728 ? 12.348 4.845 -26.978 1.00 90.56 728 ASN A CA 1
ATOM 5766 C C . ASN A 1 728 ? 12.732 5.980 -26.010 1.00 90.56 728 ASN A C 1
ATOM 5768 O O . ASN A 1 728 ? 12.966 7.120 -26.421 1.00 90.56 728 ASN A O 1
ATOM 5772 N N . GLY A 1 729 ? 12.833 5.664 -24.724 1.00 90.75 729 GLY A N 1
ATOM 5773 C CA . GLY A 1 729 ? 13.151 6.565 -23.633 1.00 90.75 729 GLY A CA 1
ATOM 5774 C C . GLY A 1 729 ? 11.957 7.354 -23.104 1.00 90.75 729 GLY A C 1
ATOM 5775 O O . GLY A 1 729 ? 12.180 8.248 -22.287 1.00 90.75 729 GLY A O 1
ATOM 5776 N N . ARG A 1 730 ? 10.721 7.096 -23.553 1.00 95.19 730 ARG A N 1
ATOM 5777 C CA . ARG A 1 730 ? 9.506 7.796 -23.101 1.00 95.19 730 ARG A CA 1
ATOM 5778 C C . ARG A 1 730 ? 8.647 6.871 -22.246 1.00 95.19 730 ARG A C 1
ATOM 5780 O O . ARG A 1 730 ? 8.481 5.701 -22.551 1.00 95.19 730 ARG A O 1
ATOM 5787 N N . GLY A 1 731 ? 8.048 7.412 -21.188 1.00 96.31 731 GLY A N 1
ATOM 5788 C CA . GLY A 1 731 ? 7.094 6.651 -20.380 1.00 96.31 731 GLY A CA 1
ATOM 5789 C C . GLY A 1 731 ? 5.756 6.443 -21.095 1.00 96.31 731 GLY A C 1
ATOM 5790 O O . GLY A 1 731 ? 5.035 7.414 -21.343 1.00 96.31 731 GLY A O 1
ATOM 5791 N N . ASP A 1 732 ? 5.388 5.187 -21.336 1.00 97.88 732 ASP A N 1
ATOM 5792 C CA . ASP A 1 732 ? 4.062 4.774 -21.802 1.00 97.88 732 ASP A CA 1
ATOM 5793 C C . ASP A 1 732 ? 3.041 4.820 -20.661 1.00 97.88 732 ASP A C 1
ATOM 5795 O O . ASP A 1 732 ? 3.388 4.679 -19.493 1.00 97.88 732 ASP A O 1
ATOM 5799 N N . TYR A 1 733 ? 1.759 4.998 -20.979 1.00 98.31 733 TYR A N 1
ATOM 5800 C CA . TYR A 1 733 ? 0.677 5.039 -19.994 1.00 98.31 733 TYR A CA 1
ATOM 5801 C C . TYR A 1 733 ? 0.010 3.668 -19.911 1.00 98.31 733 TYR A C 1
ATOM 5803 O O . TYR A 1 733 ? -0.694 3.265 -20.841 1.00 98.31 733 TYR A O 1
ATOM 5811 N N . LEU A 1 734 ? 0.181 2.973 -18.787 1.00 97.94 734 LEU A N 1
ATOM 5812 C CA . LEU A 1 734 ? -0.423 1.666 -18.542 1.00 97.94 734 LEU A CA 1
ATOM 5813 C C . LEU A 1 734 ? -1.554 1.805 -17.518 1.00 97.94 734 LEU A C 1
ATOM 5815 O O . LEU A 1 734 ? -1.308 2.166 -16.369 1.00 97.94 734 LEU A O 1
ATOM 5819 N N . CYS A 1 735 ? -2.781 1.486 -17.928 1.00 97.75 735 CYS A N 1
ATOM 5820 C CA . CYS A 1 735 ? -3.928 1.247 -17.058 1.00 97.75 735 CYS A CA 1
ATOM 5821 C C . CYS A 1 735 ? -3.954 -0.236 -16.666 1.00 97.75 735 CYS A C 1
ATOM 5823 O O . CYS A 1 735 ? -4.074 -1.112 -17.523 1.00 97.75 735 CYS A O 1
ATOM 5825 N N . ILE A 1 736 ? -3.815 -0.515 -15.373 1.00 96.50 736 ILE A N 1
ATOM 5826 C CA . ILE A 1 736 ? -3.681 -1.852 -14.800 1.00 96.50 736 ILE A CA 1
ATOM 5827 C C . ILE A 1 736 ? -4.939 -2.175 -13.992 1.00 96.50 736 ILE A C 1
ATOM 5829 O O . ILE A 1 736 ? -5.254 -1.546 -12.972 1.00 96.50 736 ILE A O 1
ATOM 5833 N N . GLU A 1 737 ? -5.659 -3.185 -14.458 1.00 94.31 737 GLU A N 1
ATOM 5834 C CA . GLU A 1 737 ? -6.823 -3.747 -13.786 1.00 94.31 737 GLU A CA 1
ATOM 5835 C C . GLU A 1 737 ? -6.396 -4.456 -12.493 1.00 94.31 737 GLU A C 1
ATOM 5837 O O . GLU A 1 737 ? -5.233 -4.817 -12.301 1.00 94.31 737 GLU A O 1
ATOM 5842 N N . LYS A 1 738 ? -7.333 -4.647 -11.559 1.00 90.31 738 LYS A N 1
ATOM 5843 C CA . LYS A 1 738 ? -7.036 -5.247 -10.245 1.00 90.31 738 LYS A CA 1
ATOM 5844 C C . LYS A 1 738 ? -6.378 -6.638 -10.334 1.00 90.31 738 LYS A C 1
ATOM 5846 O O . LYS A 1 738 ? -5.606 -6.995 -9.450 1.00 90.31 738 LYS A O 1
ATOM 5851 N N . ASP A 1 739 ? -6.661 -7.398 -11.392 1.00 88.75 739 ASP A N 1
ATOM 5852 C CA . ASP A 1 739 ? -6.134 -8.749 -11.642 1.00 88.75 739 ASP A CA 1
ATOM 5853 C C . ASP A 1 739 ? -4.788 -8.774 -12.400 1.00 88.75 739 ASP A C 1
ATOM 5855 O O . ASP A 1 739 ? -4.316 -9.846 -12.807 1.00 88.75 739 ASP A O 1
ATOM 5859 N N . GLY A 1 740 ? -4.198 -7.597 -12.634 1.00 91.19 740 GLY A N 1
ATOM 5860 C CA . GLY A 1 740 ? -2.903 -7.424 -13.281 1.00 91.19 740 GLY A CA 1
ATOM 5861 C C . GLY A 1 740 ? -2.935 -7.376 -14.810 1.00 91.19 740 GLY A C 1
ATOM 5862 O O . GLY A 1 740 ? -1.881 -7.166 -15.414 1.00 91.19 740 GLY A O 1
ATOM 5863 N N . ARG A 1 741 ? -4.097 -7.537 -15.463 1.00 92.25 741 ARG A N 1
ATOM 5864 C CA . ARG A 1 741 ? -4.228 -7.235 -16.898 1.00 92.25 741 ARG A CA 1
ATOM 5865 C C . ARG A 1 741 ? -3.943 -5.748 -17.116 1.00 92.25 741 ARG A C 1
ATOM 5867 O O . ARG A 1 741 ? -4.433 -4.914 -16.357 1.00 92.25 741 ARG A O 1
ATOM 5874 N N . SER A 1 742 ? -3.198 -5.402 -18.166 1.00 95.00 742 SER A N 1
ATOM 5875 C CA . SER A 1 742 ? -2.991 -3.993 -18.513 1.00 95.00 742 SER A CA 1
ATOM 5876 C C . SER A 1 742 ? -3.237 -3.670 -19.982 1.00 95.00 742 SER A C 1
ATOM 5878 O O . SER A 1 742 ? -3.058 -4.495 -20.885 1.00 95.00 742 SER A O 1
ATOM 5880 N N . TRP A 1 743 ? -3.678 -2.437 -20.196 1.00 95.31 743 TRP A N 1
ATOM 5881 C CA . TRP A 1 743 ? -3.983 -1.800 -21.475 1.00 95.31 743 TRP A CA 1
ATOM 5882 C C . TRP A 1 743 ? -3.654 -0.306 -21.360 1.00 95.31 743 TRP A C 1
ATOM 5884 O O . TRP A 1 743 ? -3.427 0.189 -20.260 1.00 95.31 743 TRP A O 1
ATOM 5894 N N . GLY A 1 744 ? -3.599 0.446 -22.457 1.00 96.94 744 GLY A N 1
ATOM 5895 C CA . GLY A 1 744 ? -3.319 1.879 -22.361 1.00 96.94 744 GLY A CA 1
ATOM 5896 C C . GLY A 1 744 ? -2.805 2.496 -23.650 1.00 96.94 744 GLY A C 1
ATOM 5897 O O . GLY A 1 744 ? -3.395 2.287 -24.708 1.00 96.94 744 GLY A O 1
ATOM 5898 N N . TRP A 1 745 ? -1.739 3.293 -23.563 1.00 97.94 745 TRP A N 1
ATOM 5899 C CA . TRP A 1 745 ? -1.175 4.001 -24.711 1.00 97.94 745 TRP A CA 1
ATOM 5900 C C . TRP A 1 745 ? 0.346 4.013 -24.683 1.00 97.94 745 TRP A C 1
ATOM 5902 O O . TRP A 1 745 ? 0.944 4.303 -23.651 1.00 97.94 745 TRP A O 1
ATOM 5912 N N . VAL A 1 746 ? 0.935 3.784 -25.851 1.00 96.62 746 VAL A N 1
ATOM 5913 C CA . VAL A 1 746 ? 2.360 3.995 -26.113 1.00 96.62 746 VAL A CA 1
ATOM 5914 C C . VAL A 1 746 ? 2.609 5.463 -26.445 1.00 96.62 746 VAL A C 1
ATOM 5916 O O . VAL A 1 746 ? 1.824 6.049 -27.199 1.00 96.62 746 VAL A O 1
ATOM 5919 N N . HIS A 1 747 ? 3.678 6.043 -25.900 1.00 96.38 747 HIS A N 1
ATOM 5920 C CA . HIS A 1 747 ? 4.140 7.391 -26.211 1.00 96.38 747 HIS A CA 1
ATOM 5921 C C . HIS A 1 747 ? 5.177 7.341 -27.337 1.00 96.38 747 HIS A C 1
ATOM 5923 O O . HIS A 1 747 ? 6.336 6.991 -27.134 1.00 96.38 747 HIS A O 1
ATOM 5929 N N . GLU A 1 748 ? 4.753 7.702 -28.541 1.00 93.62 748 GLU A N 1
ATOM 5930 C CA . GLU A 1 748 ? 5.558 7.568 -29.753 1.00 93.62 748 GLU A CA 1
ATOM 5931 C C . GLU A 1 748 ? 6.654 8.649 -29.847 1.00 93.62 748 GLU A C 1
ATOM 5933 O O . GLU A 1 748 ? 6.593 9.703 -29.204 1.00 93.62 748 GLU A O 1
ATOM 5938 N N . ASP A 1 749 ? 7.650 8.417 -30.705 1.00 91.94 749 ASP A N 1
ATOM 5939 C CA . ASP A 1 749 ? 8.812 9.305 -30.884 1.00 91.94 749 ASP A CA 1
ATOM 5940 C C . ASP A 1 749 ? 8.447 10.723 -31.334 1.00 91.94 749 ASP A C 1
ATOM 5942 O O . ASP A 1 749 ? 9.148 11.688 -31.014 1.00 91.94 749 ASP A O 1
ATOM 5946 N N . ASP A 1 750 ? 7.342 10.855 -32.069 1.00 90.12 750 ASP A N 1
ATOM 5947 C CA . ASP A 1 750 ? 6.801 12.130 -32.537 1.00 90.12 750 ASP A CA 1
ATOM 5948 C C . ASP A 1 750 ? 5.966 12.868 -31.468 1.00 90.12 750 ASP A C 1
ATOM 5950 O O . ASP A 1 750 ? 5.439 13.952 -31.732 1.00 90.12 750 ASP A O 1
ATOM 5954 N N . GLY A 1 751 ? 5.862 12.302 -30.259 1.00 88.06 751 GLY A N 1
ATOM 5955 C CA . GLY A 1 751 ? 5.072 12.813 -29.139 1.00 88.06 751 GLY A CA 1
ATOM 5956 C C . GLY A 1 751 ? 3.578 12.479 -29.219 1.00 88.06 751 GLY A C 1
ATOM 5957 O O . GLY A 1 751 ? 2.796 12.953 -28.388 1.00 88.06 751 GLY A O 1
ATOM 5958 N N . SER A 1 752 ? 3.149 11.705 -30.221 1.00 92.75 752 SER A N 1
ATOM 5959 C CA . SER A 1 752 ? 1.780 11.199 -30.308 1.00 92.75 752 SER A CA 1
ATOM 5960 C C . SER A 1 752 ? 1.563 9.990 -29.389 1.00 92.75 752 SER A C 1
ATOM 5962 O O . SER A 1 752 ? 2.501 9.431 -28.826 1.00 92.75 752 SER A O 1
ATOM 5964 N N . TRP A 1 753 ? 0.299 9.607 -29.191 1.00 96.00 753 TRP A N 1
ATOM 5965 C CA . TRP A 1 753 ? -0.067 8.478 -28.336 1.00 96.00 753 TRP A CA 1
ATOM 5966 C C . TRP A 1 753 ? -0.861 7.441 -29.120 1.00 96.00 753 TRP A C 1
ATOM 5968 O O . TRP A 1 753 ? -1.939 7.745 -29.642 1.00 96.00 753 TRP A O 1
ATOM 5978 N N . SER A 1 754 ? -0.375 6.206 -29.129 1.00 93.75 754 SER A N 1
ATOM 5979 C CA . SER A 1 754 ? -1.020 5.080 -29.803 1.00 93.75 754 SER A CA 1
ATOM 5980 C C . SER A 1 754 ? -1.723 4.181 -28.803 1.00 93.75 754 SER A C 1
ATOM 5982 O O . SER A 1 754 ? -1.097 3.664 -27.884 1.00 93.75 754 SER A O 1
ATOM 5984 N N . PHE A 1 755 ? -3.019 3.942 -28.999 1.00 93.75 755 PHE A N 1
ATOM 5985 C CA . PHE A 1 755 ? -3.775 3.042 -28.131 1.00 93.75 755 PHE A CA 1
ATOM 5986 C C . PHE A 1 755 ? -3.310 1.586 -28.268 1.00 93.75 755 PHE A C 1
ATOM 5988 O O . PHE A 1 755 ? -3.147 1.061 -29.374 1.00 93.75 755 PHE A O 1
ATOM 5995 N N . VAL A 1 756 ? -3.176 0.927 -27.124 1.00 90.94 756 VAL A N 1
ATOM 5996 C CA . VAL A 1 756 ? -2.851 -0.485 -26.968 1.00 90.94 756 VAL A CA 1
ATOM 5997 C C . VAL A 1 756 ? -3.962 -1.130 -26.151 1.00 90.94 756 VAL A C 1
ATOM 5999 O O . VAL A 1 756 ? -4.083 -0.909 -24.949 1.00 90.94 756 VAL A O 1
ATOM 6002 N N . ASP A 1 757 ? -4.770 -1.956 -26.815 1.00 88.25 757 ASP A N 1
ATOM 6003 C CA . ASP A 1 757 ? -5.897 -2.662 -26.186 1.00 88.25 757 ASP A CA 1
ATOM 6004 C C . ASP A 1 757 ? -5.442 -3.667 -25.119 1.00 88.25 757 ASP A C 1
ATOM 6006 O O . ASP A 1 757 ? -6.190 -4.021 -24.207 1.00 88.25 757 ASP A O 1
ATOM 6010 N N . GLN A 1 758 ? -4.201 -4.141 -25.238 1.00 88.19 758 GLN A N 1
ATOM 6011 C CA . GLN A 1 758 ? -3.615 -5.052 -24.275 1.00 88.19 758 GLN A CA 1
ATOM 6012 C C . GLN A 1 758 ? -2.085 -5.063 -24.363 1.00 88.19 758 GLN A C 1
ATOM 6014 O O . GLN A 1 758 ? -1.526 -5.419 -25.407 1.00 88.19 758 GLN A O 1
ATOM 6019 N N . PHE A 1 759 ? -1.429 -4.703 -23.257 1.00 90.44 759 PHE A N 1
ATOM 6020 C CA . PHE A 1 759 ? 0.009 -4.898 -23.065 1.00 90.44 759 PHE A CA 1
ATOM 6021 C C . PHE A 1 759 ? 0.287 -6.309 -22.548 1.00 90.44 759 PHE A C 1
ATOM 6023 O O . PHE A 1 759 ? 1.120 -6.992 -23.122 1.00 90.44 759 PHE A O 1
ATOM 6030 N N . ASN A 1 760 ? -0.428 -6.789 -21.523 1.00 87.81 760 ASN A N 1
ATOM 6031 C CA . ASN A 1 760 ? -0.272 -8.145 -20.974 1.00 87.81 760 ASN A CA 1
ATOM 6032 C C . ASN A 1 760 ? -1.620 -8.758 -20.548 1.00 87.81 760 ASN A C 1
ATOM 6034 O O . ASN A 1 760 ? -2.617 -8.062 -20.357 1.00 87.81 760 ASN A O 1
ATOM 6038 N N . PHE A 1 761 ? -1.678 -10.089 -20.436 1.00 85.19 761 PHE A N 1
ATOM 6039 C CA . PHE A 1 761 ? -2.833 -10.816 -19.883 1.00 85.19 761 PHE A CA 1
ATOM 6040 C C . PHE A 1 761 ? -2.845 -10.747 -18.358 1.00 85.19 761 PHE A C 1
ATOM 6042 O O . PHE A 1 761 ? -1.819 -10.463 -17.741 1.00 85.19 761 PHE A O 1
ATOM 6049 N N . THR A 1 762 ? -3.994 -11.062 -17.752 1.00 84.56 762 THR A N 1
ATOM 6050 C CA . THR A 1 762 ? -4.000 -11.374 -16.322 1.00 84.56 762 THR A CA 1
ATOM 6051 C C . THR A 1 762 ? -3.094 -12.580 -16.069 1.00 84.56 762 THR A C 1
ATOM 6053 O O . THR A 1 762 ? -3.223 -13.627 -16.706 1.00 84.56 762 THR A O 1
ATOM 6056 N N . GLU A 1 763 ? -2.163 -12.420 -15.133 1.00 81.38 763 GLU A N 1
ATOM 6057 C CA . GLU A 1 763 ? -1.312 -13.502 -14.625 1.00 81.38 763 GLU A CA 1
ATOM 6058 C C . GLU A 1 763 ? -1.859 -14.058 -13.297 1.00 81.38 763 GLU A C 1
ATOM 6060 O O . GLU A 1 763 ? -1.171 -14.799 -12.593 1.00 81.38 763 GLU A O 1
ATOM 6065 N N . GLY A 1 764 ? -3.095 -13.688 -12.925 1.00 81.38 764 GLY A N 1
ATOM 6066 C CA . GLY A 1 764 ? -3.665 -14.019 -11.620 1.00 81.38 764 GLY A CA 1
ATOM 6067 C C . GLY A 1 764 ? -2.913 -13.336 -10.474 1.00 81.38 764 GLY A C 1
ATOM 6068 O O . GLY A 1 764 ? -2.726 -13.932 -9.412 1.00 81.38 764 GLY A O 1
ATOM 6069 N N . LYS A 1 765 ? -2.400 -12.123 -10.713 1.00 85.12 765 LYS A N 1
ATOM 6070 C CA . LYS A 1 765 ? -1.535 -11.383 -9.789 1.00 85.12 765 LYS A CA 1
ATOM 6071 C C . LYS A 1 765 ? -2.155 -10.033 -9.450 1.00 85.12 765 LYS A C 1
ATOM 6073 O O . LYS A 1 765 ? -2.596 -9.318 -10.338 1.00 85.12 765 LYS A O 1
ATOM 6078 N N . ASP A 1 766 ? -2.136 -9.678 -8.171 1.00 88.25 766 ASP A N 1
ATOM 6079 C CA . ASP A 1 766 ? -2.599 -8.373 -7.695 1.00 88.25 766 ASP A CA 1
ATOM 6080 C C . ASP A 1 766 ? -1.719 -7.248 -8.262 1.00 88.25 766 ASP A C 1
ATOM 6082 O O . ASP A 1 766 ? -0.486 -7.298 -8.161 1.00 88.25 766 ASP A O 1
ATOM 6086 N N . ARG A 1 767 ? -2.339 -6.213 -8.835 1.00 92.81 767 ARG A N 1
ATOM 6087 C CA . ARG A 1 767 ? -1.618 -5.053 -9.377 1.00 92.81 767 ARG A CA 1
ATOM 6088 C C . ARG A 1 767 ? -0.785 -4.304 -8.335 1.00 92.81 767 ARG A C 1
ATOM 6090 O O . ARG A 1 767 ? 0.212 -3.679 -8.705 1.00 92.81 767 ARG A O 1
ATOM 6097 N N . ALA A 1 768 ? -1.127 -4.382 -7.043 1.00 92.25 768 ALA A N 1
ATOM 6098 C CA . ALA A 1 768 ? -0.342 -3.769 -5.967 1.00 92.25 768 ALA A CA 1
ATOM 6099 C C . ALA A 1 768 ? 1.114 -4.279 -5.937 1.00 92.25 768 ALA A C 1
ATOM 6101 O O . ALA A 1 768 ? 2.038 -3.576 -5.502 1.00 92.25 768 ALA A O 1
ATOM 6102 N N . ASN A 1 769 ? 1.335 -5.470 -6.492 1.00 93.75 769 ASN A N 1
ATOM 6103 C CA . ASN A 1 769 ? 2.609 -6.170 -6.536 1.00 93.75 769 ASN A CA 1
ATOM 6104 C C . ASN A 1 769 ? 3.355 -6.012 -7.868 1.00 93.75 769 ASN A C 1
ATOM 6106 O O . ASN A 1 769 ? 4.451 -6.546 -7.998 1.00 93.75 769 ASN A O 1
ATOM 6110 N N . ILE A 1 770 ? 2.792 -5.313 -8.857 1.00 95.12 770 ILE A N 1
ATOM 6111 C CA . ILE A 1 770 ? 3.397 -5.183 -10.189 1.00 95.12 770 ILE A CA 1
ATOM 6112 C C . ILE A 1 770 ? 4.267 -3.921 -10.261 1.00 95.12 770 ILE A C 1
ATOM 6114 O O . ILE A 1 770 ? 3.854 -2.836 -9.837 1.00 95.12 770 ILE A O 1
ATOM 6118 N N . ARG A 1 771 ? 5.485 -4.057 -10.783 1.00 95.25 771 ARG A N 1
ATOM 6119 C CA . ARG A 1 771 ? 6.443 -2.986 -11.095 1.00 95.25 771 ARG A CA 1
ATOM 6120 C C . ARG A 1 771 ? 6.919 -3.137 -12.538 1.00 95.25 771 ARG A C 1
ATOM 6122 O O . ARG A 1 771 ? 6.721 -4.188 -13.138 1.00 95.25 771 ARG A O 1
ATOM 6129 N N . PHE A 1 772 ? 7.525 -2.080 -13.060 1.00 96.44 772 PHE A N 1
ATOM 6130 C CA . PHE A 1 772 ? 8.126 -2.057 -14.386 1.00 96.44 772 PHE A CA 1
ATOM 6131 C C . PHE A 1 772 ? 9.515 -1.439 -14.280 1.00 96.44 772 PHE A C 1
ATOM 6133 O O . PHE A 1 772 ? 9.647 -0.428 -13.587 1.00 96.44 772 PHE A O 1
ATOM 6140 N N . ALA A 1 773 ? 10.509 -2.092 -14.877 1.00 96.12 773 ALA A N 1
ATOM 6141 C CA . ALA A 1 773 ? 11.883 -1.610 -15.004 1.00 96.12 773 ALA A CA 1
ATOM 6142 C C . ALA A 1 773 ? 12.647 -2.506 -15.993 1.00 96.12 773 ALA A C 1
ATOM 6144 O O . ALA A 1 773 ? 12.351 -3.697 -16.071 1.00 96.12 773 ALA A O 1
ATOM 6145 N N . ASP A 1 774 ? 13.633 -1.968 -16.702 1.00 94.31 774 ASP A N 1
ATOM 6146 C CA . ASP A 1 774 ? 14.529 -2.738 -17.574 1.00 94.31 774 ASP A CA 1
ATOM 6147 C C . ASP A 1 774 ? 15.478 -3.639 -16.756 1.00 94.31 774 ASP A C 1
ATOM 6149 O O . ASP A 1 774 ? 16.424 -3.168 -16.122 1.00 94.31 774 ASP A O 1
ATOM 6153 N N . VAL A 1 775 ? 15.227 -4.952 -16.723 1.00 93.50 775 VAL A N 1
ATOM 6154 C CA . VAL A 1 775 ? 16.012 -5.910 -15.923 1.00 93.50 775 VAL A CA 1
ATOM 6155 C C . VAL A 1 775 ? 17.196 -6.468 -16.713 1.00 93.50 775 VAL A C 1
ATOM 6157 O O . VAL A 1 775 ? 18.233 -6.811 -16.130 1.00 93.50 775 VAL A O 1
ATOM 6160 N N . ASN A 1 776 ? 17.058 -6.620 -18.029 1.00 88.69 776 ASN A N 1
ATOM 6161 C CA . ASN A 1 776 ? 18.061 -7.270 -18.875 1.00 88.69 776 ASN A CA 1
ATOM 6162 C C . ASN A 1 776 ? 18.984 -6.274 -19.613 1.00 88.69 776 ASN A C 1
ATOM 6164 O O . ASN A 1 776 ? 19.991 -6.706 -20.178 1.00 88.69 776 ASN A O 1
ATOM 6168 N N . GLY A 1 777 ? 18.713 -4.970 -19.530 1.00 88.12 777 GLY A N 1
ATOM 6169 C CA . GLY A 1 777 ? 19.472 -3.888 -20.159 1.00 88.12 777 GLY A CA 1
ATOM 6170 C C . GLY A 1 777 ? 19.151 -3.684 -21.641 1.00 88.12 777 GLY A C 1
ATOM 6171 O O . GLY A 1 777 ? 19.980 -3.134 -22.378 1.00 88.12 777 GLY A O 1
ATOM 6172 N N . ASP A 1 778 ? 18.008 -4.180 -22.124 1.00 87.62 778 ASP A N 1
ATOM 6173 C CA . ASP A 1 778 ? 17.606 -4.072 -23.532 1.00 87.62 778 ASP A CA 1
ATOM 6174 C C . ASP A 1 778 ? 16.876 -2.759 -23.877 1.00 87.62 778 ASP A C 1
ATOM 6176 O O . ASP A 1 778 ? 16.553 -2.514 -25.048 1.00 87.62 778 ASP A O 1
ATOM 6180 N N . LYS A 1 779 ? 16.747 -1.880 -22.875 1.00 89.88 779 LYS A N 1
ATOM 6181 C CA . LYS A 1 779 ? 16.072 -0.578 -22.831 1.00 89.88 779 LYS A CA 1
ATOM 6182 C C . LYS A 1 779 ? 14.562 -0.630 -22.712 1.00 89.88 779 LYS A C 1
ATOM 6184 O O . LYS A 1 779 ? 13.960 0.437 -22.652 1.00 89.88 779 LYS A O 1
ATOM 6189 N N . LYS A 1 780 ? 13.943 -1.805 -22.703 1.00 93.00 780 LYS A N 1
ATOM 6190 C CA . LYS A 1 780 ? 12.499 -1.931 -22.538 1.00 93.00 780 LYS A CA 1
ATOM 6191 C C . LYS A 1 780 ? 12.208 -2.318 -21.105 1.00 93.00 780 LYS A C 1
ATOM 6193 O O . LYS A 1 780 ? 12.777 -3.259 -20.567 1.00 93.00 780 LYS A O 1
ATOM 6198 N N . ASP A 1 781 ? 11.249 -1.634 -20.506 1.00 96.25 781 ASP A N 1
ATOM 6199 C CA . ASP A 1 781 ? 10.820 -1.989 -19.168 1.00 96.25 781 ASP A CA 1
ATOM 6200 C C . ASP A 1 781 ? 10.129 -3.361 -19.166 1.00 96.25 781 ASP A C 1
ATOM 6202 O O . ASP A 1 781 ? 9.152 -3.606 -19.890 1.00 96.25 781 ASP A O 1
ATOM 6206 N N . ASP A 1 782 ? 10.628 -4.238 -18.297 1.00 96.00 782 ASP A N 1
ATOM 6207 C CA . ASP A 1 782 ? 10.104 -5.568 -18.027 1.00 96.00 782 ASP A CA 1
ATOM 6208 C C . ASP A 1 782 ? 9.031 -5.518 -16.938 1.00 96.00 782 ASP A C 1
ATOM 6210 O O . ASP A 1 782 ? 9.074 -4.687 -16.030 1.00 96.00 782 ASP A O 1
ATOM 6214 N N . MET A 1 783 ? 8.072 -6.446 -16.973 1.00 95.81 783 MET A N 1
ATOM 6215 C CA . MET A 1 783 ? 7.046 -6.531 -15.936 1.00 95.81 783 MET A CA 1
ATOM 6216 C C . MET A 1 783 ? 7.544 -7.404 -14.785 1.00 95.81 783 MET A C 1
ATOM 6218 O O . MET A 1 783 ? 7.825 -8.590 -14.958 1.00 95.81 783 MET A O 1
ATOM 6222 N N . ILE A 1 784 ? 7.574 -6.839 -13.581 1.00 96.00 784 ILE A N 1
ATOM 6223 C CA . ILE A 1 784 ? 8.059 -7.504 -12.373 1.00 96.00 784 ILE A CA 1
ATOM 6224 C C . ILE A 1 784 ? 6.895 -7.695 -11.404 1.00 96.00 784 ILE A C 1
ATOM 6226 O O . ILE A 1 784 ? 6.311 -6.723 -10.925 1.00 96.00 784 ILE A O 1
ATOM 6230 N N . TRP A 1 785 ? 6.565 -8.940 -11.068 1.00 95.69 785 TRP A N 1
ATOM 6231 C CA . TRP A 1 785 ? 5.700 -9.241 -9.928 1.00 95.69 785 TRP A CA 1
ATOM 6232 C C . TRP A 1 785 ? 6.550 -9.480 -8.681 1.00 95.69 785 TRP A C 1
ATOM 6234 O O . TRP A 1 785 ? 7.439 -10.330 -8.683 1.00 95.69 785 TRP A O 1
ATOM 6244 N N . VAL A 1 786 ? 6.253 -8.745 -7.613 1.00 95.25 786 VAL A N 1
ATOM 6245 C CA . VAL A 1 786 ? 7.000 -8.772 -6.353 1.00 95.25 786 VAL A CA 1
ATOM 6246 C C . VAL A 1 786 ? 6.198 -9.521 -5.297 1.00 95.25 786 VAL A C 1
ATOM 6248 O O . VAL A 1 786 ? 5.050 -9.165 -5.024 1.00 95.25 786 VAL A O 1
ATOM 6251 N N . ASP A 1 787 ? 6.780 -10.538 -4.671 1.00 92.69 787 ASP A N 1
ATOM 6252 C CA . ASP A 1 787 ? 6.147 -11.209 -3.540 1.00 92.69 787 ASP A CA 1
ATOM 6253 C C . ASP A 1 787 ? 6.002 -10.249 -2.349 1.00 92.69 787 ASP A C 1
ATOM 6255 O O . ASP A 1 787 ? 6.909 -9.489 -2.003 1.00 92.69 787 ASP A O 1
ATOM 6259 N N . ASN A 1 788 ? 4.836 -10.266 -1.706 1.00 90.62 788 ASN A N 1
ATOM 6260 C CA . ASN A 1 788 ? 4.549 -9.334 -0.620 1.00 90.62 788 ASN A CA 1
ATOM 6261 C C . ASN A 1 788 ? 5.395 -9.600 0.631 1.00 90.62 788 ASN A C 1
ATOM 6263 O O . ASN A 1 788 ? 5.763 -8.648 1.320 1.00 90.62 788 ASN A O 1
ATOM 6267 N N . PHE A 1 789 ? 5.709 -10.860 0.931 1.00 88.69 789 PHE A N 1
ATOM 6268 C CA . PHE A 1 789 ? 6.299 -11.285 2.196 1.00 88.69 789 PHE A CA 1
ATOM 6269 C C . PHE A 1 789 ? 7.812 -11.076 2.231 1.00 88.69 789 PHE A C 1
ATOM 6271 O O . PHE A 1 789 ? 8.314 -10.489 3.192 1.00 88.69 789 PHE A O 1
ATOM 6278 N N . ASP A 1 790 ? 8.521 -11.509 1.189 1.00 89.38 790 ASP A N 1
ATOM 6279 C CA . ASP A 1 790 ? 9.990 -11.468 1.128 1.00 89.38 790 ASP A CA 1
ATOM 6280 C C . ASP A 1 790 ? 10.554 -10.601 -0.002 1.00 89.38 790 ASP A C 1
ATOM 6282 O O . ASP A 1 790 ? 11.764 -10.370 -0.040 1.00 89.38 790 ASP A O 1
ATOM 6286 N N . GLY A 1 791 ? 9.707 -10.080 -0.892 1.00 91.69 791 GLY A N 1
ATOM 6287 C CA . GLY A 1 791 ? 10.147 -9.241 -2.003 1.00 91.69 791 GLY A CA 1
ATOM 6288 C C . GLY A 1 791 ? 10.799 -10.011 -3.148 1.00 91.69 791 GLY A C 1
ATOM 6289 O O . GLY A 1 791 ? 11.501 -9.398 -3.954 1.00 91.69 791 GLY A O 1
ATOM 6290 N N . GLN A 1 792 ? 10.609 -11.334 -3.224 1.00 91.94 792 GLN A N 1
ATOM 6291 C CA . GLN A 1 792 ? 11.054 -12.139 -4.359 1.00 91.94 792 GLN A CA 1
ATOM 6292 C C . GLN A 1 792 ? 10.440 -11.613 -5.666 1.00 91.94 792 GLN A C 1
ATOM 6294 O O . GLN A 1 792 ? 9.229 -11.414 -5.758 1.00 91.94 792 GLN A O 1
ATOM 6299 N N . GLY A 1 793 ? 11.273 -11.384 -6.684 1.00 93.94 793 GLY A N 1
ATOM 6300 C CA . GLY A 1 793 ? 10.864 -10.763 -7.948 1.00 93.94 793 GLY A CA 1
ATOM 6301 C C . GLY A 1 793 ? 10.776 -11.766 -9.095 1.00 93.94 793 GLY A C 1
ATOM 6302 O O . GLY A 1 793 ? 11.776 -12.392 -9.447 1.00 93.94 793 GLY A O 1
ATOM 6303 N N . TRP A 1 794 ? 9.599 -11.881 -9.709 1.00 94.12 794 TRP A N 1
ATOM 6304 C CA . TRP A 1 794 ? 9.345 -12.675 -10.915 1.00 94.12 794 TRP A CA 1
ATOM 6305 C C . TRP A 1 794 ? 9.228 -11.748 -12.123 1.00 94.12 794 TRP A C 1
ATOM 6307 O O . TRP A 1 794 ? 8.377 -10.861 -12.121 1.00 94.12 794 TRP A O 1
ATOM 6317 N N . VAL A 1 795 ? 10.065 -11.954 -13.140 1.00 93.50 795 VAL A N 1
ATOM 6318 C CA . VAL A 1 795 ? 10.223 -11.016 -14.262 1.00 93.50 795 VAL A CA 1
ATOM 6319 C C . VAL A 1 795 ? 9.710 -11.636 -15.552 1.00 93.50 795 VAL A C 1
ATOM 6321 O O . VAL A 1 795 ? 10.171 -12.696 -15.966 1.00 93.50 795 VAL A O 1
ATOM 6324 N N . TRP A 1 796 ? 8.758 -10.967 -16.188 1.00 92.94 796 TRP A N 1
ATOM 6325 C CA . TRP A 1 796 ? 8.333 -11.236 -17.553 1.00 92.94 796 TRP A CA 1
ATOM 6326 C C . TRP A 1 796 ? 9.097 -10.289 -18.463 1.00 92.94 796 TRP A C 1
ATOM 6328 O O . TRP A 1 796 ? 8.853 -9.082 -18.418 1.00 92.94 796 TRP A O 1
ATOM 6338 N N . TYR A 1 797 ? 9.996 -10.842 -19.275 1.00 91.69 797 TYR A N 1
ATOM 6339 C CA . TYR A 1 797 ? 10.849 -10.028 -20.135 1.00 91.69 797 TYR A CA 1
ATOM 6340 C C . TYR A 1 797 ? 10.080 -9.516 -21.349 1.00 91.69 797 TYR A C 1
ATOM 6342 O O . TYR A 1 797 ? 9.369 -10.285 -22.006 1.00 91.69 797 TYR A O 1
ATOM 6350 N N . ASN A 1 798 ? 10.202 -8.226 -21.633 1.00 92.44 798 ASN A N 1
ATOM 6351 C CA . ASN A 1 798 ? 9.508 -7.555 -22.717 1.00 92.44 798 ASN A CA 1
ATOM 6352 C C . ASN A 1 798 ? 10.239 -7.758 -24.052 1.00 92.44 798 ASN A C 1
ATOM 6354 O O . ASN A 1 798 ? 11.166 -7.042 -24.411 1.00 92.44 798 ASN A O 1
ATOM 6358 N N . GLU A 1 799 ? 9.752 -8.677 -24.883 1.00 87.88 799 GLU A N 1
ATOM 6359 C CA . GLU A 1 799 ? 10.325 -8.925 -26.216 1.00 87.88 799 GLU A CA 1
ATOM 6360 C C . GLU A 1 799 ? 9.931 -7.832 -27.238 1.00 87.88 799 GLU A C 1
ATOM 6362 O O . GLU A 1 799 ? 10.323 -7.858 -28.408 1.00 87.88 799 GLU A O 1
ATOM 6367 N N . GLY A 1 800 ? 9.174 -6.821 -26.804 1.00 85.06 800 GLY A N 1
ATOM 6368 C CA . GLY A 1 800 ? 8.670 -5.716 -27.606 1.00 85.06 800 GLY A CA 1
ATOM 6369 C C . GLY A 1 800 ? 7.301 -5.991 -28.228 1.00 85.06 800 GLY A C 1
ATOM 6370 O O . GLY A 1 800 ? 6.607 -6.968 -27.922 1.00 85.06 800 GLY A O 1
ATOM 6371 N N . ARG A 1 801 ? 6.905 -5.093 -29.138 1.00 83.19 801 ARG A N 1
ATOM 6372 C CA . ARG A 1 801 ? 5.571 -5.028 -29.756 1.00 83.19 801 ARG A CA 1
ATOM 6373 C C . ARG A 1 801 ? 5.350 -6.099 -30.835 1.00 83.19 801 ARG A C 1
ATOM 6375 O O . ARG A 1 801 ? 5.114 -5.813 -32.009 1.00 83.19 801 ARG A O 1
ATOM 6382 N N . ILE A 1 802 ? 5.480 -7.356 -30.431 1.00 76.81 802 ILE A N 1
ATOM 6383 C CA . ILE A 1 802 ? 5.256 -8.544 -31.249 1.00 76.81 802 ILE A CA 1
ATOM 6384 C C . ILE A 1 802 ? 3.865 -9.080 -30.905 1.00 76.81 802 ILE A C 1
ATOM 6386 O O . ILE A 1 802 ? 3.608 -9.484 -29.771 1.00 76.81 802 ILE A O 1
ATOM 6390 N N . LEU A 1 803 ? 2.964 -9.090 -31.892 1.00 66.56 803 LEU A N 1
ATOM 6391 C CA . LEU A 1 803 ? 1.585 -9.550 -31.715 1.00 66.56 803 LEU A CA 1
ATOM 6392 C C . LEU A 1 803 ? 1.550 -11.046 -31.369 1.00 66.56 803 LEU A C 1
ATOM 6394 O O . LEU A 1 803 ? 1.860 -11.892 -32.212 1.00 66.56 803 LEU A O 1
ATOM 6398 N N . ALA A 1 804 ? 1.112 -11.379 -30.154 1.00 54.03 804 ALA A N 1
ATOM 6399 C CA . ALA A 1 804 ? 1.007 -12.756 -29.679 1.00 54.03 804 ALA A CA 1
ATOM 6400 C C . ALA A 1 804 ? -0.244 -12.957 -28.811 1.00 54.03 804 ALA A C 1
ATOM 6402 O O . ALA A 1 804 ? -0.496 -12.224 -27.858 1.00 54.03 804 ALA A O 1
ATOM 6403 N N . GLY A 1 805 ? -1.054 -13.969 -29.141 1.00 52.06 805 GLY A N 1
ATOM 6404 C CA . GLY A 1 805 ? -2.174 -14.420 -28.301 1.00 52.06 805 GLY A CA 1
ATOM 6405 C C . GLY A 1 805 ? -3.322 -13.423 -28.078 1.00 52.06 805 GLY A C 1
ATOM 6406 O O . GLY A 1 805 ? -4.210 -13.734 -27.295 1.00 52.06 805 GLY A O 1
ATOM 6407 N N . GLY A 1 806 ? -3.328 -12.259 -28.741 1.00 62.75 806 GLY A N 1
ATOM 6408 C CA . GLY A 1 806 ? -4.268 -11.151 -28.491 1.00 62.75 806 GLY A CA 1
ATOM 6409 C C . GLY A 1 806 ? -3.641 -9.948 -27.770 1.00 62.75 806 GLY A C 1
ATOM 6410 O O . GLY A 1 806 ? -4.251 -8.886 -27.734 1.00 62.75 806 GLY A O 1
ATOM 6411 N N . SER A 1 807 ? -2.411 -10.087 -27.267 1.00 78.19 807 SER A N 1
ATOM 6412 C CA . SER A 1 807 ? -1.585 -8.984 -26.774 1.00 78.19 807 SER A CA 1
ATOM 6413 C C . SER A 1 807 ? -0.821 -8.314 -27.920 1.00 78.19 807 SER A C 1
ATOM 6415 O O . SER A 1 807 ? -0.404 -8.990 -28.867 1.00 78.19 807 SER A O 1
ATOM 6417 N N . GLN A 1 808 ? -0.611 -6.994 -27.830 1.00 83.50 808 GLN A N 1
ATOM 6418 C CA . GLN A 1 808 ? 0.267 -6.271 -28.761 1.00 83.50 808 GLN A CA 1
ATOM 6419 C C . GLN A 1 808 ? 1.754 -6.393 -28.412 1.00 83.50 808 GLN A C 1
ATOM 6421 O O . GLN A 1 808 ? 2.587 -6.091 -29.263 1.00 83.50 808 GLN A O 1
ATOM 6426 N N . PHE A 1 809 ? 2.071 -6.861 -27.204 1.00 86.50 809 PHE A N 1
ATOM 6427 C CA . PHE A 1 809 ? 3.429 -7.107 -26.725 1.00 86.50 809 PHE A CA 1
ATOM 6428 C C . PHE A 1 809 ? 3.631 -8.588 -26.418 1.00 86.50 809 PHE A C 1
ATOM 6430 O O . PHE A 1 809 ? 2.725 -9.264 -25.912 1.00 86.50 809 PHE A O 1
ATOM 6437 N N . THR A 1 810 ? 4.827 -9.091 -26.714 1.00 85.06 810 THR A N 1
ATOM 6438 C CA . THR A 1 810 ? 5.231 -10.442 -26.328 1.00 85.06 810 THR A CA 1
ATOM 6439 C C . THR A 1 810 ? 6.052 -10.373 -25.054 1.00 85.06 810 THR A C 1
ATOM 6441 O O . THR A 1 810 ? 7.012 -9.618 -24.968 1.00 85.06 810 THR A O 1
ATOM 6444 N N . TRP A 1 811 ? 5.681 -11.207 -24.088 1.00 87.31 811 TRP A N 1
ATOM 6445 C CA . TRP A 1 811 ? 6.364 -11.314 -22.809 1.00 87.31 811 TRP A CA 1
ATOM 6446 C C . TRP A 1 811 ? 6.943 -12.713 -22.663 1.00 87.31 811 TRP A C 1
ATOM 6448 O O . TRP A 1 811 ? 6.203 -13.706 -22.702 1.00 87.31 811 TRP A O 1
ATOM 6458 N N . LYS A 1 812 ? 8.258 -12.814 -22.489 1.00 87.44 812 LYS A N 1
ATOM 6459 C CA . LYS A 1 812 ? 8.912 -14.079 -22.177 1.00 87.44 812 LYS A CA 1
ATOM 6460 C C . LYS A 1 812 ? 8.683 -14.391 -20.702 1.00 87.44 812 LYS A C 1
ATOM 6462 O O . LYS A 1 812 ? 9.208 -13.732 -19.807 1.00 87.44 812 LYS A O 1
ATOM 6467 N N . LYS A 1 813 ? 7.858 -15.410 -20.462 1.00 80.06 813 LYS A N 1
ATOM 6468 C CA . LYS A 1 813 ? 7.454 -15.826 -19.119 1.00 80.06 813 LYS A CA 1
ATOM 6469 C C . LYS A 1 813 ? 8.633 -16.445 -18.347 1.00 80.06 813 LYS A C 1
ATOM 6471 O O . LYS A 1 813 ? 9.328 -17.294 -18.915 1.00 80.06 813 LYS A O 1
ATOM 6476 N N . PRO A 1 814 ? 8.820 -16.094 -17.062 1.00 76.31 814 PRO A N 1
ATOM 6477 C CA . PRO A 1 814 ? 9.847 -16.707 -16.231 1.00 76.31 814 PRO A CA 1
ATOM 6478 C C . PRO A 1 814 ? 9.484 -18.152 -15.864 1.00 76.31 814 PRO A C 1
ATOM 6480 O O . PRO A 1 814 ? 8.311 -18.484 -15.677 1.00 76.31 814 PRO A O 1
ATOM 6483 N N . ASN A 1 815 ? 10.504 -19.001 -15.708 1.00 77.38 815 ASN A N 1
ATOM 6484 C CA . ASN A 1 815 ? 10.366 -20.341 -15.113 1.00 77.38 815 ASN A CA 1
ATOM 6485 C C . ASN A 1 815 ? 10.742 -20.363 -13.622 1.00 77.38 815 ASN A C 1
ATOM 6487 O O . ASN A 1 815 ? 10.333 -21.269 -12.905 1.00 77.38 815 ASN A O 1
ATOM 6491 N N . GLU A 1 816 ? 11.508 -19.370 -13.178 1.00 85.88 816 GLU A N 1
ATOM 6492 C CA . GLU A 1 816 ? 12.077 -19.214 -11.838 1.00 85.88 816 GLU A CA 1
ATOM 6493 C C . GLU A 1 816 ? 12.077 -17.711 -11.493 1.00 85.88 816 GLU A C 1
ATOM 6495 O O . GLU A 1 816 ? 12.005 -16.882 -12.410 1.00 85.88 816 GLU A O 1
ATOM 6500 N N . PRO A 1 817 ? 12.156 -17.324 -10.209 1.00 89.62 817 PRO A N 1
ATOM 6501 C CA . PRO A 1 817 ? 12.336 -15.924 -9.836 1.00 89.62 817 PRO A CA 1
ATOM 6502 C C . PRO A 1 817 ? 13.675 -15.375 -10.357 1.00 89.62 817 PRO A C 1
ATOM 6504 O O . PRO A 1 817 ? 14.678 -16.087 -10.394 1.00 89.62 817 PRO A O 1
ATOM 6507 N N . ALA A 1 818 ? 13.699 -14.090 -10.715 1.00 89.94 818 ALA A N 1
ATOM 6508 C CA . ALA A 1 818 ? 14.921 -13.389 -11.118 1.00 89.94 818 ALA A CA 1
ATOM 6509 C C . ALA A 1 818 ? 15.634 -12.747 -9.912 1.00 89.94 818 ALA A C 1
ATOM 6511 O O . ALA A 1 818 ? 16.858 -12.670 -9.871 1.00 89.94 818 ALA A O 1
ATOM 6512 N N . TYR A 1 819 ? 14.884 -12.321 -8.893 1.00 90.75 819 TYR A N 1
ATOM 6513 C CA . TYR A 1 819 ? 15.431 -11.739 -7.662 1.00 90.75 819 TYR A CA 1
ATOM 6514 C C . TYR A 1 819 ? 15.043 -12.596 -6.460 1.00 90.75 819 TYR A C 1
ATOM 6516 O O . TYR A 1 819 ? 13.859 -12.893 -6.297 1.00 90.75 819 TYR A O 1
ATOM 6524 N N . SER A 1 820 ? 16.000 -12.952 -5.597 1.00 84.06 820 SER A N 1
ATOM 6525 C CA . SER A 1 820 ? 15.779 -13.914 -4.496 1.00 84.06 820 SER A CA 1
ATOM 6526 C C . SER A 1 820 ? 14.891 -13.410 -3.353 1.00 84.06 820 SER A C 1
ATOM 6528 O O . SER A 1 820 ? 14.385 -14.223 -2.582 1.00 84.06 820 SER A O 1
ATOM 6530 N N . GLY A 1 821 ? 14.652 -12.097 -3.277 1.00 83.69 821 GLY A N 1
ATOM 6531 C CA . GLY A 1 821 ? 13.882 -11.467 -2.203 1.00 83.69 821 GLY A CA 1
ATOM 6532 C C . GLY A 1 821 ? 14.708 -11.265 -0.929 1.00 83.69 821 GLY A C 1
ATOM 6533 O O . GLY A 1 821 ? 15.471 -12.130 -0.512 1.00 83.69 821 GLY A O 1
ATOM 6534 N N . TYR A 1 822 ? 14.547 -10.107 -0.288 1.00 85.88 822 TYR A N 1
ATOM 6535 C CA . TYR A 1 822 ? 15.314 -9.725 0.906 1.00 85.88 822 TYR A CA 1
ATOM 6536 C C . TYR A 1 822 ? 14.467 -9.018 1.970 1.00 85.88 822 TYR A C 1
ATOM 6538 O O . TYR A 1 822 ? 14.627 -9.261 3.170 1.00 85.88 822 TYR A O 1
ATOM 6546 N N . LYS A 1 823 ? 13.549 -8.145 1.551 1.00 91.38 823 LYS A N 1
ATOM 6547 C CA . LYS A 1 823 ? 12.643 -7.361 2.403 1.00 91.38 823 LYS A CA 1
ATOM 6548 C C . LYS A 1 823 ? 11.236 -7.460 1.846 1.00 91.38 823 LYS A C 1
ATOM 6550 O O . LYS A 1 823 ? 11.084 -7.689 0.657 1.00 91.38 823 LYS A O 1
ATOM 6555 N N . ALA A 1 824 ? 10.224 -7.247 2.689 1.00 92.19 824 ALA A N 1
ATOM 6556 C CA . ALA A 1 824 ? 8.828 -7.285 2.250 1.00 92.19 824 ALA A CA 1
ATOM 6557 C C . ALA A 1 824 ? 8.642 -6.473 0.960 1.00 92.19 824 ALA A C 1
ATOM 6559 O O . ALA A 1 824 ? 9.139 -5.349 0.888 1.00 92.19 824 ALA A O 1
ATOM 6560 N N . GLY A 1 825 ? 7.919 -7.002 -0.032 1.00 92.88 825 GLY A N 1
ATOM 6561 C CA . GLY A 1 825 ? 7.900 -6.449 -1.394 1.00 92.88 825 GLY A CA 1
ATOM 6562 C C . GLY A 1 825 ? 7.446 -4.993 -1.487 1.00 92.88 825 GLY A C 1
ATOM 6563 O O . GLY A 1 825 ? 7.835 -4.250 -2.383 1.00 92.88 825 GLY A O 1
ATOM 6564 N N . THR A 1 826 ? 6.691 -4.519 -0.496 1.00 92.31 826 THR A N 1
ATOM 6565 C CA . THR A 1 826 ? 6.316 -3.104 -0.378 1.00 92.31 826 THR A CA 1
ATOM 6566 C C . THR A 1 826 ? 7.509 -2.171 -0.068 1.00 92.31 826 THR A C 1
ATOM 6568 O O . THR A 1 826 ? 7.374 -0.957 -0.214 1.00 92.31 826 THR A O 1
ATOM 6571 N N . CYS A 1 827 ? 8.660 -2.705 0.363 1.00 93.88 827 CYS A N 1
ATOM 6572 C CA . CYS A 1 827 ? 9.954 -2.038 0.602 1.00 93.88 827 CYS A CA 1
ATOM 6573 C C . CYS A 1 827 ? 11.012 -2.317 -0.479 1.00 93.88 827 CYS A C 1
ATOM 6575 O O . CYS A 1 827 ? 12.159 -1.906 -0.299 1.00 93.88 827 CYS A O 1
ATOM 6577 N N . THR A 1 828 ? 10.650 -2.998 -1.565 1.00 94.69 828 THR A N 1
ATOM 6578 C CA . THR A 1 828 ? 11.569 -3.344 -2.654 1.00 94.69 828 THR A CA 1
ATOM 6579 C C . THR A 1 828 ? 11.295 -2.463 -3.868 1.00 94.69 828 THR A C 1
ATOM 6581 O O . THR A 1 828 ? 10.150 -2.312 -4.301 1.00 94.69 828 THR A O 1
ATOM 6584 N N . TYR A 1 829 ? 12.359 -1.872 -4.399 1.00 95.50 829 TYR A N 1
ATOM 6585 C CA . TYR A 1 829 ? 12.365 -1.000 -5.566 1.00 95.50 829 TYR A CA 1
ATOM 6586 C C . TYR A 1 829 ? 13.352 -1.552 -6.597 1.00 95.50 829 TYR A C 1
ATOM 6588 O O . TYR A 1 829 ? 14.335 -2.193 -6.227 1.00 95.50 829 TYR A O 1
ATOM 6596 N N . TYR A 1 830 ? 13.073 -1.295 -7.872 1.00 95.69 830 TYR A N 1
ATOM 6597 C CA . TYR A 1 830 ? 13.899 -1.696 -9.009 1.00 95.69 830 TYR A CA 1
ATOM 6598 C C . TYR A 1 830 ? 14.384 -0.416 -9.679 1.00 95.69 830 TYR A C 1
ATOM 6600 O O . TYR A 1 830 ? 13.559 0.340 -10.184 1.00 95.69 830 TYR A O 1
ATOM 6608 N N . VAL A 1 831 ? 15.671 -0.118 -9.520 1.00 94.06 831 VAL A N 1
ATOM 6609 C CA . VAL A 1 831 ? 16.268 1.217 -9.708 1.00 94.06 831 VAL A CA 1
ATOM 6610 C C . VAL A 1 831 ? 17.625 1.033 -10.372 1.00 94.06 831 VAL A C 1
ATOM 6612 O O . VAL A 1 831 ? 18.383 0.196 -9.903 1.00 94.06 831 VAL A O 1
ATOM 6615 N N . ASP A 1 832 ? 17.965 1.815 -11.392 1.00 93.38 832 ASP A N 1
ATOM 6616 C CA . ASP A 1 832 ? 19.329 1.847 -11.948 1.00 93.38 832 ASP A CA 1
ATOM 6617 C C . ASP A 1 832 ? 20.220 2.731 -11.051 1.00 93.38 832 ASP A C 1
ATOM 6619 O O . ASP A 1 832 ? 20.253 3.961 -11.178 1.00 93.38 832 ASP A O 1
ATOM 6623 N N . MET A 1 833 ? 20.865 2.134 -10.042 1.00 89.56 833 MET A N 1
ATOM 6624 C CA . MET A 1 833 ? 21.584 2.886 -9.007 1.00 89.56 833 MET A CA 1
ATOM 6625 C C . MET A 1 833 ? 22.983 3.308 -9.448 1.00 89.56 833 MET A C 1
ATOM 6627 O O . MET A 1 833 ? 23.459 4.365 -9.003 1.00 89.56 833 MET A O 1
ATOM 6631 N N . ASP A 1 834 ? 23.657 2.488 -10.255 1.00 88.12 834 ASP A N 1
ATOM 6632 C CA . ASP A 1 834 ? 25.021 2.735 -10.726 1.00 88.12 834 ASP A CA 1
ATOM 6633 C C . ASP A 1 834 ? 25.103 3.289 -12.158 1.00 88.12 834 ASP A C 1
ATOM 6635 O O . ASP A 1 834 ? 26.162 3.795 -12.550 1.00 88.12 834 ASP A O 1
ATOM 6639 N N . GLY A 1 835 ? 23.979 3.349 -12.874 1.00 89.00 835 GLY A N 1
ATOM 6640 C CA . GLY A 1 835 ? 23.881 3.921 -14.209 1.00 89.00 835 GLY A CA 1
ATOM 6641 C C . GLY A 1 835 ? 24.341 2.964 -15.301 1.00 89.00 835 GLY A C 1
ATOM 6642 O O . GLY A 1 835 ? 24.888 3.435 -16.303 1.00 89.00 835 GLY A O 1
ATOM 6643 N N . ASP A 1 836 ? 24.222 1.654 -15.094 1.00 86.56 836 ASP A N 1
ATOM 6644 C CA . ASP A 1 836 ? 24.558 0.647 -16.101 1.00 86.56 836 ASP A CA 1
ATOM 6645 C C . ASP A 1 836 ? 23.389 0.340 -17.059 1.00 86.56 836 ASP A C 1
ATOM 6647 O O . ASP A 1 836 ? 23.578 -0.361 -18.060 1.00 86.56 836 ASP A O 1
ATOM 6651 N N . GLY A 1 837 ? 22.222 0.946 -16.809 1.00 87.69 837 GLY A N 1
ATOM 6652 C CA . GLY A 1 837 ? 21.002 0.771 -17.588 1.00 87.69 837 GLY A CA 1
ATOM 6653 C C . GLY A 1 837 ? 20.201 -0.469 -17.203 1.00 87.69 837 GLY A C 1
ATOM 6654 O O . GLY A 1 837 ? 19.338 -0.869 -17.978 1.00 87.69 837 GLY A O 1
ATOM 6655 N N . ARG A 1 838 ? 20.485 -1.098 -16.057 1.00 89.62 838 ARG A N 1
ATOM 6656 C CA . ARG A 1 838 ? 19.787 -2.294 -15.578 1.00 89.62 838 ARG A CA 1
ATOM 6657 C C . ARG A 1 838 ? 19.196 -2.044 -14.200 1.00 89.62 838 ARG A C 1
ATOM 6659 O O . ARG A 1 838 ? 19.721 -1.312 -13.369 1.00 89.62 838 ARG A O 1
ATOM 6666 N N . ALA A 1 839 ? 18.067 -2.685 -13.940 1.00 94.25 839 ALA A N 1
ATOM 6667 C CA . ALA A 1 839 ? 17.369 -2.519 -12.684 1.00 94.25 839 ALA A CA 1
ATOM 6668 C C . ALA A 1 839 ? 18.071 -3.277 -11.547 1.00 94.25 839 ALA A C 1
ATOM 6670 O O . ALA A 1 839 ? 18.093 -4.516 -11.512 1.00 94.25 839 ALA A O 1
ATOM 6671 N N . ASP A 1 840 ? 18.568 -2.531 -10.565 1.00 93.12 840 ASP A N 1
ATOM 6672 C CA . ASP A 1 840 ? 19.094 -3.056 -9.311 1.00 93.12 840 ASP A CA 1
ATOM 6673 C C . ASP A 1 840 ? 17.981 -3.273 -8.294 1.00 93.12 840 ASP A C 1
ATOM 6675 O O . ASP A 1 840 ? 17.006 -2.519 -8.223 1.00 93.12 840 ASP A O 1
ATOM 6679 N N . GLN A 1 841 ? 18.152 -4.266 -7.422 1.00 93.38 841 GLN A N 1
ATOM 6680 C CA . GLN A 1 841 ? 17.231 -4.464 -6.312 1.00 93.38 841 GLN A CA 1
ATOM 6681 C C . GLN A 1 841 ? 17.617 -3.545 -5.149 1.00 93.38 841 GLN A C 1
ATOM 6683 O O . GLN A 1 841 ? 18.548 -3.820 -4.386 1.00 93.38 841 GLN A O 1
ATOM 6688 N N . HIS A 1 842 ? 16.863 -2.465 -4.971 1.00 93.75 842 HIS A N 1
ATOM 6689 C CA . HIS A 1 842 ? 17.015 -1.539 -3.857 1.00 93.75 842 HIS A CA 1
ATOM 6690 C C . HIS A 1 842 ? 15.998 -1.845 -2.750 1.00 93.75 842 HIS A C 1
ATOM 6692 O O . HIS A 1 842 ? 14.786 -1.754 -2.947 1.00 93.75 842 HIS A O 1
ATOM 6698 N N . SER A 1 843 ? 16.483 -2.227 -1.569 1.00 93.56 843 SER A N 1
ATOM 6699 C CA . SER A 1 843 ? 15.648 -2.720 -0.469 1.00 93.56 843 SER A CA 1
ATOM 6700 C C . SER A 1 843 ? 15.733 -1.819 0.754 1.00 93.56 843 SER A C 1
ATOM 6702 O O . SER A 1 843 ? 16.789 -1.703 1.381 1.00 93.56 843 SER A O 1
ATOM 6704 N N . ILE A 1 844 ? 14.600 -1.234 1.148 1.00 92.88 844 ILE A N 1
ATOM 6705 C CA . ILE A 1 844 ? 14.489 -0.491 2.406 1.00 92.88 844 ILE A CA 1
ATOM 6706 C C . ILE A 1 844 ? 14.526 -1.490 3.570 1.00 92.88 844 ILE A C 1
ATOM 6708 O O . ILE A 1 844 ? 13.686 -2.385 3.670 1.00 92.88 844 ILE A O 1
ATOM 6712 N N . LEU A 1 845 ? 15.505 -1.351 4.464 1.00 88.38 845 LEU A N 1
ATOM 6713 C CA . LEU A 1 845 ? 15.763 -2.295 5.551 1.00 88.38 845 LEU A CA 1
ATOM 6714 C C . LEU A 1 845 ? 14.779 -2.150 6.709 1.00 88.38 845 LEU A C 1
ATOM 6716 O O . LEU A 1 845 ? 14.445 -3.157 7.345 1.00 88.38 845 LEU A O 1
ATOM 6720 N N . GLY A 1 846 ? 14.333 -0.920 6.970 1.00 86.00 846 GLY A N 1
ATOM 6721 C CA . GLY A 1 846 ? 13.438 -0.575 8.064 1.00 86.00 846 GLY A CA 1
ATOM 6722 C C . GLY A 1 846 ? 12.496 0.576 7.710 1.00 86.00 846 GLY A C 1
ATOM 6723 O O . GLY A 1 846 ? 12.837 1.538 7.023 1.00 86.00 846 GLY A O 1
ATOM 6724 N N . THR A 1 847 ? 11.249 0.454 8.161 1.00 89.12 847 THR A N 1
ATOM 6725 C CA . THR A 1 847 ? 10.160 1.358 7.760 1.00 89.12 847 THR A CA 1
ATOM 6726 C C . THR A 1 847 ? 10.255 2.735 8.419 1.00 89.12 847 THR A C 1
ATOM 6728 O O . THR A 1 847 ? 9.893 3.747 7.814 1.00 89.12 847 THR A O 1
ATOM 6731 N N . LEU A 1 848 ? 10.714 2.776 9.673 1.00 86.69 848 LEU A N 1
ATOM 6732 C CA . LEU A 1 848 ? 10.721 3.990 10.499 1.00 86.69 848 LEU A CA 1
ATOM 6733 C C . LEU A 1 848 ? 12.022 4.783 10.368 1.00 86.69 848 LEU A C 1
ATOM 6735 O O . LEU A 1 848 ? 12.020 6.006 10.467 1.00 86.69 848 LEU A O 1
ATOM 6739 N N . ASP A 1 849 ? 13.137 4.096 10.156 1.00 83.69 849 ASP A N 1
ATOM 6740 C CA . ASP A 1 849 ? 14.434 4.711 9.924 1.00 83.69 849 ASP A CA 1
ATOM 6741 C C . ASP A 1 849 ? 14.635 5.048 8.446 1.00 83.69 849 ASP A C 1
ATOM 6743 O O . ASP A 1 849 ? 15.163 6.119 8.185 1.00 83.69 849 ASP A O 1
ATOM 6747 N N . ASN A 1 850 ? 14.130 4.241 7.502 1.00 87.06 850 ASN A N 1
ATOM 6748 C CA . ASN A 1 850 ? 14.321 4.412 6.053 1.00 87.06 850 ASN A CA 1
ATOM 6749 C C . ASN A 1 850 ? 15.794 4.276 5.631 1.00 87.06 850 ASN A C 1
ATOM 6751 O O . ASN A 1 850 ? 16.326 5.046 4.826 1.00 87.06 850 ASN A O 1
ATOM 6755 N N . THR A 1 851 ? 16.484 3.301 6.215 1.00 88.44 851 THR A N 1
ATOM 6756 C CA . THR A 1 851 ? 17.781 2.815 5.731 1.00 88.44 851 THR A CA 1
ATOM 6757 C C . THR A 1 851 ? 17.569 1.840 4.578 1.00 88.44 851 THR A C 1
ATOM 6759 O O . THR A 1 851 ? 16.523 1.199 4.504 1.00 88.44 851 THR A O 1
ATOM 6762 N N . ALA A 1 852 ? 18.521 1.743 3.653 1.00 90.19 852 ALA A N 1
ATOM 6763 C CA . ALA A 1 852 ? 18.408 0.852 2.505 1.00 90.19 852 ALA A CA 1
ATOM 6764 C C . ALA A 1 852 ? 19.765 0.352 2.019 1.00 90.19 852 ALA A C 1
ATOM 6766 O O . ALA A 1 852 ? 20.793 1.019 2.177 1.00 90.19 852 ALA A O 1
ATOM 6767 N N . GLU A 1 853 ? 19.723 -0.808 1.381 1.00 88.56 853 GLU A N 1
ATOM 6768 C CA . GLU A 1 853 ? 20.841 -1.444 0.695 1.00 88.56 853 GLU A CA 1
ATOM 6769 C C . GLU A 1 853 ? 20.455 -1.725 -0.756 1.00 88.56 853 GLU A C 1
ATOM 6771 O O . GLU A 1 853 ? 19.276 -1.869 -1.085 1.00 88.56 853 GLU A O 1
ATOM 6776 N N . THR A 1 854 ? 21.463 -1.806 -1.618 1.00 90.31 854 THR A N 1
ATOM 6777 C CA . THR A 1 854 ? 21.288 -2.144 -3.031 1.00 90.31 854 THR A CA 1
ATOM 6778 C C . THR A 1 854 ? 22.056 -3.421 -3.342 1.00 90.31 854 THR A C 1
ATOM 6780 O O . THR A 1 854 ? 23.238 -3.532 -2.997 1.00 90.31 854 THR A O 1
ATOM 6783 N N . SER A 1 855 ? 21.374 -4.355 -4.000 1.00 89.12 855 SER A N 1
ATOM 6784 C CA . SER A 1 855 ? 21.985 -5.483 -4.694 1.00 89.12 855 SER A CA 1
ATOM 6785 C C . SER A 1 855 ? 22.010 -5.168 -6.186 1.00 89.12 855 SER A C 1
ATOM 6787 O O . SER A 1 855 ? 20.952 -5.034 -6.803 1.00 89.12 855 SER A O 1
ATOM 6789 N N . LEU A 1 856 ? 23.215 -4.973 -6.719 1.00 88.00 856 LEU A N 1
ATOM 6790 C CA . LEU A 1 856 ? 23.451 -4.556 -8.094 1.00 88.00 856 LEU A CA 1
ATOM 6791 C C . LEU A 1 856 ? 23.225 -5.722 -9.053 1.00 88.00 856 LEU A C 1
ATOM 6793 O O . LEU A 1 856 ? 23.660 -6.845 -8.783 1.00 88.00 856 LEU A O 1
ATOM 6797 N N . ASN A 1 857 ? 22.573 -5.450 -10.173 1.00 89.00 857 ASN A N 1
ATOM 6798 C CA . ASN A 1 857 ? 22.338 -6.406 -11.238 1.00 89.00 857 ASN A CA 1
ATOM 6799 C C . ASN A 1 857 ? 23.414 -6.234 -12.317 1.00 89.00 857 ASN A C 1
ATOM 6801 O O . ASN A 1 857 ? 23.264 -5.422 -13.221 1.00 89.00 857 ASN A O 1
ATOM 6805 N N . LEU A 1 858 ? 24.479 -7.044 -12.274 1.00 82.94 858 LEU A N 1
ATOM 6806 C CA . LEU A 1 858 ? 25.597 -6.978 -13.231 1.00 82.94 858 LEU A CA 1
ATOM 6807 C C . LEU A 1 858 ? 25.545 -8.137 -14.239 1.00 82.94 858 LEU A C 1
ATOM 6809 O O . LEU A 1 858 ? 25.268 -9.268 -13.852 1.00 82.94 858 LEU A O 1
ATOM 6813 N N . CYS A 1 859 ? 25.807 -7.879 -15.527 1.00 74.75 859 CYS A N 1
ATOM 6814 C CA . CYS A 1 859 ? 25.553 -8.877 -16.584 1.00 74.75 859 CYS A CA 1
ATOM 6815 C C . CYS A 1 859 ? 26.456 -10.120 -16.457 1.00 74.75 859 CYS A C 1
ATOM 6817 O O . CYS A 1 859 ? 26.041 -11.230 -16.772 1.00 74.75 859 CYS A O 1
ATOM 6819 N N . ASP A 1 860 ? 27.662 -9.950 -15.911 1.00 67.12 860 ASP A N 1
ATOM 6820 C CA . ASP A 1 860 ? 28.612 -11.044 -15.687 1.00 67.12 860 ASP A CA 1
ATOM 6821 C C . ASP A 1 860 ? 28.452 -11.713 -14.299 1.00 67.12 860 ASP A C 1
ATOM 6823 O O . ASP A 1 860 ? 29.316 -12.491 -13.893 1.00 67.12 860 ASP A O 1
ATOM 6827 N N . GLY A 1 861 ? 27.421 -11.358 -13.514 1.00 56.34 861 GLY A N 1
ATOM 6828 C CA . GLY A 1 861 ? 27.228 -11.808 -12.120 1.00 56.34 861 GLY A CA 1
ATOM 6829 C C . GLY A 1 861 ? 28.260 -11.268 -11.110 1.00 56.34 861 GLY A C 1
ATOM 6830 O O . GLY A 1 861 ? 28.174 -11.532 -9.912 1.00 56.34 861 GLY A O 1
ATOM 6831 N N . GLY A 1 862 ? 29.251 -10.496 -11.574 1.00 54.19 862 GLY A N 1
ATOM 6832 C CA . GLY A 1 862 ? 30.317 -9.925 -10.749 1.00 54.19 862 GLY A CA 1
ATOM 6833 C C . GLY A 1 862 ? 31.180 -10.965 -10.018 1.00 54.19 862 GLY A C 1
ATOM 6834 O O . GLY A 1 862 ? 31.195 -12.152 -10.328 1.00 54.19 862 GLY A O 1
ATOM 6835 N N . ASP A 1 863 ? 31.946 -10.513 -9.024 1.00 43.44 863 ASP A N 1
ATOM 6836 C CA . ASP A 1 863 ? 32.804 -11.356 -8.187 1.00 43.44 863 ASP A CA 1
ATOM 6837 C C . ASP A 1 863 ? 32.042 -12.071 -7.056 1.00 43.44 863 ASP A C 1
ATOM 6839 O O . ASP A 1 863 ? 32.650 -12.364 -6.041 1.00 43.44 863 ASP A O 1
ATOM 6843 N N . ALA A 1 864 ? 30.737 -12.344 -7.195 1.00 45.69 864 ALA A N 1
ATOM 6844 C CA . ALA A 1 864 ? 29.913 -13.153 -6.277 1.00 45.69 864 ALA A CA 1
ATOM 6845 C C . ALA A 1 864 ? 30.176 -12.959 -4.759 1.00 45.69 864 ALA A C 1
ATOM 6847 O O . ALA A 1 864 ? 30.086 -13.906 -3.972 1.00 45.69 864 ALA A O 1
ATOM 6848 N N . VAL A 1 865 ? 30.519 -11.742 -4.315 1.00 45.12 865 VAL A N 1
ATOM 6849 C CA . VAL A 1 865 ? 30.612 -11.405 -2.888 1.00 45.12 865 VAL A CA 1
ATOM 6850 C C . VAL A 1 865 ? 29.344 -10.656 -2.482 1.00 45.12 865 VAL A C 1
ATOM 6852 O O . VAL A 1 865 ? 29.310 -9.427 -2.481 1.00 45.12 865 VAL A O 1
ATOM 6855 N N . GLY A 1 866 ? 28.316 -11.421 -2.108 1.00 49.38 866 GLY A N 1
ATOM 6856 C CA . GLY A 1 866 ? 27.082 -10.929 -1.490 1.00 49.38 866 GLY A CA 1
ATOM 6857 C C . GLY A 1 866 ? 25.868 -11.086 -2.393 1.00 49.38 866 GLY A C 1
ATOM 6858 O O . GLY A 1 866 ? 25.601 -10.195 -3.181 1.00 49.38 866 GLY A O 1
ATOM 6859 N N . ASN A 1 867 ? 25.153 -12.193 -2.218 1.00 54.66 867 ASN A N 1
ATOM 6860 C CA . ASN A 1 867 ? 23.954 -12.559 -2.962 1.00 54.66 867 ASN A CA 1
ATOM 6861 C C . ASN A 1 867 ? 22.726 -11.742 -2.512 1.00 54.66 867 ASN A C 1
ATOM 6863 O O . ASN A 1 867 ? 22.595 -11.403 -1.333 1.00 54.66 867 ASN A O 1
ATOM 6867 N N . ASP A 1 868 ? 21.757 -11.553 -3.410 1.00 61.66 868 ASP A N 1
ATOM 6868 C CA . ASP A 1 868 ? 20.415 -11.028 -3.097 1.00 61.66 868 ASP A CA 1
ATOM 6869 C C . ASP A 1 868 ? 19.566 -11.955 -2.184 1.00 61.66 868 ASP A C 1
ATOM 6871 O O . ASP A 1 868 ? 18.421 -11.620 -1.882 1.00 61.66 868 ASP A O 1
ATOM 6875 N N . ASP A 1 869 ? 20.122 -13.090 -1.724 1.00 57.53 869 ASP A N 1
ATOM 6876 C CA . ASP A 1 869 ? 19.511 -14.072 -0.813 1.00 57.53 869 ASP A CA 1
ATOM 6877 C C . ASP A 1 869 ? 20.092 -14.077 0.621 1.00 57.53 869 ASP A C 1
ATOM 6879 O O . ASP A 1 869 ? 19.578 -14.799 1.485 1.00 57.53 869 ASP A O 1
ATOM 6883 N N . GLN A 1 870 ? 21.137 -13.285 0.915 1.00 52.25 870 GLN A N 1
ATOM 6884 C CA . GLN A 1 870 ? 21.779 -13.268 2.238 1.00 52.25 870 GLN A CA 1
ATOM 6885 C C . GLN A 1 870 ? 21.686 -11.907 2.940 1.00 52.25 870 GLN A C 1
ATOM 6887 O O . GLN A 1 870 ? 21.939 -10.870 2.327 1.00 52.25 870 GLN A O 1
ATOM 6892 N N . PRO A 1 871 ? 21.412 -11.880 4.261 1.00 41.44 871 PRO A N 1
ATOM 6893 C CA . PRO A 1 871 ? 21.629 -10.677 5.051 1.00 41.44 871 PRO A CA 1
ATOM 6894 C C . PRO A 1 871 ? 23.120 -10.329 5.029 1.00 41.44 871 PRO A C 1
ATOM 6896 O O . PRO A 1 871 ? 23.966 -11.195 5.266 1.00 41.44 871 PRO A O 1
ATOM 6899 N N . ALA A 1 872 ? 23.449 -9.061 4.772 1.00 39.47 872 ALA A N 1
ATOM 6900 C CA . ALA A 1 872 ? 24.809 -8.571 4.942 1.00 39.47 872 ALA A CA 1
ATOM 6901 C C . ALA A 1 872 ? 25.324 -8.968 6.340 1.00 39.47 872 ALA A C 1
ATOM 6903 O O . ALA A 1 872 ? 24.620 -8.810 7.341 1.00 39.47 872 ALA A O 1
ATOM 6904 N N . GLN A 1 873 ? 26.541 -9.520 6.415 1.00 33.88 873 GLN A N 1
ATOM 6905 C CA . GLN A 1 873 ? 27.181 -9.795 7.700 1.00 33.88 873 GLN A CA 1
ATOM 6906 C C . GLN A 1 873 ? 27.258 -8.490 8.494 1.00 33.88 873 GLN A C 1
ATOM 6908 O O . GLN A 1 873 ? 27.809 -7.506 7.998 1.00 33.88 873 GLN A O 1
ATOM 6913 N N . ASP A 1 874 ? 26.713 -8.501 9.712 1.00 36.66 874 ASP A N 1
ATOM 6914 C CA . ASP A 1 874 ? 26.812 -7.411 10.681 1.00 36.66 874 ASP A CA 1
ATOM 6915 C C . ASP A 1 874 ? 28.292 -7.146 10.993 1.00 36.66 874 ASP A C 1
ATOM 6917 O O . ASP A 1 874 ? 28.913 -7.761 11.865 1.00 36.66 874 ASP A O 1
ATOM 6921 N N . GLN A 1 875 ? 28.905 -6.268 10.202 1.00 28.14 875 GLN A N 1
ATOM 6922 C CA . GLN A 1 875 ? 30.192 -5.691 10.524 1.00 28.14 875 GLN A CA 1
ATOM 6923 C C . GLN A 1 875 ? 29.913 -4.598 11.538 1.00 28.14 875 GLN A C 1
ATOM 6925 O O . GLN A 1 875 ? 29.548 -3.500 11.141 1.00 28.14 875 GLN A O 1
ATOM 6930 N N . ASN A 1 876 ? 30.086 -4.919 12.823 1.00 37.06 876 ASN A N 1
ATOM 6931 C CA . ASN A 1 876 ? 30.216 -3.988 13.949 1.00 37.06 876 ASN A CA 1
ATOM 6932 C C . ASN A 1 876 ? 30.709 -2.594 13.500 1.00 37.06 876 ASN A C 1
ATOM 6934 O O . ASN A 1 876 ? 31.915 -2.353 13.399 1.00 37.06 876 ASN A O 1
ATOM 6938 N N . LEU A 1 877 ? 29.782 -1.679 13.210 1.00 28.72 877 LEU A N 1
ATOM 6939 C CA . LEU A 1 877 ? 30.062 -0.360 12.646 1.00 28.72 877 LEU A CA 1
ATOM 6940 C C . LEU A 1 877 ? 29.007 0.660 13.128 1.00 28.72 877 LEU A C 1
ATOM 6942 O O . LEU A 1 877 ? 27.907 0.281 13.525 1.00 28.72 877 LEU A O 1
ATOM 6946 N N . PRO A 1 878 ? 29.385 1.951 13.205 1.00 29.30 878 PRO A N 1
ATOM 6947 C CA . PRO A 1 878 ? 28.770 2.968 14.063 1.00 29.30 878 PRO A CA 1
ATOM 6948 C C . PRO A 1 878 ? 27.314 3.324 13.733 1.00 29.30 878 PRO A C 1
ATOM 6950 O O . PRO A 1 878 ? 26.806 3.053 12.649 1.00 29.30 878 PRO A O 1
ATOM 6953 N N . VAL A 1 879 ? 26.676 4.004 14.696 1.00 26.86 879 VAL A N 1
ATOM 6954 C CA . VAL A 1 879 ? 25.316 4.557 14.609 1.00 26.86 879 VAL A CA 1
ATOM 6955 C C . VAL A 1 879 ? 25.092 5.319 13.297 1.00 26.86 879 VAL A C 1
ATOM 6957 O O . V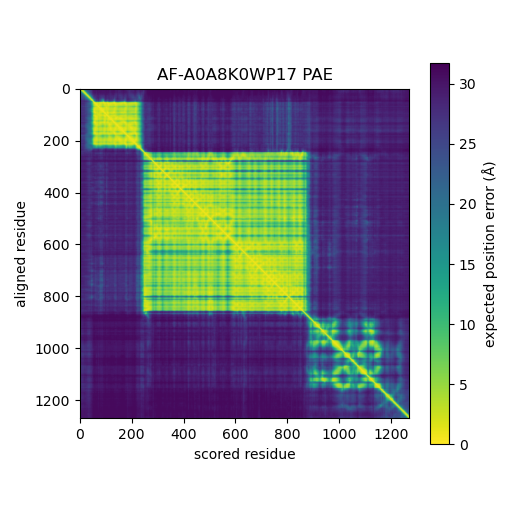AL A 1 879 ? 25.942 6.088 12.849 1.00 26.86 879 VAL A O 1
ATOM 6960 N N . MET A 1 880 ? 23.907 5.066 12.734 1.00 25.03 880 MET A N 1
ATOM 6961 C CA . MET A 1 880 ? 23.346 5.532 11.468 1.00 25.03 880 MET A CA 1
ATOM 6962 C C . MET A 1 880 ? 23.885 6.867 10.922 1.00 25.03 880 MET A C 1
ATOM 6964 O O . MET A 1 880 ? 23.789 7.905 11.578 1.00 25.03 880 MET A O 1
ATOM 6968 N N . PRO A 1 881 ? 24.287 6.908 9.646 1.00 26.67 881 PRO A N 1
ATOM 6969 C CA . PRO A 1 881 ? 24.276 8.145 8.880 1.00 26.67 881 PRO A CA 1
ATOM 6970 C C . PRO A 1 881 ? 22.806 8.551 8.644 1.00 26.67 881 PRO A C 1
ATOM 6972 O O . PRO A 1 881 ? 21.936 7.688 8.591 1.00 26.67 881 PRO A O 1
ATOM 6975 N N . GLY A 1 882 ? 22.514 9.851 8.573 1.00 29.00 882 GLY A N 1
ATOM 6976 C CA . GLY A 1 882 ? 21.135 10.376 8.494 1.00 29.00 882 GLY A CA 1
ATOM 6977 C C . GLY A 1 882 ? 20.654 11.122 9.738 1.00 29.00 882 GLY A C 1
ATOM 6978 O O . GLY A 1 882 ? 19.768 11.963 9.645 1.00 29.00 882 GLY A O 1
ATOM 6979 N N . THR A 1 883 ? 21.322 10.944 10.877 1.00 30.69 883 THR A N 1
ATOM 6980 C CA . THR A 1 883 ? 21.377 11.978 11.930 1.00 30.69 883 THR A CA 1
ATOM 6981 C C . THR A 1 883 ? 22.580 12.907 11.727 1.00 30.69 883 THR A C 1
ATOM 6983 O O . THR A 1 883 ? 23.045 13.541 12.667 1.00 30.69 883 THR A O 1
ATOM 6986 N N . GLY A 1 884 ? 23.086 12.945 10.486 1.00 30.25 884 GLY A N 1
ATOM 6987 C CA . GLY A 1 884 ? 24.224 13.719 10.006 1.00 30.25 884 GLY A CA 1
ATOM 6988 C C . GLY A 1 884 ? 24.055 15.215 10.280 1.00 30.25 884 GLY A C 1
ATOM 6989 O O . GLY A 1 884 ? 23.150 15.815 9.706 1.00 30.25 884 GLY A O 1
ATOM 6990 N N . PRO A 1 885 ? 24.900 15.824 11.114 1.00 34.09 885 PRO A N 1
ATOM 6991 C CA . PRO A 1 885 ? 24.752 17.209 11.541 1.00 34.09 885 PRO A CA 1
ATOM 6992 C C . PRO A 1 885 ? 25.622 18.222 10.770 1.00 34.09 885 PRO A C 1
ATOM 6994 O O . PRO A 1 885 ? 25.814 19.351 11.221 1.00 34.09 885 PRO A O 1
ATOM 6997 N N . GLU A 1 886 ? 26.123 17.865 9.584 1.00 35.09 886 GLU A N 1
ATOM 6998 C CA . GLU A 1 886 ? 27.119 18.712 8.917 1.00 35.09 886 GLU A CA 1
ATOM 6999 C C . GLU A 1 886 ? 26.570 19.900 8.112 1.00 35.09 886 GLU A C 1
ATOM 7001 O O . GLU A 1 886 ? 27.314 20.858 7.944 1.00 35.09 886 GLU A O 1
ATOM 7006 N N . ASP A 1 887 ? 25.292 19.968 7.722 1.00 34.09 887 ASP A N 1
ATOM 7007 C CA . ASP A 1 887 ? 24.851 21.034 6.798 1.00 34.09 887 ASP A CA 1
ATOM 7008 C C . ASP A 1 887 ? 23.659 21.872 7.277 1.00 34.09 887 ASP A C 1
ATOM 7010 O O . ASP A 1 887 ? 22.700 22.056 6.528 1.00 34.09 887 ASP A O 1
ATOM 7014 N N . GLN A 1 888 ? 23.732 22.419 8.504 1.00 44.72 888 GLN A N 1
ATOM 7015 C CA . GLN A 1 888 ? 23.203 23.767 8.831 1.00 44.72 888 GLN A CA 1
ATOM 7016 C C . GLN A 1 888 ? 23.420 24.215 10.300 1.00 44.72 888 GLN A C 1
ATOM 7018 O O . GLN A 1 888 ? 22.525 24.802 10.908 1.00 44.72 888 GLN A O 1
ATOM 7023 N N . ASP A 1 889 ? 24.609 24.018 10.891 1.00 39.72 889 ASP A N 1
ATOM 7024 C CA . ASP A 1 889 ? 24.961 24.710 12.149 1.00 39.72 889 ASP A CA 1
ATOM 7025 C C . ASP A 1 889 ? 25.927 25.887 11.899 1.00 39.72 889 ASP A C 1
ATOM 7027 O O . ASP A 1 889 ? 27.132 25.676 11.717 1.00 39.72 889 ASP A O 1
ATOM 7031 N N . PRO A 1 890 ? 25.437 27.144 11.907 1.00 41.31 890 PRO A N 1
ATOM 7032 C CA . PRO A 1 890 ? 26.287 28.314 11.730 1.00 41.31 890 PRO A CA 1
ATOM 7033 C C . PRO A 1 890 ? 27.387 28.445 12.801 1.00 41.31 890 PRO A C 1
ATOM 7035 O O . PRO A 1 890 ? 28.392 29.107 12.559 1.00 41.31 890 PRO A O 1
ATOM 7038 N N . ILE A 1 891 ? 27.248 27.834 13.982 1.00 42.06 891 ILE A N 1
ATOM 7039 C CA . ILE A 1 891 ? 28.196 28.012 15.092 1.00 42.06 891 ILE A CA 1
ATOM 7040 C C . ILE A 1 891 ? 29.367 27.020 15.008 1.00 42.06 891 ILE A C 1
ATOM 7042 O O . ILE A 1 891 ? 30.504 27.387 15.318 1.00 42.06 891 ILE A O 1
ATOM 7046 N N . CYS A 1 892 ? 29.115 25.784 14.571 1.00 42.19 892 CYS A N 1
ATOM 7047 C CA . CYS A 1 892 ? 30.065 24.676 14.720 1.00 42.19 892 CYS A CA 1
ATOM 7048 C C . CYS A 1 892 ? 30.845 24.306 13.448 1.00 42.19 892 CYS A C 1
ATOM 7050 O O . CYS A 1 892 ? 31.877 23.648 13.562 1.00 42.19 892 CYS A O 1
ATOM 7052 N N . GLY A 1 893 ? 30.444 24.774 12.260 1.00 39.09 893 GLY A N 1
ATOM 7053 C CA . GLY A 1 893 ? 31.055 24.384 10.976 1.00 39.09 893 GLY A CA 1
ATOM 7054 C C . GLY A 1 893 ? 32.527 24.775 10.743 1.00 39.09 893 GLY A C 1
ATOM 7055 O O . GLY A 1 893 ? 33.022 24.618 9.632 1.00 39.09 893 GLY A O 1
ATOM 7056 N N . LYS A 1 894 ? 33.240 25.322 11.740 1.00 40.31 894 LYS A N 1
ATOM 7057 C CA . LYS A 1 894 ? 34.657 25.727 11.617 1.00 40.31 894 LYS A CA 1
ATOM 7058 C C . LYS A 1 894 ? 35.518 25.507 12.876 1.00 40.31 894 LYS A C 1
ATOM 7060 O O . LYS A 1 894 ? 36.559 26.148 13.003 1.00 40.31 894 LYS A O 1
ATOM 7065 N N . ALA A 1 895 ? 35.121 24.649 13.817 1.00 35.66 895 ALA A N 1
ATOM 7066 C CA . ALA A 1 895 ? 36.027 24.245 14.900 1.00 35.66 895 ALA A CA 1
ATOM 7067 C C . ALA A 1 895 ? 36.898 23.052 14.445 1.00 35.66 895 ALA A C 1
ATOM 7069 O O . ALA A 1 895 ? 36.363 22.129 13.829 1.00 35.66 895 ALA A O 1
ATOM 7070 N N . PRO A 1 896 ? 38.219 23.031 14.711 1.00 30.94 896 PRO A N 1
ATOM 7071 C CA . PRO A 1 896 ? 39.062 21.905 14.332 1.00 30.94 896 PRO A CA 1
ATOM 7072 C C . PRO A 1 896 ? 38.847 20.745 15.315 1.00 30.94 896 PRO A C 1
ATOM 7074 O O . PRO A 1 896 ? 39.269 20.825 16.464 1.00 30.94 896 PRO A O 1
ATOM 7077 N N . GLY A 1 897 ? 38.193 19.667 14.871 1.00 40.75 897 GLY A N 1
ATOM 7078 C CA . GLY A 1 897 ? 38.087 18.415 15.632 1.00 40.75 897 GLY A CA 1
ATOM 7079 C C . GLY A 1 897 ? 36.765 17.665 15.439 1.00 40.75 897 GLY A C 1
ATOM 7080 O O . GLY A 1 897 ? 35.689 18.222 15.608 1.00 40.75 897 GLY A O 1
ATOM 7081 N N . THR A 1 898 ? 36.859 16.367 15.141 1.00 38.59 898 THR A N 1
ATOM 7082 C CA . THR A 1 898 ? 35.822 15.358 14.802 1.00 38.59 898 THR A CA 1
ATOM 7083 C C . THR A 1 898 ? 34.683 15.186 15.820 1.00 38.59 898 THR A C 1
ATOM 7085 O O . THR A 1 898 ? 34.721 14.286 16.666 1.00 38.59 898 THR A O 1
ATOM 7088 N N . TRP A 1 899 ? 33.727 16.116 15.873 1.00 38.19 899 TRP A N 1
ATOM 7089 C CA . TRP A 1 899 ? 32.680 16.125 16.904 1.00 38.19 899 TRP A CA 1
ATOM 7090 C C . TRP A 1 899 ? 31.597 15.081 16.630 1.00 38.19 899 TRP A C 1
ATOM 7092 O O . TRP A 1 899 ? 31.140 14.968 15.497 1.00 38.19 899 TRP A O 1
ATOM 7102 N N . ASP A 1 900 ? 31.148 14.355 17.661 1.00 45.19 900 ASP A N 1
ATOM 7103 C CA . ASP A 1 900 ? 29.847 13.681 17.604 1.00 45.19 900 ASP A CA 1
ATOM 7104 C C . ASP A 1 900 ? 28.775 14.717 17.938 1.00 45.19 900 ASP A C 1
ATOM 7106 O O . ASP A 1 900 ? 28.501 15.036 19.096 1.00 45.19 900 ASP A O 1
ATOM 7110 N N . GLN A 1 901 ? 28.206 15.294 16.888 1.00 45.38 901 GLN A N 1
ATOM 7111 C CA . GLN A 1 901 ? 27.276 16.407 17.012 1.00 45.38 901 GLN A CA 1
ATOM 7112 C C . GLN A 1 901 ? 25.872 15.935 17.462 1.00 45.38 901 GLN A C 1
ATOM 7114 O O . GLN A 1 901 ? 25.032 16.748 17.854 1.00 45.38 901 GLN A O 1
ATOM 7119 N N . SER A 1 902 ? 25.619 14.619 17.512 1.00 42.75 902 SER A N 1
ATOM 7120 C CA . SER A 1 902 ? 24.317 14.036 17.869 1.00 42.75 902 SER A CA 1
ATOM 7121 C C . SER A 1 902 ? 23.818 14.436 19.265 1.00 42.75 902 SER A C 1
ATOM 7123 O O . SER A 1 902 ? 22.619 14.653 19.448 1.00 42.75 902 SER A O 1
ATOM 7125 N N . VAL A 1 903 ? 24.714 14.618 20.242 1.00 43.00 903 VAL A N 1
ATOM 7126 C CA . VAL A 1 903 ? 24.347 14.982 21.625 1.00 43.00 903 VAL A CA 1
ATOM 7127 C C . VAL A 1 903 ? 23.897 16.444 21.727 1.00 43.00 903 VAL A C 1
ATOM 7129 O O . VAL A 1 903 ? 22.968 16.767 22.469 1.00 43.00 903 VAL A O 1
ATOM 7132 N N . TRP A 1 904 ? 24.506 17.339 20.953 1.00 45.31 904 TRP A N 1
ATOM 7133 C CA . TRP A 1 904 ? 24.185 18.770 20.942 1.00 45.31 904 TRP A CA 1
ATOM 7134 C C . TRP A 1 904 ? 22.970 19.117 20.091 1.00 45.31 904 TRP A C 1
ATOM 7136 O O . TRP A 1 904 ? 22.157 19.958 20.481 1.00 45.31 904 TRP A O 1
ATOM 7146 N N . HIS A 1 905 ? 22.798 18.434 18.957 1.00 48.81 905 HIS A N 1
ATOM 7147 C CA . HIS A 1 905 ? 21.587 18.570 18.150 1.00 48.81 905 HIS A CA 1
ATOM 7148 C C . HIS A 1 905 ? 20.396 17.870 18.806 1.00 48.81 905 HIS A C 1
ATOM 7150 O O . HIS A 1 905 ? 19.307 18.438 18.841 1.00 48.81 905 HIS A O 1
ATOM 7156 N N . GLY A 1 906 ? 20.608 16.699 19.418 1.00 41.31 906 GLY A N 1
ATOM 7157 C CA . GLY A 1 906 ? 19.580 15.974 20.168 1.00 41.31 906 GLY A CA 1
ATOM 7158 C C . GLY A 1 906 ? 19.081 16.699 21.424 1.00 41.31 906 GLY A C 1
ATOM 7159 O O . GLY A 1 906 ? 17.993 16.394 21.903 1.00 41.31 906 GLY A O 1
ATOM 7160 N N . SER A 1 907 ? 19.837 17.677 21.938 1.00 44.28 907 SER A N 1
ATOM 7161 C CA . SER A 1 907 ? 19.458 18.521 23.085 1.00 44.28 907 SER A CA 1
ATOM 7162 C C . SER A 1 907 ? 18.933 19.914 22.703 1.00 44.28 907 SER A C 1
ATOM 7164 O O . SER A 1 907 ? 18.478 20.657 23.570 1.00 44.28 907 SER A O 1
ATOM 7166 N N . GLY A 1 908 ? 18.953 20.287 21.417 1.00 44.81 908 GLY A N 1
ATOM 7167 C CA . GLY A 1 908 ? 18.428 21.573 20.936 1.00 44.81 908 GLY A CA 1
ATOM 7168 C C . GLY A 1 908 ? 19.285 22.803 21.273 1.00 44.81 908 GLY A C 1
ATOM 7169 O O . GLY A 1 908 ? 18.806 23.932 21.142 1.00 44.81 908 GLY A O 1
ATOM 7170 N N . MET A 1 909 ? 20.546 22.623 21.682 1.00 52.00 909 MET A N 1
ATOM 7171 C CA . MET A 1 909 ? 21.394 23.700 22.215 1.00 52.00 909 MET A CA 1
ATOM 7172 C C . MET A 1 909 ? 21.827 24.742 21.171 1.00 52.00 909 MET A C 1
ATOM 7174 O O . MET A 1 909 ? 21.811 25.939 21.471 1.00 52.00 909 MET A O 1
ATOM 7178 N N . SER A 1 910 ? 22.148 24.348 19.932 1.00 49.19 910 SER A N 1
ATOM 7179 C CA . SER A 1 910 ? 22.494 25.307 18.863 1.00 49.19 910 SER A CA 1
ATOM 7180 C C . SER A 1 910 ? 21.325 26.224 18.520 1.00 49.19 910 SER A C 1
ATOM 7182 O O . SER A 1 910 ? 21.449 27.452 18.539 1.00 49.19 910 SER A O 1
ATOM 7184 N N . TYR A 1 911 ? 20.156 25.629 18.296 1.00 49.66 911 TYR A N 1
ATOM 7185 C CA . TYR A 1 911 ? 18.926 26.352 18.010 1.00 49.66 911 TYR A CA 1
ATOM 7186 C C . TYR A 1 911 ? 18.486 27.226 19.190 1.00 49.66 911 TYR A C 1
ATOM 7188 O O . TYR A 1 911 ? 18.081 28.367 18.977 1.00 49.66 911 TYR A O 1
ATOM 7196 N N . TRP A 1 912 ? 18.616 26.751 20.433 1.00 52.09 912 TRP A N 1
ATOM 7197 C CA . TRP A 1 912 ? 18.325 27.537 21.636 1.00 52.09 912 TRP A CA 1
ATOM 7198 C C . TRP A 1 912 ? 19.224 28.778 21.739 1.00 52.09 912 TRP A C 1
ATOM 7200 O O . TRP A 1 912 ? 18.721 29.888 21.927 1.00 52.09 912 TRP A O 1
ATOM 7210 N N . THR A 1 913 ? 20.535 28.621 21.528 1.00 51.69 913 THR A N 1
ATOM 7211 C CA . THR A 1 913 ? 21.512 29.719 21.626 1.00 51.69 913 THR A CA 1
ATOM 7212 C C . THR A 1 913 ? 21.288 30.770 20.529 1.00 51.69 913 THR A C 1
ATOM 7214 O O . THR A 1 913 ? 21.272 31.971 20.809 1.00 51.69 913 THR A O 1
ATOM 7217 N N . LEU A 1 914 ? 21.023 30.328 19.292 1.00 50.69 914 LEU A N 1
ATOM 7218 C CA . LEU A 1 914 ? 20.748 31.189 18.132 1.00 50.69 914 LEU A CA 1
ATOM 7219 C C . LEU A 1 914 ? 19.391 31.898 18.227 1.00 50.69 914 LEU A C 1
ATOM 7221 O O . LEU A 1 914 ? 19.297 33.108 18.014 1.00 50.69 914 LEU A O 1
ATOM 7225 N N . THR A 1 915 ? 18.337 31.165 18.586 1.00 47.97 915 THR A N 1
ATOM 7226 C CA . THR A 1 915 ? 16.975 31.706 18.714 1.00 47.97 915 THR A CA 1
ATOM 7227 C C . THR A 1 915 ? 16.893 32.705 19.858 1.00 47.97 915 THR A C 1
ATOM 7229 O O . THR A 1 915 ? 16.221 33.728 19.736 1.00 47.97 915 THR A O 1
ATOM 7232 N N . ARG A 1 916 ? 17.616 32.472 20.961 1.00 52.41 916 ARG A N 1
ATOM 7233 C CA . ARG A 1 916 ? 17.641 33.407 22.086 1.00 52.41 916 ARG A CA 1
ATOM 7234 C C . ARG A 1 916 ? 18.477 34.654 21.787 1.00 52.41 916 ARG A C 1
ATOM 7236 O O . ARG A 1 916 ? 18.032 35.751 22.116 1.00 52.41 916 ARG A O 1
ATOM 7243 N N . ALA A 1 917 ? 19.610 34.518 21.092 1.00 50.84 917 ALA A N 1
ATOM 7244 C CA . ALA A 1 917 ? 20.375 35.662 20.589 1.00 50.84 917 ALA A CA 1
ATOM 7245 C C . ALA A 1 917 ? 19.529 36.544 19.648 1.00 50.84 917 ALA A C 1
ATOM 7247 O O . ALA A 1 917 ? 19.527 37.767 19.787 1.00 50.84 917 ALA A O 1
ATOM 7248 N N . LYS A 1 918 ? 18.740 35.923 18.758 1.00 48.88 918 LYS A N 1
ATOM 7249 C CA . LYS A 1 918 ? 17.786 36.602 17.864 1.00 48.88 918 LYS A CA 1
ATOM 7250 C C . LYS A 1 918 ? 16.621 37.260 18.617 1.00 48.88 918 LYS A C 1
ATOM 7252 O O . LYS A 1 918 ? 16.291 38.410 18.361 1.00 48.88 918 LYS A O 1
ATOM 7257 N N . HIS A 1 919 ? 16.054 36.586 19.614 1.00 46.25 919 HIS A N 1
ATOM 7258 C CA . HIS A 1 919 ? 14.962 37.126 20.431 1.00 46.25 919 HIS A CA 1
ATOM 7259 C C . HIS A 1 919 ? 15.348 38.403 21.207 1.00 46.25 919 HIS A C 1
ATOM 7261 O O . HIS A 1 919 ? 14.537 39.323 21.323 1.00 46.25 919 HIS A O 1
ATOM 7267 N N . TYR A 1 920 ? 16.583 38.493 21.716 1.00 49.72 920 TYR A N 1
ATOM 7268 C CA . TYR A 1 920 ? 17.077 39.694 22.406 1.00 49.72 920 TYR A CA 1
ATOM 7269 C C . TYR A 1 920 ? 17.474 40.832 21.452 1.00 49.72 920 TYR A C 1
ATOM 7271 O O . TYR A 1 920 ? 17.439 41.995 21.848 1.00 49.72 920 TYR A O 1
ATOM 7279 N N . LEU A 1 921 ? 17.792 40.520 20.192 1.00 50.00 921 LEU A N 1
ATOM 7280 C CA . LEU A 1 921 ? 17.972 41.510 19.126 1.00 50.00 921 LEU A CA 1
ATOM 7281 C C . LEU A 1 921 ? 16.650 42.196 18.761 1.00 50.00 921 LEU A C 1
ATOM 7283 O O . LEU A 1 921 ? 16.600 43.423 18.694 1.00 50.00 921 LEU A O 1
ATOM 7287 N N . ASP A 1 922 ? 15.589 41.407 18.583 1.00 44.72 922 ASP A N 1
ATOM 7288 C CA . ASP A 1 922 ? 14.280 41.894 18.131 1.00 44.72 922 ASP A CA 1
ATOM 7289 C C . ASP A 1 922 ? 13.531 42.683 19.221 1.00 44.72 922 ASP A C 1
ATOM 7291 O O . ASP A 1 922 ? 12.741 43.577 18.921 1.00 44.72 922 ASP A O 1
ATOM 7295 N N . SER A 1 923 ? 13.805 42.391 20.498 1.00 44.94 923 SER A N 1
ATOM 7296 C CA . SER A 1 923 ? 13.125 43.014 21.648 1.00 44.94 923 SER A CA 1
ATOM 7297 C C . SER A 1 923 ? 13.827 44.272 22.185 1.00 44.94 923 SER A C 1
ATOM 7299 O O . SER A 1 923 ? 13.354 44.878 23.146 1.00 44.94 923 SER A O 1
ATOM 7301 N N . GLY A 1 924 ? 14.960 44.662 21.586 1.00 53.34 924 GLY A N 1
ATOM 7302 C CA . GLY A 1 924 ? 15.926 45.563 22.208 1.00 53.34 924 GLY A CA 1
ATOM 7303 C C . GLY A 1 924 ? 16.687 44.829 23.313 1.00 53.34 924 GLY A C 1
ATOM 7304 O O . GLY A 1 924 ? 16.089 44.290 24.245 1.00 53.34 924 GLY A O 1
ATOM 7305 N N . TRP A 1 925 ? 18.015 44.784 23.198 1.00 50.75 925 TRP A N 1
ATOM 7306 C CA . TRP A 1 925 ? 18.865 44.073 24.153 1.00 50.75 925 TRP A CA 1
ATOM 7307 C C . TRP A 1 925 ? 18.548 44.496 25.597 1.00 50.75 925 TRP A C 1
ATOM 7309 O O . TRP A 1 925 ? 18.266 45.675 25.839 1.00 50.75 925 TRP A O 1
ATOM 7319 N N . PRO A 1 926 ? 18.539 43.555 26.556 1.00 45.91 926 PRO A N 1
ATOM 7320 C CA . PRO A 1 926 ? 17.924 43.773 27.853 1.00 45.91 926 PRO A CA 1
ATOM 7321 C C . PRO A 1 926 ? 18.553 44.963 28.574 1.00 45.91 926 PRO A C 1
ATOM 7323 O O . PRO A 1 926 ? 19.699 44.914 29.016 1.00 45.91 926 PRO A O 1
ATOM 7326 N N . ARG A 1 927 ? 17.761 46.024 28.765 1.00 49.56 927 ARG A N 1
ATOM 7327 C CA . ARG A 1 927 ? 18.031 47.059 29.766 1.00 49.56 927 ARG A CA 1
ATOM 7328 C C . ARG A 1 927 ? 17.882 46.435 31.155 1.00 49.56 927 ARG A C 1
ATOM 7330 O O . ARG A 1 927 ? 16.818 46.531 31.742 1.00 49.56 927 ARG A O 1
ATOM 7337 N N . ALA A 1 928 ? 18.934 45.756 31.613 1.00 44.81 928 ALA A N 1
ATOM 7338 C CA . ALA A 1 928 ? 19.354 45.395 32.977 1.00 44.81 928 ALA A CA 1
ATOM 7339 C C . ALA A 1 928 ? 18.341 44.946 34.067 1.00 44.81 928 ALA A C 1
ATOM 7341 O O . ALA A 1 928 ? 18.786 44.565 35.147 1.00 44.81 928 ALA A O 1
ATOM 7342 N N . GLN A 1 929 ? 17.024 44.926 33.862 1.00 47.09 929 GLN A N 1
ATOM 7343 C CA . GLN A 1 929 ? 16.051 44.540 34.887 1.00 47.09 929 GLN A CA 1
ATOM 7344 C C . GLN A 1 929 ? 15.263 43.304 34.443 1.00 47.09 929 GLN A C 1
ATOM 7346 O O . GLN A 1 929 ? 14.445 43.370 33.530 1.00 47.09 929 GLN A O 1
ATOM 7351 N N . GLY A 1 930 ? 15.537 42.169 35.101 1.00 49.19 930 GLY A N 1
ATOM 7352 C CA . GLY A 1 930 ? 14.752 40.932 34.978 1.00 49.19 930 GLY A CA 1
ATOM 7353 C C . GLY A 1 930 ? 15.376 39.780 34.178 1.00 49.19 930 GLY A C 1
ATOM 7354 O O . GLY A 1 930 ? 14.656 38.848 33.836 1.00 49.19 930 GLY A O 1
ATOM 7355 N N . VAL A 1 931 ? 16.679 39.809 33.861 1.00 53.09 931 VAL A N 1
ATOM 7356 C CA . VAL A 1 931 ? 17.360 38.701 33.154 1.00 53.09 931 VAL A CA 1
ATOM 7357 C C . VAL A 1 931 ? 18.313 37.952 34.092 1.00 53.09 931 VAL A C 1
ATOM 7359 O O . VAL A 1 931 ? 19.258 38.540 34.615 1.00 53.09 931 VAL A O 1
ATOM 7362 N N . GLU A 1 932 ? 18.092 36.646 34.269 1.00 51.47 932 GLU A N 1
ATOM 7363 C CA . GLU A 1 932 ? 18.903 35.726 35.087 1.00 51.47 932 GLU A CA 1
ATOM 7364 C C . GLU A 1 932 ? 19.464 34.559 34.239 1.00 51.47 932 GLU A C 1
ATOM 7366 O O . GLU A 1 932 ? 19.011 34.321 33.118 1.00 51.47 932 GLU A O 1
ATOM 7371 N N . GLY A 1 933 ? 20.479 33.845 34.746 1.00 58.97 933 GLY A N 1
ATOM 7372 C CA . GLY A 1 933 ? 21.087 32.678 34.081 1.00 58.97 933 GLY A CA 1
ATOM 7373 C C . GLY A 1 933 ? 22.129 32.994 32.992 1.00 58.97 933 GLY A C 1
ATOM 7374 O O . GLY A 1 933 ? 22.723 34.074 32.960 1.00 58.97 933 GLY A O 1
ATOM 7375 N N . VAL A 1 934 ? 22.363 32.033 32.087 1.00 58.62 934 VAL A N 1
ATOM 7376 C CA . VAL A 1 934 ? 23.392 32.074 31.020 1.00 58.62 934 VAL A CA 1
ATOM 7377 C C . VAL A 1 934 ? 23.378 33.376 30.184 1.00 58.62 934 VAL A C 1
ATOM 7379 O O . VAL A 1 934 ? 24.456 33.928 29.953 1.00 58.62 934 VAL A O 1
ATOM 7382 N N . PRO A 1 935 ? 22.220 33.946 29.777 1.00 56.78 935 PRO A N 1
ATOM 7383 C CA . PRO A 1 935 ? 22.196 35.174 28.972 1.00 56.78 935 PRO A CA 1
ATOM 7384 C C . PRO A 1 935 ? 22.745 36.410 29.696 1.00 56.78 935 PRO A C 1
ATOM 7386 O O . PRO A 1 935 ? 23.429 37.226 29.080 1.00 56.78 935 PRO A O 1
ATOM 7389 N N . ARG A 1 936 ? 22.496 36.537 31.011 1.00 59.84 936 ARG A N 1
ATOM 7390 C CA . ARG A 1 936 ? 23.072 37.612 31.836 1.00 59.84 936 ARG A CA 1
ATOM 7391 C C . ARG A 1 936 ? 24.591 37.494 31.874 1.00 59.84 936 ARG A C 1
ATOM 7393 O O . ARG A 1 936 ? 25.282 38.496 31.816 1.00 59.84 936 ARG A O 1
ATOM 7400 N N . ILE A 1 937 ? 25.111 36.278 31.973 1.00 62.66 937 ILE A N 1
ATOM 7401 C CA . ILE A 1 937 ? 26.551 36.046 32.074 1.00 62.66 937 ILE A CA 1
ATOM 7402 C C . ILE A 1 937 ? 27.242 36.341 30.748 1.00 62.66 937 ILE A C 1
ATOM 7404 O O . ILE A 1 937 ? 28.239 37.046 30.750 1.00 62.66 937 ILE A O 1
ATOM 7408 N N . ILE A 1 938 ? 26.685 35.903 29.617 1.00 64.44 938 ILE A N 1
ATOM 7409 C CA . ILE A 1 938 ? 27.247 36.202 28.289 1.00 64.44 938 ILE A CA 1
ATOM 7410 C C . ILE A 1 938 ? 27.347 37.706 28.044 1.00 64.44 938 ILE A C 1
ATOM 7412 O O . ILE A 1 938 ? 28.341 38.181 27.502 1.00 64.44 938 ILE A O 1
ATOM 7416 N N . ALA A 1 939 ? 26.345 38.464 28.474 1.00 59.41 939 ALA A N 1
ATOM 7417 C CA . ALA A 1 939 ? 26.298 39.892 28.217 1.00 59.41 939 ALA A CA 1
ATOM 7418 C C . ALA A 1 939 ? 27.247 40.715 29.121 1.00 59.41 939 ALA A C 1
ATOM 7420 O O . ALA A 1 939 ? 27.525 41.865 28.796 1.00 59.41 939 ALA A O 1
ATOM 7421 N N . GLN A 1 940 ? 27.814 40.107 30.176 1.00 62.59 940 GLN A N 1
ATOM 7422 C CA . GLN A 1 940 ? 28.893 40.688 30.990 1.00 62.59 940 GLN A CA 1
ATOM 7423 C C . GLN A 1 940 ? 30.275 40.572 30.343 1.00 62.59 940 GLN A C 1
ATOM 7425 O O . GLN A 1 940 ? 31.239 41.037 30.937 1.00 62.59 940 GLN A O 1
ATOM 7430 N N . TYR A 1 941 ? 30.425 39.913 29.192 1.00 60.03 941 TYR A N 1
ATOM 7431 C CA . TYR A 1 941 ? 31.730 39.685 28.568 1.00 60.03 941 TYR A CA 1
ATOM 7432 C C . TYR A 1 941 ? 31.743 40.213 27.136 1.00 60.03 941 TYR A C 1
ATOM 7434 O O . TYR A 1 941 ? 30.970 39.772 26.289 1.00 60.03 941 TYR A O 1
ATOM 7442 N N . ASN A 1 942 ? 32.673 41.121 26.850 1.00 61.62 942 ASN A N 1
ATOM 7443 C CA . ASN A 1 942 ? 33.054 41.512 25.501 1.00 61.62 942 ASN A CA 1
ATOM 7444 C C . ASN A 1 942 ? 34.311 40.726 25.104 1.00 61.62 942 ASN A C 1
ATOM 7446 O O . ASN A 1 942 ? 35.441 41.118 25.407 1.00 61.62 942 ASN A O 1
ATOM 7450 N N . VAL A 1 943 ? 34.083 39.576 24.468 1.00 61.09 943 VAL A N 1
ATOM 7451 C CA . VAL A 1 943 ? 35.096 38.567 24.118 1.00 61.09 943 VAL A CA 1
ATOM 7452 C C . VAL A 1 943 ? 35.893 38.187 25.374 1.00 61.09 943 VAL A C 1
ATOM 7454 O O . VAL A 1 943 ? 35.303 37.682 26.324 1.00 61.09 943 VAL A O 1
ATOM 7457 N N . ASP A 1 944 ? 37.187 38.499 25.433 1.00 58.41 944 ASP A N 1
ATOM 7458 C CA . ASP A 1 944 ? 38.093 38.068 26.500 1.00 58.41 944 ASP A CA 1
ATOM 7459 C C . ASP A 1 944 ? 38.011 38.959 27.762 1.00 58.41 944 ASP A C 1
ATOM 7461 O O . ASP A 1 944 ? 38.657 38.685 28.777 1.00 58.41 944 ASP A O 1
ATOM 7465 N N . THR A 1 945 ? 37.247 40.057 27.716 1.00 58.97 945 THR A N 1
ATOM 7466 C CA . THR A 1 945 ? 37.163 41.051 28.797 1.00 58.97 945 THR A CA 1
ATOM 7467 C C . THR A 1 945 ? 35.762 41.153 29.376 1.00 58.97 945 THR A C 1
ATOM 7469 O O . THR A 1 945 ? 34.803 41.397 28.652 1.00 58.97 945 THR A O 1
ATOM 7472 N N . LYS A 1 946 ? 35.649 41.019 30.702 1.00 66.69 946 LYS A N 1
ATOM 7473 C CA . LYS A 1 946 ? 34.400 41.287 31.419 1.00 66.69 946 LYS A CA 1
ATOM 7474 C C . LYS A 1 946 ? 34.082 42.787 31.337 1.00 66.69 946 LYS A C 1
ATOM 7476 O O . LYS A 1 946 ? 34.876 43.597 31.814 1.00 66.69 946 LYS A O 1
ATOM 7481 N N . ASP A 1 947 ? 32.977 43.128 30.687 1.00 61.69 947 ASP A N 1
ATOM 7482 C CA . ASP A 1 947 ? 32.489 44.481 30.442 1.00 61.69 947 ASP A CA 1
ATOM 7483 C C . ASP A 1 947 ? 31.212 44.726 31.258 1.00 61.69 947 ASP A C 1
ATOM 7485 O O . ASP A 1 947 ? 30.135 44.211 30.951 1.00 61.69 947 ASP A O 1
ATOM 7489 N N . ASP A 1 948 ? 31.342 45.523 32.318 1.00 54.94 948 ASP A N 1
ATOM 7490 C CA . ASP A 1 948 ? 30.238 45.859 33.219 1.00 54.94 948 ASP A CA 1
ATOM 7491 C C . ASP A 1 948 ? 29.265 46.896 32.612 1.00 54.94 948 ASP A C 1
ATOM 7493 O O . ASP A 1 948 ? 28.224 47.178 33.215 1.00 54.94 948 ASP A O 1
ATOM 7497 N N . ALA A 1 949 ? 29.585 47.468 31.439 1.00 53.16 949 ALA A N 1
ATOM 7498 C CA . ALA A 1 949 ? 28.769 48.453 30.724 1.00 53.16 949 ALA A CA 1
ATOM 7499 C C . ALA A 1 949 ? 27.842 47.839 29.658 1.00 53.16 949 ALA A C 1
ATOM 7501 O O . ALA A 1 949 ? 26.943 48.531 29.181 1.00 53.16 949 ALA A O 1
ATOM 7502 N N . TRP A 1 950 ? 27.984 46.539 29.360 1.00 54.25 950 TRP A N 1
ATOM 7503 C CA . TRP A 1 950 ? 27.105 45.777 28.455 1.00 54.25 950 TRP A CA 1
ATOM 7504 C C . TRP A 1 950 ? 27.038 46.343 27.022 1.00 54.25 950 TRP A C 1
ATOM 7506 O O . TRP A 1 950 ? 26.019 46.183 26.345 1.00 54.25 950 TRP A O 1
ATOM 7516 N N . ASP A 1 951 ? 28.095 47.009 26.546 1.00 50.97 951 ASP A N 1
ATOM 7517 C CA . ASP A 1 951 ? 28.046 47.824 25.326 1.00 50.97 951 ASP A CA 1
ATOM 7518 C C . ASP A 1 951 ? 28.623 47.069 24.113 1.00 50.97 951 ASP A C 1
ATOM 7520 O O . ASP A 1 951 ? 29.824 46.810 24.011 1.00 50.97 951 ASP A O 1
ATOM 7524 N N . TRP A 1 952 ? 27.750 46.664 23.182 1.00 56.00 952 TRP A N 1
ATOM 7525 C CA . TRP A 1 952 ? 28.101 45.797 22.050 1.00 56.00 952 TRP A CA 1
ATOM 7526 C C . TRP A 1 952 ? 27.878 46.471 20.691 1.00 56.00 952 TRP A C 1
ATOM 7528 O O . TRP A 1 952 ? 26.842 47.087 20.438 1.00 56.00 952 TRP A O 1
ATOM 7538 N N . ASN A 1 953 ? 28.820 46.283 19.757 1.00 50.34 953 ASN A N 1
ATOM 7539 C CA . ASN A 1 953 ? 28.716 46.811 18.394 1.00 50.34 953 ASN A CA 1
ATOM 7540 C C . ASN A 1 953 ? 27.686 46.015 17.558 1.00 50.34 953 ASN A C 1
ATOM 7542 O O . ASN A 1 953 ? 27.870 44.833 17.271 1.00 50.34 953 ASN A O 1
ATOM 7546 N N . SER A 1 954 ? 26.599 46.675 17.144 1.00 48.88 954 SER A N 1
ATOM 7547 C CA . SER A 1 954 ? 25.422 46.059 16.505 1.00 48.88 954 SER A CA 1
ATOM 7548 C C . SER A 1 954 ? 25.524 45.843 14.983 1.00 48.88 954 SER A C 1
ATOM 7550 O O . SER A 1 954 ? 24.565 45.373 14.367 1.00 48.88 954 SER A O 1
ATOM 7552 N N . GLY A 1 955 ? 26.665 46.152 14.357 1.00 48.91 955 GLY A N 1
ATOM 7553 C CA . GLY A 1 955 ? 26.838 46.074 12.898 1.00 48.91 955 GLY A CA 1
ATOM 7554 C C . GLY A 1 955 ? 26.738 44.664 12.294 1.00 48.91 955 GLY A C 1
ATOM 7555 O O . GLY A 1 955 ? 26.108 44.495 11.254 1.00 48.91 955 GLY A O 1
ATOM 7556 N N . CYS A 1 956 ? 27.286 43.635 12.951 1.00 46.75 956 CYS A N 1
ATOM 7557 C CA . CYS A 1 956 ? 27.338 42.270 12.388 1.00 46.75 956 CYS A CA 1
ATOM 7558 C C . CYS A 1 956 ? 25.996 41.518 12.459 1.00 46.75 956 CYS A C 1
ATOM 7560 O O . CYS A 1 956 ? 25.770 40.554 11.736 1.00 46.75 956 CYS A O 1
ATOM 7562 N N . MET A 1 957 ? 25.076 41.943 13.329 1.00 47.06 957 MET A N 1
ATOM 7563 C CA . MET A 1 957 ? 23.905 41.136 13.697 1.00 47.06 957 MET A CA 1
ATOM 7564 C C . MET A 1 957 ? 22.663 41.346 12.813 1.00 47.06 957 MET A C 1
ATOM 7566 O O . MET A 1 957 ? 21.636 40.718 13.054 1.00 47.06 957 MET A O 1
ATOM 7570 N N . ARG A 1 958 ? 22.741 42.179 11.763 1.00 43.91 958 ARG A N 1
ATOM 7571 C CA . ARG A 1 958 ? 21.644 42.376 10.790 1.00 43.91 958 ARG A CA 1
ATOM 7572 C C . ARG A 1 958 ? 21.623 41.372 9.627 1.00 43.91 958 ARG A C 1
ATOM 7574 O O . ARG A 1 958 ? 20.642 41.345 8.891 1.00 43.91 958 ARG A O 1
ATOM 7581 N N . HIS A 1 959 ? 22.644 40.521 9.489 1.00 48.00 959 HIS A N 1
ATOM 7582 C CA . HIS A 1 959 ? 22.792 39.574 8.370 1.00 48.00 959 HIS A CA 1
ATOM 7583 C C . HIS A 1 959 ? 23.104 38.141 8.840 1.00 48.00 959 HIS A C 1
ATOM 7585 O O . HIS A 1 959 ? 24.061 37.515 8.401 1.00 48.00 959 HIS A O 1
ATOM 7591 N N . LEU A 1 960 ? 22.272 37.607 9.740 1.00 42.34 960 LEU A N 1
ATOM 7592 C CA . LEU A 1 960 ? 22.390 36.238 10.272 1.00 42.34 960 LEU A CA 1
ATOM 7593 C C . LEU A 1 960 ? 22.369 35.079 9.239 1.00 42.34 960 LEU A C 1
ATOM 7595 O O . LEU A 1 960 ? 22.902 34.028 9.584 1.00 42.34 960 LEU A O 1
ATOM 7599 N N . PRO A 1 961 ? 21.809 35.202 8.016 1.00 40.16 961 PRO A N 1
ATOM 7600 C CA . PRO A 1 961 ? 21.892 34.125 7.020 1.00 40.16 961 PRO A CA 1
ATOM 7601 C C . PRO A 1 961 ? 23.284 33.943 6.386 1.00 40.16 961 PRO A C 1
ATOM 7603 O O . PRO A 1 961 ? 23.604 32.838 5.964 1.00 40.16 961 PRO A O 1
ATOM 7606 N N . ASP A 1 962 ? 24.126 34.984 6.360 1.00 44.97 962 ASP A N 1
ATOM 7607 C CA . ASP A 1 962 ? 25.428 34.975 5.673 1.00 44.97 962 ASP A CA 1
ATOM 7608 C C . ASP A 1 962 ? 26.583 35.025 6.672 1.00 44.97 962 ASP A C 1
ATOM 7610 O O . ASP A 1 962 ? 27.306 36.021 6.802 1.00 44.97 962 ASP A O 1
ATOM 7614 N N . ILE A 1 963 ? 26.791 33.924 7.400 1.00 43.50 963 ILE A N 1
ATOM 7615 C CA . ILE A 1 963 ? 27.780 33.918 8.479 1.00 43.50 963 ILE A CA 1
ATOM 7616 C C . ILE A 1 963 ? 29.196 34.247 7.992 1.00 43.50 963 ILE A C 1
ATOM 7618 O O . ILE A 1 963 ? 29.962 34.831 8.753 1.00 43.50 963 ILE A O 1
ATOM 7622 N N . GLN A 1 964 ? 29.532 33.963 6.723 1.00 42.25 964 GLN A N 1
ATOM 7623 C CA . GLN A 1 964 ? 30.831 34.268 6.107 1.00 42.25 964 GLN A CA 1
ATOM 7624 C C . GLN A 1 964 ? 31.252 35.742 6.240 1.00 42.25 964 GLN A C 1
ATOM 7626 O O . GLN A 1 964 ? 32.445 36.000 6.410 1.00 42.25 964 GLN A O 1
ATOM 7631 N N . VAL A 1 965 ? 30.311 36.693 6.244 1.00 39.47 965 VAL A N 1
ATOM 7632 C CA . VAL A 1 965 ? 30.615 38.133 6.358 1.00 39.47 965 VAL A CA 1
ATOM 7633 C C . VAL A 1 965 ? 31.088 38.500 7.774 1.00 39.47 965 VAL A C 1
ATOM 7635 O O . VAL A 1 965 ? 31.980 39.334 7.935 1.00 39.47 965 VAL A O 1
ATOM 7638 N N . CYS A 1 966 ? 30.594 37.814 8.810 1.00 43.28 966 CYS A N 1
ATOM 7639 C CA . CYS A 1 966 ? 31.004 38.059 10.199 1.00 43.28 966 CYS A CA 1
ATOM 7640 C C . CYS A 1 966 ? 32.377 37.471 10.567 1.00 43.28 966 CYS A C 1
ATOM 7642 O O . CYS A 1 966 ? 32.991 37.910 11.542 1.00 43.28 966 CYS A O 1
ATOM 7644 N N . TRP A 1 967 ? 32.919 36.544 9.768 1.00 41.16 967 TRP A N 1
ATOM 7645 C CA . TRP A 1 967 ? 34.271 36.006 9.984 1.00 41.16 967 TRP A CA 1
ATOM 7646 C C . TRP A 1 967 ? 35.368 37.049 9.762 1.00 41.16 967 TRP A C 1
ATOM 7648 O O . TRP A 1 967 ? 36.442 36.936 10.345 1.00 41.16 967 TRP A O 1
ATOM 7658 N N . GLN A 1 968 ? 35.098 38.079 8.959 1.00 40.41 968 GLN A N 1
ATOM 7659 C CA . GLN A 1 968 ? 36.070 39.131 8.670 1.00 40.41 968 GLN A CA 1
ATOM 7660 C C . GLN A 1 968 ? 36.020 40.302 9.671 1.00 40.41 968 GLN A C 1
ATOM 7662 O O . GLN A 1 968 ? 36.938 41.118 9.662 1.00 40.41 968 GLN A O 1
ATOM 7667 N N . GLN A 1 969 ? 34.995 40.397 10.540 1.00 42.06 969 GLN A N 1
ATOM 7668 C CA . GLN A 1 969 ? 34.767 41.586 11.390 1.00 42.06 969 GLN A CA 1
ATOM 7669 C C . GLN A 1 969 ? 34.573 41.347 12.904 1.00 42.06 969 GLN A C 1
ATOM 7671 O O . GLN A 1 969 ? 34.417 42.315 13.644 1.00 42.06 969 GLN A O 1
ATOM 7676 N N . GLY A 1 970 ? 34.679 40.113 13.407 1.00 48.62 970 GLY A N 1
ATOM 7677 C CA . GLY A 1 970 ? 34.717 39.829 14.852 1.00 48.62 970 GLY A CA 1
ATOM 7678 C C . GLY A 1 970 ? 33.452 39.147 15.386 1.00 48.62 970 GLY A C 1
ATOM 7679 O O . GLY A 1 970 ? 32.329 39.587 15.166 1.00 48.62 970 GLY A O 1
ATOM 7680 N N . THR A 1 971 ? 33.655 38.029 16.081 1.00 53.34 971 THR A N 1
ATOM 7681 C CA . THR A 1 971 ? 32.635 37.086 16.572 1.00 53.34 971 THR A CA 1
ATOM 7682 C C . THR A 1 971 ? 31.847 37.599 17.785 1.00 53.34 971 THR A C 1
ATOM 7684 O O . THR A 1 971 ? 32.434 38.219 18.669 1.00 53.34 971 THR A O 1
ATOM 7687 N N . SER A 1 972 ? 30.557 37.250 17.901 1.00 56.59 972 SER A N 1
ATOM 7688 C CA . SER A 1 972 ? 29.759 37.489 19.117 1.00 56.59 972 SER A CA 1
ATOM 7689 C C . SER A 1 972 ? 30.122 36.504 20.254 1.00 56.59 972 SER A C 1
ATOM 7691 O O . SER A 1 972 ? 30.196 35.299 20.008 1.00 56.59 972 SER A O 1
ATOM 7693 N N . PRO A 1 973 ? 30.322 36.963 21.505 1.00 56.41 973 PRO A N 1
ATOM 7694 C CA . PRO A 1 973 ? 30.579 36.093 22.661 1.00 56.41 973 PRO A CA 1
ATOM 7695 C C . PRO A 1 973 ? 29.615 34.927 22.912 1.00 56.41 973 PRO A C 1
ATOM 7697 O O . PRO A 1 973 ? 30.063 33.890 23.387 1.00 56.41 973 PRO A O 1
ATOM 7700 N N . ALA A 1 974 ? 28.337 35.014 22.526 1.00 55.41 974 ALA A N 1
ATOM 7701 C CA . ALA A 1 974 ? 27.426 33.862 22.598 1.00 55.41 974 ALA A CA 1
ATOM 7702 C C . ALA A 1 974 ? 27.880 32.700 21.692 1.00 55.41 974 ALA A C 1
ATOM 7704 O O . ALA A 1 974 ? 27.865 31.540 22.099 1.00 55.41 974 ALA A O 1
ATOM 7705 N N . SER A 1 975 ? 28.335 33.024 20.478 1.00 55.22 975 SER A N 1
ATOM 7706 C CA . SER A 1 975 ? 28.845 32.041 19.514 1.00 55.22 975 SER A CA 1
ATOM 7707 C C . SER A 1 975 ? 30.199 31.477 19.950 1.00 55.22 975 SER A C 1
ATOM 7709 O O . SER A 1 975 ? 30.514 30.322 19.677 1.00 55.22 975 SER A O 1
ATOM 7711 N N . LEU A 1 976 ? 30.995 32.291 20.646 1.00 59.41 976 LEU A N 1
ATOM 7712 C CA . LEU A 1 976 ? 32.307 31.911 21.160 1.00 59.41 976 LEU A CA 1
ATOM 7713 C C . LEU A 1 976 ? 32.201 30.895 22.306 1.00 59.41 976 LEU A C 1
ATOM 7715 O O . LEU A 1 976 ? 32.823 29.838 22.250 1.00 59.41 976 LEU A O 1
ATOM 7719 N N . VAL A 1 977 ? 31.332 31.174 23.281 1.00 61.69 977 VAL A N 1
ATOM 7720 C CA . VAL A 1 977 ? 31.046 30.277 24.411 1.00 61.69 977 VAL A CA 1
ATOM 7721 C C . VAL A 1 977 ? 30.501 28.938 23.943 1.00 61.69 977 VAL A C 1
ATOM 7723 O O . VAL A 1 977 ? 30.974 27.896 24.392 1.00 61.69 977 VAL A O 1
ATOM 7726 N N . ALA A 1 978 ? 29.536 28.961 23.023 1.00 57.31 978 ALA A N 1
ATOM 7727 C CA . ALA A 1 978 ? 28.934 27.748 22.485 1.00 57.31 978 ALA A CA 1
ATOM 7728 C C . ALA A 1 978 ? 29.976 26.850 21.799 1.00 57.31 978 ALA A C 1
ATOM 7730 O O . ALA A 1 978 ? 30.034 25.652 22.070 1.00 57.31 978 ALA A O 1
ATOM 7731 N N . ARG A 1 979 ? 30.850 27.441 20.976 1.00 60.25 979 ARG A N 1
ATOM 7732 C CA . ARG A 1 979 ? 31.927 26.718 20.290 1.00 60.25 979 ARG A CA 1
ATOM 7733 C C . ARG A 1 979 ? 32.928 26.094 21.264 1.00 60.25 979 ARG A C 1
ATOM 7735 O O . ARG A 1 979 ? 33.270 24.923 21.132 1.00 60.25 979 ARG A O 1
ATOM 7742 N N . ASN A 1 980 ? 33.397 2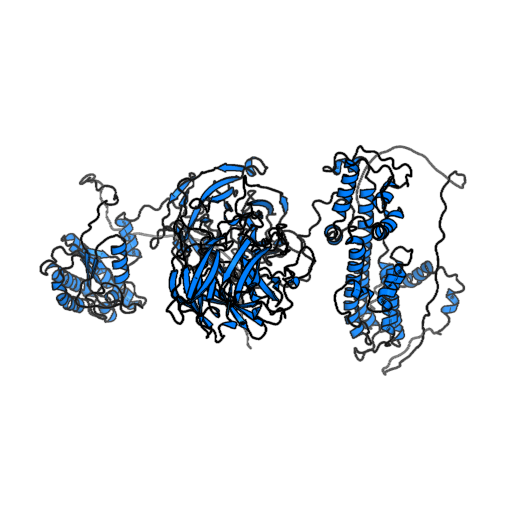6.870 22.234 1.00 63.19 980 ASN A N 1
ATOM 7743 C CA . ASN A 1 980 ? 34.453 26.444 23.149 1.00 63.19 980 ASN A CA 1
ATOM 7744 C C . ASN A 1 980 ? 33.981 25.373 24.138 1.00 63.19 980 ASN A C 1
ATOM 7746 O O . ASN A 1 980 ? 34.727 24.449 24.457 1.00 63.19 980 ASN A O 1
ATOM 7750 N N . LEU A 1 981 ? 32.731 25.466 24.594 1.00 64.50 981 LEU A N 1
ATOM 7751 C CA . LEU A 1 981 ? 32.124 24.444 25.442 1.00 64.50 981 LEU A CA 1
ATOM 7752 C C . LEU A 1 981 ? 31.980 23.112 24.690 1.00 64.50 981 LEU A C 1
ATOM 7754 O O . LEU A 1 981 ? 32.321 22.063 25.233 1.00 64.50 981 LEU A O 1
ATOM 7758 N N . ALA A 1 982 ? 31.546 23.156 23.426 1.00 57.41 982 ALA A N 1
ATOM 7759 C CA . ALA A 1 982 ? 31.406 21.969 22.584 1.00 57.41 982 ALA A CA 1
ATOM 7760 C C . ALA A 1 982 ? 32.747 21.244 22.347 1.00 57.41 982 ALA A C 1
ATOM 7762 O O . ALA A 1 982 ? 32.806 20.015 22.454 1.00 57.41 982 ALA A O 1
ATOM 7763 N N . ALA A 1 983 ? 33.823 21.997 22.089 1.00 56.88 983 ALA A N 1
ATOM 7764 C CA . ALA A 1 983 ? 35.164 21.449 21.866 1.00 56.88 983 ALA A CA 1
ATOM 7765 C C . ALA A 1 983 ? 35.732 20.738 23.112 1.00 56.88 983 ALA A C 1
ATOM 7767 O O . ALA A 1 983 ? 36.286 19.641 23.010 1.00 56.88 983 ALA A O 1
ATOM 7768 N N . PHE A 1 984 ? 35.542 21.320 24.300 1.00 64.44 984 PHE A N 1
ATOM 7769 C CA . PHE A 1 984 ? 35.994 20.731 25.564 1.00 64.44 984 PHE A CA 1
ATOM 7770 C C . PHE A 1 984 ? 35.339 19.366 25.843 1.00 64.44 984 PHE A C 1
ATOM 7772 O O . PHE A 1 984 ? 36.031 18.381 26.111 1.00 64.44 984 PHE A O 1
ATOM 7779 N N . MET A 1 985 ? 34.006 19.285 25.735 1.00 58.19 985 MET A N 1
ATOM 7780 C CA . MET A 1 985 ? 33.239 18.067 26.049 1.00 58.19 985 MET A CA 1
ATOM 7781 C C . MET A 1 985 ? 33.658 16.873 25.183 1.00 58.19 985 MET A C 1
ATOM 7783 O O . MET A 1 985 ? 33.726 15.734 25.641 1.00 58.19 985 MET A O 1
ATOM 7787 N N . GLN A 1 986 ? 33.969 17.147 23.923 1.00 54.94 986 GLN A N 1
ATOM 7788 C CA . GLN A 1 986 ? 34.344 16.149 22.936 1.00 54.94 986 GLN A CA 1
ATOM 7789 C C . GLN A 1 986 ? 35.716 15.555 23.175 1.00 54.94 986 GLN A C 1
ATOM 7791 O O . GLN A 1 986 ? 35.880 14.338 23.138 1.00 54.94 986 GLN A O 1
ATOM 7796 N N . ASN A 1 987 ? 36.710 16.417 23.373 1.00 55.72 987 ASN A N 1
ATOM 7797 C CA . ASN A 1 987 ? 38.062 15.949 23.590 1.00 55.72 987 ASN A CA 1
ATOM 7798 C C . ASN A 1 987 ? 38.132 15.160 24.905 1.00 55.72 987 ASN A C 1
ATOM 7800 O O . ASN A 1 987 ? 38.769 14.116 24.943 1.00 55.72 987 ASN A O 1
ATOM 7804 N N . PHE A 1 988 ? 37.384 15.574 25.934 1.00 59.69 988 PHE A N 1
ATOM 7805 C CA . PHE A 1 988 ? 37.263 14.817 27.180 1.00 59.69 988 PHE A CA 1
ATOM 7806 C C . PHE A 1 988 ? 36.662 13.414 26.968 1.00 59.69 988 PHE A C 1
ATOM 7808 O O . PHE A 1 988 ? 37.246 12.421 27.401 1.00 59.69 988 PHE A O 1
ATOM 7815 N N . ALA A 1 989 ? 35.532 13.305 26.257 1.00 54.91 989 ALA A N 1
ATOM 7816 C CA . ALA A 1 989 ? 34.887 12.017 25.988 1.00 54.91 989 ALA A CA 1
ATOM 7817 C C . ALA A 1 989 ? 35.736 11.092 25.094 1.00 54.91 989 ALA A C 1
ATOM 7819 O O . ALA A 1 989 ? 35.775 9.880 25.320 1.00 54.91 989 ALA A O 1
ATOM 7820 N N . ARG A 1 990 ? 36.433 11.658 24.097 1.00 54.09 990 ARG A N 1
ATOM 7821 C CA . ARG A 1 990 ? 37.317 10.917 23.186 1.00 54.09 990 ARG A CA 1
ATOM 7822 C C . ARG A 1 990 ? 38.534 10.358 23.923 1.00 54.09 990 ARG A C 1
ATOM 7824 O O . ARG A 1 990 ? 38.740 9.150 23.890 1.00 54.09 990 ARG A O 1
ATOM 7831 N N . THR A 1 991 ? 39.272 11.202 24.649 1.00 56.72 991 THR A N 1
ATOM 7832 C CA . THR A 1 991 ? 40.445 10.772 25.428 1.00 56.72 991 THR A CA 1
ATOM 7833 C C . THR A 1 991 ? 40.066 9.718 26.466 1.00 56.72 991 THR A C 1
ATOM 7835 O O . THR A 1 991 ? 40.753 8.712 26.596 1.00 56.72 991 THR A O 1
ATOM 7838 N N . LEU A 1 992 ? 38.929 9.875 27.150 1.00 56.38 992 LEU A N 1
ATOM 7839 C CA . LEU A 1 992 ? 38.447 8.864 28.090 1.00 56.38 992 LEU A CA 1
ATOM 7840 C C . LEU A 1 992 ? 38.223 7.503 27.408 1.00 56.38 992 LEU A C 1
ATOM 7842 O O . LEU A 1 992 ? 38.664 6.476 27.918 1.00 56.38 992 LEU A O 1
ATOM 7846 N N . LYS A 1 993 ? 37.551 7.483 26.252 1.00 55.06 993 LYS A N 1
ATOM 7847 C CA . LYS A 1 993 ? 37.256 6.250 25.509 1.00 55.06 993 LYS A CA 1
ATOM 7848 C C . LYS A 1 993 ? 38.526 5.568 24.995 1.00 55.06 993 LYS A C 1
ATOM 7850 O O . LYS A 1 993 ? 38.668 4.350 25.148 1.00 55.06 993 LYS A O 1
ATOM 7855 N N . ASP A 1 994 ? 39.417 6.340 24.382 1.00 55.94 994 ASP A N 1
ATOM 7856 C CA . ASP A 1 994 ? 40.617 5.822 23.727 1.00 55.94 994 ASP A CA 1
ATOM 7857 C C . ASP A 1 994 ? 41.606 5.265 24.758 1.00 55.94 994 ASP A C 1
ATOM 7859 O O . ASP A 1 994 ? 42.135 4.165 24.577 1.00 55.94 994 ASP A O 1
ATOM 7863 N N . GLU A 1 995 ? 41.779 5.941 25.894 1.00 58.97 995 GLU A N 1
ATOM 7864 C CA . GLU A 1 995 ? 42.726 5.509 26.922 1.00 58.97 995 GLU A CA 1
ATOM 7865 C C . GLU A 1 995 ? 42.206 4.358 27.790 1.00 58.97 995 GLU A C 1
ATOM 7867 O O . GLU A 1 995 ? 42.975 3.463 28.144 1.00 58.97 995 GLU A O 1
ATOM 7872 N N . VAL A 1 996 ? 40.897 4.292 28.072 1.00 56.28 996 VAL A N 1
ATOM 7873 C CA . VAL A 1 996 ? 40.291 3.131 28.755 1.00 56.28 996 VAL A CA 1
ATOM 7874 C C . VAL A 1 996 ? 40.387 1.878 27.879 1.00 56.28 996 VAL A C 1
ATOM 7876 O O . VAL A 1 996 ? 40.758 0.804 28.358 1.00 56.28 996 VAL A O 1
ATOM 7879 N N . SER A 1 997 ? 40.133 2.016 26.575 1.00 52.44 997 SER A N 1
ATOM 7880 C CA . SER A 1 997 ? 40.279 0.918 25.607 1.00 52.44 997 SER A CA 1
ATOM 7881 C C . SER A 1 997 ? 41.745 0.492 25.454 1.00 52.44 997 SER A C 1
ATOM 7883 O O . SER A 1 997 ? 42.059 -0.697 25.373 1.00 52.44 997 SER A O 1
ATOM 7885 N N . SER A 1 998 ? 42.666 1.454 25.481 1.00 55.19 998 SER A N 1
ATOM 7886 C CA . SER A 1 998 ? 44.105 1.200 25.402 1.00 55.19 998 SER A CA 1
ATOM 7887 C C . SER A 1 998 ? 44.661 0.555 26.680 1.00 55.19 998 SER A C 1
ATOM 7889 O O . SER A 1 998 ? 45.544 -0.306 26.605 1.00 55.19 998 SER A O 1
ATOM 7891 N N . ALA A 1 999 ? 44.138 0.900 27.857 1.00 54.28 999 ALA A N 1
ATOM 7892 C CA . ALA A 1 999 ? 44.419 0.190 29.103 1.00 54.28 999 ALA A CA 1
ATOM 7893 C C . ALA A 1 999 ? 43.869 -1.251 29.065 1.00 54.28 999 ALA A C 1
ATOM 7895 O O . ALA A 1 999 ? 44.576 -2.186 29.443 1.00 54.28 999 ALA A O 1
ATOM 7896 N N . TYR A 1 1000 ? 42.670 -1.467 28.512 1.00 52.06 1000 TYR A N 1
ATOM 7897 C CA . TYR A 1 1000 ? 42.080 -2.802 28.345 1.00 52.06 1000 TYR A CA 1
ATOM 7898 C C . TYR A 1 1000 ? 42.934 -3.729 27.463 1.00 52.06 1000 TYR A C 1
ATOM 7900 O O . TYR A 1 1000 ? 43.201 -4.869 27.835 1.00 52.06 1000 TYR A O 1
ATOM 7908 N N . LEU A 1 1001 ? 43.458 -3.229 26.339 1.00 45.31 1001 LEU A N 1
ATOM 7909 C CA . LEU A 1 1001 ? 44.332 -4.000 25.438 1.00 45.31 1001 LEU A CA 1
ATOM 7910 C C . LEU A 1 1001 ? 45.671 -4.419 26.072 1.00 45.31 1001 LEU A C 1
ATOM 7912 O O . LEU A 1 1001 ? 46.353 -5.294 25.542 1.00 45.31 1001 LEU A O 1
ATOM 7916 N N . SER A 1 1002 ? 46.049 -3.826 27.208 1.00 51.47 1002 SER A N 1
ATOM 7917 C CA . SER A 1 1002 ? 47.243 -4.222 27.962 1.00 51.47 1002 SER A CA 1
ATOM 7918 C C . SER A 1 1002 ? 47.007 -5.373 28.953 1.00 51.47 1002 SER A C 1
ATOM 7920 O O . SER A 1 1002 ? 47.985 -5.975 29.398 1.00 51.47 1002 SER A O 1
ATOM 7922 N N . LEU A 1 1003 ? 45.746 -5.745 29.247 1.00 51.84 1003 LEU A N 1
ATOM 7923 C CA . LEU A 1 1003 ? 45.419 -6.863 30.149 1.00 51.84 1003 LEU A CA 1
ATOM 7924 C C . LEU A 1 1003 ? 46.030 -8.195 29.706 1.00 51.84 1003 LEU A C 1
ATOM 7926 O O . LEU A 1 1003 ? 46.634 -8.850 30.549 1.00 51.84 1003 LEU A O 1
ATOM 7930 N N . PRO A 1 1004 ? 45.910 -8.633 28.436 1.00 47.06 1004 PRO A N 1
ATOM 7931 C CA . PRO A 1 1004 ? 46.471 -9.915 28.020 1.00 47.06 1004 PRO A CA 1
ATOM 7932 C C . PRO A 1 1004 ? 47.985 -9.949 28.212 1.00 47.06 1004 PRO A C 1
ATOM 7934 O O . PRO A 1 1004 ? 48.521 -10.963 28.642 1.00 47.06 1004 PRO A O 1
ATOM 7937 N N . SER A 1 1005 ? 48.672 -8.831 27.964 1.00 49.91 1005 SER A N 1
ATOM 7938 C CA . SER A 1 1005 ? 50.117 -8.699 28.167 1.00 49.91 1005 SER A CA 1
ATOM 7939 C C . SER A 1 1005 ? 50.497 -8.758 29.647 1.00 49.91 1005 SER A C 1
ATOM 7941 O O . SER A 1 1005 ? 51.444 -9.458 29.991 1.00 49.91 1005 SER A O 1
ATOM 7943 N N . LEU A 1 1006 ? 49.741 -8.087 30.523 1.00 51.50 1006 LEU A N 1
ATOM 7944 C CA . LEU A 1 1006 ? 49.904 -8.173 31.979 1.00 51.50 1006 LEU A CA 1
ATOM 7945 C C . LEU A 1 1006 ? 49.641 -9.605 32.480 1.00 51.50 1006 LEU A C 1
ATOM 7947 O O . LEU A 1 1006 ? 50.457 -10.173 33.196 1.00 51.50 1006 LEU A O 1
ATOM 7951 N N . VAL A 1 1007 ? 48.549 -10.239 32.053 1.00 51.03 1007 VAL A N 1
ATOM 7952 C CA . VAL A 1 1007 ? 48.206 -11.619 32.436 1.00 51.03 1007 VAL A CA 1
ATOM 7953 C C . VAL A 1 1007 ? 49.258 -12.605 31.924 1.00 51.03 1007 VAL A C 1
ATOM 7955 O O . VAL A 1 1007 ? 49.706 -13.461 32.674 1.00 51.03 1007 VAL A O 1
ATOM 7958 N N . THR A 1 1008 ? 49.728 -12.460 30.685 1.00 48.75 1008 THR A N 1
ATOM 7959 C CA . THR A 1 1008 ? 50.747 -13.353 30.103 1.00 48.75 1008 THR A CA 1
ATOM 7960 C C . THR A 1 1008 ? 52.125 -13.156 30.740 1.00 48.75 1008 THR A C 1
ATOM 7962 O O . THR A 1 1008 ? 52.892 -14.111 30.845 1.00 48.75 1008 THR A O 1
ATOM 7965 N N . ALA A 1 1009 ? 52.456 -11.932 31.162 1.00 48.94 1009 ALA A N 1
ATOM 7966 C CA . ALA A 1 1009 ? 53.722 -11.631 31.825 1.00 48.94 1009 ALA A CA 1
ATOM 7967 C C . ALA A 1 1009 ? 53.769 -12.115 33.283 1.00 48.94 1009 ALA A C 1
ATOM 7969 O O . ALA A 1 1009 ? 54.854 -12.444 33.761 1.00 48.94 1009 ALA A O 1
ATOM 7970 N N . PHE A 1 1010 ? 52.622 -12.157 33.975 1.00 48.00 1010 PHE A N 1
ATOM 7971 C CA . PHE A 1 1010 ? 52.566 -12.364 35.425 1.00 48.00 1010 PHE A CA 1
ATOM 7972 C C . PHE A 1 1010 ? 51.829 -13.645 35.884 1.00 48.00 1010 PHE A C 1
ATOM 7974 O O . PHE A 1 1010 ? 51.986 -14.018 37.044 1.00 48.00 1010 PHE A O 1
ATOM 7981 N N . ALA A 1 1011 ? 51.080 -14.359 35.027 1.00 47.84 1011 ALA A N 1
ATOM 7982 C CA . ALA A 1 1011 ? 50.335 -15.567 35.423 1.00 47.84 1011 ALA A CA 1
ATOM 7983 C C . ALA A 1 1011 ? 51.199 -16.858 35.467 1.00 47.84 1011 ALA A C 1
ATOM 7985 O O . ALA A 1 1011 ? 52.022 -17.086 34.574 1.00 47.84 1011 ALA A O 1
ATOM 7986 N N . PRO A 1 1012 ? 51.006 -17.752 36.464 1.00 46.38 1012 PRO A N 1
ATOM 7987 C CA . PRO A 1 1012 ? 51.781 -18.987 36.609 1.00 46.38 1012 PRO A CA 1
ATOM 7988 C C . PRO A 1 1012 ? 51.360 -20.116 35.638 1.00 46.38 1012 PRO A C 1
ATOM 7990 O O . PRO A 1 1012 ? 50.236 -20.124 35.138 1.00 46.38 1012 PRO A O 1
ATOM 7993 N N . PRO A 1 1013 ? 52.222 -21.131 35.391 1.00 45.41 1013 PRO A N 1
ATOM 7994 C CA . PRO A 1 1013 ? 52.045 -22.113 34.309 1.00 45.41 1013 PRO A CA 1
ATOM 7995 C C . PRO A 1 1013 ? 50.956 -23.182 34.507 1.00 45.41 1013 PRO A C 1
ATOM 7997 O O . PRO A 1 1013 ? 50.885 -24.105 33.696 1.00 45.41 1013 PRO A O 1
ATOM 8000 N N . GLN A 1 1014 ? 50.131 -23.122 35.555 1.00 43.91 1014 GLN A N 1
ATOM 8001 C CA . GLN A 1 1014 ? 49.050 -24.092 35.759 1.00 43.91 1014 GLN A CA 1
ATOM 8002 C C . GLN A 1 1014 ? 47.766 -23.418 36.255 1.00 43.91 1014 GLN A C 1
ATOM 8004 O O . GLN A 1 1014 ? 47.660 -23.065 37.423 1.00 43.91 1014 GLN A O 1
ATOM 8009 N N . GLY A 1 1015 ? 46.780 -23.327 35.355 1.00 47.12 1015 GLY A N 1
ATOM 8010 C CA . GLY A 1 1015 ? 45.371 -23.059 35.661 1.00 47.12 1015 GLY A CA 1
ATOM 8011 C C . GLY A 1 1015 ? 44.958 -21.587 35.568 1.00 47.12 1015 GLY A C 1
ATOM 8012 O O . GLY A 1 1015 ? 45.401 -20.764 36.356 1.00 47.12 1015 GLY A O 1
ATOM 8013 N N . ASN A 1 1016 ? 44.038 -21.276 34.649 1.00 46.81 1016 ASN A N 1
ATOM 8014 C CA . ASN A 1 1016 ? 43.438 -19.951 34.405 1.00 46.81 1016 ASN A CA 1
ATOM 8015 C C . ASN A 1 1016 ? 42.598 -19.376 35.576 1.00 46.81 1016 ASN A C 1
ATOM 8017 O O . ASN A 1 1016 ? 41.866 -18.410 35.388 1.00 46.81 1016 ASN A O 1
ATOM 8021 N N . SER A 1 1017 ? 42.689 -19.929 36.787 1.00 49.28 1017 SER A N 1
ATOM 8022 C CA . SER A 1 1017 ? 41.854 -19.563 37.938 1.00 49.28 1017 SER A CA 1
ATOM 8023 C C . SER A 1 1017 ? 42.682 -19.030 39.110 1.00 49.28 1017 SER A C 1
ATOM 8025 O O . SER A 1 1017 ? 42.578 -19.526 40.231 1.00 49.28 1017 SER A O 1
ATOM 8027 N N . THR A 1 1018 ? 43.535 -18.033 38.869 1.00 53.56 1018 THR A N 1
ATOM 8028 C CA . THR A 1 1018 ? 44.133 -17.277 39.975 1.00 53.56 1018 THR A CA 1
ATOM 8029 C C . THR A 1 1018 ? 43.029 -16.507 40.703 1.00 53.56 1018 THR A C 1
ATOM 8031 O O . THR A 1 1018 ? 42.431 -15.597 40.120 1.00 53.56 1018 THR A O 1
ATOM 8034 N N . GLU A 1 1019 ? 42.772 -16.853 41.964 1.00 55.28 1019 GLU A N 1
ATOM 8035 C CA . GLU A 1 1019 ? 41.861 -16.111 42.840 1.00 55.28 1019 GLU A CA 1
ATOM 8036 C C . GLU A 1 1019 ? 42.468 -14.745 43.210 1.00 55.28 1019 GLU A C 1
ATOM 8038 O O . GLU A 1 1019 ? 43.610 -14.652 43.661 1.00 55.28 1019 GLU A O 1
ATOM 8043 N N . LEU A 1 1020 ? 41.707 -13.671 42.995 1.00 56.28 1020 LEU A N 1
ATOM 8044 C CA . LEU A 1 1020 ? 42.013 -12.315 43.448 1.00 56.28 1020 LEU A CA 1
ATOM 8045 C C . LEU A 1 1020 ? 41.358 -12.096 44.817 1.00 56.28 1020 LEU A C 1
ATOM 8047 O O . LEU A 1 1020 ? 40.297 -12.650 45.106 1.00 56.28 1020 LEU A O 1
ATOM 8051 N N . ASN A 1 1021 ? 41.949 -11.251 45.665 1.00 54.75 1021 ASN A N 1
ATOM 8052 C CA . ASN A 1 1021 ? 41.314 -10.889 46.932 1.00 54.75 1021 ASN A CA 1
ATOM 8053 C C . ASN A 1 1021 ? 39.910 -10.311 46.663 1.00 54.75 1021 ASN A C 1
ATOM 8055 O O . ASN A 1 1021 ? 39.757 -9.395 45.861 1.00 54.75 1021 ASN A O 1
ATOM 8059 N N . SER A 1 1022 ? 38.891 -10.798 47.375 1.00 54.41 1022 SER A N 1
ATOM 8060 C CA . SER A 1 1022 ? 37.507 -10.300 47.302 1.00 54.41 1022 SER A CA 1
ATOM 8061 C C . SER A 1 1022 ? 37.336 -8.787 47.553 1.00 54.41 1022 SER A C 1
ATOM 8063 O O . SER A 1 1022 ? 36.276 -8.239 47.253 1.00 54.41 1022 SER A O 1
ATOM 8065 N N . ALA A 1 1023 ? 38.357 -8.095 48.076 1.00 52.38 1023 ALA A N 1
ATOM 8066 C CA . ALA A 1 1023 ? 38.406 -6.636 48.217 1.00 52.38 1023 ALA A CA 1
ATOM 8067 C C . ALA A 1 1023 ? 39.068 -5.898 47.028 1.00 52.38 1023 ALA A C 1
ATOM 8069 O O . ALA A 1 1023 ? 38.925 -4.679 46.920 1.00 52.38 1023 ALA A O 1
ATOM 8070 N N . ALA A 1 1024 ? 39.744 -6.605 46.116 1.00 55.16 1024 ALA A N 1
ATOM 8071 C CA . ALA A 1 1024 ? 40.489 -6.023 44.993 1.00 55.16 1024 ALA A CA 1
ATOM 8072 C C . ALA A 1 1024 ? 39.586 -5.226 44.037 1.00 55.16 1024 ALA A C 1
ATOM 8074 O O . ALA A 1 1024 ? 39.974 -4.177 43.522 1.00 55.16 1024 ALA A O 1
ATOM 8075 N N . TRP A 1 1025 ? 38.336 -5.663 43.846 1.00 55.25 1025 TRP A N 1
ATOM 8076 C CA . TRP A 1 1025 ? 37.380 -4.952 42.992 1.00 55.25 1025 TRP A CA 1
ATOM 8077 C C . TRP A 1 1025 ? 37.023 -3.553 43.513 1.00 55.25 1025 TRP A C 1
ATOM 8079 O O . TRP A 1 1025 ? 36.840 -2.638 42.710 1.00 55.25 1025 TRP A O 1
ATOM 8089 N N . LEU A 1 1026 ? 36.975 -3.358 44.837 1.00 51.97 1026 LEU A N 1
ATOM 8090 C CA . LEU A 1 1026 ? 36.703 -2.058 45.460 1.00 51.97 1026 LEU A CA 1
ATOM 8091 C C . LEU A 1 1026 ? 37.869 -1.093 45.243 1.00 51.97 1026 LEU A C 1
ATOM 8093 O O . LEU A 1 1026 ? 37.643 0.055 44.865 1.00 51.97 1026 LEU A O 1
ATOM 8097 N N . ALA A 1 1027 ? 39.104 -1.565 45.428 1.00 53.19 1027 ALA A N 1
ATOM 8098 C CA . ALA A 1 1027 ? 40.310 -0.768 45.212 1.00 53.19 1027 ALA A CA 1
ATOM 8099 C C . ALA A 1 1027 ? 40.458 -0.347 43.739 1.00 53.19 1027 ALA A C 1
ATOM 8101 O O . ALA A 1 1027 ? 40.718 0.822 43.449 1.00 53.19 1027 ALA A O 1
ATOM 8102 N N . LEU A 1 1028 ? 40.198 -1.272 42.808 1.00 54.59 1028 LEU A N 1
ATOM 8103 C CA . LEU A 1 1028 ? 40.257 -1.018 41.366 1.00 54.59 1028 LEU A CA 1
ATOM 8104 C C . LEU A 1 1028 ? 39.189 -0.029 40.901 1.00 54.59 1028 LEU A C 1
ATOM 8106 O O . LEU A 1 1028 ? 39.495 0.924 40.184 1.00 54.59 1028 LEU A O 1
ATOM 8110 N N . THR A 1 1029 ? 37.952 -0.211 41.362 1.00 52.38 1029 THR A N 1
ATOM 8111 C CA . THR A 1 1029 ? 36.834 0.676 41.016 1.00 52.38 1029 THR A CA 1
ATOM 8112 C C . THR A 1 1029 ? 37.038 2.076 41.600 1.00 52.38 1029 THR A C 1
ATOM 8114 O O . THR A 1 1029 ? 36.838 3.073 40.907 1.00 52.38 1029 THR A O 1
ATOM 8117 N N . ALA A 1 1030 ? 37.491 2.174 42.855 1.00 50.41 1030 ALA A N 1
ATOM 8118 C CA . ALA A 1 1030 ? 37.765 3.455 43.498 1.00 50.41 1030 ALA A CA 1
ATOM 8119 C C . ALA A 1 1030 ? 38.942 4.196 42.844 1.00 50.41 1030 ALA A C 1
ATOM 8121 O O . ALA A 1 1030 ? 38.831 5.397 42.590 1.00 50.41 1030 ALA A O 1
ATOM 8122 N N . GLY A 1 1031 ? 40.035 3.497 42.519 1.00 50.06 1031 GLY A N 1
ATOM 8123 C CA . GLY A 1 1031 ? 41.181 4.070 41.806 1.00 50.06 1031 GLY A CA 1
ATOM 8124 C C . GLY A 1 1031 ? 40.788 4.621 40.435 1.00 50.06 1031 GLY A C 1
ATOM 8125 O O . GLY A 1 1031 ? 41.092 5.768 40.119 1.00 50.06 1031 GLY A O 1
ATOM 8126 N N . PHE A 1 1032 ? 40.015 3.851 39.666 1.00 53.56 1032 PHE A N 1
ATOM 8127 C CA . PHE A 1 1032 ? 39.522 4.258 38.351 1.00 53.56 1032 PHE A CA 1
ATOM 8128 C C . PHE A 1 1032 ? 38.635 5.517 38.401 1.00 53.56 1032 PHE A C 1
ATOM 8130 O O . PHE A 1 1032 ? 38.851 6.470 37.652 1.00 53.56 1032 PHE A O 1
ATOM 8137 N N . LEU A 1 1033 ? 37.653 5.558 39.309 1.00 50.62 1033 LEU A N 1
ATOM 8138 C CA . LEU A 1 1033 ? 36.712 6.682 39.418 1.00 50.62 1033 LEU A CA 1
ATOM 8139 C C . LEU A 1 1033 ? 37.364 7.952 39.976 1.00 50.62 1033 LEU A C 1
ATOM 8141 O O . LEU A 1 1033 ? 37.020 9.059 39.559 1.00 50.62 1033 LEU A O 1
ATOM 8145 N N . THR A 1 1034 ? 38.324 7.799 40.890 1.00 49.44 1034 THR A N 1
ATOM 8146 C CA . THR A 1 1034 ? 39.094 8.924 41.437 1.00 49.44 1034 THR A CA 1
ATOM 8147 C C . THR A 1 1034 ? 39.974 9.551 40.358 1.00 49.44 1034 THR A C 1
ATOM 8149 O O . THR A 1 1034 ? 40.029 10.777 40.262 1.00 49.44 1034 THR A O 1
ATOM 8152 N N . SER A 1 1035 ? 40.580 8.731 39.492 1.00 49.75 1035 SER A N 1
ATOM 8153 C CA . SER A 1 1035 ? 41.340 9.210 38.335 1.00 49.75 1035 SER A CA 1
ATOM 8154 C C . SER A 1 1035 ? 40.464 10.022 37.378 1.00 49.75 1035 SER A C 1
ATOM 8156 O O . SER A 1 1035 ? 40.863 11.111 36.991 1.00 49.75 1035 SER A O 1
ATOM 8158 N N . ILE A 1 1036 ? 39.236 9.585 37.068 1.00 51.34 1036 ILE A N 1
ATOM 8159 C CA . ILE A 1 1036 ? 38.299 10.362 36.224 1.00 51.34 1036 ILE A CA 1
ATOM 8160 C C . ILE A 1 1036 ? 37.916 11.697 36.883 1.00 51.34 1036 ILE A C 1
ATOM 8162 O O . ILE A 1 1036 ? 37.920 12.742 36.229 1.00 51.34 1036 ILE A O 1
ATOM 8166 N N . GLY A 1 1037 ? 37.611 11.678 38.184 1.00 46.44 1037 GLY A N 1
ATOM 8167 C CA . GLY A 1 1037 ? 37.190 12.863 38.938 1.00 46.44 1037 GLY A CA 1
ATOM 8168 C C . GLY A 1 1037 ? 38.262 13.950 39.071 1.00 46.44 1037 GLY A C 1
ATOM 8169 O O . GLY A 1 1037 ? 37.914 15.116 39.242 1.00 46.44 1037 GLY A O 1
ATOM 8170 N N . ALA A 1 1038 ? 39.546 13.597 38.962 1.00 46.03 1038 ALA A N 1
ATOM 8171 C CA . ALA A 1 1038 ? 40.664 14.538 39.037 1.00 46.03 1038 ALA A CA 1
ATOM 8172 C C . ALA A 1 1038 ? 40.859 15.383 37.758 1.00 46.03 1038 ALA A C 1
ATOM 8174 O O . ALA A 1 1038 ? 41.449 16.460 37.833 1.00 46.03 1038 ALA A O 1
ATOM 8175 N N . TYR A 1 1039 ? 40.356 14.923 36.603 1.00 49.69 1039 TYR A N 1
ATOM 8176 C CA . TYR A 1 1039 ? 40.503 15.606 35.304 1.00 49.69 1039 TYR A CA 1
ATOM 8177 C C . TYR A 1 1039 ? 39.279 16.426 34.879 1.00 49.69 1039 TYR A C 1
ATOM 8179 O O . TYR A 1 1039 ? 39.362 17.208 33.931 1.00 49.69 1039 TYR A O 1
ATOM 8187 N N . VAL A 1 1040 ? 38.150 16.295 35.579 1.00 47.41 1040 VAL A N 1
ATOM 8188 C CA . VAL A 1 1040 ? 37.042 17.251 35.463 1.00 47.41 1040 VAL A CA 1
ATOM 8189 C C . VAL A 1 1040 ? 37.456 18.502 36.247 1.00 47.41 1040 VAL A C 1
ATOM 8191 O O . VAL A 1 1040 ? 37.754 18.366 37.435 1.00 47.41 1040 VAL A O 1
ATOM 8194 N N . PRO A 1 1041 ? 37.515 19.707 35.641 1.00 40.75 1041 PRO A N 1
ATOM 8195 C CA . PRO A 1 1041 ? 37.986 20.903 36.329 1.00 40.75 1041 PRO A CA 1
ATOM 8196 C C . PRO A 1 1041 ? 37.252 21.083 37.661 1.00 40.75 1041 PRO A C 1
ATOM 8198 O O . PRO A 1 1041 ? 36.030 21.239 37.693 1.00 40.75 1041 PRO A O 1
ATOM 8201 N N . ALA A 1 1042 ? 37.995 21.034 38.767 1.00 33.44 1042 ALA A N 1
ATOM 8202 C CA . ALA A 1 1042 ? 37.475 21.350 40.091 1.00 33.44 1042 ALA A CA 1
ATOM 8203 C C . ALA A 1 1042 ? 36.835 22.757 40.029 1.00 33.44 1042 ALA A C 1
ATOM 8205 O O . ALA A 1 1042 ? 37.389 23.674 39.432 1.00 33.44 1042 ALA A O 1
ATOM 8206 N N . TYR A 1 1043 ? 35.644 22.999 40.570 1.00 34.59 1043 TYR A N 1
ATOM 8207 C CA . TYR A 1 1043 ? 35.452 23.105 42.010 1.00 34.59 1043 TYR A CA 1
ATOM 8208 C C . TYR A 1 1043 ? 33.963 23.199 42.378 1.00 34.59 1043 TYR A C 1
ATOM 8210 O O . TYR A 1 1043 ? 33.206 23.938 41.752 1.00 34.59 1043 TYR A O 1
ATOM 8218 N N . GLY A 1 1044 ? 33.600 22.538 43.486 1.00 30.97 1044 GLY A N 1
ATOM 8219 C CA . GLY A 1 1044 ? 32.376 22.803 44.253 1.00 30.97 1044 GLY A CA 1
ATOM 8220 C C . GLY A 1 1044 ? 31.406 21.622 44.352 1.00 30.97 1044 GLY A C 1
ATOM 8221 O O . GLY A 1 1044 ? 30.365 21.626 43.713 1.00 30.97 1044 GLY A O 1
ATOM 8222 N N . GLY A 1 1045 ? 31.729 20.601 45.155 1.00 32.53 1045 GLY A N 1
ATOM 8223 C CA . GLY A 1 1045 ? 30.768 19.587 45.639 1.00 32.53 1045 GLY A CA 1
ATOM 8224 C C . GLY A 1 1045 ? 30.300 18.499 44.657 1.00 32.53 1045 GLY A C 1
ATOM 8225 O O . GLY A 1 1045 ? 29.760 17.485 45.096 1.00 32.53 1045 GLY A O 1
ATOM 8226 N N . ALA A 1 1046 ? 30.527 18.645 43.349 1.00 33.59 1046 ALA A N 1
ATOM 8227 C CA . ALA A 1 1046 ? 30.043 17.678 42.357 1.00 33.59 1046 ALA A CA 1
ATOM 8228 C C . ALA A 1 1046 ? 30.944 16.437 42.190 1.00 33.59 1046 ALA A C 1
ATOM 8230 O O . ALA A 1 1046 ? 30.427 15.346 41.967 1.00 33.59 1046 ALA A O 1
ATOM 8231 N N . VAL A 1 1047 ? 32.267 16.553 42.370 1.00 33.50 1047 VAL A N 1
ATOM 8232 C CA . VAL A 1 1047 ? 33.188 15.397 42.258 1.00 33.50 1047 VAL A CA 1
ATOM 8233 C C . VAL A 1 1047 ? 32.959 14.399 43.398 1.00 33.50 1047 VAL A C 1
ATOM 8235 O O . VAL A 1 1047 ? 32.973 13.191 43.176 1.00 33.50 1047 VAL A O 1
ATOM 8238 N N . SER A 1 1048 ? 32.621 14.891 44.597 1.00 32.47 1048 SER A N 1
ATOM 8239 C CA . SER A 1 1048 ? 32.166 14.037 45.697 1.00 32.47 1048 SER A CA 1
ATOM 8240 C C . SER A 1 1048 ? 30.825 13.373 45.399 1.00 32.47 1048 SER A C 1
ATOM 8242 O O . SER A 1 1048 ? 30.643 12.243 45.815 1.00 32.47 1048 SER A O 1
ATOM 8244 N N . ASN A 1 1049 ? 29.914 14.002 44.647 1.00 35.78 1049 ASN A N 1
ATOM 8245 C CA . ASN A 1 1049 ? 28.620 13.399 44.300 1.00 35.78 1049 ASN A CA 1
ATOM 8246 C C . ASN A 1 1049 ? 28.711 12.405 43.135 1.00 35.78 1049 ASN A C 1
ATOM 8248 O O . ASN A 1 1049 ? 27.970 11.429 43.127 1.00 35.78 1049 ASN A O 1
ATOM 8252 N N . PHE A 1 1050 ? 29.631 12.603 42.187 1.00 35.19 1050 PHE A N 1
ATOM 8253 C CA . PHE A 1 1050 ? 29.892 11.638 41.116 1.00 35.19 1050 PHE A CA 1
ATOM 8254 C C . PHE A 1 1050 ? 30.616 10.397 41.658 1.00 35.19 1050 PHE A C 1
ATOM 8256 O O . PHE A 1 1050 ? 30.178 9.272 41.427 1.00 35.19 1050 PHE A O 1
ATOM 8263 N N . ALA A 1 1051 ? 31.668 10.596 42.462 1.00 32.34 1051 ALA A N 1
ATOM 8264 C CA . ALA A 1 1051 ? 32.407 9.496 43.077 1.00 32.34 1051 ALA A CA 1
ATOM 8265 C C . ALA A 1 1051 ? 31.600 8.797 44.189 1.00 32.34 1051 ALA A C 1
ATOM 8267 O O . ALA A 1 1051 ? 31.565 7.568 44.225 1.00 32.34 1051 ALA A O 1
ATOM 8268 N N . ALA A 1 1052 ? 30.886 9.532 45.056 1.00 32.50 1052 ALA A N 1
ATOM 8269 C CA . ALA A 1 1052 ? 30.009 8.916 46.057 1.00 32.50 1052 ALA A CA 1
ATOM 8270 C C . ALA A 1 1052 ? 28.758 8.292 45.421 1.00 32.50 1052 ALA A C 1
ATOM 8272 O O . ALA A 1 1052 ? 28.362 7.211 45.830 1.00 32.50 1052 ALA A O 1
ATOM 8273 N N . GLY A 1 1053 ? 28.173 8.894 44.381 1.00 33.31 1053 GLY A N 1
ATOM 8274 C CA . GLY A 1 1053 ? 26.973 8.372 43.714 1.00 33.31 1053 GLY A CA 1
ATOM 8275 C C . GLY A 1 1053 ? 27.164 7.015 43.029 1.00 33.31 1053 GLY A C 1
ATOM 8276 O O . GLY A 1 1053 ? 26.183 6.307 42.807 1.00 33.31 1053 GLY A O 1
ATOM 8277 N N . ILE A 1 1054 ? 28.412 6.641 42.727 1.00 34.22 1054 ILE A N 1
ATOM 8278 C CA . ILE A 1 1054 ? 28.765 5.314 42.211 1.00 34.22 1054 ILE A CA 1
ATOM 8279 C C . ILE A 1 1054 ? 29.226 4.378 43.344 1.00 34.22 1054 ILE A C 1
ATOM 8281 O O . ILE A 1 1054 ? 28.893 3.195 43.316 1.00 34.22 1054 ILE A O 1
ATOM 8285 N N . LEU A 1 1055 ? 29.952 4.878 44.357 1.00 32.50 1055 LEU A N 1
ATOM 8286 C CA . LEU A 1 1055 ? 30.555 4.032 45.402 1.00 32.50 1055 LEU A CA 1
ATOM 8287 C C . LEU A 1 1055 ? 29.679 3.763 46.637 1.00 32.50 1055 LEU A C 1
ATOM 8289 O O . LEU A 1 1055 ? 29.924 2.758 47.302 1.00 32.50 1055 LEU A O 1
ATOM 8293 N N . THR A 1 1056 ? 28.682 4.588 46.987 1.00 31.56 1056 THR A N 1
ATOM 8294 C CA . THR A 1 1056 ? 27.953 4.392 48.260 1.00 31.56 1056 THR A CA 1
ATOM 8295 C C . THR A 1 1056 ? 26.612 3.688 48.171 1.00 31.56 1056 THR A C 1
ATOM 8297 O O . THR A 1 1056 ? 26.141 3.234 49.208 1.00 31.56 1056 THR A O 1
ATOM 8300 N N . THR A 1 1057 ? 25.955 3.554 47.022 1.00 27.91 1057 THR A N 1
ATOM 8301 C CA . THR A 1 1057 ? 24.721 2.749 46.876 1.00 27.91 1057 THR A CA 1
ATOM 8302 C C . THR A 1 1057 ? 24.237 2.848 45.434 1.00 27.91 1057 THR A C 1
ATOM 8304 O O . THR A 1 1057 ? 24.405 3.888 44.811 1.00 27.91 1057 THR A O 1
ATOM 8307 N N . GLY A 1 1058 ? 23.607 1.800 44.897 1.00 31.92 1058 GLY A N 1
ATOM 8308 C CA . GLY A 1 1058 ? 23.056 1.744 43.534 1.00 31.92 1058 GLY A CA 1
ATOM 8309 C C . GLY A 1 1058 ? 21.898 2.711 43.225 1.00 31.92 1058 GLY A C 1
ATOM 8310 O O . GLY A 1 1058 ? 20.911 2.295 42.633 1.00 31.92 1058 GLY A O 1
ATOM 8311 N N . SER A 1 1059 ? 21.984 3.987 43.609 1.00 30.53 1059 SER A N 1
ATOM 8312 C CA . SER A 1 1059 ? 20.953 5.013 43.416 1.00 30.53 1059 SER A CA 1
ATOM 8313 C C . SER A 1 1059 ? 21.325 6.083 42.378 1.00 30.53 1059 SER A C 1
ATOM 8315 O O . SER A 1 1059 ? 20.427 6.611 41.726 1.00 30.53 1059 SER A O 1
ATOM 8317 N N . GLY A 1 1060 ? 22.611 6.362 42.128 1.00 32.84 1060 GLY A N 1
ATOM 8318 C CA . GLY A 1 1060 ? 23.025 7.335 41.103 1.00 32.84 1060 GLY A CA 1
ATOM 8319 C C . GLY A 1 1060 ? 22.681 6.878 39.681 1.00 32.84 1060 GLY A C 1
ATOM 8320 O O . GLY A 1 1060 ? 21.995 7.583 38.943 1.00 32.84 1060 GLY A O 1
ATOM 8321 N N . ILE A 1 1061 ? 23.058 5.644 39.338 1.00 33.94 1061 ILE A N 1
ATOM 8322 C CA . ILE A 1 1061 ? 22.768 5.020 38.035 1.00 33.94 1061 ILE A CA 1
ATOM 8323 C C . ILE A 1 1061 ? 21.281 4.633 37.916 1.00 33.94 1061 ILE A C 1
ATOM 8325 O O . ILE A 1 1061 ? 20.704 4.755 36.836 1.00 33.94 1061 ILE A O 1
ATOM 8329 N N . ALA A 1 1062 ? 20.616 4.284 39.024 1.00 33.34 1062 ALA A N 1
ATOM 8330 C CA . ALA A 1 1062 ? 19.176 4.002 39.036 1.00 33.34 1062 ALA A CA 1
ATOM 8331 C C . ALA A 1 1062 ? 18.301 5.263 38.883 1.00 33.34 1062 ALA A C 1
ATOM 8333 O O . ALA A 1 1062 ? 17.160 5.167 38.441 1.00 33.34 1062 ALA A O 1
ATOM 8334 N N . SER A 1 1063 ? 18.817 6.456 39.207 1.00 36.66 1063 SER A N 1
ATOM 8335 C CA . SER A 1 1063 ? 18.073 7.708 38.997 1.00 36.66 1063 SER A CA 1
ATOM 8336 C C . SER A 1 1063 ? 18.087 8.204 37.542 1.00 36.66 1063 SER A C 1
ATOM 8338 O O . SER A 1 1063 ? 17.228 9.001 37.169 1.00 36.66 1063 SER A O 1
ATOM 8340 N N . ALA A 1 1064 ? 19.018 7.714 36.711 1.00 34.94 1064 ALA A N 1
ATOM 8341 C CA . ALA A 1 1064 ? 19.190 8.148 35.320 1.00 34.94 1064 ALA A CA 1
ATOM 8342 C C . ALA A 1 1064 ? 19.072 7.022 34.272 1.00 34.94 1064 ALA A C 1
ATOM 8344 O O . ALA A 1 1064 ? 19.004 7.308 33.077 1.00 34.94 1064 ALA A O 1
ATOM 8345 N N . SER A 1 1065 ? 19.010 5.753 34.685 1.00 33.25 1065 SER A N 1
ATOM 8346 C CA . SER A 1 1065 ? 18.788 4.611 33.795 1.00 33.25 1065 SER A CA 1
ATOM 8347 C C . SER A 1 1065 ? 17.740 3.665 34.387 1.00 33.25 1065 SER A C 1
ATOM 8349 O O . SER A 1 1065 ? 17.801 3.285 35.552 1.00 33.25 1065 SER A O 1
ATOM 8351 N N . SER A 1 1066 ? 16.741 3.295 33.587 1.00 30.27 1066 SER A N 1
ATOM 8352 C CA . SER A 1 1066 ? 15.625 2.427 33.981 1.00 30.27 1066 SER A CA 1
ATOM 8353 C C . SER A 1 1066 ? 15.981 0.930 33.927 1.00 30.27 1066 SER A C 1
ATOM 8355 O O . SER A 1 1066 ? 15.185 0.135 33.431 1.00 30.27 1066 SER A O 1
ATOM 8357 N N . GLY A 1 1067 ? 17.185 0.538 34.360 1.00 38.81 1067 GLY A N 1
ATOM 8358 C CA . GLY A 1 1067 ? 17.680 -0.842 34.261 1.00 38.81 1067 GLY A CA 1
ATOM 8359 C C . GLY A 1 1067 ? 18.349 -1.352 35.540 1.00 38.81 1067 GLY A C 1
ATOM 8360 O O . GLY A 1 1067 ? 18.926 -0.576 36.297 1.00 38.81 1067 GLY A O 1
ATOM 8361 N N . GLU A 1 1068 ? 18.271 -2.668 35.776 1.00 38.34 1068 GLU A N 1
ATOM 8362 C CA . GLU A 1 1068 ? 18.984 -3.359 36.863 1.00 38.34 1068 GLU A CA 1
ATOM 8363 C C . GLU A 1 1068 ? 20.509 -3.247 36.688 1.00 38.34 1068 GLU A C 1
ATOM 8365 O O . GLU A 1 1068 ? 21.067 -3.658 35.668 1.00 38.34 1068 GLU A O 1
ATOM 8370 N N . VAL A 1 1069 ? 21.196 -2.724 37.708 1.00 42.09 1069 VAL A N 1
ATOM 8371 C CA . VAL A 1 1069 ? 22.663 -2.638 37.766 1.00 42.09 1069 VAL A CA 1
ATOM 8372 C C . VAL A 1 1069 ? 23.233 -4.015 38.135 1.00 42.09 1069 VAL A C 1
ATOM 8374 O O . VAL A 1 1069 ? 22.941 -4.543 39.208 1.00 42.09 1069 VAL A O 1
ATOM 8377 N N . LYS A 1 1070 ? 24.045 -4.614 37.254 1.00 45.66 1070 LYS A N 1
ATOM 8378 C CA . LYS A 1 1070 ? 24.691 -5.923 37.486 1.00 45.66 1070 LYS A CA 1
ATOM 8379 C C . LYS A 1 1070 ? 25.819 -5.822 38.529 1.00 45.66 1070 LYS A C 1
ATOM 8381 O O . LYS A 1 1070 ? 26.580 -4.861 38.518 1.00 45.66 1070 LYS A O 1
ATOM 8386 N N . ASP A 1 1071 ? 25.958 -6.835 39.392 1.00 51.00 1071 ASP A N 1
ATOM 8387 C CA . ASP A 1 1071 ? 26.962 -6.891 40.474 1.00 51.00 1071 ASP A CA 1
ATOM 8388 C C . ASP A 1 1071 ? 28.419 -6.855 39.936 1.00 51.00 1071 ASP A C 1
ATOM 8390 O O . ASP A 1 1071 ? 28.846 -7.807 39.257 1.00 51.00 1071 ASP A O 1
ATOM 8394 N N . PRO A 1 1072 ? 29.205 -5.799 40.247 1.00 50.56 1072 PRO A N 1
ATOM 8395 C CA . PRO A 1 1072 ? 30.538 -5.585 39.680 1.00 50.56 1072 PRO A CA 1
ATOM 8396 C C . PRO A 1 1072 ? 31.649 -6.419 40.342 1.00 50.56 1072 PRO A C 1
ATOM 8398 O O . PRO A 1 1072 ? 32.784 -6.386 39.870 1.00 50.56 1072 PRO A O 1
ATOM 8401 N N . ARG A 1 1073 ? 31.361 -7.180 41.409 1.00 54.41 1073 ARG A N 1
ATOM 8402 C CA . ARG A 1 1073 ? 32.372 -7.955 42.157 1.00 54.41 1073 ARG A CA 1
ATOM 8403 C C . ARG A 1 1073 ? 33.062 -9.013 41.297 1.00 54.41 1073 ARG A C 1
ATOM 8405 O O . ARG A 1 1073 ? 32.376 -9.821 40.682 1.00 54.41 1073 ARG A O 1
ATOM 8412 N N . PHE A 1 1074 ? 34.389 -9.070 41.297 1.00 58.03 1074 PHE A N 1
ATOM 8413 C CA . PHE A 1 1074 ? 35.164 -10.156 40.682 1.00 58.03 1074 PHE A CA 1
ATOM 8414 C C . PHE A 1 1074 ? 36.117 -10.775 41.704 1.00 58.03 1074 PHE A C 1
ATOM 8416 O O . PHE A 1 1074 ? 36.608 -10.092 42.603 1.00 58.03 1074 PHE A O 1
ATOM 8423 N N . ASP A 1 1075 ? 36.360 -12.069 41.550 1.00 57.69 1075 ASP A N 1
ATOM 8424 C CA . ASP A 1 1075 ? 37.174 -12.909 42.432 1.00 57.69 1075 ASP A CA 1
ATOM 8425 C C . ASP A 1 1075 ? 38.265 -13.680 41.667 1.00 57.69 1075 ASP A C 1
ATOM 8427 O O . ASP A 1 1075 ? 39.084 -14.354 42.277 1.00 57.69 1075 ASP A O 1
ATOM 8431 N N . THR A 1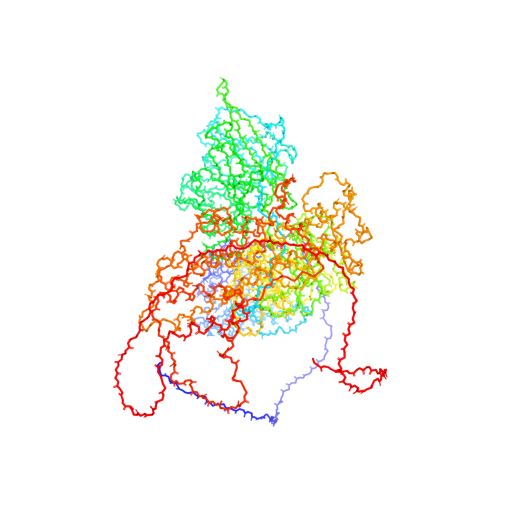 1076 ? 38.329 -13.552 40.337 1.00 59.84 1076 THR A N 1
ATOM 8432 C CA . THR A 1 1076 ? 39.312 -14.226 39.465 1.00 59.84 1076 THR A CA 1
ATOM 8433 C C . THR A 1 1076 ? 39.751 -13.325 38.305 1.00 59.84 1076 THR A C 1
ATOM 8435 O O . THR A 1 1076 ? 38.988 -12.464 37.862 1.00 59.84 1076 THR A O 1
ATOM 8438 N N . LEU A 1 1077 ? 40.956 -13.537 37.758 1.00 54.59 1077 LEU A N 1
ATOM 8439 C CA . LEU A 1 1077 ? 41.468 -12.776 36.598 1.00 54.59 1077 LEU A CA 1
ATOM 8440 C C . LEU A 1 1077 ? 40.588 -12.906 35.333 1.00 54.59 1077 LEU A C 1
ATOM 8442 O O . LEU A 1 1077 ? 40.491 -11.966 34.545 1.00 54.59 1077 LEU A O 1
ATOM 8446 N N . GLU A 1 1078 ? 39.914 -14.043 35.147 1.00 54.91 1078 GLU A N 1
ATOM 8447 C CA . GLU A 1 1078 ? 39.009 -14.286 34.013 1.00 54.91 1078 GLU A CA 1
ATOM 8448 C C . GLU A 1 1078 ? 37.673 -13.529 34.162 1.00 54.91 1078 GLU A C 1
ATOM 8450 O O . GLU A 1 1078 ? 37.185 -12.899 33.214 1.00 54.91 1078 GLU A O 1
ATOM 8455 N N . SER A 1 1079 ? 37.110 -13.499 35.378 1.00 56.91 1079 SER A N 1
ATOM 8456 C CA . SER A 1 1079 ? 35.921 -12.685 35.667 1.00 56.91 1079 SER A CA 1
ATOM 8457 C C . SER A 1 1079 ? 36.224 -11.183 35.630 1.00 56.91 1079 SER A C 1
ATOM 8459 O O . SER A 1 1079 ? 35.364 -10.413 35.206 1.00 56.91 1079 SER A O 1
ATOM 8461 N N . LEU A 1 1080 ? 37.451 -10.767 35.974 1.00 55.84 1080 LEU A N 1
ATOM 8462 C CA . LEU A 1 1080 ? 37.911 -9.383 35.850 1.00 55.84 1080 LEU A CA 1
ATOM 8463 C C . LEU A 1 1080 ? 37.810 -8.889 34.402 1.00 55.84 1080 LEU A C 1
ATOM 8465 O O . LEU A 1 1080 ? 37.179 -7.864 34.172 1.00 55.84 1080 LEU A O 1
ATOM 8469 N N . ALA A 1 1081 ? 38.354 -9.614 33.419 1.00 53.62 1081 ALA A N 1
ATOM 8470 C CA . ALA A 1 1081 ? 38.320 -9.185 32.015 1.00 53.62 1081 ALA A CA 1
ATOM 8471 C C . ALA A 1 1081 ? 36.883 -9.026 31.480 1.00 53.62 1081 ALA A C 1
ATOM 8473 O O . ALA A 1 1081 ? 36.571 -8.037 30.817 1.00 53.62 1081 ALA A O 1
ATOM 8474 N N . THR A 1 1082 ? 35.997 -9.963 31.830 1.00 54.34 1082 THR A N 1
ATOM 8475 C CA . THR A 1 1082 ? 34.588 -9.957 31.402 1.00 54.34 1082 THR A CA 1
ATOM 8476 C C . THR A 1 1082 ? 33.779 -8.858 32.104 1.00 54.34 1082 THR A C 1
ATOM 8478 O O . THR A 1 1082 ? 32.942 -8.197 31.484 1.00 54.34 1082 THR A O 1
ATOM 8481 N N . LYS A 1 1083 ? 34.035 -8.615 33.397 1.00 57.12 1083 LYS A N 1
ATOM 8482 C CA . LYS A 1 1083 ? 33.337 -7.578 34.173 1.00 57.12 1083 LYS A CA 1
ATOM 8483 C C . LYS A 1 1083 ? 33.874 -6.173 33.913 1.00 57.12 1083 LYS A C 1
ATOM 8485 O O . LYS A 1 1083 ? 33.090 -5.231 33.977 1.00 57.12 1083 LYS A O 1
ATOM 8490 N N . LEU A 1 1084 ? 35.146 -6.015 33.543 1.00 53.16 1084 LEU A N 1
ATOM 8491 C CA . LEU A 1 1084 ? 35.716 -4.719 33.160 1.00 53.16 1084 LEU A CA 1
ATOM 8492 C C . LEU A 1 1084 ? 35.111 -4.203 31.844 1.00 53.16 1084 LEU A C 1
ATOM 8494 O O . LEU A 1 1084 ? 34.892 -3.003 31.706 1.00 53.16 1084 LEU A O 1
ATOM 8498 N N . THR A 1 1085 ? 34.761 -5.097 30.910 1.00 51.97 1085 THR A N 1
ATOM 8499 C CA . THR A 1 1085 ? 33.998 -4.739 29.701 1.00 51.97 1085 THR A CA 1
ATOM 8500 C C . THR A 1 1085 ? 32.603 -4.221 30.058 1.00 51.97 1085 THR A C 1
ATOM 8502 O O . THR A 1 1085 ? 32.208 -3.158 29.586 1.00 51.97 1085 THR A O 1
ATOM 8505 N N . ALA A 1 1086 ? 31.887 -4.911 30.953 1.00 52.78 1086 ALA A N 1
ATOM 8506 C CA . ALA A 1 1086 ? 30.587 -4.447 31.442 1.00 52.78 1086 ALA A CA 1
ATOM 8507 C C . ALA A 1 1086 ? 30.697 -3.117 32.214 1.0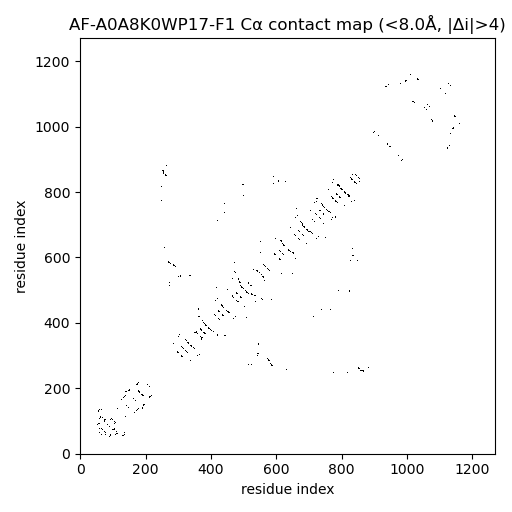0 52.78 1086 ALA A C 1
ATOM 8509 O O . ALA A 1 1086 ? 29.849 -2.244 32.069 1.00 52.78 1086 ALA A O 1
ATOM 8510 N N . PHE A 1 1087 ? 31.766 -2.930 32.990 1.00 51.94 1087 PHE A N 1
ATOM 8511 C CA . PHE A 1 1087 ? 32.054 -1.684 33.698 1.00 51.94 1087 PHE A CA 1
ATOM 8512 C C . PHE A 1 1087 ? 32.365 -0.523 32.740 1.00 51.94 1087 PHE A C 1
ATOM 8514 O O . PHE A 1 1087 ? 31.861 0.577 32.946 1.00 51.94 1087 PHE A O 1
ATOM 8521 N N . ASN A 1 1088 ? 33.117 -0.761 31.659 1.00 52.91 1088 ASN A N 1
ATOM 8522 C CA . ASN A 1 1088 ? 33.358 0.232 30.606 1.00 52.91 1088 ASN A CA 1
ATOM 8523 C C . ASN A 1 1088 ? 32.042 0.688 29.947 1.00 52.91 1088 ASN A C 1
ATOM 8525 O O . ASN A 1 1088 ? 31.839 1.880 29.713 1.00 52.91 1088 ASN A O 1
ATOM 8529 N N . ASP A 1 1089 ? 31.112 -0.243 29.718 1.00 52.66 1089 ASP A N 1
ATOM 8530 C CA . ASP A 1 1089 ? 29.774 0.081 29.220 1.00 52.66 1089 ASP A CA 1
ATOM 8531 C C . ASP A 1 1089 ? 28.949 0.907 30.215 1.00 52.66 1089 ASP A C 1
ATOM 8533 O O . ASP A 1 1089 ? 28.247 1.832 29.805 1.00 52.66 1089 ASP A O 1
ATOM 8537 N N . GLU A 1 1090 ? 29.045 0.629 31.515 1.00 52.34 1090 GLU A N 1
ATOM 8538 C CA . GLU A 1 1090 ? 28.354 1.415 32.543 1.00 52.34 1090 GLU A CA 1
ATOM 8539 C C . GLU A 1 1090 ? 28.969 2.810 32.736 1.00 52.34 1090 GLU A C 1
ATOM 8541 O O . GLU A 1 1090 ? 28.235 3.788 32.859 1.00 52.34 1090 GLU A O 1
ATOM 8546 N N . VAL A 1 1091 ? 30.297 2.951 32.670 1.00 50.56 1091 VAL A N 1
ATOM 8547 C CA . VAL A 1 1091 ? 30.988 4.256 32.694 1.00 50.56 1091 VAL A CA 1
ATOM 8548 C C . VAL A 1 1091 ? 30.616 5.086 31.465 1.00 50.56 1091 VAL A C 1
ATOM 8550 O O . VAL A 1 1091 ? 30.359 6.288 31.577 1.00 50.56 1091 VAL A O 1
ATOM 8553 N N . ARG A 1 1092 ? 30.518 4.453 30.290 1.00 52.03 1092 ARG A N 1
ATOM 8554 C CA . ARG A 1 1092 ? 30.027 5.100 29.069 1.00 52.03 1092 ARG A CA 1
ATOM 8555 C C . ARG A 1 1092 ? 28.588 5.591 29.243 1.00 52.03 1092 ARG A C 1
ATOM 8557 O O . ARG A 1 1092 ? 28.323 6.767 28.999 1.00 52.03 1092 ARG A O 1
ATOM 8564 N N . LYS A 1 1093 ? 27.679 4.741 29.733 1.00 50.81 1093 LYS A N 1
ATOM 8565 C CA . LYS A 1 1093 ? 26.278 5.116 30.006 1.00 50.81 1093 LYS A CA 1
ATOM 8566 C C . LYS A 1 1093 ? 26.162 6.224 31.056 1.00 50.81 1093 LYS A C 1
ATOM 8568 O O . LYS A 1 1093 ? 25.343 7.123 30.891 1.00 50.81 1093 LYS A O 1
ATOM 8573 N N . ALA A 1 1094 ? 26.983 6.197 32.106 1.00 50.41 1094 ALA A N 1
ATOM 8574 C CA . ALA A 1 1094 ? 26.993 7.213 33.157 1.00 50.41 1094 ALA A CA 1
ATOM 8575 C C . ALA A 1 1094 ? 27.473 8.579 32.640 1.00 50.41 1094 ALA A C 1
ATOM 8577 O O . ALA A 1 1094 ? 26.868 9.599 32.964 1.00 50.41 1094 ALA A O 1
ATOM 8578 N N . ASN A 1 1095 ? 28.502 8.614 31.787 1.00 50.31 1095 ASN A N 1
ATOM 8579 C CA . ASN A 1 1095 ? 28.954 9.850 31.140 1.00 50.31 1095 ASN A CA 1
ATOM 8580 C C . ASN A 1 1095 ? 27.925 10.389 30.144 1.00 50.31 1095 ASN A C 1
ATOM 8582 O O . ASN A 1 1095 ? 27.632 11.585 30.145 1.00 50.31 1095 ASN A O 1
ATOM 8586 N N . GLU A 1 1096 ? 27.320 9.514 29.337 1.00 50.22 1096 GLU A N 1
ATOM 8587 C CA . GLU A 1 1096 ? 26.209 9.888 28.460 1.00 50.22 1096 GLU A CA 1
ATOM 8588 C C . GLU A 1 1096 ? 25.029 10.451 29.265 1.00 50.22 1096 GLU A C 1
ATOM 8590 O O . GLU A 1 1096 ? 24.429 11.439 28.852 1.00 50.22 1096 GLU A O 1
ATOM 8595 N N . ALA A 1 1097 ? 24.715 9.875 30.429 1.00 50.12 1097 ALA A N 1
ATOM 8596 C CA . ALA A 1 1097 ? 23.664 10.357 31.321 1.00 50.12 1097 ALA A CA 1
ATOM 8597 C C . ALA A 1 1097 ? 24.017 11.694 31.995 1.00 50.12 1097 ALA A C 1
ATOM 8599 O O . ALA A 1 1097 ? 23.158 12.569 32.068 1.00 50.12 1097 ALA A O 1
ATOM 8600 N N . TYR A 1 1098 ? 25.263 11.892 32.437 1.00 51.38 1098 TYR A N 1
ATOM 8601 C CA . TYR A 1 1098 ? 25.740 13.157 33.006 1.00 51.38 1098 TYR A CA 1
ATOM 8602 C C . TYR A 1 1098 ? 25.661 14.297 31.984 1.00 51.38 1098 TYR A C 1
ATOM 8604 O O . TYR A 1 1098 ? 25.076 15.344 32.265 1.00 51.38 1098 TYR A O 1
ATOM 8612 N N . PHE A 1 1099 ? 26.160 14.079 30.763 1.00 53.12 1099 PHE A N 1
ATOM 8613 C CA . PHE A 1 1099 ? 26.092 15.082 29.700 1.00 53.12 1099 PHE A CA 1
ATOM 8614 C C . PHE A 1 1099 ? 24.672 15.275 29.164 1.00 53.12 1099 PHE A C 1
ATOM 8616 O O . PHE A 1 1099 ? 24.284 16.409 28.896 1.00 53.12 1099 PHE A O 1
ATOM 8623 N N . LYS A 1 1100 ? 23.845 14.222 29.103 1.00 50.75 1100 LYS A N 1
ATOM 8624 C CA . LYS A 1 1100 ? 22.400 14.377 28.877 1.00 50.75 1100 LYS A CA 1
ATOM 8625 C C . LYS A 1 1100 ? 21.739 15.159 30.008 1.00 50.75 1100 LYS A C 1
ATOM 8627 O O . LYS A 1 1100 ? 20.867 15.948 29.713 1.00 50.75 1100 LYS A O 1
ATOM 8632 N N . CYS A 1 1101 ? 22.134 15.033 31.270 1.00 49.78 1101 CYS A N 1
ATOM 8633 C CA . CYS A 1 1101 ? 21.566 15.847 32.350 1.00 49.78 1101 CYS A CA 1
ATOM 8634 C C . CYS A 1 1101 ? 21.982 17.324 32.234 1.00 49.78 1101 CYS A C 1
ATOM 8636 O O . CYS A 1 1101 ? 21.141 18.205 32.391 1.00 49.78 1101 CYS A O 1
ATOM 8638 N N . LEU A 1 1102 ? 23.247 17.588 31.890 1.00 52.19 1102 LEU A N 1
ATOM 8639 C CA . LEU A 1 1102 ? 23.780 18.934 31.653 1.00 52.19 1102 LEU A CA 1
ATOM 8640 C C . LEU A 1 1102 ? 23.126 19.622 30.432 1.00 52.19 1102 LEU A C 1
ATOM 8642 O O . LEU A 1 1102 ? 22.983 20.843 30.426 1.00 52.19 1102 LEU A O 1
ATOM 8646 N N . LEU A 1 1103 ? 22.738 18.847 29.405 1.00 50.06 1103 LEU A N 1
ATOM 8647 C CA . LEU A 1 1103 ? 22.263 19.347 28.103 1.00 50.06 1103 LEU A CA 1
ATOM 8648 C C . LEU A 1 1103 ? 20.750 19.165 27.840 1.00 50.06 1103 LEU A C 1
ATOM 8650 O O . LEU A 1 1103 ? 20.180 19.942 27.084 1.00 50.06 1103 LEU A O 1
ATOM 8654 N N . ALA A 1 1104 ? 20.067 18.175 28.427 1.00 41.59 1104 ALA A N 1
ATOM 8655 C CA . ALA A 1 1104 ? 18.657 17.855 28.134 1.00 41.59 1104 ALA A CA 1
ATOM 8656 C C . ALA A 1 1104 ? 17.652 18.784 28.826 1.00 41.59 1104 ALA A C 1
ATOM 8658 O O . ALA A 1 1104 ? 16.478 18.804 28.456 1.00 41.59 1104 ALA A O 1
ATOM 8659 N N . THR A 1 1105 ? 18.069 19.580 29.811 1.00 44.69 1105 THR A N 1
ATOM 8660 C CA . THR A 1 1105 ? 17.220 20.656 30.322 1.00 44.69 1105 THR A CA 1
ATOM 8661 C C . THR A 1 1105 ? 17.430 21.924 29.502 1.00 44.69 1105 THR A C 1
ATOM 8663 O O . THR A 1 1105 ? 18.129 22.837 29.936 1.00 44.69 1105 THR A O 1
ATOM 8666 N N . THR A 1 1106 ? 16.716 22.072 28.381 1.00 48.69 1106 THR A N 1
ATOM 8667 C CA . THR A 1 1106 ? 16.144 23.401 28.100 1.00 48.69 1106 THR A CA 1
ATOM 8668 C C . THR A 1 1106 ? 15.404 23.816 29.373 1.00 48.69 1106 THR A C 1
ATOM 8670 O O . THR A 1 1106 ? 14.541 23.042 29.802 1.00 48.69 1106 THR A O 1
ATOM 8673 N N . PRO A 1 1107 ? 15.733 24.941 30.039 1.00 43.44 1107 PRO A N 1
ATOM 8674 C CA . PRO A 1 1107 ? 15.095 25.280 31.303 1.00 43.44 1107 PRO A CA 1
ATOM 8675 C C . PRO A 1 1107 ? 13.578 25.342 31.076 1.00 43.44 1107 PRO A C 1
ATOM 8677 O O . PRO A 1 1107 ? 13.124 26.169 30.278 1.00 43.44 1107 PRO A O 1
ATOM 8680 N N . PRO A 1 1108 ? 12.779 24.469 31.720 1.00 33.69 1108 PRO A N 1
ATOM 8681 C CA . PRO A 1 1108 ? 11.340 24.491 31.545 1.00 33.69 1108 PRO A CA 1
ATOM 8682 C C . PRO A 1 1108 ? 10.846 25.806 32.139 1.00 33.69 1108 PRO A C 1
ATOM 8684 O O . PRO A 1 1108 ? 11.096 26.094 33.311 1.00 33.69 1108 PRO A O 1
ATOM 8687 N N . ASN A 1 1109 ? 10.168 26.618 31.333 1.00 37.34 1109 ASN A N 1
ATOM 8688 C CA . ASN A 1 1109 ? 9.393 27.770 31.795 1.00 37.34 1109 ASN A CA 1
ATOM 8689 C C . ASN A 1 1109 ? 10.166 28.812 32.635 1.00 37.34 1109 ASN A C 1
ATOM 8691 O O . ASN A 1 1109 ? 9.583 29.437 33.514 1.00 37.34 1109 ASN A O 1
ATOM 8695 N N . GLY A 1 1110 ? 11.462 29.025 32.374 1.00 42.22 1110 GLY A N 1
ATOM 8696 C CA . GLY A 1 1110 ? 12.226 30.080 33.055 1.00 42.22 1110 GLY A CA 1
ATOM 8697 C C . GLY A 1 1110 ? 12.540 29.796 34.529 1.00 42.22 1110 GLY A C 1
ATOM 8698 O O . GLY A 1 1110 ? 12.699 30.736 35.301 1.00 42.22 1110 GLY A O 1
ATOM 8699 N N . ASN A 1 1111 ? 12.641 28.524 34.934 1.00 39.94 1111 ASN A N 1
ATOM 8700 C CA . ASN A 1 1111 ? 13.102 28.178 36.279 1.00 39.94 1111 ASN A CA 1
ATOM 8701 C C . ASN A 1 1111 ? 14.591 28.560 36.465 1.00 39.94 1111 ASN A C 1
ATOM 8703 O O . ASN A 1 1111 ? 15.494 27.913 35.917 1.00 39.94 1111 ASN A O 1
ATOM 8707 N N . ALA A 1 1112 ? 14.829 29.633 37.224 1.00 41.34 1112 ALA A N 1
ATOM 8708 C CA . ALA A 1 1112 ? 16.142 30.227 37.460 1.00 41.34 1112 ALA A CA 1
ATOM 8709 C C . ALA A 1 1112 ? 17.122 29.274 38.170 1.00 41.34 1112 ALA A C 1
ATOM 8711 O O . ALA A 1 1112 ? 18.311 29.300 37.858 1.00 41.34 1112 ALA A O 1
ATOM 8712 N N . ASP A 1 1113 ? 16.632 28.361 39.016 1.00 41.69 1113 ASP A N 1
ATOM 8713 C CA . ASP A 1 1113 ? 17.483 27.524 39.873 1.00 41.69 1113 ASP A CA 1
ATOM 8714 C C . ASP A 1 1113 ? 18.222 26.424 39.095 1.00 41.69 1113 ASP A C 1
ATOM 8716 O O . ASP A 1 1113 ? 19.402 26.177 39.334 1.00 41.69 1113 ASP A O 1
ATOM 8720 N N . ARG A 1 1114 ? 17.575 25.802 38.095 1.00 42.75 1114 ARG A N 1
ATOM 8721 C CA . ARG A 1 1114 ? 18.235 24.821 37.201 1.00 42.75 1114 ARG A CA 1
ATOM 8722 C C . ARG A 1 1114 ? 19.051 25.471 36.087 1.00 42.75 1114 ARG A C 1
ATOM 8724 O O . ARG A 1 1114 ? 19.937 24.841 35.522 1.00 42.75 1114 ARG A O 1
ATOM 8731 N N . SER A 1 1115 ? 18.792 26.746 35.801 1.00 48.12 1115 SER A N 1
ATOM 8732 C CA . SER A 1 1115 ? 19.589 27.534 34.856 1.00 48.12 1115 SER A CA 1
ATOM 8733 C C . SER A 1 1115 ? 20.982 27.869 35.411 1.00 48.12 1115 SER A C 1
ATOM 8735 O O . SER A 1 1115 ? 21.842 28.319 34.653 1.00 48.12 1115 SER A O 1
ATOM 8737 N N . MET A 1 1116 ? 21.216 27.666 36.717 1.00 48.53 1116 MET A N 1
ATOM 8738 C CA . MET A 1 1116 ? 22.459 28.043 37.386 1.00 48.53 1116 MET A CA 1
ATOM 8739 C C . MET A 1 1116 ? 23.632 27.100 37.116 1.00 48.53 1116 MET A C 1
ATOM 8741 O O . MET A 1 1116 ? 24.752 27.583 37.094 1.00 48.53 1116 MET A O 1
ATOM 8745 N N . GLU A 1 1117 ? 23.442 25.798 36.886 1.00 56.22 1117 GLU A N 1
ATOM 8746 C CA . GLU A 1 1117 ? 24.580 24.868 36.732 1.00 56.22 1117 GLU A CA 1
ATOM 8747 C C . GLU A 1 1117 ? 25.402 25.166 35.470 1.00 56.22 1117 GLU A C 1
ATOM 8749 O O . GLU A 1 1117 ? 26.601 25.433 35.558 1.00 56.22 1117 GLU A O 1
ATOM 8754 N N . LEU A 1 1118 ? 24.748 25.245 34.306 1.00 58.34 1118 LEU A N 1
ATOM 8755 C CA . LEU A 1 1118 ? 25.402 25.658 33.061 1.00 58.34 1118 LEU A CA 1
ATOM 8756 C C . LEU A 1 1118 ? 25.853 27.128 33.113 1.00 58.34 1118 LEU A C 1
ATOM 8758 O O . LEU A 1 1118 ? 26.931 27.463 32.622 1.00 58.34 1118 LEU A O 1
ATOM 8762 N N . ALA A 1 1119 ? 25.067 28.014 33.736 1.00 57.66 1119 ALA A N 1
ATOM 8763 C CA . ALA A 1 1119 ? 25.464 29.408 33.921 1.00 57.66 1119 ALA A CA 1
ATOM 8764 C C . ALA A 1 1119 ? 26.741 29.527 34.761 1.00 57.66 1119 ALA A C 1
ATOM 8766 O O . ALA A 1 1119 ? 27.620 30.293 34.389 1.00 57.66 1119 ALA A O 1
ATOM 8767 N N . ASN A 1 1120 ? 26.893 28.737 35.822 1.00 57.19 1120 ASN A N 1
ATOM 8768 C CA . ASN A 1 1120 ? 28.080 28.713 36.673 1.00 57.19 1120 ASN A CA 1
ATOM 8769 C C . ASN A 1 1120 ? 29.313 28.205 35.920 1.00 57.19 1120 ASN A C 1
ATOM 8771 O O . ASN A 1 1120 ? 30.394 28.750 36.120 1.00 57.19 1120 ASN A O 1
ATOM 8775 N N . VAL A 1 1121 ? 29.153 27.220 35.029 1.00 60.94 1121 VAL A N 1
ATOM 8776 C CA . VAL A 1 1121 ? 30.230 26.739 34.143 1.00 60.94 1121 VAL A CA 1
ATOM 8777 C C . VAL A 1 1121 ? 30.665 27.842 33.171 1.00 60.94 1121 VAL A C 1
ATOM 8779 O O . VAL A 1 1121 ? 31.856 28.111 33.022 1.00 60.94 1121 VAL A O 1
ATOM 8782 N N . VAL A 1 1122 ? 29.712 28.550 32.559 1.00 60.97 1122 VAL A N 1
ATOM 8783 C CA . VAL A 1 1122 ? 29.997 29.646 31.616 1.00 60.97 1122 VAL A CA 1
ATOM 8784 C C . VAL A 1 1122 ? 30.553 30.891 32.330 1.00 60.97 1122 VAL A C 1
ATOM 8786 O O . VAL A 1 1122 ? 31.455 31.541 31.806 1.00 60.97 1122 VAL A O 1
ATOM 8789 N N . ALA A 1 1123 ? 30.104 31.194 33.554 1.00 61.28 1123 ALA A N 1
ATOM 8790 C CA . ALA A 1 1123 ? 30.522 32.343 34.377 1.00 61.28 1123 ALA A CA 1
ATOM 8791 C C . ALA A 1 1123 ? 32.029 32.466 34.586 1.00 61.28 1123 ALA A C 1
ATOM 8793 O O . ALA A 1 1123 ? 32.531 33.549 34.885 1.00 61.28 1123 ALA A O 1
ATOM 8794 N N . GLN A 1 1124 ? 32.743 31.352 34.458 1.00 63.06 1124 GLN A N 1
ATOM 8795 C CA . GLN A 1 1124 ? 34.175 31.273 34.707 1.00 63.06 1124 GLN A CA 1
ATOM 8796 C C . GLN A 1 1124 ? 35.005 31.991 33.638 1.00 63.06 1124 GLN A C 1
ATOM 8798 O O . GLN A 1 1124 ? 36.202 32.183 33.825 1.00 63.06 1124 GLN A O 1
ATOM 8803 N N . GLY A 1 1125 ? 34.404 32.408 32.519 1.00 58.25 1125 GLY A N 1
ATOM 8804 C CA . GLY A 1 1125 ? 35.097 33.183 31.488 1.00 58.25 1125 GLY A CA 1
ATOM 8805 C C . GLY A 1 1125 ? 36.000 32.350 30.568 1.00 58.25 1125 GLY A C 1
ATOM 8806 O O . GLY A 1 1125 ? 36.408 32.845 29.524 1.00 58.25 1125 GLY A O 1
ATOM 8807 N N . LEU A 1 1126 ? 36.279 31.084 30.908 1.00 62.97 1126 LEU A N 1
ATOM 8808 C CA . LEU A 1 1126 ? 37.152 30.185 30.137 1.00 62.97 1126 LEU A CA 1
ATOM 8809 C C . LEU A 1 1126 ? 36.662 30.001 28.698 1.00 62.97 1126 LEU A C 1
ATOM 8811 O O . LEU A 1 1126 ? 37.432 30.103 27.750 1.00 62.97 1126 LEU A O 1
ATOM 8815 N N . PHE A 1 1127 ? 35.353 29.831 28.525 1.00 65.50 1127 PHE A N 1
ATOM 8816 C CA . PHE A 1 1127 ? 34.738 29.622 27.215 1.00 65.50 1127 PHE A CA 1
ATOM 8817 C C . PHE A 1 1127 ? 34.593 30.909 26.390 1.00 65.50 1127 PHE A C 1
ATOM 8819 O O . PHE A 1 1127 ? 34.131 30.852 25.256 1.00 65.50 1127 PHE A O 1
ATOM 8826 N N . PHE A 1 1128 ? 35.009 32.065 26.912 1.00 61.09 1128 PHE A N 1
ATOM 8827 C CA . PHE A 1 1128 ? 34.990 33.340 26.190 1.00 61.09 1128 PHE A CA 1
ATOM 8828 C C . PHE A 1 1128 ? 36.325 33.678 25.515 1.00 61.09 1128 PHE A C 1
ATOM 8830 O O . PHE A 1 1128 ? 36.415 34.700 24.843 1.00 61.09 1128 PHE A O 1
ATOM 8837 N N . GLN A 1 1129 ? 37.348 32.837 25.681 1.00 60.50 1129 GLN A N 1
ATOM 8838 C CA . GLN A 1 1129 ? 38.650 33.016 25.040 1.00 60.50 1129 GLN A CA 1
ATOM 8839 C C . GLN A 1 1129 ? 38.594 32.595 23.572 1.00 60.50 1129 GLN A C 1
ATOM 8841 O O . GLN A 1 1129 ? 37.874 31.668 23.212 1.00 60.50 1129 GLN A O 1
ATOM 8846 N N . ARG A 1 1130 ? 39.350 33.250 22.690 1.00 54.72 1130 ARG A N 1
ATOM 8847 C CA . ARG A 1 1130 ? 39.368 32.858 21.268 1.00 54.72 1130 ARG A CA 1
ATOM 8848 C C . ARG A 1 1130 ? 39.962 31.471 21.012 1.00 54.72 1130 ARG A C 1
ATOM 8850 O O . ARG A 1 1130 ? 39.437 30.789 20.134 1.00 54.72 1130 ARG A O 1
ATOM 8857 N N . ASP A 1 1131 ? 40.932 31.065 21.831 1.00 53.44 1131 ASP A N 1
ATOM 8858 C CA . ASP A 1 1131 ? 41.661 29.799 21.739 1.00 53.44 1131 ASP A CA 1
ATOM 8859 C C . ASP A 1 1131 ? 41.658 29.117 23.122 1.00 53.44 1131 ASP A C 1
ATOM 8861 O O . ASP A 1 1131 ? 42.399 29.521 24.017 1.00 53.44 1131 ASP A O 1
ATOM 8865 N N . ILE A 1 1132 ? 40.775 28.132 23.334 1.00 51.62 1132 ILE A N 1
ATOM 8866 C CA . ILE A 1 1132 ? 40.745 27.322 24.563 1.00 51.62 1132 ILE A CA 1
ATOM 8867 C C . ILE A 1 1132 ? 41.506 26.010 24.313 1.00 51.62 1132 ILE A C 1
ATOM 8869 O O . ILE A 1 1132 ? 41.050 25.161 23.551 1.00 51.62 1132 ILE A O 1
ATOM 8873 N N . ASP A 1 1133 ? 42.670 25.843 24.939 1.00 46.59 1133 ASP A N 1
ATOM 8874 C CA . ASP A 1 1133 ? 43.452 24.597 24.894 1.00 46.59 1133 ASP A CA 1
ATOM 8875 C C . ASP A 1 1133 ? 43.159 23.758 26.143 1.00 46.59 1133 ASP A C 1
ATOM 8877 O O . ASP A 1 1133 ? 43.778 23.934 27.191 1.00 46.59 1133 ASP A O 1
ATOM 8881 N N . VAL A 1 1134 ? 42.183 22.852 26.060 1.00 51.16 1134 VAL A N 1
ATOM 8882 C CA . VAL A 1 1134 ? 41.976 21.778 27.052 1.00 51.16 1134 VAL A CA 1
ATOM 8883 C C . VAL A 1 1134 ? 41.361 20.590 26.290 1.00 51.16 1134 VAL A C 1
ATOM 8885 O O . VAL A 1 1134 ? 40.322 20.824 25.659 1.00 51.16 1134 VAL A O 1
ATOM 8888 N N . PRO A 1 1135 ? 41.914 19.344 26.280 1.00 47.38 1135 PRO A N 1
ATOM 8889 C CA . PRO A 1 1135 ? 42.444 18.570 27.420 1.00 47.38 1135 PRO A CA 1
ATOM 8890 C C . PRO A 1 1135 ? 43.618 17.584 27.030 1.00 47.38 1135 PRO A C 1
ATOM 8892 O O . PRO A 1 1135 ? 44.313 17.862 26.058 1.00 47.38 1135 PRO A O 1
ATOM 8895 N N . PRO A 1 1136 ? 43.917 16.493 27.786 1.00 52.25 1136 PRO A N 1
ATOM 8896 C CA . PRO A 1 1136 ? 45.239 16.148 28.337 1.00 52.25 1136 PRO A CA 1
ATOM 8897 C C . PRO A 1 1136 ? 46.148 15.261 27.444 1.00 52.25 1136 PRO A C 1
ATOM 8899 O O . PRO A 1 1136 ? 45.691 14.626 26.496 1.00 52.25 1136 PRO A O 1
ATOM 8902 N N . GLU A 1 1137 ? 47.435 15.142 27.803 1.00 51.66 1137 GLU A N 1
ATOM 8903 C CA . GLU A 1 1137 ? 48.334 14.090 27.291 1.00 51.66 1137 GLU A CA 1
ATOM 8904 C C . GLU A 1 1137 ? 47.754 12.703 27.641 1.00 51.66 1137 GLU A C 1
ATOM 8906 O O . GLU A 1 1137 ? 47.712 12.318 28.813 1.00 51.66 1137 GLU A O 1
ATOM 8911 N N . GLY A 1 1138 ? 47.257 11.970 26.635 1.00 51.09 1138 GLY A N 1
ATOM 8912 C CA . GLY A 1 1138 ? 46.549 10.688 26.798 1.00 51.09 1138 GLY A CA 1
ATOM 8913 C C . GLY A 1 1138 ? 47.336 9.631 27.581 1.00 51.09 1138 GLY A C 1
ATOM 8914 O O . GLY A 1 1138 ? 46.767 8.899 28.395 1.00 51.09 1138 GLY A O 1
ATOM 8915 N N . ASP A 1 1139 ? 48.664 9.653 27.461 1.00 52.09 1139 ASP A N 1
ATOM 8916 C CA . ASP A 1 1139 ? 49.568 8.729 28.147 1.00 52.09 1139 ASP A CA 1
ATOM 8917 C C . ASP A 1 1139 ? 49.468 8.823 29.681 1.00 52.09 1139 ASP A C 1
ATOM 8919 O O . ASP A 1 1139 ? 49.421 7.798 30.366 1.00 52.09 1139 ASP A O 1
ATOM 8923 N N . ALA A 1 1140 ? 49.341 10.032 30.244 1.00 51.06 1140 ALA A N 1
ATOM 8924 C CA . ALA A 1 1140 ? 49.216 10.221 31.692 1.00 51.06 1140 ALA A CA 1
ATOM 8925 C C . ALA A 1 1140 ? 47.900 9.636 32.232 1.00 51.06 1140 ALA A C 1
ATOM 8927 O O . ALA A 1 1140 ? 47.859 9.022 33.302 1.00 51.06 1140 ALA A O 1
ATOM 8928 N N . PHE A 1 1141 ? 46.821 9.784 31.463 1.00 53.09 1141 PHE A N 1
ATOM 8929 C CA . PHE A 1 1141 ? 45.501 9.278 31.818 1.00 53.09 1141 PHE A CA 1
ATOM 8930 C C . PHE A 1 1141 ? 45.456 7.739 31.777 1.00 53.09 1141 PHE A C 1
ATOM 8932 O O . PHE A 1 1141 ? 44.923 7.103 32.690 1.00 53.09 1141 PHE A O 1
ATOM 8939 N N . ARG A 1 1142 ? 46.114 7.124 30.786 1.00 56.72 1142 ARG A N 1
ATOM 8940 C CA . ARG A 1 1142 ? 46.299 5.666 30.693 1.00 56.72 1142 ARG A CA 1
ATOM 8941 C C . ARG A 1 1142 ? 47.088 5.091 31.864 1.00 56.72 1142 ARG A C 1
ATOM 8943 O O . ARG A 1 1142 ? 46.691 4.068 32.425 1.00 56.72 1142 ARG A O 1
ATOM 8950 N N . MET A 1 1143 ? 48.180 5.750 32.253 1.00 54.00 1143 MET A N 1
ATOM 8951 C CA . MET A 1 1143 ? 49.026 5.311 33.369 1.00 54.00 1143 MET A CA 1
ATOM 8952 C C . MET A 1 1143 ? 48.266 5.331 34.701 1.00 54.00 1143 MET A C 1
ATOM 8954 O O . MET A 1 1143 ? 48.392 4.398 35.493 1.00 54.00 1143 MET A O 1
ATOM 8958 N N . LEU A 1 1144 ? 47.414 6.335 34.925 1.00 52.16 1144 LEU A N 1
ATOM 8959 C CA . LEU A 1 1144 ? 46.568 6.429 36.121 1.00 52.16 1144 LEU A CA 1
ATOM 8960 C C . LEU A 1 1144 ? 45.464 5.361 36.178 1.00 52.16 1144 LEU A C 1
ATOM 8962 O O . LEU A 1 1144 ? 45.016 5.004 37.268 1.00 52.16 1144 LEU A O 1
ATOM 8966 N N . ILE A 1 1145 ? 45.047 4.824 35.027 1.00 55.06 1145 ILE A N 1
ATOM 8967 C CA . ILE A 1 1145 ? 44.118 3.687 34.935 1.00 55.06 1145 ILE A CA 1
ATOM 8968 C C . ILE A 1 1145 ? 44.853 2.354 35.157 1.00 55.06 1145 ILE A C 1
ATOM 8970 O O . ILE A 1 1145 ? 44.360 1.490 35.879 1.00 55.06 1145 ILE A O 1
ATOM 8974 N N . GLN A 1 1146 ? 46.044 2.183 34.575 1.00 56.31 1146 GLN A N 1
ATOM 8975 C CA . GLN A 1 1146 ? 46.832 0.944 34.667 1.00 56.31 1146 GLN A CA 1
ATOM 8976 C C . GLN A 1 1146 ? 47.496 0.735 36.037 1.00 56.31 1146 GLN A C 1
ATOM 8978 O O . GLN A 1 1146 ? 47.722 -0.408 36.443 1.00 56.31 1146 GLN A O 1
ATOM 8983 N N . ALA A 1 1147 ? 47.811 1.813 36.759 1.00 54.88 1147 ALA A N 1
ATOM 8984 C CA . ALA A 1 1147 ? 48.480 1.762 38.058 1.00 54.88 1147 ALA A CA 1
ATOM 8985 C C . ALA A 1 1147 ? 47.733 0.917 39.115 1.00 54.88 1147 ALA A C 1
ATOM 8987 O O . ALA A 1 1147 ? 48.342 -0.016 39.649 1.00 54.88 1147 ALA A O 1
ATOM 8988 N N . PRO A 1 1148 ? 46.434 1.144 39.402 1.00 53.50 1148 PRO A N 1
ATOM 8989 C CA . PRO A 1 1148 ? 45.705 0.313 40.361 1.00 53.50 1148 PRO A CA 1
ATOM 8990 C C . PRO A 1 1148 ? 45.573 -1.145 39.884 1.00 53.50 1148 PRO A C 1
ATOM 8992 O O . PRO A 1 1148 ? 45.689 -2.059 40.695 1.00 53.50 1148 PRO A O 1
ATOM 8995 N N . MET A 1 1149 ? 45.426 -1.383 38.573 1.00 55.31 1149 MET A N 1
ATOM 8996 C CA . MET A 1 1149 ? 45.355 -2.731 37.970 1.00 55.31 1149 MET A CA 1
ATOM 8997 C C . MET A 1 1149 ? 46.634 -3.531 38.192 1.00 55.31 1149 MET A C 1
ATOM 8999 O O . MET A 1 1149 ? 46.590 -4.686 38.611 1.00 55.31 1149 MET A O 1
ATOM 9003 N N . THR A 1 1150 ? 47.775 -2.890 37.962 1.00 54.69 1150 THR A N 1
ATOM 9004 C CA . THR A 1 1150 ? 49.092 -3.496 38.164 1.00 54.69 1150 THR A CA 1
ATOM 9005 C C . THR A 1 1150 ? 49.353 -3.751 39.649 1.00 54.69 1150 THR A C 1
ATOM 9007 O O . THR A 1 1150 ? 49.854 -4.815 40.001 1.00 54.69 1150 THR A O 1
ATOM 9010 N N . SER A 1 1151 ? 48.958 -2.819 40.526 1.00 53.59 1151 SER A N 1
ATOM 9011 C CA . SER A 1 1151 ? 49.076 -2.959 41.984 1.00 53.59 1151 SER A CA 1
ATOM 9012 C C . SER A 1 1151 ? 48.308 -4.172 42.520 1.00 53.59 1151 SER A C 1
ATOM 9014 O O . SER A 1 1151 ? 48.856 -4.954 43.292 1.00 53.59 1151 SER A O 1
ATOM 9016 N N . GLU A 1 1152 ? 47.060 -4.383 42.094 1.00 56.97 1152 GLU A N 1
ATOM 9017 C CA . GLU A 1 1152 ? 46.278 -5.536 42.562 1.00 56.97 1152 GLU A CA 1
ATOM 9018 C C . GLU A 1 1152 ? 46.800 -6.870 42.010 1.00 56.97 1152 GLU A C 1
ATOM 9020 O O . GLU A 1 1152 ? 46.820 -7.864 42.735 1.00 56.97 1152 GLU A O 1
ATOM 9025 N N . MET A 1 1153 ? 47.291 -6.900 40.763 1.00 53.97 1153 MET A N 1
ATOM 9026 C CA . MET A 1 1153 ? 47.951 -8.089 40.200 1.00 53.97 1153 MET A CA 1
ATOM 9027 C C . MET A 1 1153 ? 49.246 -8.432 40.947 1.00 53.97 1153 MET A C 1
ATOM 9029 O O . MET A 1 1153 ? 49.526 -9.605 41.185 1.00 53.97 1153 MET A O 1
ATOM 9033 N N . TRP A 1 1154 ? 50.001 -7.409 41.356 1.00 52.06 1154 TRP A N 1
ATOM 9034 C CA . TRP A 1 1154 ? 51.214 -7.547 42.161 1.00 52.06 1154 TRP A CA 1
ATOM 9035 C C . TRP A 1 1154 ? 50.915 -8.060 43.575 1.00 52.06 1154 TRP A C 1
ATOM 9037 O O . TRP A 1 1154 ? 51.622 -8.921 44.089 1.00 52.06 1154 TRP A O 1
ATOM 9047 N N . ASN A 1 1155 ? 49.839 -7.572 44.198 1.00 49.91 1155 ASN A N 1
ATOM 9048 C CA . ASN A 1 1155 ? 49.421 -8.001 45.535 1.00 49.91 1155 ASN A CA 1
ATOM 9049 C C . ASN A 1 1155 ? 48.820 -9.417 45.558 1.00 49.91 1155 ASN A C 1
ATOM 9051 O O . ASN A 1 1155 ? 48.844 -10.070 46.602 1.00 49.91 1155 ASN A O 1
ATOM 9055 N N . ALA A 1 1156 ? 48.285 -9.899 44.431 1.00 51.19 1156 ALA A N 1
ATOM 9056 C CA . ALA A 1 1156 ? 47.630 -11.201 44.332 1.00 51.19 1156 ALA A CA 1
ATOM 9057 C C . ALA A 1 1156 ? 48.583 -12.389 44.088 1.00 51.19 1156 ALA A C 1
ATOM 9059 O O . ALA A 1 1156 ? 48.200 -13.521 44.382 1.00 51.19 1156 ALA A O 1
ATOM 9060 N N . GLN A 1 1157 ? 49.804 -12.187 43.564 1.00 48.62 1157 GLN A N 1
ATOM 9061 C CA . GLN A 1 1157 ? 50.723 -13.290 43.235 1.00 48.62 1157 GLN A CA 1
ATOM 9062 C C . GLN A 1 1157 ? 52.204 -12.976 43.500 1.00 48.62 1157 GLN A C 1
ATOM 9064 O O . GLN A 1 1157 ? 52.704 -11.901 43.196 1.00 48.62 1157 GLN A O 1
ATOM 9069 N N . ARG A 1 1158 ? 52.939 -13.983 43.994 1.00 43.31 1158 ARG A N 1
ATOM 9070 C CA . ARG A 1 1158 ? 54.409 -14.002 44.122 1.00 43.31 1158 ARG A CA 1
ATOM 9071 C C . ARG A 1 1158 ? 55.021 -14.169 42.714 1.00 43.31 1158 ARG A C 1
ATOM 9073 O O . ARG A 1 1158 ? 54.879 -15.231 42.113 1.00 43.31 1158 ARG A O 1
ATOM 9080 N N . ILE A 1 1159 ? 55.623 -13.117 42.157 1.00 38.56 1159 ILE A N 1
ATOM 9081 C CA . ILE A 1 1159 ? 55.943 -12.988 40.717 1.00 38.56 1159 ILE A CA 1
ATOM 9082 C C . ILE A 1 1159 ? 57.157 -13.832 40.272 1.00 38.56 1159 ILE A C 1
ATOM 9084 O O . ILE A 1 1159 ? 58.215 -13.776 40.894 1.00 38.56 1159 ILE A O 1
ATOM 9088 N N . PHE A 1 1160 ? 57.053 -14.505 39.113 1.00 40.59 1160 PHE A N 1
ATOM 9089 C CA . PHE A 1 1160 ? 58.183 -15.075 38.355 1.00 40.59 1160 PHE A CA 1
ATOM 9090 C C . PHE A 1 1160 ? 58.231 -14.494 36.928 1.00 40.59 1160 PHE A C 1
ATOM 9092 O O . PHE A 1 1160 ? 57.267 -14.629 36.180 1.00 40.59 1160 PHE A O 1
ATOM 9099 N N . VAL A 1 1161 ? 59.353 -13.887 36.517 1.00 35.81 1161 VAL A N 1
ATOM 9100 C CA . VAL A 1 1161 ? 59.533 -13.308 35.165 1.00 35.81 1161 VAL A CA 1
ATOM 9101 C C . VAL A 1 1161 ? 60.207 -14.320 34.228 1.00 35.81 1161 VAL A C 1
ATOM 9103 O O . VAL A 1 1161 ? 61.291 -14.820 34.526 1.00 35.81 1161 VAL A O 1
ATOM 9106 N N . ARG A 1 1162 ? 59.594 -14.611 33.070 1.00 34.97 1162 ARG A N 1
ATOM 9107 C CA . ARG A 1 1162 ? 60.086 -15.584 32.073 1.00 34.97 1162 ARG A CA 1
ATOM 9108 C C . ARG A 1 1162 ? 60.700 -14.879 30.854 1.00 34.97 1162 ARG A C 1
ATOM 9110 O O . ARG A 1 1162 ? 59.980 -14.250 30.086 1.00 34.97 1162 ARG A O 1
ATOM 9117 N N . ILE A 1 1163 ? 62.010 -15.032 30.627 1.00 34.62 1163 ILE A N 1
ATOM 9118 C CA . ILE A 1 1163 ? 62.686 -14.583 29.390 1.00 34.62 1163 ILE A CA 1
ATOM 9119 C C . ILE A 1 1163 ? 62.812 -15.783 28.423 1.00 34.62 1163 ILE A C 1
ATOM 9121 O O . ILE A 1 1163 ? 63.444 -16.772 28.790 1.00 34.62 1163 ILE A O 1
ATOM 9125 N N . PRO A 1 1164 ? 62.231 -15.756 27.205 1.00 33.25 1164 PRO A N 1
ATOM 9126 C CA . PRO A 1 1164 ? 62.325 -16.867 26.248 1.00 33.25 1164 PRO A CA 1
ATOM 9127 C C . PRO A 1 1164 ? 63.723 -17.003 25.606 1.00 33.25 1164 PRO A C 1
ATOM 9129 O O . PRO A 1 1164 ? 64.226 -16.055 25.003 1.00 33.25 1164 PRO A O 1
ATOM 9132 N N . GLU A 1 1165 ? 64.308 -18.206 25.650 1.00 33.41 1165 GLU A N 1
ATOM 9133 C CA . GLU A 1 1165 ? 65.698 -18.537 25.252 1.00 33.41 1165 GLU A CA 1
ATOM 9134 C C . GLU A 1 1165 ? 66.080 -18.261 23.781 1.00 33.41 1165 GLU A C 1
ATOM 9136 O O . GLU A 1 1165 ? 67.261 -18.277 23.441 1.00 33.41 1165 GLU A O 1
ATOM 9141 N N . HIS A 1 1166 ? 65.129 -17.997 22.878 1.00 36.75 1166 HIS A N 1
ATOM 9142 C CA . HIS A 1 1166 ? 65.396 -17.997 21.426 1.00 36.75 1166 HIS A CA 1
ATOM 9143 C C . HIS A 1 1166 ? 65.237 -16.636 20.729 1.00 36.75 1166 HIS A C 1
ATOM 9145 O O . HIS A 1 1166 ? 65.315 -16.567 19.502 1.00 36.75 1166 HIS A O 1
ATOM 9151 N N . LYS A 1 1167 ? 65.033 -15.540 21.475 1.00 31.86 1167 LYS A N 1
ATOM 9152 C CA . LYS A 1 1167 ? 64.942 -14.179 20.904 1.00 31.86 1167 LYS A CA 1
ATOM 9153 C C . LYS A 1 1167 ? 66.123 -13.256 21.216 1.00 31.86 1167 LYS A C 1
ATOM 9155 O O . LYS A 1 1167 ? 66.110 -12.111 20.773 1.00 31.86 1167 LYS A O 1
ATOM 9160 N N . LEU A 1 1168 ? 67.186 -13.739 21.864 1.00 33.84 1168 LEU A N 1
ATOM 9161 C CA . LEU A 1 1168 ? 68.422 -12.960 22.000 1.00 33.84 1168 LEU A CA 1
ATOM 9162 C C . LEU A 1 1168 ? 69.354 -13.187 20.793 1.00 33.84 1168 LEU A C 1
ATOM 9164 O O . LEU A 1 1168 ? 70.331 -13.928 20.855 1.00 33.84 1168 LEU A O 1
ATOM 9168 N N . LYS A 1 1169 ? 69.051 -12.533 19.665 1.00 28.89 1169 LYS A N 1
ATOM 9169 C CA . LYS A 1 1169 ? 70.041 -12.266 18.608 1.00 28.89 1169 LYS A CA 1
ATOM 9170 C C . LYS A 1 1169 ? 70.460 -10.802 18.707 1.00 28.89 1169 LYS A C 1
ATOM 9172 O O . LYS A 1 1169 ? 69.800 -9.925 18.162 1.00 28.89 1169 LYS A O 1
ATOM 9177 N N . LEU A 1 1170 ? 71.555 -10.545 19.418 1.00 33.53 1170 LEU A N 1
ATOM 9178 C CA . LEU A 1 1170 ? 72.203 -9.235 19.448 1.00 33.53 1170 LEU A CA 1
ATOM 9179 C C . LEU A 1 1170 ? 72.966 -9.033 18.132 1.00 33.53 1170 LEU A C 1
ATOM 9181 O O . LEU A 1 1170 ? 74.074 -9.540 17.969 1.00 33.53 1170 LEU A O 1
ATOM 9185 N N . HIS A 1 1171 ? 72.362 -8.307 17.189 1.00 29.09 1171 HIS A N 1
ATOM 9186 C CA . HIS A 1 1171 ? 73.063 -7.783 16.018 1.00 29.09 1171 HIS A CA 1
ATOM 9187 C C . HIS A 1 1171 ? 73.474 -6.333 16.286 1.00 29.09 1171 HIS A C 1
ATOM 9189 O O . HIS A 1 1171 ? 72.645 -5.466 16.547 1.00 29.09 1171 HIS A O 1
ATOM 9195 N N . TYR A 1 1172 ? 74.785 -6.103 16.259 1.00 30.11 1172 TYR A N 1
ATOM 9196 C CA . TYR A 1 1172 ? 75.435 -4.842 16.593 1.00 30.11 1172 TYR A CA 1
ATOM 9197 C C . TYR A 1 1172 ? 75.583 -3.990 15.322 1.00 30.11 1172 TYR A C 1
ATOM 9199 O O . TYR A 1 1172 ? 76.443 -4.257 14.485 1.00 30.11 1172 TYR A O 1
ATOM 9207 N N . SER A 1 1173 ? 74.764 -2.950 15.172 1.00 27.89 1173 SER A N 1
ATOM 9208 C CA . SER A 1 1173 ? 75.087 -1.786 14.336 1.00 27.89 1173 SER A CA 1
ATOM 9209 C C . SER A 1 1173 ? 74.709 -0.535 15.118 1.00 27.89 1173 SER A C 1
ATOM 9211 O O . SER A 1 1173 ? 73.541 -0.294 15.403 1.00 27.89 1173 SER A O 1
ATOM 9213 N N . GLY A 1 1174 ? 75.730 0.197 15.563 1.00 43.69 1174 GLY A N 1
ATOM 9214 C CA . GLY A 1 1174 ? 75.621 1.230 16.585 1.00 43.69 1174 GLY A CA 1
ATOM 9215 C C . GLY A 1 1174 ? 74.764 2.426 16.181 1.00 43.69 1174 GLY A C 1
ATOM 9216 O O . GLY A 1 1174 ? 75.228 3.307 15.462 1.00 43.69 1174 GLY A O 1
ATOM 9217 N N . ARG A 1 1175 ? 73.546 2.461 16.720 1.00 36.09 1175 ARG A N 1
ATOM 9218 C CA . ARG A 1 1175 ? 72.833 3.608 17.306 1.00 36.09 1175 ARG A CA 1
ATOM 9219 C C . ARG A 1 1175 ? 71.464 3.085 17.741 1.00 36.09 1175 ARG A C 1
ATOM 9221 O O . ARG A 1 1175 ? 70.792 2.501 16.911 1.00 36.09 1175 ARG A O 1
ATOM 9228 N N . GLU A 1 1176 ? 71.129 3.295 19.018 1.00 30.69 1176 GLU A N 1
ATOM 9229 C CA . GLU A 1 1176 ? 69.880 2.955 19.745 1.00 30.69 1176 GLU A CA 1
ATOM 9230 C C . GLU A 1 1176 ? 70.105 2.006 20.934 1.00 30.69 1176 GLU A C 1
ATOM 9232 O O . GLU A 1 1176 ? 69.708 0.849 20.953 1.00 30.69 1176 GLU A O 1
ATOM 9237 N N . TRP A 1 1177 ? 70.743 2.553 21.974 1.00 26.91 1177 TRP A N 1
ATOM 9238 C CA . TRP A 1 1177 ? 70.623 2.089 23.359 1.00 26.91 1177 TRP A CA 1
ATOM 9239 C C . TRP A 1 1177 ? 70.311 3.308 24.232 1.00 26.91 1177 TRP A C 1
ATOM 9241 O O . TRP A 1 1177 ? 71.213 3.910 24.802 1.00 26.91 1177 TRP A O 1
ATOM 9251 N N . CYS A 1 1178 ? 69.036 3.704 24.270 1.00 31.23 1178 CYS A N 1
ATOM 9252 C CA . CYS A 1 1178 ? 68.487 4.674 25.226 1.00 31.23 1178 CYS A CA 1
ATOM 9253 C C . CYS A 1 1178 ? 66.965 4.486 25.403 1.00 31.23 1178 CYS A C 1
ATOM 9255 O O . CYS A 1 1178 ? 66.231 5.457 25.334 1.00 31.23 1178 CYS A O 1
ATOM 9257 N N . HIS A 1 1179 ? 66.460 3.261 25.617 1.00 31.41 1179 HIS A N 1
ATOM 9258 C CA . HIS A 1 1179 ? 65.028 3.061 25.938 1.00 31.41 1179 HIS A CA 1
ATOM 9259 C C . HIS A 1 1179 ? 64.715 1.967 26.975 1.00 31.41 1179 HIS A C 1
ATOM 9261 O O . HIS A 1 1179 ? 63.627 1.408 26.987 1.00 31.41 1179 HIS A O 1
ATOM 9267 N N . LEU A 1 1180 ? 65.628 1.710 27.919 1.00 30.22 1180 LEU A N 1
ATOM 9268 C CA . LEU A 1 1180 ? 65.261 1.038 29.183 1.00 30.22 1180 LEU A CA 1
ATOM 9269 C C . LEU A 1 1180 ? 65.718 1.778 30.452 1.00 30.22 1180 LEU A C 1
ATOM 9271 O O . LEU A 1 1180 ? 65.247 1.468 31.540 1.00 30.22 1180 LEU A O 1
ATOM 9275 N N . ALA A 1 1181 ? 66.564 2.805 30.323 1.00 28.53 1181 ALA A N 1
ATOM 9276 C CA . ALA A 1 1181 ? 66.886 3.736 31.409 1.00 28.53 1181 ALA A CA 1
ATOM 9277 C C . ALA A 1 1181 ? 65.928 4.947 31.465 1.00 28.53 1181 ALA A C 1
ATOM 9279 O O . ALA A 1 1181 ? 65.903 5.671 32.457 1.00 28.53 1181 ALA A O 1
ATOM 9280 N N . THR A 1 1182 ? 65.112 5.159 30.428 1.00 32.25 1182 THR A N 1
ATOM 9281 C CA . THR A 1 1182 ? 64.230 6.330 30.286 1.00 32.25 1182 THR A CA 1
ATOM 9282 C C . THR A 1 1182 ? 62.925 6.193 31.070 1.00 32.25 1182 THR A C 1
ATOM 9284 O O . THR A 1 1182 ? 62.478 7.179 31.641 1.00 32.25 1182 THR A O 1
ATOM 9287 N N . MET A 1 1183 ? 62.399 4.976 31.265 1.00 31.42 1183 MET A N 1
ATOM 9288 C CA . MET A 1 1183 ? 61.239 4.774 32.152 1.00 31.42 1183 MET A CA 1
ATOM 9289 C C . MET A 1 1183 ? 61.549 5.073 33.630 1.00 31.42 1183 MET A C 1
ATOM 9291 O O . MET A 1 1183 ? 60.663 5.487 34.369 1.00 31.42 1183 MET A O 1
ATOM 9295 N N . PHE A 1 1184 ? 62.806 4.921 34.070 1.00 31.55 1184 PHE A N 1
ATOM 9296 C CA . PHE A 1 1184 ? 63.215 5.249 35.445 1.00 31.55 1184 PHE A CA 1
ATOM 9297 C C . PHE A 1 1184 ? 63.784 6.670 35.602 1.00 31.55 1184 PHE A C 1
ATOM 9299 O O . PHE A 1 1184 ? 63.817 7.182 36.721 1.00 31.55 1184 PHE A O 1
ATOM 9306 N N . GLN A 1 1185 ? 64.191 7.342 34.516 1.00 32.19 1185 GLN A N 1
ATOM 9307 C CA . GLN A 1 1185 ? 64.559 8.765 34.561 1.00 32.19 1185 GLN A CA 1
ATOM 9308 C C . GLN A 1 1185 ? 63.357 9.712 34.436 1.00 32.19 1185 GLN A C 1
ATOM 9310 O O . GLN A 1 1185 ? 63.383 10.772 35.058 1.00 32.19 1185 GLN A O 1
ATOM 9315 N N . GLU A 1 1186 ? 62.281 9.338 33.740 1.00 34.84 1186 GLU A N 1
ATOM 9316 C CA . GLU A 1 1186 ? 61.060 10.164 33.672 1.00 34.84 1186 GLU A CA 1
ATOM 9317 C C . GLU A 1 1186 ? 60.251 10.139 34.982 1.00 34.84 1186 GLU A C 1
ATOM 9319 O O . GLU A 1 1186 ? 59.649 11.142 35.364 1.00 34.84 1186 GLU A O 1
ATOM 9324 N N . ALA A 1 1187 ? 60.365 9.069 35.777 1.00 32.59 1187 ALA A N 1
ATOM 9325 C CA . ALA A 1 1187 ? 59.833 9.035 37.143 1.00 32.59 1187 ALA A CA 1
ATOM 9326 C C . ALA A 1 1187 ? 60.539 10.028 38.098 1.00 32.59 1187 ALA A C 1
ATOM 9328 O O . ALA A 1 1187 ? 59.964 10.436 39.109 1.00 32.59 1187 ALA A O 1
ATOM 9329 N N . ARG A 1 1188 ? 61.770 10.469 37.782 1.00 33.69 1188 ARG A N 1
ATOM 9330 C CA . ARG A 1 1188 ? 62.518 11.454 38.587 1.00 33.69 1188 ARG A CA 1
ATOM 9331 C C . ARG A 1 1188 ? 62.033 12.885 38.349 1.00 33.69 1188 ARG A C 1
ATOM 9333 O O . ARG A 1 1188 ? 62.007 13.667 39.298 1.00 33.69 1188 ARG A O 1
ATOM 9340 N N . SER A 1 1189 ? 61.643 13.239 37.121 1.00 33.06 1189 SER A N 1
ATOM 9341 C CA . SER A 1 1189 ? 61.153 14.594 36.826 1.00 33.06 1189 SER A CA 1
ATOM 9342 C C . SER A 1 1189 ? 59.698 14.804 37.243 1.00 33.06 1189 SER A C 1
ATOM 9344 O O . SER A 1 1189 ? 59.315 15.939 37.507 1.00 33.06 1189 SER A O 1
ATOM 9346 N N . TRP A 1 1190 ? 58.906 13.733 37.363 1.00 33.81 1190 TRP A N 1
ATOM 9347 C CA . TRP A 1 1190 ? 57.508 13.812 37.802 1.00 33.81 1190 TRP A CA 1
ATOM 9348 C C . TRP A 1 1190 ? 57.326 13.960 39.327 1.00 33.81 1190 TRP A C 1
ATOM 9350 O O . TRP A 1 1190 ? 56.305 14.488 39.758 1.00 33.81 1190 TRP A O 1
ATOM 9360 N N . LEU A 1 1191 ? 58.299 13.538 40.154 1.00 34.84 1191 LEU A N 1
ATOM 9361 C CA . LEU A 1 1191 ? 58.144 13.461 41.624 1.00 34.84 1191 LEU A CA 1
ATOM 9362 C C . LEU A 1 1191 ? 59.041 14.407 42.451 1.00 34.84 1191 LEU A C 1
ATOM 9364 O O . LEU A 1 1191 ? 58.879 14.485 43.663 1.00 34.84 1191 LEU A O 1
ATOM 9368 N N . ASN A 1 1192 ? 59.957 15.151 41.824 1.00 34.53 1192 ASN A N 1
ATOM 9369 C CA . ASN A 1 1192 ? 60.754 16.226 42.442 1.00 34.53 1192 ASN A CA 1
ATOM 9370 C C . ASN A 1 1192 ? 61.470 15.869 43.776 1.00 34.53 1192 ASN A C 1
ATOM 9372 O O . ASN A 1 1192 ? 61.467 16.653 44.726 1.00 34.53 1192 ASN A O 1
ATOM 9376 N N . LEU A 1 1193 ? 62.103 14.691 43.849 1.00 39.25 1193 LEU A N 1
ATOM 9377 C CA . LEU A 1 1193 ? 62.867 14.216 45.017 1.00 39.25 1193 LEU A CA 1
ATOM 9378 C C . LEU A 1 1193 ? 64.370 14.521 44.882 1.00 39.25 1193 LEU A C 1
ATOM 9380 O O . LEU A 1 1193 ? 64.927 14.491 43.783 1.00 39.25 1193 LEU A O 1
ATOM 9384 N N . ASN A 1 1194 ? 65.049 14.786 46.002 1.00 40.47 1194 ASN A N 1
ATOM 9385 C CA . ASN A 1 1194 ? 66.483 15.097 46.040 1.00 40.47 1194 ASN A CA 1
ATOM 9386 C C . ASN A 1 1194 ? 67.358 13.865 46.378 1.00 40.47 1194 ASN A C 1
ATOM 9388 O O . ASN A 1 1194 ? 66.900 12.863 46.927 1.00 40.47 1194 ASN A O 1
ATOM 9392 N N . ASP A 1 1195 ? 68.651 13.941 46.033 1.00 39.62 1195 ASP A N 1
ATOM 9393 C CA . ASP A 1 1195 ? 69.581 12.796 45.904 1.00 39.62 1195 ASP A CA 1
ATOM 9394 C C . ASP A 1 1195 ? 69.847 11.975 47.185 1.00 39.62 1195 ASP A C 1
ATOM 9396 O O . ASP A 1 1195 ? 70.506 10.937 47.127 1.00 39.62 1195 ASP A O 1
ATOM 9400 N N . LYS A 1 1196 ? 69.323 12.384 48.347 1.00 35.59 1196 LYS A N 1
ATOM 9401 C CA . LYS A 1 1196 ? 69.442 11.624 49.604 1.00 35.59 1196 LYS A CA 1
ATOM 9402 C C . LYS A 1 1196 ? 68.291 10.643 49.846 1.00 35.59 1196 LYS A C 1
ATOM 9404 O O . LYS A 1 1196 ? 68.499 9.639 50.525 1.00 35.59 1196 LYS A O 1
ATOM 9409 N N . GLU A 1 1197 ? 67.117 10.868 49.260 1.00 39.50 1197 GLU A N 1
ATOM 9410 C CA . GLU A 1 1197 ? 65.979 9.945 49.395 1.00 39.50 1197 GLU A CA 1
ATOM 9411 C C . GLU A 1 1197 ? 66.007 8.828 48.344 1.00 39.50 1197 GLU A C 1
ATOM 9413 O O . GLU A 1 1197 ? 65.649 7.692 48.648 1.00 39.50 1197 GLU A O 1
ATOM 9418 N N . PHE A 1 1198 ? 66.552 9.088 47.150 1.00 38.66 1198 PHE A N 1
ATOM 9419 C CA . PHE A 1 1198 ? 66.656 8.072 46.094 1.00 38.66 1198 PHE A CA 1
ATOM 9420 C C . PHE A 1 1198 ? 67.648 6.940 46.432 1.00 38.66 1198 PHE A C 1
ATOM 9422 O O . PHE A 1 1198 ? 67.426 5.785 46.081 1.00 38.66 1198 PHE A O 1
ATOM 9429 N N . VAL A 1 1199 ? 68.723 7.243 47.169 1.00 35.00 1199 VAL A N 1
ATOM 9430 C CA . VAL A 1 1199 ? 69.769 6.261 47.517 1.00 35.00 1199 VAL A CA 1
ATOM 9431 C C . VAL A 1 1199 ? 69.380 5.372 48.709 1.00 35.00 1199 VAL A C 1
ATOM 9433 O O . VAL A 1 1199 ? 69.922 4.279 48.858 1.00 35.00 1199 VAL A O 1
ATOM 9436 N N . THR A 1 1200 ? 68.400 5.766 49.527 1.00 32.06 1200 THR A N 1
ATOM 9437 C CA . THR A 1 1200 ? 68.026 4.981 50.720 1.00 32.06 1200 THR A CA 1
ATOM 9438 C C . THR A 1 1200 ? 67.101 3.801 50.379 1.00 32.06 1200 THR A C 1
ATOM 9440 O O . THR A 1 1200 ? 67.163 2.770 51.043 1.00 32.06 1200 THR A O 1
ATOM 9443 N N . ASN A 1 1201 ? 66.335 3.880 49.284 1.00 30.98 1201 ASN A N 1
ATOM 9444 C CA . ASN A 1 1201 ? 65.405 2.816 48.866 1.00 30.98 1201 ASN A CA 1
ATOM 9445 C C . ASN A 1 1201 ? 66.001 1.780 47.890 1.00 30.98 1201 ASN A C 1
ATOM 9447 O O . ASN A 1 1201 ? 65.346 0.793 47.575 1.00 30.98 1201 ASN A O 1
ATOM 9451 N N . LEU A 1 1202 ? 67.249 1.959 47.442 1.00 28.69 1202 LEU A N 1
ATOM 9452 C CA . LEU A 1 1202 ? 67.963 1.005 46.574 1.00 28.69 1202 LEU A CA 1
ATOM 9453 C C . LEU A 1 1202 ? 68.842 0.003 47.353 1.00 28.69 1202 LEU A C 1
ATOM 9455 O O . LEU A 1 1202 ? 69.488 -0.851 46.753 1.00 28.69 1202 LEU A O 1
ATOM 9459 N N . LEU A 1 1203 ? 68.860 0.082 48.689 1.00 28.64 1203 LEU A N 1
ATOM 9460 C CA . LEU A 1 1203 ? 69.704 -0.730 49.580 1.00 28.64 1203 LEU A CA 1
ATOM 9461 C C . LEU A 1 1203 ? 68.925 -1.747 50.429 1.00 28.64 1203 LEU A C 1
ATOM 9463 O O . LEU A 1 1203 ? 69.310 -2.064 51.554 1.00 28.64 1203 LEU A O 1
ATOM 9467 N N . GLN A 1 1204 ? 67.874 -2.336 49.870 1.00 27.94 1204 GLN A N 1
ATOM 9468 C CA . GLN A 1 1204 ? 67.340 -3.607 50.357 1.00 27.94 1204 GLN A CA 1
ATOM 9469 C C . GLN A 1 1204 ? 67.160 -4.553 49.171 1.00 27.94 1204 GLN A C 1
ATOM 9471 O O . GLN A 1 1204 ? 66.097 -4.601 48.578 1.00 27.94 1204 GLN A O 1
ATOM 9476 N N . PHE A 1 1205 ? 68.255 -5.195 48.748 1.00 25.30 1205 PHE A N 1
ATOM 9477 C CA . PHE A 1 1205 ? 68.404 -6.644 48.512 1.00 25.30 1205 PHE A CA 1
ATOM 9478 C C . PHE A 1 1205 ? 69.706 -6.919 47.714 1.00 25.30 1205 PHE A C 1
ATOM 9480 O O . PHE A 1 1205 ? 69.966 -6.352 46.658 1.00 25.30 1205 PHE A O 1
ATOM 9487 N N . ASN A 1 1206 ? 70.571 -7.747 48.309 1.00 25.31 1206 ASN A N 1
ATOM 9488 C CA . ASN A 1 1206 ? 72.007 -7.950 48.051 1.00 25.31 1206 ASN A CA 1
ATOM 9489 C C . ASN A 1 1206 ? 72.321 -9.013 46.958 1.00 25.31 1206 ASN A C 1
ATOM 9491 O O . ASN A 1 1206 ? 71.981 -10.166 47.189 1.00 25.31 1206 ASN A O 1
ATOM 9495 N N . LEU A 1 1207 ? 73.038 -8.608 45.880 1.00 27.59 1207 LEU A N 1
ATOM 9496 C CA . LEU A 1 1207 ? 74.285 -9.145 45.219 1.00 27.59 1207 LEU A CA 1
ATOM 9497 C C . LEU A 1 1207 ? 74.425 -10.667 44.847 1.00 27.59 1207 LEU A C 1
ATOM 9499 O O . LEU A 1 1207 ? 73.685 -11.447 45.429 1.00 27.59 1207 LEU A O 1
ATOM 9503 N N . PRO A 1 1208 ? 75.386 -11.183 43.996 1.00 30.25 1208 PRO A N 1
ATOM 9504 C CA . PRO A 1 1208 ? 76.634 -10.626 43.397 1.00 30.25 1208 PRO A CA 1
ATOM 9505 C C . PRO A 1 1208 ? 77.019 -11.100 41.934 1.00 30.25 1208 PRO A C 1
ATOM 9507 O O . PRO A 1 1208 ? 76.200 -11.613 41.181 1.00 30.25 1208 PRO A O 1
ATOM 9510 N N . VAL A 1 1209 ? 78.300 -10.900 41.550 1.00 27.53 1209 VAL A N 1
ATOM 9511 C CA . VAL A 1 1209 ? 78.983 -10.863 40.224 1.00 27.53 1209 VAL A CA 1
ATOM 9512 C C . VAL A 1 1209 ? 79.849 -12.123 39.888 1.00 27.53 1209 VAL A C 1
ATOM 9514 O O . VAL A 1 1209 ? 80.485 -12.645 40.793 1.00 27.53 1209 VAL A O 1
ATOM 9517 N N . CYS A 1 1210 ? 79.928 -12.498 38.586 1.00 25.30 1210 CYS A N 1
ATOM 9518 C CA . CYS A 1 1210 ? 80.901 -13.320 37.784 1.00 25.30 1210 CYS A CA 1
ATOM 9519 C C . CYS A 1 1210 ? 81.370 -14.751 38.192 1.00 25.30 1210 CYS A C 1
ATOM 9521 O O . CYS A 1 1210 ? 81.951 -14.919 39.254 1.00 25.30 1210 CYS A O 1
ATOM 9523 N N . ASP A 1 1211 ? 81.282 -15.745 37.276 1.00 24.16 1211 ASP A N 1
ATOM 9524 C CA . ASP A 1 1211 ? 82.381 -16.400 36.491 1.00 24.16 1211 ASP A CA 1
ATOM 9525 C C . ASP A 1 1211 ? 81.926 -17.752 35.848 1.00 24.16 1211 ASP A C 1
ATOM 9527 O O . ASP A 1 1211 ? 80.965 -18.381 36.285 1.00 24.16 1211 ASP A O 1
ATOM 9531 N N . LEU A 1 1212 ? 82.592 -18.170 34.765 1.00 34.94 1212 LEU A N 1
ATOM 9532 C CA . LEU A 1 1212 ? 82.313 -19.309 33.865 1.00 34.94 1212 LEU A CA 1
ATOM 9533 C C . LEU A 1 1212 ? 82.361 -20.712 34.520 1.00 34.94 1212 LEU A C 1
ATOM 9535 O O . LEU A 1 1212 ? 83.320 -21.038 35.215 1.00 34.94 1212 LEU A O 1
ATOM 9539 N N . GLY A 1 1213 ? 81.459 -21.631 34.121 1.00 22.44 1213 GLY A N 1
ATOM 9540 C CA . GLY A 1 1213 ? 81.738 -23.079 34.189 1.00 22.44 1213 GLY A CA 1
ATOM 9541 C C . GLY A 1 1213 ? 80.547 -24.053 34.250 1.00 22.44 1213 GLY A C 1
ATOM 9542 O O . GLY A 1 1213 ? 79.879 -24.140 35.266 1.00 22.44 1213 GLY A O 1
ATOM 9543 N N . LYS A 1 1214 ? 80.407 -24.872 33.192 1.00 24.67 1214 LYS A N 1
ATOM 9544 C CA . LYS A 1 1214 ? 79.868 -26.259 33.132 1.00 24.67 1214 LYS A CA 1
ATOM 9545 C C . LYS A 1 1214 ? 78.449 -26.590 33.688 1.00 24.67 1214 LYS A C 1
ATOM 9547 O O . LYS A 1 1214 ? 78.228 -26.671 34.885 1.00 24.67 1214 LYS A O 1
ATOM 9552 N N . ILE A 1 1215 ? 77.574 -26.944 32.732 1.00 33.41 1215 ILE A N 1
ATOM 9553 C CA . ILE A 1 1215 ? 76.383 -27.857 32.702 1.00 33.41 1215 ILE A CA 1
ATOM 9554 C C . ILE A 1 1215 ? 76.513 -29.048 33.711 1.00 33.41 1215 ILE A C 1
ATOM 9556 O O . ILE A 1 1215 ? 77.667 -29.467 33.862 1.00 33.41 1215 ILE A O 1
ATOM 9560 N N . PRO A 1 1216 ? 75.462 -29.676 34.340 1.00 34.81 1216 PRO A N 1
ATOM 9561 C CA . PRO A 1 1216 ? 74.124 -29.994 33.780 1.00 34.81 1216 PRO A CA 1
ATOM 9562 C C . PRO A 1 1216 ? 72.866 -30.077 34.706 1.00 34.81 1216 PRO A C 1
ATOM 9564 O O . PRO A 1 1216 ? 72.958 -30.128 35.925 1.00 34.81 1216 PRO A O 1
ATOM 9567 N N . ASP A 1 1217 ? 71.699 -30.135 34.043 1.00 33.00 1217 ASP A N 1
ATOM 9568 C CA . ASP A 1 1217 ? 70.396 -30.771 34.360 1.00 33.00 1217 ASP A CA 1
ATOM 9569 C C . ASP A 1 1217 ? 69.909 -30.956 35.819 1.00 33.00 1217 ASP A C 1
ATOM 9571 O O . ASP A 1 1217 ? 70.467 -31.727 36.596 1.00 33.00 1217 ASP A O 1
ATOM 9575 N N . GLY A 1 1218 ? 68.719 -30.408 36.123 1.00 24.72 1218 GLY A N 1
ATOM 9576 C CA . GLY A 1 1218 ? 67.857 -30.855 37.235 1.00 24.72 1218 GLY A CA 1
ATOM 9577 C C . GLY A 1 1218 ? 66.923 -29.769 37.811 1.00 24.72 1218 GLY A C 1
ATOM 9578 O O . GLY A 1 1218 ? 67.295 -28.602 37.781 1.00 24.72 1218 GLY A O 1
ATOM 9579 N N . PRO A 1 1219 ? 65.706 -30.102 38.305 1.00 37.66 1219 PRO A N 1
ATOM 9580 C CA . PRO A 1 1219 ? 64.550 -29.193 38.303 1.00 37.66 1219 PRO A CA 1
ATOM 9581 C C . PRO A 1 1219 ? 64.277 -28.437 39.626 1.00 37.66 1219 PRO A C 1
ATOM 9583 O O . PRO A 1 1219 ? 64.598 -28.922 40.705 1.00 37.66 1219 PRO A O 1
ATOM 9586 N N . ASN A 1 1220 ? 63.549 -27.314 39.505 1.00 31.98 1220 ASN A N 1
ATOM 9587 C CA . ASN A 1 1220 ? 62.808 -26.545 40.530 1.00 31.98 1220 ASN A CA 1
ATOM 9588 C C . ASN A 1 1220 ? 63.583 -25.864 41.677 1.00 31.98 1220 ASN A C 1
ATOM 9590 O O . ASN A 1 1220 ? 64.002 -26.533 42.614 1.00 31.98 1220 ASN A O 1
ATOM 9594 N N . ILE A 1 1221 ? 63.557 -24.519 41.720 1.00 24.70 1221 ILE A N 1
ATOM 9595 C CA . ILE A 1 1221 ? 63.578 -23.731 42.973 1.00 24.70 1221 ILE A CA 1
ATOM 9596 C C . ILE A 1 1221 ? 62.629 -22.517 42.845 1.00 24.70 1221 ILE A C 1
ATOM 9598 O O . ILE A 1 1221 ? 62.790 -21.689 41.951 1.00 24.70 1221 ILE A O 1
ATOM 9602 N N . LEU A 1 1222 ? 61.641 -22.439 43.749 1.00 25.16 1222 LEU A N 1
ATOM 9603 C CA . LEU A 1 1222 ? 60.737 -21.305 44.009 1.00 25.16 1222 LEU A CA 1
ATOM 9604 C C . LEU A 1 1222 ? 61.426 -20.242 44.885 1.00 25.16 1222 LEU A C 1
ATOM 9606 O O . LEU A 1 1222 ? 62.110 -20.614 45.836 1.00 25.16 1222 LEU A O 1
ATOM 9610 N N . TRP A 1 1223 ? 61.136 -18.954 44.659 1.00 22.42 1223 TRP A N 1
ATOM 9611 C CA . TRP A 1 1223 ? 61.257 -17.899 45.675 1.00 22.42 1223 TRP A CA 1
ATOM 9612 C C . TRP A 1 1223 ? 60.009 -17.010 45.688 1.00 22.42 1223 TRP A C 1
ATOM 9614 O O . TRP A 1 1223 ? 59.313 -16.864 44.690 1.00 22.42 1223 TRP A O 1
ATOM 9624 N N . ASP A 1 1224 ? 59.730 -16.471 46.866 1.00 26.56 1224 ASP A N 1
ATOM 9625 C CA . ASP A 1 1224 ? 58.488 -15.862 47.321 1.00 26.56 1224 ASP A CA 1
ATOM 9626 C C . ASP A 1 1224 ? 58.822 -14.553 48.055 1.00 26.56 1224 ASP A C 1
ATOM 9628 O O . ASP A 1 1224 ? 59.745 -14.548 48.869 1.00 26.56 1224 ASP A O 1
ATOM 9632 N N . LEU A 1 1225 ? 58.082 -13.472 47.783 1.00 24.77 1225 LEU A N 1
ATOM 9633 C CA 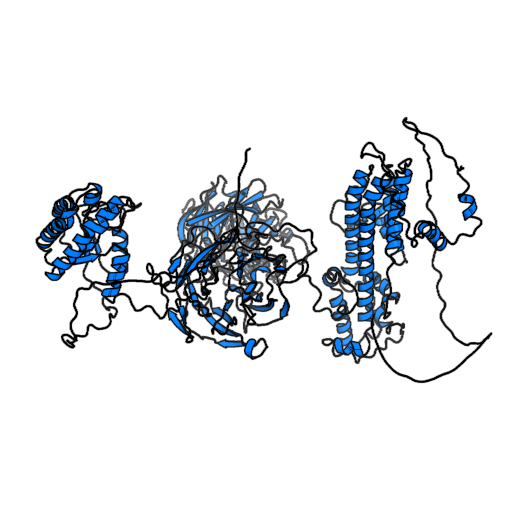. LEU A 1 1225 ? 58.123 -12.220 48.544 1.00 24.77 1225 LEU A CA 1
ATOM 9634 C C . LEU A 1 1225 ? 56.715 -11.602 48.632 1.00 24.77 1225 LEU A C 1
ATOM 9636 O O . LEU A 1 1225 ? 56.054 -11.383 47.618 1.00 24.77 1225 LEU A O 1
ATOM 9640 N N . HIS A 1 1226 ? 56.285 -11.341 49.869 1.00 25.11 1226 HIS A N 1
ATOM 9641 C CA . HIS A 1 1226 ? 54.997 -10.784 50.295 1.00 25.11 1226 HIS A CA 1
ATOM 9642 C C . HIS A 1 1226 ? 55.130 -9.310 50.729 1.00 25.11 1226 HIS A C 1
ATOM 9644 O O . HIS A 1 1226 ? 56.175 -8.922 51.243 1.00 25.11 1226 HIS A O 1
ATOM 9650 N N . GLU A 1 1227 ? 54.002 -8.590 50.632 1.00 29.03 1227 GLU A N 1
ATOM 9651 C CA . GLU A 1 1227 ? 53.607 -7.324 51.296 1.00 29.03 1227 GLU A CA 1
ATOM 9652 C C . GLU A 1 1227 ? 54.074 -5.970 50.719 1.00 29.03 1227 GLU A C 1
ATOM 9654 O O . GLU A 1 1227 ? 55.235 -5.591 50.829 1.00 29.03 1227 GLU A O 1
ATOM 9659 N N . CYS A 1 1228 ? 53.100 -5.178 50.228 1.00 21.42 1228 CYS A N 1
ATOM 9660 C CA . CYS A 1 1228 ? 53.044 -3.714 50.385 1.00 21.42 1228 CYS A CA 1
ATOM 9661 C C . CYS A 1 1228 ? 51.617 -3.162 50.129 1.00 21.42 1228 CYS A C 1
ATOM 9663 O O . CYS A 1 1228 ? 51.176 -3.018 48.992 1.00 21.42 1228 CYS A O 1
ATOM 9665 N N . THR A 1 1229 ? 50.890 -2.818 51.196 1.00 22.83 1229 THR A N 1
ATOM 9666 C CA . THR A 1 1229 ? 49.619 -2.057 51.170 1.00 22.83 1229 THR A CA 1
ATOM 9667 C C . THR A 1 1229 ? 49.877 -0.545 51.171 1.00 22.83 1229 THR A C 1
ATOM 9669 O O . THR A 1 1229 ? 50.609 -0.060 52.032 1.00 22.83 1229 THR A O 1
ATOM 9672 N N . ILE A 1 1230 ? 49.225 0.220 50.283 1.00 23.14 1230 ILE A N 1
ATOM 9673 C CA . ILE A 1 1230 ? 49.250 1.698 50.280 1.00 23.14 1230 ILE A CA 1
ATOM 9674 C C . ILE A 1 1230 ? 47.943 2.247 50.875 1.00 23.14 1230 ILE A C 1
ATOM 9676 O O . ILE A 1 1230 ? 46.850 1.889 50.441 1.00 23.14 1230 ILE A O 1
ATOM 9680 N N . GLY A 1 1231 ? 48.070 3.117 51.883 1.00 21.33 1231 GLY A N 1
ATOM 9681 C CA . GLY A 1 1231 ? 46.970 3.786 52.580 1.00 21.33 1231 GLY A CA 1
ATOM 9682 C C . GLY A 1 1231 ? 46.555 5.128 51.961 1.00 21.33 1231 GLY A C 1
ATOM 9683 O O . GLY A 1 1231 ? 47.355 5.851 51.375 1.00 21.33 1231 GLY A O 1
ATOM 9684 N N . THR A 1 1232 ? 45.280 5.466 52.137 1.00 28.08 1232 THR A N 1
ATOM 9685 C CA . THR A 1 1232 ? 44.601 6.694 51.695 1.00 28.08 1232 THR A CA 1
ATOM 9686 C C . THR A 1 1232 ? 44.822 7.883 52.647 1.00 28.08 1232 THR A C 1
ATOM 9688 O O . THR A 1 1232 ? 44.561 7.726 53.838 1.00 28.08 1232 THR A O 1
ATOM 9691 N N . SER A 1 1233 ? 45.198 9.080 52.156 1.00 22.91 1233 SER A N 1
ATOM 9692 C CA . SER A 1 1233 ? 44.696 10.412 52.612 1.00 22.91 1233 SER A CA 1
ATOM 9693 C C . SER A 1 1233 ? 45.485 11.609 52.029 1.00 22.91 1233 SER A C 1
ATOM 9695 O O . SER A 1 1233 ? 46.704 11.538 51.925 1.00 22.91 1233 SER A O 1
ATOM 9697 N N . GLY A 1 1234 ? 44.808 12.740 51.737 1.00 23.16 1234 GLY A N 1
ATOM 9698 C CA . GLY A 1 1234 ? 45.430 14.084 51.768 1.00 23.16 1234 GLY A CA 1
ATOM 9699 C C . GLY A 1 1234 ? 45.082 15.094 50.654 1.00 23.16 1234 GLY A C 1
ATOM 9700 O O . GLY A 1 1234 ? 45.643 15.040 49.572 1.00 23.16 1234 GLY A O 1
ATOM 9701 N N . PHE A 1 1235 ? 44.213 16.062 50.972 1.00 23.55 1235 PHE A N 1
ATOM 9702 C CA . PHE A 1 1235 ? 43.776 17.256 50.213 1.00 23.55 1235 PHE A CA 1
ATOM 9703 C C . PHE A 1 1235 ? 44.883 18.262 49.815 1.00 23.55 1235 PHE A C 1
ATOM 9705 O O . PHE A 1 1235 ? 45.804 18.455 50.600 1.00 23.55 1235 PHE A O 1
ATOM 9712 N N . TRP A 1 1236 ? 44.654 19.064 48.753 1.00 22.53 1236 TRP A N 1
ATOM 9713 C CA . TRP A 1 1236 ? 45.028 20.498 48.712 1.00 22.53 1236 TRP A CA 1
ATOM 9714 C C . TRP A 1 1236 ? 43.998 21.382 47.982 1.00 22.53 1236 TRP A C 1
ATOM 9716 O O . TRP A 1 1236 ? 43.441 21.026 46.946 1.00 22.53 1236 TRP A O 1
ATOM 9726 N N . THR A 1 1237 ? 43.764 22.545 48.590 1.00 21.36 1237 THR A N 1
ATOM 9727 C CA . THR A 1 1237 ? 42.836 23.639 48.276 1.00 21.36 1237 THR A CA 1
ATOM 9728 C C . THR A 1 1237 ? 43.492 24.757 47.449 1.00 21.36 1237 THR A C 1
ATOM 9730 O O . THR A 1 1237 ? 44.700 24.970 47.495 1.00 21.36 1237 THR A O 1
ATOM 9733 N N . SER A 1 1238 ? 42.666 25.513 46.721 1.00 24.50 1238 SER A N 1
ATOM 9734 C CA . SER A 1 1238 ? 42.997 26.688 45.897 1.00 24.50 1238 SER A CA 1
ATOM 9735 C C . SER A 1 1238 ? 43.543 27.910 46.663 1.00 24.50 1238 SER A C 1
ATOM 9737 O O . SER A 1 1238 ? 42.970 28.277 47.689 1.00 24.50 1238 SER A O 1
ATOM 9739 N N . VAL A 1 1239 ? 44.496 28.652 46.074 1.00 22.48 1239 VAL A N 1
ATOM 9740 C CA . VAL A 1 1239 ? 44.722 30.101 46.300 1.00 22.48 1239 VAL A CA 1
ATOM 9741 C C . VAL A 1 1239 ? 45.115 30.755 44.965 1.00 22.48 1239 VAL A C 1
ATOM 9743 O O . VAL A 1 1239 ? 46.004 30.262 44.278 1.00 22.48 1239 VAL A O 1
ATOM 9746 N N . GLY A 1 1240 ? 44.428 31.835 44.576 1.00 20.64 1240 GLY A N 1
ATOM 9747 C CA . GLY A 1 1240 ? 44.599 32.528 43.291 1.00 20.64 1240 GLY A CA 1
ATOM 9748 C C . GLY A 1 1240 ? 45.185 33.948 43.367 1.00 20.64 1240 GLY A C 1
ATOM 9749 O O . GLY A 1 1240 ? 45.645 34.394 44.412 1.00 20.64 1240 GLY A O 1
ATOM 9750 N N . CYS A 1 1241 ? 45.037 34.654 42.234 1.00 20.55 1241 CYS A N 1
ATOM 9751 C CA . CYS A 1 1241 ? 45.176 36.102 41.974 1.00 20.55 1241 CYS A CA 1
ATOM 9752 C C . CYS A 1 1241 ? 46.580 36.741 41.878 1.00 20.55 1241 CYS A C 1
ATOM 9754 O O . CYS A 1 1241 ? 47.348 36.769 42.830 1.00 20.55 1241 CYS A O 1
ATOM 9756 N N . GLY A 1 1242 ? 46.833 37.422 40.745 1.00 21.45 1242 GLY A N 1
ATOM 9757 C CA . GLY A 1 1242 ? 47.955 38.358 40.580 1.00 21.45 1242 GLY A CA 1
ATOM 9758 C C . GLY A 1 1242 ? 48.072 38.995 39.189 1.00 21.45 1242 GLY A C 1
ATOM 9759 O O . GLY A 1 1242 ? 48.878 38.580 38.367 1.00 21.45 1242 GLY A O 1
ATOM 9760 N N . ARG A 1 1243 ? 47.259 40.024 38.923 1.00 21.41 1243 ARG A N 1
ATOM 9761 C CA . ARG A 1 1243 ? 47.270 40.877 37.720 1.00 21.41 1243 ARG A CA 1
ATOM 9762 C C . ARG A 1 1243 ? 48.509 41.804 37.709 1.00 21.41 1243 ARG A C 1
ATOM 9764 O O . ARG A 1 1243 ? 48.671 42.580 38.639 1.00 21.41 1243 ARG A O 1
ATOM 9771 N N . ARG A 1 1244 ? 49.192 41.846 36.554 1.00 22.77 1244 ARG A N 1
ATOM 9772 C CA . ARG A 1 1244 ? 49.661 43.049 35.816 1.00 22.77 1244 ARG A CA 1
ATOM 9773 C C . ARG A 1 1244 ? 50.881 43.854 36.343 1.00 22.77 1244 ARG A C 1
ATOM 9775 O O . ARG A 1 1244 ? 50.934 44.251 37.495 1.00 22.77 1244 ARG A O 1
ATOM 9782 N N . VAL A 1 1245 ? 51.702 44.268 35.360 1.00 21.81 1245 VAL A N 1
ATOM 9783 C CA . VAL A 1 1245 ? 52.409 45.570 35.197 1.00 21.81 1245 VAL A CA 1
ATOM 9784 C C . VAL A 1 1245 ? 53.954 45.516 35.098 1.00 21.81 1245 VAL A C 1
ATOM 9786 O O . VAL A 1 1245 ? 54.675 45.566 36.081 1.00 21.81 1245 VAL A O 1
ATOM 9789 N N . THR A 1 1246 ? 54.396 45.474 33.831 1.00 23.16 1246 THR A N 1
ATOM 9790 C CA . THR A 1 1246 ? 55.417 46.298 33.135 1.00 23.16 1246 THR A CA 1
ATOM 9791 C C . THR A 1 1246 ? 56.886 46.414 33.582 1.00 23.16 1246 THR A C 1
ATOM 9793 O O . THR A 1 1246 ? 57.193 46.833 34.688 1.00 23.16 1246 THR A O 1
ATOM 9796 N N . ALA A 1 1247 ? 57.720 46.351 32.531 1.00 22.77 1247 ALA A N 1
ATOM 9797 C CA . ALA A 1 1247 ? 58.794 47.283 32.147 1.00 22.77 1247 ALA A CA 1
ATOM 9798 C C . ALA A 1 1247 ? 60.268 46.915 32.423 1.00 22.77 1247 ALA A C 1
ATOM 9800 O O . ALA A 1 1247 ? 60.717 46.747 33.547 1.00 22.77 1247 ALA A O 1
ATOM 9801 N N . SER A 1 1248 ? 61.007 46.976 31.303 1.00 23.08 1248 SER A N 1
ATOM 9802 C CA . SER A 1 1248 ? 62.372 47.496 31.119 1.00 23.08 1248 SER A CA 1
ATOM 9803 C C . SER A 1 1248 ? 63.569 46.751 31.728 1.00 23.08 1248 SER A C 1
ATOM 9805 O O . SER A 1 1248 ? 63.933 46.949 32.877 1.00 23.08 1248 SER A O 1
ATOM 9807 N N . SER A 1 1249 ? 64.232 45.996 30.843 1.00 25.38 1249 SER A N 1
ATOM 9808 C CA . SER A 1 1249 ? 65.608 46.200 30.336 1.00 25.38 1249 SER A CA 1
ATOM 9809 C C . SER A 1 1249 ? 66.792 46.472 31.282 1.00 25.38 1249 SER A C 1
ATOM 9811 O O . SER A 1 1249 ? 66.759 47.406 32.073 1.00 25.38 1249 SER A O 1
ATOM 9813 N N . VAL A 1 1250 ? 67.906 45.807 30.924 1.00 25.16 1250 VAL A N 1
ATOM 9814 C CA . VAL A 1 1250 ? 69.336 46.226 30.867 1.00 25.16 1250 VAL A CA 1
ATOM 9815 C C . VAL A 1 1250 ? 70.203 45.231 31.648 1.00 25.16 1250 VAL A C 1
ATOM 9817 O O . VAL A 1 1250 ? 70.141 45.175 32.865 1.00 25.16 1250 VAL A O 1
ATOM 9820 N N . GLY A 1 1251 ? 70.914 44.322 30.972 1.00 24.36 1251 GLY A N 1
ATOM 9821 C CA . GLY A 1 1251 ? 72.318 44.491 30.547 1.00 24.36 1251 GLY A CA 1
ATOM 9822 C C . GLY A 1 1251 ? 73.180 43.483 31.338 1.00 24.36 1251 GLY A C 1
ATOM 9823 O O . GLY A 1 1251 ? 72.814 43.130 32.445 1.00 24.36 1251 GLY A O 1
ATOM 9824 N N . ALA A 1 1252 ? 74.302 42.932 30.893 1.00 26.66 1252 ALA A N 1
ATOM 9825 C CA . ALA A 1 1252 ? 75.112 43.137 29.712 1.00 26.66 1252 ALA A CA 1
ATOM 9826 C C . ALA A 1 1252 ? 76.154 41.993 29.649 1.00 26.66 1252 ALA A C 1
ATOM 9828 O O . ALA A 1 1252 ? 76.655 41.588 30.692 1.00 26.66 1252 ALA A O 1
ATOM 9829 N N . THR A 1 1253 ? 76.521 41.597 28.419 1.00 28.50 1253 THR A N 1
ATOM 9830 C CA . THR A 1 1253 ? 77.898 41.304 27.935 1.00 28.50 1253 THR A CA 1
ATOM 9831 C C . THR A 1 1253 ? 78.704 40.158 28.575 1.00 28.50 1253 THR A C 1
ATOM 9833 O O . THR A 1 1253 ? 78.782 40.041 29.784 1.00 28.50 1253 THR A O 1
ATOM 9836 N N . THR A 1 1254 ? 79.392 39.302 27.815 1.00 28.59 1254 THR A N 1
ATOM 9837 C CA . THR A 1 1254 ? 80.477 39.641 26.867 1.00 28.59 1254 THR A CA 1
ATOM 9838 C C . THR A 1 1254 ? 80.636 38.531 25.805 1.00 28.59 1254 THR A C 1
ATOM 9840 O O . THR A 1 1254 ? 80.650 37.355 26.131 1.00 28.59 1254 THR A O 1
ATOM 9843 N N . GLU A 1 1255 ? 80.520 38.836 24.504 1.00 31.31 1255 GLU A N 1
ATOM 9844 C CA . GLU A 1 1255 ? 81.575 39.261 23.547 1.00 31.31 1255 GLU A CA 1
ATOM 9845 C C . GLU A 1 1255 ? 82.076 38.082 22.681 1.00 31.31 1255 GLU A C 1
ATOM 9847 O O . GLU A 1 1255 ? 82.323 37.006 23.194 1.00 31.31 1255 GLU A O 1
ATOM 9852 N N . LYS A 1 1256 ? 82.287 38.189 21.364 1.00 27.69 1256 LYS A N 1
ATOM 9853 C CA . LYS A 1 1256 ? 82.310 39.349 20.460 1.00 27.69 1256 LYS A CA 1
ATOM 9854 C C . LYS A 1 1256 ? 82.308 38.859 19.003 1.00 27.69 1256 LYS A C 1
ATOM 9856 O O . LYS A 1 1256 ? 83.130 38.021 18.661 1.00 27.69 1256 LYS A O 1
ATOM 9861 N N . ARG A 1 1257 ? 81.553 39.611 18.183 1.00 25.66 1257 ARG A N 1
ATOM 9862 C CA . ARG A 1 1257 ? 81.887 40.127 16.829 1.00 25.66 1257 ARG A CA 1
ATOM 9863 C C . ARG A 1 1257 ? 81.975 39.105 15.695 1.00 25.66 1257 ARG A C 1
ATOM 9865 O O . ARG A 1 1257 ? 82.544 38.045 15.854 1.00 25.66 1257 ARG A O 1
ATOM 9872 N N . LYS A 1 1258 ? 81.527 39.386 14.475 1.00 26.19 1258 LYS A N 1
ATOM 9873 C CA . LYS A 1 1258 ? 81.155 40.593 13.694 1.00 26.19 1258 LYS A CA 1
ATOM 9874 C C . LYS A 1 1258 ? 80.488 39.993 12.430 1.00 26.19 1258 LYS A C 1
ATOM 9876 O O . LYS A 1 1258 ? 80.785 38.855 12.105 1.00 26.19 1258 LYS A O 1
ATOM 9881 N N . GLU A 1 1259 ? 79.616 40.599 11.645 1.00 26.78 1259 GLU A N 1
ATOM 9882 C CA . GLU A 1 1259 ? 79.287 41.982 11.350 1.00 26.78 1259 GLU A CA 1
ATOM 9883 C C . GLU A 1 1259 ? 77.938 41.912 10.590 1.00 26.78 1259 GLU A C 1
ATOM 9885 O O . GLU A 1 1259 ? 77.733 41.045 9.744 1.00 26.78 1259 GLU A O 1
ATOM 9890 N N . THR A 1 1260 ? 77.009 42.790 10.966 1.00 24.92 1260 THR A N 1
ATOM 9891 C CA . THR A 1 1260 ? 76.116 43.615 10.119 1.00 24.92 1260 THR A CA 1
ATOM 9892 C C . THR A 1 1260 ? 76.176 43.440 8.588 1.00 24.92 1260 THR A C 1
ATOM 9894 O O . THR A 1 1260 ? 77.261 43.367 8.035 1.00 24.92 1260 THR A O 1
ATOM 9897 N N . THR A 1 1261 ? 75.137 43.606 7.761 1.00 24.39 1261 THR A N 1
ATOM 9898 C CA . THR A 1 1261 ? 73.681 43.841 7.852 1.00 24.39 1261 THR A CA 1
ATOM 9899 C C . THR A 1 1261 ? 73.161 43.883 6.402 1.00 24.39 1261 THR A C 1
ATOM 9901 O O . THR A 1 1261 ? 73.892 44.303 5.511 1.00 24.39 1261 THR A O 1
ATOM 9904 N N . ARG A 1 1262 ? 71.845 43.666 6.257 1.00 23.47 1262 ARG A N 1
ATOM 9905 C CA . ARG A 1 1262 ? 70.917 44.227 5.247 1.00 23.47 1262 ARG A CA 1
ATOM 9906 C C . ARG A 1 1262 ? 70.776 43.571 3.860 1.00 23.47 1262 ARG A C 1
ATOM 9908 O O . ARG A 1 1262 ? 71.665 43.603 3.026 1.00 23.47 1262 ARG A O 1
ATOM 9915 N N . ASN A 1 1263 ? 69.492 43.267 3.617 1.00 23.77 1263 ASN A N 1
ATOM 9916 C CA . ASN A 1 1263 ? 68.721 43.258 2.366 1.00 23.77 1263 ASN A CA 1
ATOM 9917 C C . ASN A 1 1263 ? 68.744 41.998 1.481 1.00 23.77 1263 ASN A C 1
ATOM 9919 O O . ASN A 1 1263 ? 69.654 41.842 0.686 1.00 23.77 1263 ASN A O 1
ATOM 9923 N N . LYS A 1 1264 ? 67.637 41.223 1.615 1.00 23.27 1264 LYS A N 1
ATOM 9924 C CA . LYS A 1 1264 ? 66.701 40.613 0.615 1.00 23.27 1264 LYS A CA 1
ATOM 9925 C C . LYS A 1 1264 ? 67.300 39.969 -0.664 1.00 23.27 1264 LYS A C 1
ATOM 9927 O O . LYS A 1 1264 ? 68.234 40.551 -1.190 1.00 23.27 1264 LYS A O 1
ATOM 9932 N N . PRO A 1 1265 ? 66.696 38.928 -1.307 1.00 29.52 1265 PRO A N 1
ATOM 9933 C CA . PRO A 1 1265 ? 65.298 38.447 -1.221 1.00 29.52 1265 PRO A CA 1
ATOM 9934 C C . PRO A 1 1265 ? 65.092 36.897 -1.272 1.00 29.52 1265 PRO A C 1
ATOM 9936 O O . PRO A 1 1265 ? 66.017 36.147 -1.521 1.00 29.52 1265 PRO A O 1
ATOM 9939 N N . ARG A 1 1266 ? 63.826 36.474 -1.092 1.00 22.55 1266 ARG A N 1
ATOM 9940 C CA . ARG A 1 1266 ? 63.086 35.343 -1.721 1.00 22.55 1266 ARG A CA 1
ATOM 9941 C C . ARG A 1 1266 ? 63.712 33.937 -1.891 1.00 22.55 1266 ARG A C 1
ATOM 9943 O O . ARG A 1 1266 ? 64.736 33.786 -2.538 1.00 22.55 1266 ARG A O 1
ATOM 9950 N N . ALA A 1 1267 ? 62.828 32.963 -1.607 1.00 23.16 1267 ALA A N 1
ATOM 9951 C CA . ALA A 1 1267 ? 62.636 31.671 -2.297 1.00 23.16 1267 ALA A CA 1
ATOM 9952 C C . ALA A 1 1267 ? 63.693 30.587 -2.007 1.00 23.16 1267 ALA A C 1
ATOM 9954 O O . ALA A 1 1267 ? 64.870 30.885 -1.918 1.00 23.16 1267 ALA A O 1
ATOM 9955 N N . CYS A 1 1268 ? 63.386 29.298 -1.864 1.00 21.98 1268 CYS A N 1
ATOM 9956 C CA . CYS A 1 1268 ? 62.179 28.479 -2.035 1.00 21.98 1268 CYS A CA 1
ATOM 9957 C C . CYS A 1 1268 ? 62.457 27.113 -1.351 1.00 21.98 1268 CYS A C 1
ATOM 9959 O O . CYS A 1 1268 ? 63.611 26.829 -1.031 1.00 21.98 1268 CYS A O 1
ATOM 9961 N N . THR A 1 1269 ? 61.452 26.224 -1.336 1.00 22.73 1269 THR A N 1
ATOM 9962 C CA . THR A 1 1269 ? 61.543 24.735 -1.323 1.00 22.73 1269 THR A CA 1
ATOM 9963 C C . THR A 1 1269 ? 61.321 23.996 0.018 1.00 22.73 1269 THR A C 1
ATOM 9965 O O . THR A 1 1269 ? 62.033 24.245 0.981 1.00 22.73 1269 THR A O 1
ATOM 9968 N N . PHE A 1 1270 ? 60.308 23.102 -0.011 1.00 21.72 1270 PHE A N 1
ATOM 9969 C CA . PHE A 1 1270 ? 59.988 21.867 0.756 1.00 21.72 1270 PHE A CA 1
ATOM 9970 C C . PHE A 1 1270 ? 60.976 21.415 1.859 1.00 21.72 1270 PHE A C 1
ATOM 9972 O O . PHE A 1 1270 ? 62.181 21.453 1.637 1.00 21.72 1270 PHE A O 1
ATOM 9979 N N . PHE A 1 1271 ? 60.556 20.924 3.034 1.00 30.95 1271 PHE A N 1
ATOM 9980 C CA . PHE A 1 1271 ? 59.547 19.893 3.353 1.00 30.95 1271 PHE A CA 1
ATOM 9981 C C . PHE A 1 1271 ? 58.917 20.138 4.731 1.00 30.95 1271 PHE A C 1
ATOM 9983 O O . PHE A 1 1271 ? 59.639 20.681 5.600 1.00 30.95 1271 PHE A O 1
#

Organism: NCBI:txid80388

Solvent-accessible surface area (backbone atoms only — not comparable to full-atom values): 73287 Å² total; per-residue (Å²): 135,84,84,89,83,86,90,87,89,85,85,90,84,83,86,84,89,88,80,88,90,88,91,84,92,84,91,81,90,88,81,84,87,84,83,86,87,79,93,69,93,78,73,83,91,67,84,82,84,72,99,75,66,75,71,42,30,32,27,43,32,20,10,30,66,55,36,4,67,91,39,98,58,26,30,41,63,55,48,59,57,51,50,52,43,42,73,76,66,39,50,76,45,46,35,43,81,41,73,48,42,79,48,85,70,34,31,20,43,41,43,66,79,32,32,49,69,52,36,44,60,56,50,63,70,38,58,85,68,55,38,53,31,35,44,41,47,69,40,71,40,15,38,73,66,64,53,59,42,91,49,43,37,62,52,45,52,54,37,53,50,54,51,40,68,36,85,78,19,73,80,30,34,36,36,41,45,43,59,65,85,48,92,52,65,70,48,23,48,39,31,59,63,49,33,32,47,35,47,54,51,48,47,52,54,40,40,75,70,69,46,57,62,42,76,40,67,50,47,69,70,60,35,51,57,46,33,55,74,69,63,68,48,71,77,76,71,92,66,84,72,68,74,69,76,90,74,28,77,62,50,49,46,40,22,31,45,30,58,45,60,50,35,43,32,56,74,64,59,50,58,63,29,30,34,41,68,48,69,66,77,98,60,53,60,77,46,76,50,77,37,86,63,90,76,77,44,74,48,66,36,23,60,88,41,69,58,37,29,22,42,34,38,61,44,70,38,88,99,51,95,60,39,51,29,31,43,34,24,47,59,72,40,41,68,91,43,66,42,71,44,79,53,73,65,48,68,78,80,74,65,49,56,79,91,30,57,44,65,47,26,56,51,44,84,54,38,34,14,45,35,33,30,38,80,62,23,34,29,29,36,28,46,59,65,50,56,96,92,59,91,67,73,42,73,46,81,73,47,80,72,41,80,46,86,89,43,40,35,94,32,56,48,61,36,20,70,85,27,62,43,30,37,19,53,30,40,49,48,99,80,51,29,32,35,38,30,42,59,31,79,82,52,75,59,62,83,45,73,44,45,23,26,77,71,42,77,50,82,82,81,72,70,68,89,25,59,48,53,44,38,54,61,8,61,64,28,29,13,48,34,39,38,36,49,31,34,25,26,34,40,29,36,46,38,74,37,14,48,47,26,42,92,45,52,14,73,41,60,46,70,39,75,21,24,10,62,92,77,70,38,59,49,41,39,87,43,46,55,93,82,38,90,58,82,38,32,80,35,50,48,72,34,18,54,38,20,40,46,75,52,80,92,45,42,25,13,27,16,50,32,36,49,46,75,45,80,43,95,87,69,35,30,35,34,38,35,27,60,34,44,42,68,38,51,30,41,63,45,47,18,49,79,24,67,46,68,37,23,65,78,55,41,74,65,50,15,30,19,43,34,41,33,41,60,47,38,33,30,31,37,32,36,53,61,63,46,77,66,42,52,83,89,51,68,47,50,49,72,73,42,84,68,56,46,69,58,98,55,80,38,51,42,75,38,53,45,66,40,20,72,85,47,82,58,37,30,16,46,34,39,39,39,73,91,55,43,39,29,49,30,36,33,42,63,36,31,90,83,67,76,40,81,45,67,53,78,34,82,57,81,55,82,85,55,64,28,89,61,70,60,58,66,34,86,49,28,50,24,65,52,70,36,24,56,81,40,76,58,22,40,15,48,36,29,35,41,73,47,37,27,25,24,39,33,45,50,43,97,88,73,47,74,46,82,34,90,23,51,46,68,61,77,83,36,59,29,52,35,54,46,63,38,21,54,57,49,76,53,25,29,16,45,30,42,34,36,63,24,25,23,30,25,34,46,29,43,52,77,28,82,42,78,43,101,82,22,48,28,31,63,51,73,58,93,60,53,30,36,53,23,72,20,6,22,91,31,50,43,68,41,29,59,47,12,83,48,23,33,13,48,34,32,30,64,35,33,76,52,21,27,20,38,38,27,36,59,48,68,81,32,66,88,72,66,43,35,36,66,56,80,78,78,87,67,92,68,79,85,68,57,55,71,68,69,81,89,81,47,92,67,60,81,78,62,96,68,96,66,78,52,57,66,48,62,74,34,45,50,65,60,50,56,52,51,50,56,51,53,36,61,78,68,52,65,82,79,87,75,89,72,75,40,48,68,47,50,46,51,35,32,61,47,82,39,80,33,94,78,60,83,73,86,69,79,68,72,80,49,76,90,52,60,74,67,38,74,80,74,64,80,58,36,67,54,39,29,55,42,42,50,54,52,36,58,45,48,51,56,49,50,52,52,54,28,55,52,54,43,54,70,44,46,64,58,52,48,68,54,57,60,72,99,76,69,87,71,53,63,41,56,78,62,47,43,58,54,40,52,50,41,45,50,52,53,57,50,70,72,49,82,84,83,80,75,55,59,61,48,58,51,41,30,68,72,74,48,88,52,49,62,51,74,74,38,102,60,89,82,77,84,77,78,36,48,29,63,61,49,39,61,61,44,50,55,56,46,52,53,49,52,49,51,49,50,52,43,51,52,42,59,73,43,60,60,65,60,70,91,75,46,62,77,76,31,39,63,63,21,57,63,56,62,69,50,64,33,30,39,96,77,74,92,58,77,78,70,56,68,62,59,25,50,53,52,42,48,45,55,52,51,50,56,55,75,55,46,63,75,64,85,84,81,72,92,86,74,83,76,89,78,92,71,97,77,88,90,78,80,78,67,49,74,67,52,56,58,49,74,76,65,76,73,60,84,73,63,66,61,64,76,72,73,81,80,85,85,92,84,92,84,92,81,83,86,84,90,86,86,89,86,90,78,79,74,83,90,87,87,86,85,91,85,87,90,88,82,92,84,85,90,84,85,87,85,86,85,82,88,84,85,79,88,84,89,79,89,85,80,89,83,88,80,87,80,83,86,85,84,88,133